Protein AF-A0A6H9L6J5-F1 (afdb_monomer)

Mean predicted aligned error: 16.32 Å

Solvent-accessible surface area (backbone atoms only — not comparable to full-atom values): 42518 Å² total; per-residue (Å²): 101,57,19,39,41,38,34,35,32,70,54,69,65,64,62,58,54,54,62,69,43,33,70,62,68,73,47,69,63,34,71,53,66,67,33,42,73,63,53,18,33,31,38,40,36,35,21,46,49,96,50,43,78,76,45,62,68,58,52,52,49,40,35,77,62,72,46,64,76,39,67,49,99,86,70,47,47,72,28,58,24,64,66,50,51,46,60,50,48,53,52,45,39,72,76,38,50,71,65,38,51,57,52,48,54,51,50,54,49,50,51,54,52,49,52,54,49,50,57,55,49,49,55,51,52,51,51,37,51,51,48,49,52,52,48,29,72,79,40,74,86,58,47,60,42,52,39,65,49,60,67,66,85,50,89,70,76,65,68,88,78,45,52,74,70,52,50,50,52,48,51,54,29,48,51,44,41,49,47,51,52,48,51,43,50,48,58,50,51,53,48,53,56,52,49,52,50,52,51,48,48,42,63,74,67,40,49,84,75,36,66,73,52,46,55,52,34,52,54,48,42,52,53,50,61,54,25,33,30,40,37,29,41,48,58,41,50,68,56,35,50,52,50,44,57,73,55,65,42,63,63,42,53,55,48,23,26,49,41,8,21,30,38,42,21,23,21,43,36,39,26,45,30,10,51,56,27,59,43,77,45,89,85,61,75,66,67,103,52,97,46,90,36,77,42,85,72,46,72,30,68,46,72,42,68,62,47,34,59,52,83,52,41,53,92,78,54,72,80,83,46,38,55,58,42,15,49,52,20,53,58,72,62,21,41,20,34,37,31,27,26,71,58,15,30,48,36,35,42,57,45,78,40,83,89,74,75,41,79,49,75,46,36,32,24,39,48,47,98,87,25,38,32,43,35,32,28,51,66,22,52,76,42,77,40,39,51,79,38,74,59,82,45,54,57,65,76,42,54,80,67,58,79,81,74,80,83,57,57,72,68,53,45,50,48,53,55,49,41,57,57,30,64,77,77,42,60,84,54,39,62,63,54,50,54,50,52,58,73,76,51,66,46,58,41,74,56,83,49,38,35,32,41,74,50,76,40,92,82,67,63,67,76,47,43,33,57,46,49,46,65,62,64,98,85,58,81,51,56,38,48,68,49,89,86,68,30,41,31,37,36,71,44,74,49,63,85,50,21,42,44,58,30,32,35,32,41,27,53,90,84,55,75,47,79,39,63,48,93,68,32,89,45,70,44,77,49,99,89,49,72,29,23,51,48,63,40,87,73,43,71,80,42,64,40,74,70,54,84,69,56,45,63,63,51,76,48,81,49,75,50,78,36,81,74,78,69,45,79,46,52,40,32,43,38,38,43,59,94,54,63,91,44,56,37,35,40,36,40,27,43,53,22,63,53,39,47,70,50,30,46,39,64,55,29,52,23,18,32,40,59,70,54,48,24,62,70,54,31,40,34,29,32,61,70,90,53,54,76,61,48,28,36,59,28,67,63,48,43,46,33,56,67,50,56,49,50,53,56,48,50,77,79,41,58,69,50,76,66,23,81,35,24,31,26,29,15,53,31,48,26,7,34,27,16,51,42,36,24,73,74,38,53,79,55,24,16,26,23,37,23,31,42,27,57,53,40,47,96,46,94,93,32,61,66,53,33,68,76,35,51,58,37,24,52,49,43,52,52,61,62,69,48,78,67,70,42,95,34,39,40,31,39,36,28,24,66,32,26,79,47,36,61,41,45,55,54,48,48,58,42,39,56,77,19,64,34,53,67,47,78,47,76,42,52,18,28,91,41,54,58,46,52,40,51,49,42,61,64,48,47,34,75,77,44,33,49,82,85,60,62,69,77,62,78,77,82,128

Secondary structure (DSSP, 8-state):
--S-EEEE-SSS-HHHHHHHTHHHHT----SSHHHHHHT-EEEE-GGGGGGTT--HHHHHHHHHTT----B-TTS-BSSEEE--HHHHHHHHHHH-HHHHHHHHHHHHHHHHHHHHHHHHHHHHHHHHHHHHHHHHHHSTT--HHHHHHTTSS-S---TTTS-HHHHHHHHHHHHHHHHHHHHHHHHHHHHHHHHHHHHHHHHHTTGGG-HHHHHHHHHHHHHHHT-SEEEE--S-HHHHHHHHHHTT-HHHHHHHHHTT-EEEEETHHHHTTBSEEEEEESS---SSS---EEEEEEE----B-SEEEEEEEGGGS-TT-HHHHHHHHHHTT-SEEEEEPTT-EEEEEEEEETTTTEEEEEEEEE--TT-EEEEE-TT--EEEEETT-B---HHHHHHHHHTTTSSS-HHHHHHHHHHHHHHHH-TTHHHHHHHHHHHHS-SSEEETTEEEEEEE-TTS---EEEEEESSS-TT---BPEEETTTTEEEEEEE--SS-EEEEEEEEE-SS-EEEE--TT---EE--TT--EEEEE-TT----HHHH-S----EEEEEEEEEETTTTEEEEEEEEEEGGGTTS-PPEEEETTHHHHHHHH-HHHHHHHHHHTTSB---EEEEE--SSHHHHTTT-HHHHHIIIIIIHHHHHHHSPPPSSGGGEEEEEETHHHHHHHHHHHH-TTT-SEEEEES-----S-TT-HHHHHH-HHHHHHHHHHHH--PPP-SEEEEEEETTSTHHHHHHHHHHHHHHTT-EEEEEEESS-S-HHHHHHHHHHHHHHHHB-HHHHGGGSS--

Foldseek 3Di:
DQAKEKEFAQDADVLVVCVVCLVVLLQFPFQDPLLRVLSAEEEEQLLVQVCLVVCVVVQVSCVVSPQHFDQDPVGAGPRHYYLCLSVLVVVCCVVPVPLVVLVVVLVVVLVVLVVVLVVVLLVLVLVLVVLVVVLCVVVVPDALLCLLVVCVQVPDDPVVPDDPVRVVSVVSSVVSNVSLVVSLVSLVVSQVVSVVSLVCSCVVVVLVVDPSLVVSLVSSLCSLQSHQEYEYEDHNLVSSQVSCVSSVCLVSNVVSRVSHRYYYYYQSRVQLQAQWRKDWDQDDDSPPDRDTDIDTDYTHSNNDPLEHEDRDAPVVDDLVPLNNLLSVQSNVVRLKYKHHHNFKMWMWDWDQDPVVRDIDIWIFIAGPQPGFIWMAGNRSDTDTHGHGGIDDRNCVVCVVPPLQDGFDDNLVSVLLVVCVVCVVPPNVCNVVSVVVSLVVAAPQHADQQKTKHKDADQPLQFPWKFKAWLFDDVPDTQTFDDRPSNRITMGIDGADAQAKIFIWMWTDRPVDIDTDERPSAPAWAQDPVGITGMDTHPRHDFACLLVDPDFFDKDKDKDWDQFPLVRGIFIKIKIDRPVCQQDQAQEEEEEQQVCLVVRLVVNSSLGSCCRVLQFPRHMYMYGYDPPLVALLLLDPSNLCCVQPVVVVVVVVPHHHDDFQLSYEQEYEASSLSSRVSSCVVPVRNHQEYEHELYVQQEPDPPRPVVCVVRVSSHVVSVVLQPDLAARNHEYEYEYEPSHPSVVVSVVVVVSCVSNVHNYYYYYDNYHRGSSSCSRCVSVRNSVSGGDPVCVVVPPPDD

pLDDT: mean 86.72, std 13.53, range [27.91, 98.75]

Structure (mmCIF, N/CA/C/O backbone):
data_AF-A0A6H9L6J5-F1
#
_entry.id   AF-A0A6H9L6J5-F1
#
loop_
_atom_site.group_PDB
_atom_site.id
_atom_site.type_symbol
_atom_site.label_atom_id
_atom_site.label_alt_id
_atom_site.label_comp_id
_atom_site.label_asym_id
_atom_site.label_entity_id
_atom_site.label_seq_id
_atom_site.pdbx_PDB_ins_code
_atom_site.Cartn_x
_atom_site.Cartn_y
_atom_site.Cartn_z
_atom_site.occupancy
_atom_site.B_iso_or_equiv
_atom_site.auth_seq_id
_atom_site.auth_comp_id
_atom_site.auth_asym_id
_atom_site.auth_atom_id
_atom_site.pdbx_PDB_model_num
ATOM 1 N N . MET A 1 1 ? 29.877 2.639 -20.103 1.00 67.25 1 MET A N 1
ATOM 2 C CA . MET A 1 1 ? 29.500 3.075 -21.468 1.00 67.25 1 MET A CA 1
ATOM 3 C C . MET A 1 1 ? 30.613 3.942 -22.047 1.00 67.25 1 MET A C 1
ATOM 5 O O . MET A 1 1 ? 31.096 4.795 -21.322 1.00 67.25 1 MET A O 1
ATOM 9 N N . SER A 1 2 ? 31.034 3.739 -23.299 1.00 80.94 2 SER A N 1
ATOM 10 C CA . SER A 1 2 ? 32.122 4.532 -23.920 1.00 80.94 2 SER A CA 1
ATOM 11 C C . SER A 1 2 ? 31.639 5.469 -25.034 1.00 80.94 2 SER A C 1
ATOM 13 O O . SER A 1 2 ? 32.347 6.403 -25.407 1.00 80.94 2 SER A O 1
ATOM 15 N N . GLY A 1 3 ? 30.446 5.219 -25.580 1.00 86.31 3 GLY A N 1
ATOM 16 C CA . GLY A 1 3 ? 29.789 6.093 -26.550 1.00 86.31 3 GLY A CA 1
ATOM 17 C C . GLY A 1 3 ? 29.148 7.311 -25.889 1.00 86.31 3 GLY A C 1
ATOM 18 O O . GLY A 1 3 ? 29.034 7.377 -24.665 1.00 86.31 3 GLY A O 1
ATOM 19 N N . LYS A 1 4 ? 28.715 8.273 -26.704 1.00 90.56 4 LYS A N 1
ATOM 20 C CA . LYS A 1 4 ? 28.020 9.494 -26.259 1.00 90.56 4 LYS A CA 1
ATOM 21 C C . LYS A 1 4 ? 26.584 9.507 -26.778 1.00 90.56 4 LYS A C 1
ATOM 23 O O . LYS A 1 4 ? 26.342 9.025 -27.884 1.00 90.56 4 LYS A O 1
ATOM 28 N N . ILE A 1 5 ? 25.647 10.076 -26.019 1.00 94.50 5 ILE A N 1
ATOM 29 C CA . ILE A 1 5 ? 24.248 10.258 -26.454 1.00 94.50 5 ILE A CA 1
ATOM 30 C C . ILE A 1 5 ? 23.952 11.741 -26.603 1.00 94.50 5 ILE A C 1
ATOM 32 O O . ILE A 1 5 ? 24.273 12.531 -25.721 1.00 94.50 5 ILE A O 1
ATOM 36 N N . ILE A 1 6 ? 23.305 12.115 -27.702 1.00 93.94 6 ILE A N 1
ATOM 37 C CA . ILE A 1 6 ? 22.809 13.466 -27.937 1.00 93.94 6 ILE A CA 1
ATOM 38 C C . ILE A 1 6 ? 21.327 13.386 -28.274 1.00 93.94 6 ILE A C 1
ATOM 40 O O . ILE A 1 6 ? 20.954 12.769 -29.269 1.00 93.94 6 ILE A O 1
ATOM 44 N N . CYS A 1 7 ? 20.493 14.033 -27.465 1.00 93.94 7 CYS A N 1
ATOM 45 C CA . CYS A 1 7 ? 19.047 14.072 -27.652 1.00 93.94 7 CYS A CA 1
ATOM 46 C C . CYS A 1 7 ? 18.592 15.455 -28.120 1.00 93.94 7 CYS A C 1
ATOM 48 O O . CYS A 1 7 ? 19.045 16.480 -27.605 1.00 93.94 7 CYS A O 1
ATOM 50 N N . LYS A 1 8 ? 17.652 15.468 -29.063 1.00 89.25 8 LYS A N 1
ATOM 51 C CA . LYS A 1 8 ? 16.942 16.639 -29.585 1.00 89.25 8 LYS A CA 1
ATOM 52 C C . LYS A 1 8 ? 15.430 16.387 -29.495 1.00 89.25 8 LYS A C 1
ATOM 54 O O . LYS A 1 8 ? 14.991 15.258 -29.697 1.00 89.25 8 LYS A O 1
ATOM 59 N N . GLY A 1 9 ? 14.632 17.425 -29.239 1.00 84.94 9 GLY A N 1
ATOM 60 C CA . GLY A 1 9 ? 13.166 17.332 -29.289 1.00 84.94 9 GLY A CA 1
ATOM 61 C C . GLY A 1 9 ? 12.614 17.054 -30.698 1.00 84.94 9 GLY A C 1
ATOM 62 O O . GLY A 1 9 ? 13.325 17.182 -31.698 1.00 84.94 9 GLY A O 1
ATOM 63 N N . SER A 1 10 ? 11.327 16.707 -30.774 1.00 77.31 10 SER A N 1
ATOM 64 C CA . SER A 1 10 ? 10.586 16.415 -32.017 1.00 77.31 10 SER A CA 1
ATOM 65 C C . SER A 1 10 ? 10.484 17.612 -32.978 1.00 77.31 10 SER A C 1
ATOM 67 O O . SER A 1 10 ? 10.258 17.453 -34.175 1.00 77.31 10 SER A O 1
ATOM 69 N N . GLY A 1 11 ? 10.683 18.841 -32.481 1.00 68.00 11 GLY A N 1
ATOM 70 C CA . GLY A 1 11 ? 10.663 20.064 -33.286 1.00 68.00 11 GLY A CA 1
ATOM 71 C C . GLY A 1 11 ? 12.013 20.436 -33.923 1.00 68.00 11 GLY A C 1
ATOM 72 O O . GLY A 1 11 ? 13.086 20.191 -33.375 1.00 68.00 11 GLY A O 1
ATOM 73 N N . GLY A 1 12 ? 11.976 21.118 -35.074 1.00 68.62 12 GLY A N 1
ATOM 74 C CA . GLY A 1 12 ? 13.151 21.748 -35.698 1.00 68.62 12 GLY A CA 1
ATOM 75 C C . GLY A 1 12 ? 13.855 20.911 -36.775 1.00 68.62 12 GLY A C 1
ATOM 76 O O . GLY A 1 12 ? 13.597 19.727 -36.956 1.00 68.62 12 GLY A O 1
ATOM 77 N N . ASN A 1 13 ? 14.776 21.534 -37.512 1.00 79.88 13 ASN A N 1
ATOM 78 C CA . ASN A 1 13 ? 15.370 20.968 -38.729 1.00 79.88 13 ASN A CA 1
ATOM 79 C C . ASN A 1 13 ? 16.499 19.947 -38.420 1.00 79.88 13 ASN A C 1
ATOM 81 O O . ASN A 1 13 ? 17.468 20.276 -37.732 1.00 79.88 13 ASN A O 1
ATOM 85 N N . ASN A 1 14 ? 16.376 18.714 -38.928 1.00 86.31 14 ASN A N 1
ATOM 86 C CA . ASN A 1 14 ? 17.351 17.629 -38.722 1.00 86.31 14 ASN A CA 1
ATOM 87 C C . ASN A 1 14 ? 18.701 17.884 -39.416 1.00 86.31 14 ASN A C 1
ATOM 89 O O . ASN A 1 14 ? 19.746 17.540 -38.867 1.00 86.31 14 ASN A O 1
ATOM 93 N N . ASP A 1 15 ? 18.715 18.581 -40.549 1.00 88.50 15 ASP A N 1
ATOM 94 C CA . ASP A 1 15 ? 19.941 18.980 -41.245 1.00 88.50 15 ASP A CA 1
ATOM 95 C C . ASP A 1 15 ? 20.781 19.925 -40.378 1.00 88.50 15 ASP A C 1
ATOM 97 O O . ASP A 1 15 ? 22.002 19.787 -40.285 1.00 88.50 15 ASP A O 1
ATOM 101 N N . LYS A 1 16 ? 20.132 20.881 -39.692 1.00 84.75 16 LYS A N 1
ATOM 102 C CA . LYS A 1 16 ? 20.813 21.788 -38.750 1.00 84.75 16 LYS A CA 1
ATOM 103 C C . LYS A 1 16 ? 21.427 21.022 -37.580 1.00 84.75 16 LYS A C 1
ATOM 105 O O . LYS A 1 16 ? 22.537 21.352 -37.164 1.00 84.75 16 LYS A O 1
ATOM 110 N N . PHE A 1 17 ? 20.733 20.002 -37.079 1.00 87.31 17 PHE A N 1
ATOM 111 C CA . PHE A 1 17 ? 21.234 19.135 -36.013 1.00 87.31 17 PHE A CA 1
ATOM 112 C C . PHE A 1 17 ? 22.496 18.381 -36.451 1.00 87.31 17 PHE A C 1
ATOM 114 O O . PHE A 1 17 ? 23.523 18.468 -35.777 1.00 87.31 17 PHE A O 1
ATOM 121 N N . ILE A 1 18 ? 22.468 17.749 -37.628 1.00 90.38 18 ILE A N 1
ATOM 122 C CA . ILE A 1 18 ? 23.627 17.050 -38.202 1.00 90.38 18 ILE A CA 1
ATOM 123 C C . ILE A 1 18 ? 24.813 18.009 -38.387 1.00 90.38 18 ILE A C 1
ATOM 125 O O . ILE A 1 18 ? 25.919 17.734 -37.922 1.00 90.38 18 ILE A O 1
ATOM 129 N N . ARG A 1 19 ? 24.596 19.176 -39.009 1.00 88.50 19 ARG A N 1
ATOM 130 C CA . ARG A 1 19 ? 25.668 20.163 -39.237 1.00 88.50 19 ARG A CA 1
ATOM 131 C C . ARG A 1 19 ? 26.281 20.680 -37.941 1.00 88.50 19 ARG A C 1
ATOM 133 O O . ARG A 1 19 ? 27.491 20.902 -37.890 1.00 88.50 19 ARG A O 1
ATOM 140 N N . ARG A 1 20 ? 25.467 20.870 -36.900 1.00 85.56 20 ARG A N 1
ATOM 141 C CA . ARG A 1 20 ? 25.931 21.360 -35.598 1.00 85.56 20 ARG A CA 1
ATOM 142 C C . ARG A 1 20 ? 26.923 20.397 -34.954 1.00 85.56 20 ARG A C 1
ATOM 144 O O . ARG A 1 20 ? 27.953 20.838 -34.455 1.00 85.56 20 ARG A O 1
ATOM 151 N N . PHE A 1 21 ? 26.646 19.098 -35.008 1.00 86.94 21 PHE A N 1
ATOM 152 C CA . PHE A 1 21 ? 27.500 18.077 -34.405 1.00 86.94 21 PHE A CA 1
ATOM 153 C C . PHE A 1 21 ? 28.527 17.484 -35.382 1.00 86.94 21 PHE A C 1
ATOM 155 O O . PHE A 1 21 ? 29.105 16.440 -35.086 1.00 86.94 21 PHE A O 1
ATOM 162 N N . LYS A 1 22 ? 28.829 18.163 -36.505 1.00 87.88 22 LYS A N 1
ATOM 163 C CA . LYS A 1 22 ? 29.752 17.676 -37.550 1.00 87.88 22 LYS A CA 1
ATOM 164 C C . LYS A 1 22 ? 31.088 17.167 -37.011 1.00 87.88 22 LYS A C 1
ATOM 166 O O . LYS A 1 22 ? 31.587 16.155 -37.488 1.00 87.88 22 LYS A O 1
ATOM 171 N N . THR A 1 23 ? 31.672 17.859 -36.030 1.00 84.62 23 THR A N 1
ATOM 172 C CA . THR A 1 23 ? 32.989 17.514 -35.479 1.00 84.62 23 THR A CA 1
ATOM 173 C C . THR A 1 23 ? 32.917 16.212 -34.691 1.00 84.62 23 THR A C 1
ATOM 175 O O . THR A 1 23 ? 33.808 15.380 -34.813 1.00 84.62 23 THR A O 1
ATOM 178 N N . LEU A 1 24 ? 31.832 16.017 -33.936 1.00 85.00 24 LEU A N 1
ATOM 179 C CA . LEU A 1 24 ? 31.596 14.812 -33.147 1.00 85.00 24 LEU A CA 1
ATOM 180 C C . LEU A 1 24 ? 31.186 13.622 -34.025 1.00 85.00 24 LEU A C 1
ATOM 182 O O . LEU A 1 24 ? 31.634 12.512 -33.785 1.00 85.00 24 LEU A O 1
ATOM 186 N N . ILE A 1 25 ? 30.383 13.857 -35.068 1.00 89.19 25 ILE A N 1
ATOM 187 C CA . ILE A 1 25 ? 30.016 12.825 -36.055 1.00 89.19 25 ILE A CA 1
ATOM 188 C C . ILE A 1 25 ? 31.265 12.339 -36.806 1.00 89.19 25 ILE A C 1
ATOM 190 O O . ILE A 1 25 ? 31.404 11.157 -37.107 1.00 89.19 25 ILE A O 1
ATOM 194 N N . ASN A 1 26 ? 32.198 13.252 -37.096 1.00 84.38 26 ASN A N 1
ATOM 195 C CA . ASN A 1 26 ? 33.463 12.924 -37.748 1.00 84.38 26 ASN A CA 1
ATOM 196 C C . ASN A 1 26 ? 34.510 12.305 -36.821 1.00 84.38 26 ASN A C 1
ATOM 198 O O . ASN A 1 26 ? 35.518 11.802 -37.334 1.00 84.38 26 ASN A O 1
ATOM 202 N N . SER A 1 27 ? 34.311 12.365 -35.504 1.00 81.81 27 SER A N 1
ATOM 203 C CA . SER A 1 27 ? 35.176 11.717 -34.527 1.00 81.81 27 SER A CA 1
ATOM 204 C C . SER A 1 27 ? 34.609 10.354 -34.125 1.00 81.81 27 SER A C 1
ATOM 206 O O . SER A 1 27 ? 33.451 10.020 -34.376 1.00 81.81 27 SER A O 1
ATOM 208 N N . SER A 1 28 ? 35.467 9.509 -33.562 1.00 83.50 28 SER A N 1
ATOM 209 C CA . SER A 1 28 ? 35.100 8.146 -33.206 1.00 83.50 28 SER A CA 1
ATOM 210 C C . SER A 1 28 ? 35.873 7.694 -31.982 1.00 83.50 28 SER A C 1
ATOM 212 O O . SER A 1 28 ? 37.100 7.604 -32.028 1.00 83.50 28 SER A O 1
ATOM 214 N N . ASN A 1 29 ? 35.136 7.281 -30.955 1.00 80.62 29 ASN A N 1
ATOM 215 C CA . ASN A 1 29 ? 35.677 6.614 -29.773 1.00 80.62 29 ASN A CA 1
ATOM 216 C C . ASN A 1 29 ? 35.435 5.096 -29.814 1.00 80.62 29 ASN A C 1
ATOM 218 O O . ASN A 1 29 ? 35.626 4.417 -28.809 1.00 80.62 29 ASN A O 1
ATOM 222 N N . HIS A 1 30 ? 35.001 4.562 -30.964 1.00 91.94 30 HIS A N 1
ATOM 223 C CA . HIS A 1 30 ? 34.669 3.149 -31.095 1.00 91.94 30 HIS A CA 1
ATOM 224 C C . HIS A 1 30 ? 35.889 2.255 -30.812 1.00 91.94 30 HIS A C 1
ATOM 226 O O . HIS A 1 30 ? 36.982 2.558 -31.280 1.00 91.94 30 HIS A O 1
ATOM 232 N N . SER A 1 31 ? 35.738 1.150 -30.086 1.00 90.75 31 SER A N 1
ATOM 233 C CA . SER A 1 31 ? 36.834 0.266 -29.664 1.00 90.75 31 SER A CA 1
ATOM 234 C C . SER A 1 31 ? 37.462 -0.502 -30.834 1.00 90.75 31 SER A C 1
ATOM 236 O O . SER A 1 31 ? 38.686 -0.634 -30.896 1.00 90.75 31 SER A O 1
ATOM 238 N N . ASP A 1 32 ? 36.655 -0.916 -31.816 1.00 93.25 32 ASP A N 1
ATOM 239 C CA . ASP A 1 32 ? 37.116 -1.542 -33.066 1.00 93.25 32 ASP A CA 1
ATOM 240 C C . ASP A 1 32 ? 37.724 -0.510 -34.050 1.00 93.25 32 ASP A C 1
ATOM 242 O O . ASP A 1 32 ? 36.992 0.351 -34.557 1.00 93.25 32 ASP A O 1
ATOM 246 N N . PRO A 1 33 ? 39.029 -0.607 -34.393 1.00 92.12 33 PRO A N 1
ATOM 247 C CA . PRO A 1 33 ? 39.690 0.280 -35.355 1.00 92.12 33 PRO A CA 1
ATOM 248 C C . PRO A 1 33 ? 39.051 0.314 -36.751 1.00 92.12 33 PRO A C 1
ATOM 250 O O . PRO A 1 33 ? 39.101 1.353 -37.415 1.00 92.12 33 PRO A O 1
ATOM 253 N N . LYS A 1 34 ? 38.461 -0.795 -37.217 1.00 91.94 34 LYS A N 1
ATOM 254 C CA . LYS A 1 34 ? 37.819 -0.868 -38.538 1.00 91.94 34 LYS A CA 1
ATOM 255 C C . LYS A 1 34 ? 36.561 -0.009 -38.575 1.00 91.94 34 LYS A C 1
ATOM 257 O O . LYS A 1 34 ? 36.384 0.771 -39.512 1.00 91.94 34 LYS A O 1
ATOM 262 N N . VAL A 1 35 ? 35.742 -0.086 -37.525 1.00 91.88 35 VAL A N 1
ATOM 263 C CA . VAL A 1 35 ? 34.546 0.756 -37.377 1.00 91.88 35 VAL A CA 1
ATOM 264 C C . VAL A 1 35 ? 34.950 2.228 -37.289 1.00 91.88 35 VAL A C 1
ATOM 266 O O . VAL A 1 35 ? 34.409 3.037 -38.047 1.00 91.88 35 VAL A O 1
ATOM 269 N N . ARG A 1 36 ? 35.988 2.564 -36.499 1.00 91.19 36 ARG A N 1
ATOM 270 C CA . ARG A 1 36 ? 36.521 3.942 -36.421 1.00 91.19 36 ARG A CA 1
ATOM 271 C C . ARG A 1 36 ? 36.886 4.510 -37.791 1.00 91.19 36 ARG A C 1
ATOM 273 O O . ARG A 1 36 ? 36.561 5.654 -38.095 1.00 91.19 36 ARG A O 1
ATOM 280 N N . LYS A 1 37 ? 37.577 3.715 -38.615 1.00 89.81 37 LYS A N 1
ATOM 281 C CA . LYS A 1 37 ? 38.025 4.132 -39.950 1.00 89.81 37 LYS A CA 1
ATOM 282 C C . LYS A 1 37 ? 36.860 4.288 -40.926 1.00 89.81 37 LYS A C 1
ATOM 284 O O . LYS A 1 37 ? 36.885 5.207 -41.736 1.00 89.81 37 LYS A O 1
ATOM 289 N N . SER A 1 38 ? 35.862 3.405 -40.848 1.00 89.19 38 SER A N 1
ATOM 290 C CA . SER A 1 38 ? 34.693 3.448 -41.735 1.00 89.19 38 SER A CA 1
ATOM 291 C C . SER A 1 38 ? 33.838 4.697 -41.526 1.00 89.19 38 SER A C 1
ATOM 293 O O . SER A 1 38 ? 33.270 5.214 -42.480 1.00 89.19 38 SER A O 1
ATOM 295 N N . LYS A 1 39 ? 33.751 5.185 -40.276 1.00 91.69 39 LYS A N 1
ATOM 296 C CA . LYS A 1 39 ? 32.796 6.223 -39.857 1.00 91.69 39 LYS A CA 1
ATOM 297 C C . LYS A 1 39 ? 31.354 5.921 -40.290 1.00 91.69 39 LYS A C 1
ATOM 299 O O . LYS A 1 39 ? 30.572 6.843 -40.512 1.00 91.69 39 LYS A O 1
ATOM 304 N N . LYS A 1 40 ? 31.010 4.634 -40.397 1.00 95.62 40 LYS A N 1
ATOM 305 C CA . LYS A 1 40 ? 29.698 4.170 -40.841 1.00 95.62 40 LYS A CA 1
ATOM 306 C C . LYS A 1 40 ? 28.585 4.795 -40.002 1.00 95.62 40 LYS A C 1
ATOM 308 O O . LYS A 1 40 ? 28.652 4.781 -38.770 1.00 95.62 40 LYS A O 1
ATOM 313 N N . ILE A 1 41 ? 27.553 5.294 -40.672 1.00 97.56 41 ILE A N 1
ATOM 314 C CA . ILE A 1 41 ? 26.355 5.847 -40.045 1.00 97.56 41 ILE A CA 1
ATOM 315 C C . ILE A 1 41 ? 25.178 4.913 -40.287 1.00 97.56 41 ILE A C 1
ATOM 317 O O . ILE A 1 41 ? 24.919 4.496 -41.416 1.00 97.56 41 ILE A O 1
ATOM 321 N N . LEU A 1 42 ? 24.443 4.635 -39.215 1.00 98.12 42 LEU A N 1
ATOM 322 C CA . LEU A 1 42 ? 23.177 3.923 -39.262 1.00 98.12 42 LEU A CA 1
ATOM 323 C C . LEU A 1 42 ? 22.020 4.883 -39.013 1.00 98.12 42 LEU A C 1
ATOM 325 O O . LEU A 1 42 ? 21.972 5.544 -37.979 1.00 98.12 42 LEU A O 1
ATOM 329 N N . LEU A 1 43 ? 21.068 4.926 -39.936 1.00 98.25 43 LEU A N 1
ATOM 330 C CA . LEU A 1 43 ? 19.809 5.647 -39.792 1.00 98.25 43 LEU A CA 1
ATOM 331 C C . LEU A 1 43 ? 18.709 4.671 -39.362 1.00 98.25 43 LEU A C 1
ATOM 333 O O . LEU A 1 43 ? 18.582 3.582 -39.919 1.00 98.25 43 LEU A O 1
ATOM 337 N N . ILE A 1 44 ? 17.903 5.053 -38.375 1.00 97.94 44 ILE A N 1
ATOM 338 C CA . ILE A 1 44 ? 16.725 4.304 -37.928 1.00 97.94 44 ILE A CA 1
ATOM 339 C C . ILE A 1 44 ? 15.505 5.206 -38.093 1.00 97.94 44 ILE A C 1
ATOM 341 O O . ILE A 1 44 ? 15.202 6.035 -37.237 1.00 97.94 44 ILE A O 1
ATOM 345 N N . THR A 1 45 ? 14.808 5.033 -39.214 1.00 96.31 45 THR A N 1
ATOM 346 C CA . THR A 1 45 ? 13.646 5.839 -39.630 1.00 96.31 45 THR A CA 1
ATOM 347 C C . THR A 1 45 ? 12.364 5.006 -39.712 1.00 96.31 45 THR A C 1
ATOM 349 O O . THR A 1 45 ? 11.394 5.397 -40.353 1.00 96.31 45 THR A O 1
ATOM 352 N N . ALA A 1 46 ? 12.314 3.853 -39.035 1.00 93.69 46 ALA A N 1
ATOM 353 C CA . ALA A 1 46 ? 11.142 2.967 -39.021 1.00 93.69 46 ALA A CA 1
ATOM 354 C C . ALA A 1 46 ? 9.851 3.660 -38.559 1.00 93.69 46 ALA A C 1
ATOM 356 O O . ALA A 1 46 ? 8.746 3.251 -38.922 1.00 93.69 46 ALA A O 1
ATOM 357 N N . ALA A 1 47 ? 10.000 4.731 -37.781 1.00 90.44 47 ALA A N 1
ATOM 358 C CA . ALA A 1 47 ? 8.932 5.616 -37.350 1.00 90.44 47 ALA A CA 1
ATOM 359 C C . ALA A 1 47 ? 8.203 6.308 -38.530 1.00 90.44 47 ALA A C 1
ATOM 361 O O . ALA A 1 47 ? 7.058 6.724 -38.365 1.00 90.44 47 ALA A O 1
ATOM 362 N N . TRP A 1 48 ? 8.821 6.383 -39.718 1.00 94.62 48 TRP A N 1
ATOM 363 C CA . TRP A 1 48 ? 8.249 6.918 -40.968 1.00 94.62 48 TRP A CA 1
ATOM 364 C C . TRP A 1 48 ? 7.464 5.868 -41.769 1.00 94.62 48 TRP A C 1
ATOM 366 O O . TRP A 1 48 ? 6.923 6.163 -42.834 1.00 94.62 48 TRP A O 1
ATOM 376 N N . GLN A 1 49 ? 7.367 4.633 -41.262 1.00 94.38 49 GLN A N 1
ATOM 377 C CA . GLN A 1 49 ? 6.565 3.558 -41.847 1.00 94.38 49 GLN A CA 1
ATOM 378 C C . GLN A 1 49 ? 6.909 3.317 -43.332 1.00 94.38 49 GLN A C 1
ATOM 380 O O . GLN A 1 49 ? 8.039 2.970 -43.664 1.00 94.38 49 GLN A O 1
ATOM 385 N N . LYS A 1 50 ? 5.944 3.485 -44.249 1.00 92.38 50 LYS A N 1
ATOM 386 C CA . LYS A 1 50 ? 6.141 3.281 -45.696 1.00 92.38 50 LYS A CA 1
ATOM 387 C C . LYS A 1 50 ? 7.176 4.242 -46.296 1.00 92.38 50 LYS A C 1
ATOM 389 O O . LYS A 1 50 ? 7.769 3.903 -47.315 1.00 92.38 50 LYS A O 1
ATOM 394 N N . SER A 1 51 ? 7.420 5.370 -45.636 1.00 94.06 51 SER A N 1
ATOM 395 C CA . SER A 1 51 ? 8.409 6.379 -46.009 1.00 94.06 51 SER A CA 1
ATOM 396 C C . SER A 1 51 ? 9.771 6.162 -45.330 1.00 94.06 51 SER A C 1
ATOM 398 O O . SER A 1 51 ? 10.592 7.069 -45.334 1.00 94.06 51 SER A O 1
ATOM 400 N N . GLU A 1 52 ? 10.062 4.972 -44.771 1.00 93.06 52 GLU A N 1
ATOM 401 C CA . GLU A 1 52 ? 11.358 4.639 -44.130 1.00 93.06 52 GLU A CA 1
ATOM 402 C C . GLU A 1 52 ? 12.572 5.021 -45.007 1.00 93.06 52 GLU A C 1
ATOM 404 O O . GLU A 1 52 ? 13.599 5.450 -44.487 1.00 93.06 52 GLU A O 1
ATOM 409 N N . PHE A 1 53 ? 12.440 4.955 -46.335 1.00 93.44 53 PHE A N 1
ATOM 410 C CA . PHE A 1 53 ? 13.511 5.267 -47.288 1.00 93.44 53 PHE A CA 1
ATOM 411 C C . PHE A 1 53 ? 13.557 6.729 -47.774 1.00 93.44 53 PHE A C 1
ATOM 413 O O . PHE A 1 53 ? 14.410 7.064 -48.596 1.00 93.44 53 PHE A O 1
ATOM 420 N N . GLU A 1 54 ? 12.715 7.633 -47.264 1.00 93.44 54 GLU A N 1
ATOM 421 C CA . GLU A 1 54 ? 12.727 9.071 -47.609 1.00 93.44 54 GLU A CA 1
ATOM 422 C C . GLU A 1 54 ? 13.861 9.857 -46.905 1.00 93.44 54 GLU A C 1
ATOM 424 O O . GLU A 1 54 ? 13.747 11.016 -46.514 1.00 93.44 54 GLU A O 1
ATOM 429 N N . GLU A 1 55 ? 15.019 9.221 -46.759 1.00 92.19 55 GLU A N 1
ATOM 430 C CA . GLU A 1 55 ? 16.185 9.695 -46.006 1.00 92.19 55 GLU A CA 1
ATOM 431 C C . GLU A 1 55 ? 17.243 10.405 -46.866 1.00 92.19 55 GLU A C 1
ATOM 433 O O . GLU A 1 55 ? 18.295 10.804 -46.366 1.00 92.19 55 GLU A O 1
ATOM 438 N N . GLY A 1 56 ? 16.993 10.562 -48.172 1.00 92.94 56 GLY A N 1
ATOM 439 C CA . GLY A 1 56 ? 17.966 11.117 -49.121 1.00 92.94 56 GLY A CA 1
ATOM 440 C C . GLY A 1 56 ? 18.471 12.512 -48.738 1.00 92.94 56 GLY A C 1
ATOM 441 O O . GLY A 1 56 ? 19.646 12.825 -48.931 1.00 92.94 56 GLY A O 1
ATOM 442 N N . HIS A 1 57 ? 17.615 13.326 -48.115 1.00 93.00 57 HIS A N 1
ATOM 443 C CA . HIS A 1 57 ? 17.993 14.636 -47.587 1.00 93.00 57 HIS A CA 1
ATOM 444 C C . HIS A 1 57 ? 19.039 14.530 -46.460 1.00 93.00 57 HIS A C 1
ATOM 446 O O . HIS A 1 57 ? 20.030 15.258 -46.482 1.00 93.00 57 HIS A O 1
ATOM 452 N N . LEU A 1 58 ? 18.898 13.563 -45.543 1.00 94.62 58 LEU A N 1
ATOM 453 C CA . LEU A 1 58 ? 19.876 13.314 -44.478 1.00 94.62 58 LEU A CA 1
ATOM 454 C C . LEU A 1 58 ? 21.205 12.823 -45.054 1.00 94.62 58 LEU A C 1
ATOM 456 O O . LEU A 1 58 ? 22.262 13.315 -44.661 1.00 94.62 58 LEU A O 1
ATOM 460 N N . LYS A 1 59 ? 21.163 11.903 -46.030 1.00 95.31 59 LYS A N 1
ATOM 461 C CA . LYS A 1 59 ? 22.370 11.415 -46.720 1.00 95.31 59 LYS A CA 1
ATOM 462 C C . LYS A 1 59 ? 23.127 12.552 -47.388 1.00 95.31 59 LYS A C 1
ATOM 464 O O . LYS A 1 59 ? 24.343 12.640 -47.239 1.00 95.31 59 LYS A O 1
ATOM 469 N N . LYS A 1 60 ? 22.422 13.455 -48.074 1.00 95.44 60 LYS A N 1
ATOM 470 C CA . LYS A 1 60 ? 23.030 14.634 -48.700 1.00 95.44 60 LYS A CA 1
ATOM 471 C C . LYS A 1 60 ? 23.784 15.484 -47.674 1.00 95.44 60 LYS A C 1
ATOM 473 O O . LYS A 1 60 ? 24.945 15.814 -47.888 1.00 95.44 60 LYS A O 1
ATOM 478 N N . VAL A 1 61 ? 23.161 15.782 -46.536 1.00 96.00 61 VAL A N 1
ATOM 479 C CA . VAL A 1 61 ? 23.783 16.599 -45.481 1.00 96.00 61 VAL A CA 1
ATOM 480 C C . VAL A 1 61 ? 24.983 15.890 -44.848 1.00 96.00 61 VAL A C 1
ATOM 482 O O . VAL A 1 61 ? 25.995 16.534 -44.584 1.00 96.00 61 VAL A O 1
ATOM 485 N N . LEU A 1 62 ? 24.900 14.575 -44.634 1.00 96.19 62 LEU A N 1
ATOM 486 C CA . LEU A 1 62 ? 26.006 13.761 -44.121 1.00 96.19 62 LEU A CA 1
ATOM 487 C C . LEU A 1 62 ? 27.211 13.746 -45.078 1.00 96.19 62 LEU A C 1
ATOM 489 O O . LEU A 1 62 ? 28.344 13.931 -44.629 1.00 96.19 62 LEU A O 1
ATOM 493 N N . ASN A 1 63 ? 26.965 13.642 -46.388 1.00 95.31 63 ASN A N 1
ATOM 494 C CA . ASN A 1 63 ? 28.001 13.785 -47.414 1.00 95.31 63 ASN A CA 1
ATOM 495 C C . ASN A 1 63 ? 28.666 15.169 -47.350 1.00 95.31 63 ASN A C 1
ATOM 497 O O . ASN A 1 63 ? 29.892 15.266 -47.322 1.00 95.31 63 ASN A O 1
ATOM 501 N N . GLU A 1 64 ? 27.875 16.241 -47.249 1.00 95.62 64 GLU A N 1
ATOM 502 C CA . GLU A 1 64 ? 28.386 17.617 -47.164 1.00 95.62 64 GLU A CA 1
ATOM 503 C C . GLU A 1 64 ? 29.257 17.879 -45.923 1.00 95.62 64 GLU A C 1
ATOM 505 O O . GLU A 1 64 ? 30.120 18.756 -45.957 1.00 95.62 64 GLU A O 1
ATOM 510 N N . ILE A 1 65 ? 29.059 17.138 -44.825 1.00 93.00 65 ILE A N 1
ATOM 511 C CA . ILE A 1 65 ? 29.892 17.253 -43.617 1.00 93.00 65 ILE A CA 1
ATOM 512 C C . ILE A 1 65 ? 31.062 16.259 -43.579 1.00 93.00 65 ILE A C 1
ATOM 514 O O . ILE A 1 65 ? 31.725 16.155 -42.546 1.00 93.00 65 ILE A O 1
ATOM 518 N N . GLY A 1 66 ? 31.345 15.560 -44.682 1.00 91.31 66 GLY A N 1
ATOM 519 C CA . GLY A 1 66 ? 32.530 14.710 -44.824 1.00 91.31 66 GLY A CA 1
ATOM 520 C C . GLY A 1 66 ? 32.328 13.231 -44.484 1.00 91.31 66 GLY A C 1
ATOM 521 O O . GLY A 1 66 ? 33.314 12.534 -44.249 1.00 91.31 66 GLY A O 1
ATOM 522 N N . ILE A 1 67 ? 31.084 12.740 -44.469 1.00 94.69 67 ILE A N 1
ATOM 523 C CA . ILE A 1 67 ? 30.773 11.308 -44.378 1.00 94.69 67 ILE A CA 1
ATOM 524 C C . ILE A 1 67 ? 30.280 10.843 -45.754 1.00 94.69 67 ILE A C 1
ATOM 526 O O . ILE A 1 67 ? 29.102 11.019 -46.057 1.00 94.69 67 ILE A O 1
ATOM 530 N N . PRO A 1 68 ? 31.155 10.308 -46.624 1.00 92.31 68 PRO A N 1
ATOM 531 C CA . PRO A 1 68 ? 30.776 9.977 -47.992 1.00 92.31 68 PRO A CA 1
ATOM 532 C C . PRO A 1 68 ? 29.888 8.730 -48.050 1.00 92.31 68 PRO A C 1
ATOM 534 O O . PRO A 1 68 ? 30.152 7.736 -47.369 1.00 92.31 68 PRO A O 1
ATOM 537 N N . SER A 1 69 ? 28.871 8.757 -48.906 1.00 93.56 69 SER A N 1
ATOM 538 C CA . SER A 1 69 ? 28.147 7.555 -49.326 1.00 93.56 69 SER A CA 1
ATOM 539 C C . SER A 1 69 ? 29.090 6.592 -50.050 1.00 93.56 69 SER A C 1
ATOM 541 O O . SER A 1 69 ? 29.962 7.017 -50.809 1.00 93.56 69 SER A O 1
ATOM 543 N N . SER A 1 70 ? 28.908 5.291 -49.835 1.00 93.62 70 SER A N 1
ATOM 544 C CA . SER A 1 70 ? 29.675 4.245 -50.521 1.00 93.62 70 SER A CA 1
ATOM 545 C C . SER A 1 70 ? 28.707 3.180 -50.987 1.00 93.62 70 SER A C 1
ATOM 547 O O . SER A 1 70 ? 27.958 2.671 -50.164 1.00 93.62 70 SER A O 1
ATOM 549 N N . PHE A 1 71 ? 28.694 2.853 -52.275 1.00 93.62 71 PHE A N 1
ATOM 550 C CA . PHE A 1 71 ? 27.698 1.953 -52.851 1.00 93.62 71 PHE A CA 1
ATOM 551 C C . PHE A 1 71 ? 28.293 0.574 -53.129 1.00 93.62 71 PHE A C 1
ATOM 553 O O . PHE A 1 71 ? 29.428 0.471 -53.595 1.00 93.62 71 PHE A O 1
ATOM 560 N N . ASP A 1 72 ? 27.531 -0.477 -52.834 1.00 92.88 72 ASP A N 1
ATOM 561 C CA . ASP A 1 72 ? 27.857 -1.832 -53.277 1.00 92.88 72 ASP A CA 1
ATOM 562 C C . ASP A 1 72 ? 27.506 -2.055 -54.761 1.00 92.88 72 ASP A C 1
ATOM 564 O O . ASP A 1 72 ? 26.967 -1.179 -55.441 1.00 92.88 72 ASP A O 1
ATOM 568 N N . GLU A 1 73 ? 27.809 -3.251 -55.268 1.00 91.12 73 GLU A N 1
ATOM 569 C CA . GLU A 1 73 ? 27.530 -3.674 -56.650 1.00 91.12 73 GLU A CA 1
ATOM 570 C C . GLU A 1 73 ? 26.040 -3.625 -57.033 1.00 91.12 73 GLU A C 1
ATOM 572 O O . GLU A 1 73 ? 25.707 -3.555 -58.214 1.00 91.12 73 GLU A O 1
ATOM 577 N N . ASN A 1 74 ? 25.144 -3.612 -56.043 1.00 88.88 74 ASN A N 1
ATOM 578 C CA . ASN A 1 74 ? 23.698 -3.542 -56.232 1.00 88.88 74 ASN A CA 1
ATOM 579 C C . ASN A 1 74 ? 23.158 -2.106 -56.078 1.00 88.88 74 ASN A C 1
ATOM 581 O O . ASN A 1 74 ? 21.945 -1.894 -56.115 1.00 88.88 74 ASN A O 1
ATOM 585 N N . GLY A 1 75 ? 24.040 -1.116 -55.902 1.00 87.62 75 GLY A N 1
ATOM 586 C CA . GLY A 1 75 ? 23.676 0.292 -55.759 1.00 87.62 75 GLY A CA 1
ATOM 587 C C . GLY A 1 75 ? 23.157 0.671 -54.370 1.00 87.62 75 GLY A C 1
ATOM 588 O O . GLY A 1 75 ? 22.555 1.737 -54.222 1.00 87.62 75 GLY A O 1
ATOM 589 N N . TYR A 1 76 ? 23.373 -0.156 -53.341 1.00 89.00 76 TYR A N 1
ATOM 590 C CA . TYR A 1 76 ? 22.986 0.174 -51.970 1.00 89.00 76 TYR A CA 1
ATOM 591 C C . TYR A 1 76 ? 24.114 0.877 -51.226 1.00 89.00 76 TYR A C 1
ATOM 593 O O . TYR A 1 76 ? 25.251 0.416 -51.211 1.00 89.00 76 TYR A O 1
ATOM 601 N N . ASP A 1 77 ? 23.778 1.976 -50.547 1.00 93.69 77 ASP A N 1
ATOM 602 C CA . ASP A 1 77 ? 24.727 2.676 -49.683 1.00 93.69 77 ASP A CA 1
ATOM 603 C C . ASP A 1 77 ? 25.069 1.816 -48.452 1.00 93.69 77 ASP A C 1
ATOM 605 O O . ASP A 1 77 ? 24.213 1.520 -47.608 1.00 93.69 77 ASP A O 1
ATOM 609 N N . VAL A 1 78 ? 26.326 1.393 -48.366 1.00 93.06 78 VAL A N 1
ATOM 610 C CA . VAL A 1 78 ? 26.876 0.571 -47.286 1.00 93.06 78 VAL A CA 1
ATOM 611 C C . VAL A 1 78 ? 27.529 1.397 -46.179 1.00 93.06 78 VAL A C 1
ATOM 613 O O . VAL A 1 78 ? 27.773 0.849 -45.101 1.00 93.06 78 VAL A O 1
ATOM 616 N N . ASN A 1 79 ? 27.782 2.694 -46.407 1.00 95.19 79 ASN A N 1
ATOM 617 C CA . ASN A 1 79 ? 28.396 3.571 -45.407 1.00 95.19 79 ASN A CA 1
ATOM 618 C C . ASN A 1 79 ? 27.371 4.434 -44.660 1.00 95.19 79 ASN A C 1
ATOM 620 O O . ASN A 1 79 ? 27.462 4.560 -43.441 1.00 95.19 79 ASN A O 1
ATOM 624 N N . ILE A 1 80 ? 26.375 4.984 -45.362 1.00 96.69 80 ILE A N 1
ATOM 625 C CA . ILE A 1 80 ? 25.215 5.648 -44.748 1.00 96.69 80 ILE A CA 1
ATOM 626 C C . ILE A 1 80 ? 24.001 4.745 -44.941 1.00 96.69 80 ILE A C 1
ATOM 628 O O . ILE A 1 80 ? 23.234 4.853 -45.903 1.00 96.69 80 ILE A O 1
ATOM 632 N N . GLN A 1 81 ? 23.859 3.801 -44.020 1.00 95.56 81 GLN A N 1
ATOM 633 C CA . GLN A 1 81 ? 22.922 2.697 -44.143 1.00 95.56 81 GLN A CA 1
ATOM 634 C C . GLN A 1 81 ? 21.677 2.937 -43.291 1.00 95.56 81 GLN A C 1
ATOM 636 O O . GLN A 1 81 ? 21.778 3.369 -42.150 1.00 95.56 81 GLN A O 1
ATOM 641 N N . ASN A 1 82 ? 20.499 2.578 -43.795 1.00 96.19 82 ASN A N 1
ATOM 642 C CA . ASN A 1 82 ? 19.303 2.480 -42.963 1.00 96.19 82 ASN A CA 1
ATOM 643 C C . ASN A 1 82 ? 19.209 1.090 -42.324 1.00 96.19 82 ASN A C 1
ATOM 645 O O . ASN A 1 82 ? 19.408 0.075 -43.002 1.00 96.19 82 ASN A O 1
ATOM 649 N N . LEU A 1 83 ? 18.831 1.013 -41.048 1.00 96.94 83 LEU A N 1
ATOM 650 C CA . LEU A 1 83 ? 18.533 -0.256 -40.383 1.00 96.94 83 LEU A CA 1
ATOM 651 C C . LEU A 1 83 ? 17.438 -1.040 -41.128 1.00 96.94 83 LEU A C 1
ATOM 653 O O . LEU A 1 83 ? 17.512 -2.266 -41.209 1.00 96.94 83 LEU A O 1
ATOM 657 N N . SER A 1 84 ? 16.512 -0.324 -41.767 1.00 95.00 84 SER A N 1
ATOM 658 C CA . SER A 1 84 ? 15.427 -0.810 -42.625 1.00 95.00 84 SER A CA 1
ATOM 659 C C . SER A 1 84 ? 14.498 -1.776 -41.893 1.00 95.00 84 SER A C 1
ATOM 661 O O . SER A 1 84 ? 14.038 -2.766 -42.462 1.00 95.00 84 SER A O 1
ATOM 663 N N . ILE A 1 85 ? 14.302 -1.572 -40.590 1.00 96.62 85 ILE A N 1
ATOM 664 C CA . ILE A 1 85 ? 13.636 -2.546 -39.724 1.00 96.62 85 ILE A CA 1
ATOM 665 C C . ILE A 1 85 ? 12.131 -2.621 -39.999 1.00 96.62 85 ILE A C 1
ATOM 667 O O . ILE A 1 85 ? 11.552 -3.703 -39.878 1.00 96.62 85 ILE A O 1
ATOM 671 N N . TYR A 1 86 ? 11.493 -1.530 -40.442 1.00 96.38 86 TYR A N 1
ATOM 672 C CA . TYR A 1 86 ? 10.095 -1.570 -40.874 1.00 96.38 86 TYR A CA 1
ATOM 673 C C . TYR A 1 86 ? 9.948 -2.423 -42.141 1.00 96.38 86 TYR A C 1
ATOM 675 O O . TYR A 1 86 ? 9.112 -3.333 -42.191 1.00 96.38 86 TYR A O 1
ATOM 683 N N . PHE A 1 87 ? 10.810 -2.211 -43.138 1.00 96.25 87 PHE A N 1
ATOM 684 C CA . PHE A 1 87 ? 10.860 -3.047 -44.333 1.00 96.25 87 PHE A CA 1
ATOM 685 C C . PHE A 1 87 ? 11.217 -4.508 -44.018 1.00 96.25 87 PHE A C 1
ATOM 687 O O . PHE A 1 87 ? 10.570 -5.425 -44.529 1.00 96.25 87 PHE A O 1
ATOM 694 N N . MET A 1 88 ? 12.204 -4.759 -43.151 1.00 96.25 88 MET A N 1
ATOM 695 C CA . MET A 1 88 ? 12.617 -6.114 -42.768 1.00 96.25 88 MET A CA 1
ATOM 696 C C . MET A 1 88 ? 11.507 -6.869 -42.040 1.00 96.25 88 MET A C 1
ATOM 698 O O . MET A 1 88 ? 11.305 -8.053 -42.321 1.00 96.25 88 MET A O 1
ATOM 702 N N . PHE A 1 89 ? 10.745 -6.188 -41.183 1.00 97.25 89 PHE A N 1
ATOM 703 C CA . PHE A 1 89 ? 9.547 -6.747 -40.567 1.00 97.25 89 PHE A CA 1
ATOM 704 C C . PHE A 1 89 ? 8.474 -7.087 -41.611 1.00 97.25 89 PHE A C 1
ATOM 706 O O . PHE A 1 89 ? 7.926 -8.184 -41.599 1.00 97.25 89 PHE A O 1
ATOM 713 N N . ASN A 1 90 ? 8.203 -6.196 -42.568 1.00 96.38 90 ASN A N 1
ATOM 714 C CA . ASN A 1 90 ? 7.236 -6.477 -43.634 1.00 96.38 90 ASN A CA 1
ATOM 715 C C . ASN A 1 90 ? 7.687 -7.621 -44.554 1.00 96.38 90 ASN A C 1
ATOM 717 O O . ASN A 1 90 ? 6.861 -8.392 -45.042 1.00 96.38 90 ASN A O 1
ATOM 721 N N . ASN A 1 91 ? 8.993 -7.769 -44.782 1.00 96.69 91 ASN A N 1
ATOM 722 C CA . ASN A 1 91 ? 9.533 -8.923 -45.490 1.00 96.69 91 ASN A CA 1
ATOM 723 C C . ASN A 1 91 ? 9.377 -10.215 -44.673 1.00 96.69 91 ASN A C 1
ATOM 725 O O . ASN A 1 91 ? 9.033 -11.241 -45.250 1.00 96.69 91 ASN A O 1
ATOM 729 N N . PHE A 1 92 ? 9.581 -10.166 -43.350 1.00 97.38 92 PHE A N 1
ATOM 730 C CA . PHE A 1 92 ? 9.283 -11.288 -42.455 1.00 97.38 92 PHE A CA 1
ATOM 731 C C . PHE A 1 92 ? 7.802 -11.674 -42.538 1.00 97.38 92 PHE A C 1
ATOM 733 O O . PHE A 1 92 ? 7.508 -12.826 -42.826 1.00 97.38 92 PHE A O 1
ATOM 740 N N . LYS A 1 93 ? 6.887 -10.701 -42.426 1.00 96.00 93 LYS A N 1
ATOM 741 C CA . LYS A 1 93 ? 5.437 -10.903 -42.585 1.00 96.00 93 LYS A CA 1
ATOM 742 C C . LYS A 1 93 ? 5.087 -11.654 -43.873 1.00 96.00 93 LYS A C 1
ATOM 744 O O . LYS A 1 93 ? 4.278 -12.569 -43.845 1.00 96.00 93 LYS A O 1
ATOM 749 N N . LYS A 1 94 ? 5.698 -11.282 -45.003 1.00 96.94 94 LYS A N 1
ATOM 750 C CA . LYS A 1 94 ? 5.458 -11.948 -46.296 1.00 96.94 94 LYS A CA 1
ATOM 751 C C . LYS A 1 94 ? 6.014 -13.375 -46.353 1.00 96.94 94 LYS A C 1
ATOM 753 O O . LYS A 1 94 ? 5.428 -14.213 -47.024 1.00 96.94 94 LYS A O 1
ATOM 758 N N . LYS A 1 95 ? 7.156 -13.634 -45.708 1.00 97.44 95 LYS A N 1
ATOM 759 C CA . LYS A 1 95 ? 7.830 -14.945 -45.723 1.00 97.44 95 LYS A CA 1
ATOM 760 C C . LYS A 1 95 ? 7.290 -15.922 -44.673 1.00 97.44 95 LYS A C 1
ATOM 762 O O . LYS A 1 95 ? 7.412 -17.125 -44.865 1.00 97.44 95 LYS A O 1
ATOM 767 N N . CYS A 1 96 ? 6.737 -15.417 -43.574 1.00 97.38 96 CYS A N 1
ATOM 768 C CA . CYS A 1 96 ? 6.259 -16.199 -42.436 1.00 97.38 96 CYS A CA 1
ATOM 769 C C . CYS A 1 96 ? 4.858 -15.717 -42.007 1.00 97.38 96 CYS A C 1
ATOM 771 O O . CYS A 1 96 ? 4.728 -15.141 -40.924 1.00 97.38 96 CYS A O 1
ATOM 773 N N . PRO A 1 97 ? 3.821 -15.903 -42.850 1.00 96.62 97 PRO A N 1
ATOM 774 C CA . PRO A 1 97 ? 2.477 -15.391 -42.580 1.00 96.62 97 PRO A CA 1
ATOM 775 C C . PRO A 1 97 ? 1.872 -15.969 -41.294 1.00 96.62 97 PRO A C 1
ATOM 777 O O . PRO A 1 97 ? 1.383 -15.204 -40.479 1.00 96.62 97 PRO A O 1
ATOM 780 N N . GLU A 1 98 ? 2.025 -17.269 -41.035 1.00 95.88 98 GLU A N 1
ATOM 781 C CA . GLU A 1 98 ? 1.468 -17.928 -39.839 1.00 95.88 98 GLU A CA 1
ATOM 782 C C . GLU A 1 98 ? 2.025 -17.348 -38.525 1.00 95.88 98 GLU A C 1
ATOM 784 O O . GLU A 1 98 ? 1.284 -17.032 -37.597 1.00 95.88 98 GLU A O 1
ATOM 789 N N . LEU A 1 99 ? 3.345 -17.131 -38.452 1.00 96.31 99 LEU A N 1
ATOM 790 C CA . LEU A 1 99 ? 3.976 -16.489 -37.290 1.00 96.31 99 LEU A CA 1
ATOM 791 C C . LEU A 1 99 ? 3.569 -15.020 -37.159 1.00 96.31 99 LEU A C 1
ATOM 793 O O . LEU A 1 99 ? 3.483 -14.489 -36.050 1.00 96.31 99 LEU A O 1
ATOM 797 N N . TYR A 1 100 ? 3.350 -14.347 -38.290 1.00 96.44 100 TYR A N 1
ATOM 798 C CA . TYR A 1 100 ? 2.841 -12.987 -38.284 1.00 96.44 100 TYR A CA 1
ATOM 799 C C . TYR A 1 100 ? 1.397 -12.922 -37.782 1.00 96.44 100 TYR A C 1
ATOM 801 O O . TYR A 1 100 ? 1.092 -11.996 -37.036 1.00 96.44 100 TYR A O 1
ATOM 809 N N . ASP A 1 101 ? 0.542 -13.880 -38.133 1.00 96.62 101 ASP A N 1
ATOM 810 C CA . ASP A 1 101 ? -0.848 -13.923 -37.677 1.00 96.62 101 ASP A CA 1
ATOM 811 C C . ASP A 1 101 ? -0.908 -14.083 -36.151 1.00 96.62 101 ASP A C 1
ATOM 813 O O . ASP A 1 101 ? -1.569 -13.287 -35.485 1.00 96.62 101 ASP A O 1
ATOM 817 N N . LEU A 1 102 ? -0.093 -14.980 -35.578 1.00 96.50 102 LEU A N 1
ATOM 818 C CA . LEU A 1 102 ? 0.073 -15.104 -34.120 1.00 96.50 102 LEU A CA 1
ATOM 819 C C . LEU A 1 102 ? 0.590 -13.807 -33.476 1.00 96.50 102 LEU A C 1
ATOM 821 O O . LEU A 1 102 ? 0.109 -13.372 -32.427 1.00 96.50 102 LEU A O 1
ATOM 825 N N . TYR A 1 103 ? 1.577 -13.154 -34.101 1.00 95.69 103 TYR A N 1
ATOM 826 C CA . TYR A 1 103 ? 2.072 -11.862 -33.625 1.00 95.69 103 TYR A CA 1
ATOM 827 C C . TYR A 1 103 ? 0.977 -10.790 -33.678 1.00 95.69 103 TYR A C 1
ATOM 829 O O . TYR A 1 103 ? 0.872 -9.975 -32.761 1.00 95.69 103 TYR A O 1
ATOM 837 N N . HIS A 1 104 ? 0.181 -10.763 -34.746 1.00 94.50 104 HIS A N 1
ATOM 838 C CA . HIS A 1 104 ? -0.878 -9.786 -34.943 1.00 94.50 104 HIS A CA 1
ATOM 839 C C . HIS A 1 104 ? -2.003 -9.977 -33.927 1.00 94.50 104 HIS A C 1
ATOM 841 O O . HIS A 1 104 ? -2.395 -9.000 -33.295 1.00 94.50 104 HIS A O 1
ATOM 847 N N . GLU A 1 105 ? -2.438 -11.214 -33.690 1.00 94.44 105 GLU A N 1
ATOM 848 C CA . GLU A 1 105 ? -3.426 -11.557 -32.663 1.00 94.44 105 GLU A CA 1
ATOM 849 C C . GLU A 1 105 ? -2.967 -11.124 -31.261 1.00 94.44 105 GLU A C 1
ATOM 851 O O . GLU A 1 105 ? -3.726 -10.501 -30.506 1.00 94.44 105 GLU A O 1
ATOM 856 N N . LYS A 1 106 ? -1.691 -11.366 -30.931 1.00 95.06 106 LYS A N 1
ATOM 857 C CA . LYS A 1 106 ? -1.083 -10.854 -29.698 1.00 95.06 106 LYS A CA 1
ATOM 858 C C . LYS A 1 106 ? -1.160 -9.327 -29.627 1.00 95.06 106 LYS A C 1
ATOM 860 O O . LYS A 1 106 ? -1.552 -8.790 -28.595 1.00 95.06 106 LYS A O 1
ATOM 865 N N . GLN A 1 107 ? -0.793 -8.617 -30.698 1.00 93.62 107 GLN A N 1
ATOM 866 C CA . GLN A 1 107 ? -0.834 -7.148 -30.723 1.00 93.62 107 GLN A CA 1
ATOM 867 C C . GLN A 1 107 ? -2.259 -6.604 -30.562 1.00 93.62 107 GLN A C 1
ATOM 869 O O . GLN A 1 107 ? -2.451 -5.673 -29.786 1.00 93.62 107 GLN A O 1
ATOM 874 N N . GLU A 1 108 ? -3.258 -7.204 -31.212 1.00 94.25 108 GLU A N 1
ATOM 875 C CA . GLU A 1 108 ? -4.672 -6.839 -31.034 1.00 94.25 108 GLU A CA 1
ATOM 876 C C . GLU A 1 108 ? -5.127 -7.033 -29.582 1.00 94.25 108 GLU A C 1
ATOM 878 O O . GLU A 1 108 ? -5.856 -6.214 -29.020 1.00 94.25 108 GLU A O 1
ATOM 883 N N . THR A 1 109 ? -4.656 -8.099 -28.937 1.00 93.56 109 THR A N 1
ATOM 884 C CA . THR A 1 109 ? -4.943 -8.358 -27.523 1.00 93.56 109 THR A CA 1
ATOM 885 C C . THR A 1 109 ? -4.270 -7.329 -26.610 1.00 93.56 109 THR A C 1
ATOM 887 O O . THR A 1 109 ? -4.932 -6.782 -25.728 1.00 93.56 109 THR A O 1
ATOM 890 N N . ILE A 1 110 ? -3.002 -6.984 -26.864 1.00 91.69 110 ILE A N 1
ATOM 891 C CA . ILE A 1 110 ? -2.291 -5.912 -26.148 1.00 91.69 110 ILE A CA 1
ATOM 892 C C . ILE A 1 110 ? -3.017 -4.570 -26.312 1.00 91.69 110 ILE A C 1
ATOM 894 O O . ILE A 1 110 ? -3.169 -3.845 -25.331 1.00 91.69 110 ILE A O 1
ATOM 898 N N . ILE A 1 111 ? -3.502 -4.242 -27.515 1.00 89.69 111 ILE A N 1
ATOM 899 C CA . ILE A 1 111 ? -4.274 -3.016 -27.768 1.00 89.69 111 ILE A CA 1
ATOM 900 C C . ILE A 1 111 ? -5.526 -2.987 -26.885 1.00 89.69 111 ILE A C 1
ATOM 902 O O . ILE A 1 111 ? -5.724 -2.017 -26.159 1.00 89.69 111 ILE A O 1
ATOM 906 N N . ARG A 1 112 ? -6.317 -4.069 -26.846 1.00 92.31 112 ARG A N 1
ATOM 907 C CA . ARG A 1 112 ? -7.513 -4.147 -25.984 1.00 92.31 112 ARG A CA 1
ATOM 908 C C . ARG A 1 112 ? -7.188 -4.026 -24.492 1.00 92.31 112 ARG A C 1
ATOM 910 O O . ARG A 1 112 ? -7.918 -3.361 -23.758 1.00 92.31 112 ARG A O 1
ATOM 917 N N . ILE A 1 113 ? -6.094 -4.638 -24.034 1.00 90.06 113 ILE A N 1
ATOM 918 C CA . ILE A 1 113 ? -5.631 -4.520 -22.640 1.00 90.06 113 ILE A CA 1
ATOM 919 C C . ILE A 1 113 ? -5.259 -3.071 -22.326 1.00 90.06 113 ILE A C 1
ATOM 921 O O . ILE A 1 113 ? -5.703 -2.531 -21.310 1.00 90.06 113 ILE A O 1
ATOM 925 N N . LYS A 1 114 ? -4.492 -2.422 -23.209 1.00 89.81 114 LYS A N 1
ATOM 926 C CA . LYS A 1 114 ? -4.129 -1.011 -23.060 1.00 89.81 114 LYS A CA 1
ATOM 927 C C . LYS A 1 114 ? -5.368 -0.119 -23.098 1.00 89.81 114 LYS A C 1
ATOM 929 O O . LYS A 1 114 ? -5.466 0.779 -22.274 1.00 89.81 114 LYS A O 1
ATOM 934 N N . ASP A 1 115 ? -6.360 -0.387 -23.940 1.00 87.81 115 ASP A N 1
ATOM 935 C CA . ASP A 1 115 ? -7.633 0.351 -23.973 1.00 87.81 115 ASP A CA 1
ATOM 936 C C . ASP A 1 115 ? -8.397 0.277 -22.647 1.00 87.81 115 ASP A C 1
ATOM 938 O O . ASP A 1 115 ? -8.858 1.301 -22.124 1.00 87.81 115 ASP A O 1
ATOM 942 N N . PHE A 1 116 ? -8.479 -0.920 -22.065 1.00 87.62 116 PHE A N 1
ATOM 943 C CA . PHE A 1 116 ? -9.108 -1.128 -20.766 1.00 87.62 116 PHE A CA 1
ATOM 944 C C . PHE A 1 116 ? -8.339 -0.415 -19.645 1.00 87.62 116 PHE A C 1
ATOM 946 O O . PHE A 1 116 ? -8.930 0.313 -18.841 1.00 87.62 116 PHE A O 1
ATOM 953 N N . TYR A 1 117 ? -7.010 -0.565 -19.626 1.00 90.25 117 TYR A N 1
ATOM 954 C CA . TYR A 1 117 ? -6.126 0.138 -18.697 1.00 90.25 117 TYR A CA 1
ATOM 955 C C . TYR A 1 117 ? -6.304 1.658 -18.800 1.00 90.25 117 TYR A C 1
ATOM 957 O O . TYR A 1 117 ? -6.537 2.303 -17.780 1.00 90.25 117 TYR A O 1
ATOM 965 N N . ARG A 1 118 ? -6.284 2.228 -20.012 1.00 85.69 118 ARG A N 1
ATOM 966 C CA . ARG A 1 118 ? -6.444 3.672 -20.250 1.00 85.69 118 ARG A CA 1
ATOM 967 C C . ARG A 1 118 ? -7.755 4.197 -19.690 1.00 85.69 118 ARG A C 1
ATOM 969 O O . ARG A 1 118 ? -7.764 5.229 -19.028 1.00 85.69 118 ARG A O 1
ATOM 976 N N . THR A 1 119 ? -8.851 3.475 -19.922 1.00 83.25 119 THR A N 1
ATOM 977 C CA . THR A 1 119 ? -10.182 3.860 -19.430 1.00 83.25 119 THR A CA 1
ATOM 978 C C . THR A 1 119 ? -10.214 3.923 -17.905 1.00 83.25 119 THR A C 1
ATOM 980 O O . THR A 1 119 ? -10.641 4.924 -17.333 1.00 83.25 119 THR A O 1
ATOM 983 N N . LYS A 1 120 ? -9.707 2.883 -17.235 1.00 84.94 120 LYS A N 1
ATOM 984 C CA . LYS A 1 120 ? -9.651 2.838 -15.770 1.00 84.94 120 LYS A CA 1
ATOM 985 C C . LYS A 1 120 ? -8.718 3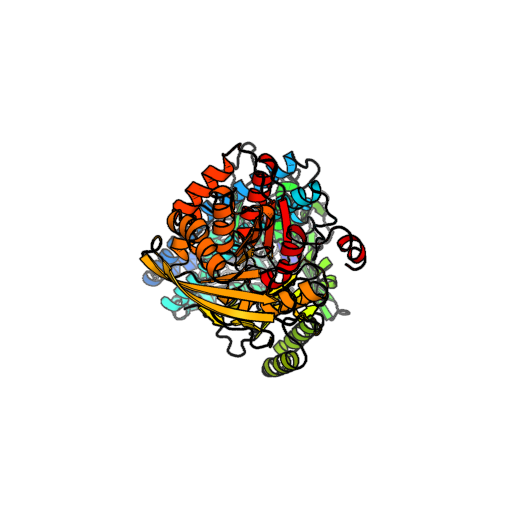.904 -15.198 1.00 84.94 120 LYS A C 1
ATOM 987 O O . LYS A 1 120 ? -9.065 4.571 -14.226 1.00 84.94 120 LYS A O 1
ATOM 992 N N . ASN A 1 121 ? -7.540 4.056 -15.797 1.00 86.12 121 ASN A N 1
ATOM 993 C CA . ASN A 1 121 ? -6.519 4.974 -15.317 1.00 86.12 121 ASN A CA 1
ATOM 994 C C . ASN A 1 121 ? -6.967 6.434 -15.447 1.00 86.12 121 ASN A C 1
ATOM 996 O O . ASN A 1 121 ? -6.740 7.223 -14.538 1.00 86.12 121 ASN A O 1
ATOM 1000 N N . LEU A 1 122 ? -7.678 6.778 -16.527 1.00 83.69 122 LEU A N 1
ATOM 1001 C CA . LEU A 1 122 ? -8.263 8.106 -16.700 1.00 83.69 122 LEU A CA 1
ATOM 1002 C C . LEU A 1 122 ? -9.209 8.465 -15.544 1.00 83.69 122 LEU A C 1
ATOM 1004 O O . LEU A 1 122 ? -9.022 9.508 -14.925 1.00 83.69 122 LEU A O 1
ATOM 1008 N N . GLY A 1 123 ? -10.136 7.573 -15.177 1.00 82.56 123 GLY A N 1
ATOM 1009 C CA . GLY A 1 123 ? -11.046 7.810 -14.047 1.00 82.56 123 GLY A CA 1
ATOM 1010 C C . GLY A 1 123 ? -10.322 7.936 -12.698 1.00 82.56 123 GLY A C 1
ATOM 1011 O O . GLY A 1 123 ? -10.718 8.721 -11.834 1.00 82.56 123 GLY A O 1
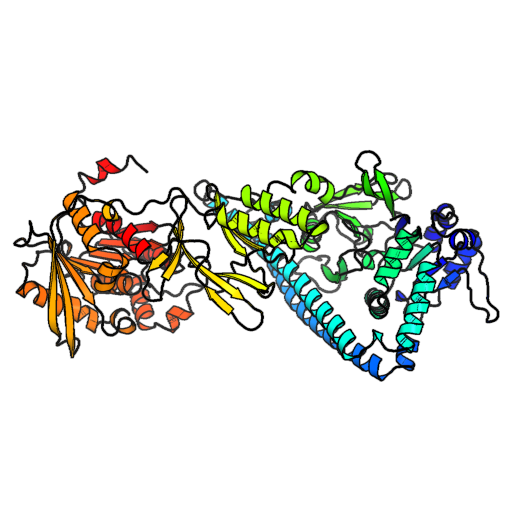ATOM 1012 N N . MET A 1 124 ? -9.214 7.212 -12.512 1.00 86.44 124 MET A N 1
ATOM 1013 C CA . MET A 1 124 ? -8.373 7.362 -11.320 1.00 86.44 124 MET A CA 1
ATOM 1014 C C . MET A 1 124 ? -7.631 8.701 -11.290 1.00 86.44 124 MET A C 1
ATOM 1016 O O . MET A 1 124 ? -7.520 9.301 -10.224 1.00 86.44 124 MET A O 1
ATOM 1020 N N . ILE A 1 125 ? -7.143 9.179 -12.437 1.00 87.94 125 ILE A N 1
ATOM 1021 C CA . ILE A 1 125 ? -6.486 10.487 -12.566 1.00 87.94 125 ILE A CA 1
ATOM 1022 C C . ILE A 1 125 ? -7.495 11.618 -12.322 1.00 87.94 125 ILE A C 1
ATOM 1024 O O . ILE A 1 125 ? -7.168 12.578 -11.627 1.00 87.94 125 ILE A O 1
ATOM 1028 N N . GLU A 1 126 ? -8.722 11.496 -12.832 1.00 86.38 126 GLU A N 1
ATOM 1029 C CA . GLU A 1 126 ? -9.822 12.428 -12.544 1.00 86.38 126 GLU A CA 1
ATOM 1030 C C . GLU A 1 126 ? -10.107 12.485 -11.038 1.00 86.38 126 GLU A C 1
ATOM 1032 O O . GLU A 1 126 ? -10.019 13.555 -10.435 1.00 86.38 126 GLU A O 1
ATOM 1037 N N . THR A 1 127 ? -10.314 11.322 -10.411 1.00 85.12 127 THR A N 1
ATOM 1038 C CA . THR A 1 127 ? -10.537 11.206 -8.959 1.00 85.12 127 THR A CA 1
ATOM 1039 C C . THR A 1 127 ? -9.377 11.808 -8.160 1.00 85.12 127 THR A C 1
ATOM 1041 O O . THR A 1 127 ? -9.587 12.530 -7.187 1.00 85.12 127 THR A O 1
ATOM 1044 N N . TYR A 1 128 ? -8.137 11.539 -8.574 1.00 90.00 128 TYR A N 1
ATOM 1045 C CA . TYR A 1 128 ? -6.936 12.099 -7.960 1.00 90.00 128 TYR A CA 1
ATOM 1046 C C . TYR A 1 128 ? -6.952 13.634 -7.983 1.00 90.00 128 TYR A C 1
ATOM 1048 O O . TYR A 1 128 ? -6.737 14.269 -6.950 1.00 90.00 128 TYR A O 1
ATOM 1056 N N . TRP A 1 129 ? -7.250 14.247 -9.131 1.00 91.56 129 TRP A N 1
ATOM 1057 C CA . TRP A 1 129 ? -7.292 15.705 -9.243 1.00 91.56 129 TRP A CA 1
ATOM 1058 C C . TRP A 1 129 ? -8.469 16.327 -8.490 1.00 91.56 129 TRP A C 1
ATOM 1060 O O . TRP A 1 129 ? -8.320 17.412 -7.928 1.00 91.56 129 TRP A O 1
ATOM 1070 N N . GLU A 1 130 ? -9.617 15.655 -8.420 1.00 90.19 130 GLU A N 1
ATOM 1071 C CA . GLU A 1 130 ? -10.739 16.081 -7.577 1.00 90.19 130 GLU A CA 1
ATOM 1072 C C . GLU A 1 130 ? -10.369 16.072 -6.089 1.00 90.19 130 GLU A C 1
ATOM 1074 O O . GLU A 1 130 ? -10.659 17.038 -5.379 1.00 90.19 130 GLU A O 1
ATOM 1079 N N . GLN A 1 131 ? -9.660 15.038 -5.625 1.00 92.12 131 GLN A N 1
ATOM 1080 C CA . GLN A 1 131 ? -9.146 14.964 -4.255 1.00 92.12 131 GLN A CA 1
ATOM 1081 C C . GLN A 1 131 ? -8.143 16.089 -3.962 1.00 92.12 131 GLN A C 1
ATOM 1083 O O . GLN A 1 131 ? -8.233 16.719 -2.907 1.00 92.12 131 GLN A O 1
ATOM 1088 N N . VAL A 1 132 ? -7.224 16.384 -4.892 1.00 93.56 132 VAL A N 1
ATOM 1089 C CA . VAL A 1 132 ? -6.267 17.500 -4.762 1.00 93.56 132 VAL A CA 1
ATOM 1090 C C . VAL A 1 132 ? -7.003 18.837 -4.655 1.00 93.56 132 VAL A C 1
ATOM 1092 O O . VAL A 1 132 ? -6.753 19.594 -3.715 1.00 93.56 132 VAL A O 1
ATOM 1095 N N . LYS A 1 133 ? -7.966 19.104 -5.550 1.00 92.25 133 LYS A N 1
ATOM 1096 C CA . LYS A 1 133 ? -8.785 20.330 -5.525 1.00 92.25 133 LYS A CA 1
ATOM 1097 C C . LYS A 1 133 ? -9.572 20.463 -4.222 1.00 92.25 133 LYS A C 1
ATOM 1099 O O . LYS A 1 133 ? -9.636 21.551 -3.650 1.00 92.25 133 LYS A O 1
ATOM 1104 N N . LEU A 1 134 ? -10.163 19.370 -3.736 1.00 91.69 134 LEU A N 1
ATOM 1105 C CA . LEU A 1 134 ? -10.895 19.359 -2.472 1.00 91.69 134 LEU A CA 1
ATOM 1106 C C . LEU A 1 134 ? -9.965 19.666 -1.294 1.00 91.69 134 LEU A C 1
ATOM 1108 O O . LEU A 1 134 ? -10.276 20.531 -0.479 1.00 91.69 134 LEU A O 1
ATOM 1112 N N . LEU A 1 135 ? -8.798 19.024 -1.231 1.00 93.75 135 LEU A N 1
ATOM 1113 C CA . LEU A 1 135 ? -7.803 19.278 -0.192 1.00 93.75 135 LEU A CA 1
ATOM 1114 C C . LEU A 1 135 ? -7.355 20.744 -0.212 1.00 93.75 135 LEU A C 1
ATOM 1116 O O . LEU A 1 135 ? -7.368 21.393 0.831 1.00 93.75 135 LEU A O 1
ATOM 1120 N N . GLN A 1 136 ? -7.047 21.300 -1.385 1.00 93.00 136 GLN A N 1
ATOM 1121 C CA . GLN A 1 136 ? -6.660 22.707 -1.544 1.00 93.00 136 GLN A CA 1
ATOM 1122 C C . GLN A 1 136 ? -7.793 23.679 -1.201 1.00 93.00 136 GLN A C 1
ATOM 1124 O O . GLN A 1 136 ? -7.533 24.763 -0.690 1.00 93.00 136 GLN A O 1
ATOM 1129 N N . LYS A 1 137 ? -9.062 23.299 -1.381 1.00 93.00 137 LYS A N 1
ATOM 1130 C CA . LYS A 1 137 ? -10.195 24.100 -0.894 1.00 93.00 137 LYS A CA 1
ATOM 1131 C C . LYS A 1 137 ? -10.189 24.229 0.635 1.00 93.00 137 LYS A C 1
ATOM 1133 O O . LYS A 1 137 ? -10.495 25.301 1.151 1.00 93.00 137 LYS A O 1
ATOM 1138 N N . HIS A 1 138 ? -9.835 23.160 1.351 1.00 92.06 138 HIS A N 1
ATOM 1139 C CA . HIS A 1 138 ? -9.733 23.156 2.817 1.00 92.06 138 HIS A CA 1
ATOM 1140 C C . HIS A 1 138 ? -8.399 23.728 3.330 1.00 92.06 138 HIS A C 1
ATOM 1142 O O . HIS A 1 138 ? -8.368 24.384 4.372 1.00 92.06 138 HIS A O 1
ATOM 1148 N N . TYR A 1 139 ? -7.306 23.547 2.582 1.00 93.81 139 TYR A N 1
ATOM 1149 C CA . TYR A 1 139 ? -5.961 24.030 2.906 1.00 93.81 139 TYR A CA 1
ATOM 1150 C C . TYR A 1 139 ? -5.321 24.768 1.709 1.00 93.81 139 TYR A C 1
ATOM 1152 O O . TYR A 1 139 ? -4.395 24.241 1.088 1.00 93.81 139 TYR A O 1
ATOM 1160 N N . PRO A 1 140 ? -5.730 26.021 1.409 1.00 91.19 140 PRO A N 1
ATOM 1161 C CA . PRO A 1 140 ? -5.355 26.735 0.174 1.00 91.19 140 PRO A CA 1
ATOM 1162 C C . PRO A 1 140 ? -3.866 27.008 -0.027 1.00 91.19 140 PRO A C 1
ATOM 1164 O O . PRO A 1 140 ? -3.440 27.341 -1.127 1.00 91.19 140 PRO A O 1
ATOM 1167 N N . LYS A 1 141 ? -3.069 26.908 1.039 1.00 91.25 141 LYS A N 1
ATOM 1168 C CA . LYS A 1 141 ? -1.620 27.132 0.988 1.00 91.25 141 LYS A CA 1
ATOM 1169 C C . LYS A 1 141 ? -0.826 25.875 0.632 1.00 91.25 141 LYS A C 1
ATOM 1171 O O . LYS A 1 141 ? 0.371 25.999 0.415 1.00 91.25 141 LYS A O 1
ATOM 1176 N N . MET A 1 142 ? -1.453 24.695 0.621 1.00 92.19 142 MET A N 1
ATOM 1177 C CA . MET A 1 142 ? -0.748 23.451 0.322 1.00 92.19 142 MET A CA 1
ATOM 1178 C C . MET A 1 142 ? -0.561 23.251 -1.177 1.00 92.19 142 MET A C 1
ATOM 1180 O O . MET A 1 142 ? -1.523 23.132 -1.936 1.00 92.19 142 MET A O 1
ATOM 1184 N N . THR A 1 143 ? 0.696 23.122 -1.567 1.00 92.94 143 THR A N 1
ATOM 1185 C CA . THR A 1 143 ? 1.099 22.659 -2.896 1.00 92.94 143 THR A CA 1
ATOM 1186 C C . THR A 1 143 ? 0.971 21.140 -3.001 1.00 92.94 143 THR A C 1
ATOM 1188 O O . THR A 1 143 ? 1.085 20.431 -1.996 1.00 92.94 143 THR A O 1
ATOM 1191 N N . LEU A 1 144 ? 0.814 20.599 -4.211 1.00 93.19 144 LEU A N 1
ATOM 1192 C CA . LEU A 1 144 ? 0.826 19.150 -4.421 1.00 93.19 144 LEU A CA 1
ATOM 1193 C C . LEU A 1 144 ? 2.123 18.506 -3.933 1.00 93.19 144 LEU A C 1
ATOM 1195 O O . LEU A 1 144 ? 2.088 17.394 -3.414 1.00 93.19 144 LEU A O 1
ATOM 1199 N N . HIS A 1 145 ? 3.259 19.197 -4.038 1.00 92.12 145 HIS A N 1
ATOM 1200 C CA . HIS A 1 145 ? 4.518 18.683 -3.507 1.00 92.12 145 HIS A CA 1
ATOM 1201 C C . HIS A 1 145 ? 4.431 18.451 -1.993 1.00 92.12 145 HIS A C 1
ATOM 1203 O O . HIS A 1 145 ? 4.814 17.385 -1.510 1.00 92.12 145 HIS A O 1
ATOM 1209 N N . GLU A 1 146 ? 3.884 19.412 -1.248 1.00 91.94 146 GLU A N 1
ATOM 1210 C CA . GLU A 1 146 ? 3.665 19.260 0.190 1.00 91.94 146 GLU A CA 1
ATOM 1211 C C . GLU A 1 146 ? 2.635 18.177 0.484 1.00 91.94 146 GLU A C 1
ATOM 1213 O O . GLU A 1 146 ? 2.848 17.408 1.409 1.00 91.94 146 GLU A O 1
ATOM 1218 N N . ILE A 1 147 ? 1.558 18.068 -0.300 1.00 92.69 147 ILE A N 1
ATOM 1219 C CA . ILE A 1 147 ? 0.543 17.014 -0.143 1.00 92.69 147 ILE A CA 1
ATOM 1220 C C . ILE A 1 147 ? 1.177 15.628 -0.311 1.00 92.69 147 ILE A C 1
ATOM 1222 O O . ILE A 1 147 ? 1.011 14.762 0.547 1.00 92.69 147 ILE A O 1
ATOM 1226 N N . LEU A 1 148 ? 1.948 15.414 -1.381 1.00 87.69 148 LEU A N 1
ATOM 1227 C CA . LEU A 1 148 ? 2.583 14.128 -1.679 1.00 87.69 148 LEU A CA 1
ATOM 1228 C C . LEU A 1 148 ? 3.714 13.772 -0.706 1.00 87.69 148 LEU A C 1
ATOM 1230 O O . LEU A 1 148 ? 4.009 12.594 -0.549 1.00 87.69 148 LEU A O 1
ATOM 1234 N N . ASN A 1 149 ? 4.319 14.756 -0.033 1.00 85.38 149 ASN A N 1
ATOM 1235 C CA . ASN A 1 149 ? 5.389 14.532 0.946 1.00 85.38 149 ASN A CA 1
ATOM 1236 C C . ASN A 1 149 ? 4.944 14.733 2.404 1.00 85.38 149 ASN A C 1
ATOM 1238 O O . ASN A 1 149 ? 5.758 14.570 3.317 1.00 85.38 149 ASN A O 1
ATOM 1242 N N . TYR A 1 150 ? 3.674 15.072 2.654 1.00 84.06 150 TYR A N 1
ATOM 1243 C CA . TYR A 1 150 ? 3.189 15.400 3.993 1.00 84.06 150 TYR A CA 1
ATOM 1244 C C . TYR A 1 150 ? 3.356 14.203 4.925 1.00 84.06 150 TYR A C 1
ATOM 1246 O O . TYR A 1 150 ? 2.668 13.191 4.782 1.00 84.06 150 TYR A O 1
ATOM 1254 N N . LYS A 1 151 ? 4.292 14.337 5.873 1.00 73.06 151 LYS A N 1
ATOM 1255 C CA . LYS A 1 151 ? 4.664 13.305 6.849 1.00 73.06 151 LYS A CA 1
ATOM 1256 C C . LYS A 1 151 ? 4.976 11.936 6.211 1.00 73.06 151 LYS A C 1
ATOM 1258 O O . LYS A 1 151 ? 4.820 10.910 6.863 1.00 73.06 151 LYS A O 1
ATOM 1263 N N . LEU A 1 152 ? 5.439 11.922 4.954 1.00 61.59 152 LEU A N 1
ATOM 1264 C CA . LEU A 1 152 ? 5.775 10.700 4.208 1.00 61.59 152 LEU A CA 1
ATOM 1265 C C . LEU A 1 152 ? 7.007 9.989 4.802 1.00 61.59 152 LEU A C 1
ATOM 1267 O O . LEU A 1 152 ? 7.063 8.765 4.859 1.00 61.59 152 LEU A O 1
ATOM 1271 N N . ASP A 1 153 ? 7.970 10.778 5.286 1.00 47.12 153 ASP A N 1
ATOM 1272 C CA . ASP A 1 153 ? 9.215 10.311 5.913 1.00 47.12 153 ASP A CA 1
ATOM 1273 C C . ASP A 1 153 ? 9.080 10.074 7.431 1.00 47.12 153 ASP A C 1
ATOM 1275 O O . ASP A 1 153 ? 9.984 9.526 8.072 1.00 47.12 153 ASP A O 1
ATOM 1279 N N . GLU A 1 154 ? 7.959 10.486 8.031 1.00 58.09 154 GLU A N 1
ATOM 1280 C CA . GLU A 1 154 ? 7.696 10.274 9.450 1.00 58.09 154 GLU A CA 1
ATOM 1281 C C . GLU A 1 154 ? 7.252 8.824 9.657 1.00 58.09 154 GLU A C 1
ATOM 1283 O O . GLU A 1 154 ? 6.075 8.488 9.554 1.00 58.09 154 GLU A O 1
ATOM 1288 N N . LYS A 1 155 ? 8.221 7.955 9.973 1.00 42.25 155 LYS A N 1
ATOM 1289 C CA . LYS A 1 155 ? 7.984 6.530 10.267 1.00 42.25 155 LYS A CA 1
ATOM 1290 C C . LYS A 1 155 ? 6.941 6.304 11.366 1.00 42.25 155 LYS A C 1
ATOM 1292 O O . LYS A 1 155 ? 6.384 5.218 11.416 1.00 42.25 155 LYS A O 1
ATOM 1297 N N . ILE A 1 156 ? 6.763 7.309 12.234 1.00 44.44 156 ILE A N 1
ATOM 1298 C CA . ILE A 1 156 ? 5.860 7.348 13.381 1.00 44.44 156 ILE A CA 1
ATOM 1299 C C . ILE A 1 156 ? 5.241 8.734 13.485 1.00 44.44 156 ILE A C 1
ATOM 1301 O O . ILE A 1 156 ? 5.915 9.693 13.867 1.00 44.44 156 ILE A O 1
ATOM 1305 N N . ILE A 1 157 ? 3.951 8.840 13.183 1.00 60.19 157 ILE A N 1
ATOM 1306 C CA . ILE A 1 157 ? 3.189 10.055 13.452 1.00 60.19 157 ILE A CA 1
ATOM 1307 C C . ILE A 1 157 ? 2.488 9.849 14.792 1.00 60.19 157 ILE A C 1
ATOM 1309 O O . ILE A 1 157 ? 1.536 9.078 14.898 1.00 60.19 157 ILE A O 1
ATOM 1313 N N . ASP A 1 158 ? 2.952 10.539 15.833 1.00 62.34 158 ASP A N 1
ATOM 1314 C CA . ASP A 1 158 ? 2.291 10.523 17.138 1.00 62.34 158 ASP A CA 1
ATOM 1315 C C . ASP A 1 158 ? 0.945 11.258 17.047 1.00 62.34 158 ASP A C 1
ATOM 1317 O O . ASP A 1 158 ? 0.840 12.462 17.285 1.00 62.34 158 ASP A O 1
ATOM 1321 N N . HIS A 1 159 ? -0.103 10.518 16.683 1.00 67.38 159 HIS A N 1
ATOM 1322 C CA . HIS A 1 159 ? -1.458 11.038 16.510 1.00 67.38 159 HIS A CA 1
ATOM 1323 C C . HIS A 1 159 ? -2.014 11.720 17.769 1.00 67.38 159 HIS A C 1
ATOM 1325 O O . HIS A 1 159 ? -2.932 12.522 17.651 1.00 67.38 159 HIS A O 1
ATOM 1331 N N . LYS A 1 160 ? -1.469 11.436 18.965 1.00 67.25 160 LYS A N 1
ATOM 1332 C CA . LYS A 1 160 ? -1.890 12.082 20.221 1.00 67.25 160 LYS A CA 1
ATOM 1333 C C . LYS A 1 160 ? -1.339 13.501 20.370 1.00 67.25 160 LYS A C 1
ATOM 1335 O O . LYS A 1 160 ? -1.864 14.264 21.174 1.00 67.25 160 LYS A O 1
ATOM 1340 N N . LYS A 1 161 ? -0.287 13.846 19.620 1.00 71.69 161 LYS A N 1
ATOM 1341 C CA . LYS A 1 161 ? 0.300 15.195 19.569 1.00 71.69 161 LYS A CA 1
ATOM 1342 C C . LYS A 1 161 ? -0.256 16.045 18.435 1.00 71.69 161 LYS A C 1
ATOM 1344 O O . LYS A 1 161 ? 0.022 17.238 18.399 1.00 71.69 161 LYS A O 1
ATOM 1349 N N . LEU A 1 162 ? -1.012 15.435 17.525 1.00 79.31 162 LEU A N 1
ATOM 1350 C CA . LEU A 1 162 ? -1.659 16.142 16.436 1.00 79.31 162 LEU A CA 1
ATOM 1351 C C . LEU A 1 162 ? -2.986 16.728 16.901 1.00 79.31 162 LEU A C 1
ATOM 1353 O O . LEU A 1 162 ? -3.811 16.064 17.529 1.00 79.31 162 LEU A O 1
ATOM 1357 N N . THR A 1 163 ? -3.209 17.979 16.538 1.00 86.69 163 THR A N 1
ATOM 1358 C CA . THR A 1 163 ? -4.519 18.614 16.630 1.00 86.69 163 THR A CA 1
ATOM 1359 C C . THR A 1 163 ? -5.521 17.912 15.696 1.00 86.69 163 THR A C 1
ATOM 1361 O O . THR A 1 163 ? -5.117 17.294 14.705 1.00 86.69 163 THR A O 1
ATOM 1364 N N . PRO A 1 164 ? -6.843 18.022 15.938 1.00 82.88 164 PRO A N 1
ATOM 1365 C CA . PRO A 1 164 ? -7.854 17.486 15.020 1.00 82.88 164 PRO A CA 1
ATOM 1366 C C . PRO A 1 164 ? -7.666 17.953 13.569 1.00 82.88 164 PRO A C 1
ATOM 1368 O O . PRO A 1 164 ? -7.811 17.161 12.642 1.00 82.88 164 PRO A O 1
ATOM 1371 N N . GLN A 1 165 ? -7.252 19.210 13.379 1.00 85.44 165 GLN A N 1
ATOM 1372 C CA . GLN A 1 165 ? -6.975 19.780 12.062 1.00 85.44 165 GLN A CA 1
ATOM 1373 C C . GLN A 1 165 ? -5.749 19.138 11.387 1.00 85.44 165 GLN A C 1
ATOM 1375 O O . GLN A 1 165 ? -5.736 18.967 10.172 1.00 85.44 165 GLN A O 1
ATOM 1380 N N . GLU A 1 166 ? -4.719 18.756 12.145 1.00 83.81 166 GLU A N 1
ATOM 1381 C CA . GLU A 1 166 ? -3.559 18.033 11.605 1.00 83.81 166 GLU A CA 1
ATOM 1382 C C . GLU A 1 166 ? -3.877 16.567 11.284 1.00 83.81 166 GLU A C 1
ATOM 1384 O O . GLU A 1 166 ? -3.324 16.021 10.329 1.00 83.81 166 GLU A O 1
ATOM 1389 N N . LEU A 1 167 ? -4.782 15.930 12.037 1.00 79.31 167 LEU A N 1
ATOM 1390 C CA . LEU A 1 167 ? -5.277 14.582 11.732 1.00 79.31 167 LEU A CA 1
ATOM 1391 C C . LEU A 1 167 ? -6.118 14.557 10.453 1.00 79.31 167 LEU A C 1
ATOM 1393 O O . LEU A 1 167 ? -5.919 13.682 9.612 1.00 79.31 167 LEU A O 1
ATOM 1397 N N . GLU A 1 168 ? -7.015 15.528 10.290 1.00 86.69 168 GLU A N 1
ATOM 1398 C CA . GLU A 1 168 ? -7.787 15.730 9.059 1.00 86.69 168 GLU A CA 1
ATOM 1399 C C . GLU A 1 168 ? -6.853 15.949 7.861 1.00 86.69 168 GLU A C 1
ATOM 1401 O O . GLU A 1 168 ? -6.924 15.221 6.867 1.00 86.69 168 GLU A O 1
ATOM 1406 N N . LYS A 1 169 ? -5.900 16.881 7.995 1.00 88.50 169 LYS A 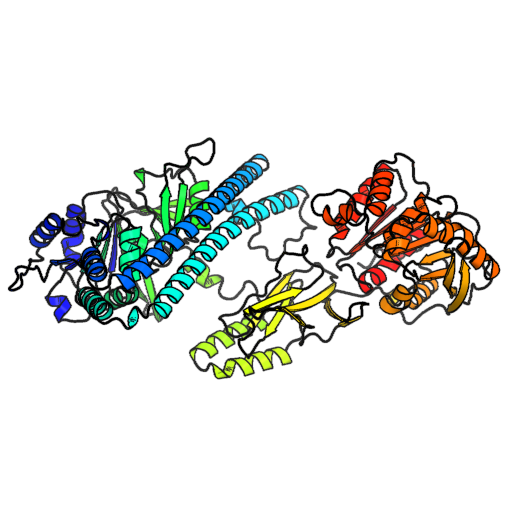N 1
ATOM 1407 C CA . LYS A 1 169 ? -4.882 17.166 6.978 1.00 88.50 169 LYS A CA 1
ATOM 1408 C C . LYS A 1 169 ? -4.093 15.915 6.592 1.00 88.50 169 LYS A C 1
ATOM 1410 O O . LYS A 1 169 ? -3.903 15.651 5.404 1.00 88.50 169 LYS A O 1
ATOM 1415 N N . LEU A 1 170 ? -3.656 15.131 7.579 1.00 85.56 170 LEU A N 1
ATOM 1416 C CA . LEU A 1 170 ? -2.947 13.872 7.358 1.00 85.56 170 LEU A CA 1
ATOM 1417 C C . LEU A 1 170 ? -3.805 12.858 6.600 1.00 85.56 170 LEU A C 1
ATOM 1419 O O . LEU A 1 170 ? -3.310 12.219 5.672 1.00 85.56 170 LEU A O 1
ATOM 1423 N N . PHE A 1 171 ? -5.074 12.711 6.982 1.00 83.06 171 PHE A N 1
ATOM 1424 C CA . PHE A 1 171 ? -6.000 11.812 6.307 1.00 83.06 171 PHE A CA 1
ATOM 1425 C C . PHE A 1 171 ? -6.174 12.207 4.835 1.00 83.06 171 PHE A C 1
ATOM 1427 O O . PHE A 1 171 ? -5.976 11.359 3.966 1.00 83.06 171 PHE A O 1
ATOM 1434 N N . PHE A 1 172 ? -6.444 13.484 4.537 1.00 87.06 172 PHE A N 1
ATOM 1435 C CA . PHE A 1 172 ? -6.592 13.952 3.153 1.00 87.06 172 PHE A CA 1
ATOM 1436 C C . PHE A 1 172 ? -5.318 13.741 2.331 1.00 87.06 172 PHE A C 1
ATOM 1438 O O . PHE A 1 172 ? -5.394 13.211 1.221 1.00 87.06 172 PHE A O 1
ATOM 1445 N N . CYS A 1 173 ? -4.146 14.083 2.880 1.00 85.81 173 CYS A N 1
ATOM 1446 C CA . CYS A 1 173 ? -2.877 13.878 2.178 1.00 85.81 173 CYS A CA 1
ATOM 1447 C C . CYS A 1 173 ? -2.636 12.394 1.868 1.00 85.81 173 CYS A C 1
ATOM 1449 O O . CYS A 1 173 ? -2.278 12.062 0.740 1.00 85.81 173 CYS A O 1
ATOM 1451 N N . ARG A 1 174 ? -2.904 11.489 2.823 1.00 81.31 174 ARG A N 1
ATOM 1452 C CA . ARG A 1 174 ? -2.765 10.038 2.616 1.00 81.31 174 ARG A CA 1
ATOM 1453 C C . ARG A 1 174 ? -3.699 9.501 1.535 1.00 81.31 174 ARG A C 1
ATOM 1455 O O . ARG A 1 174 ? -3.282 8.641 0.770 1.00 81.31 174 ARG A O 1
ATOM 1462 N N . GLN A 1 175 ? -4.930 10.005 1.431 1.00 84.62 175 GLN A N 1
ATOM 1463 C CA . GLN A 1 175 ? -5.837 9.581 0.359 1.00 84.62 175 GLN A CA 1
ATOM 1464 C C . GLN A 1 175 ? -5.296 9.968 -1.025 1.00 84.62 175 GLN A C 1
ATOM 1466 O O . GLN A 1 175 ? -5.237 9.117 -1.909 1.00 84.62 175 GLN A O 1
ATOM 1471 N N . VAL A 1 176 ? -4.811 11.204 -1.194 1.00 85.06 176 VAL A N 1
ATOM 1472 C CA . VAL A 1 176 ? -4.189 11.655 -2.455 1.00 85.06 176 VAL A CA 1
ATOM 1473 C C . VAL A 1 176 ? -2.942 10.821 -2.787 1.00 85.06 176 VAL A C 1
ATOM 1475 O O . VAL A 1 176 ? -2.782 10.365 -3.922 1.00 85.06 176 VAL A O 1
ATOM 1478 N N . GLN A 1 177 ? -2.078 10.581 -1.792 1.00 83.75 177 GLN A N 1
ATOM 1479 C CA . GLN A 1 177 ? -0.876 9.748 -1.926 1.00 83.75 177 GLN A CA 1
ATOM 1480 C C . GLN A 1 177 ? -1.225 8.312 -2.351 1.00 83.75 177 GLN A C 1
ATOM 1482 O O . GLN A 1 177 ? -0.620 7.782 -3.282 1.00 83.75 177 GLN A O 1
ATOM 1487 N N . ASN A 1 178 ? -2.233 7.699 -1.722 1.00 77.25 178 ASN A N 1
ATOM 1488 C CA . ASN A 1 178 ? -2.698 6.352 -2.053 1.00 77.25 178 ASN A CA 1
ATOM 1489 C C . ASN A 1 178 ? -3.252 6.277 -3.479 1.00 77.25 178 ASN A C 1
ATOM 1491 O O . ASN A 1 178 ? -2.926 5.345 -4.212 1.00 77.25 178 ASN A O 1
ATOM 1495 N N . THR A 1 179 ? -4.050 7.260 -3.908 1.00 79.94 179 THR A N 1
ATOM 1496 C CA . THR A 1 179 ? -4.573 7.304 -5.282 1.00 79.94 179 THR A CA 1
ATOM 1497 C C . THR A 1 179 ? -3.437 7.405 -6.305 1.00 79.94 179 THR A C 1
ATOM 1499 O O . THR A 1 179 ? -3.428 6.641 -7.271 1.00 79.94 179 THR A O 1
ATOM 1502 N N . MET A 1 180 ? -2.435 8.264 -6.067 1.00 85.50 180 MET A N 1
ATOM 1503 C CA . MET A 1 180 ? -1.223 8.345 -6.899 1.00 85.50 180 MET A CA 1
ATOM 1504 C C . MET A 1 180 ? -0.476 7.005 -6.947 1.00 85.50 180 MET A C 1
ATOM 1506 O O . MET A 1 180 ? -0.148 6.514 -8.025 1.00 85.50 180 MET A O 1
ATOM 1510 N N . GLN A 1 181 ? -0.240 6.375 -5.794 1.00 80.06 181 GLN A N 1
ATOM 1511 C CA . GLN A 1 181 ? 0.454 5.089 -5.735 1.00 80.06 181 GLN A CA 1
ATOM 1512 C C . GLN A 1 181 ? -0.321 3.988 -6.469 1.00 80.06 181 GLN A C 1
ATOM 1514 O O . GLN A 1 181 ? 0.280 3.143 -7.137 1.00 80.06 181 GLN A O 1
ATOM 1519 N N . ASN A 1 182 ? -1.652 4.011 -6.398 1.00 78.31 182 ASN A N 1
ATOM 1520 C CA . ASN A 1 182 ? -2.497 3.084 -7.137 1.00 78.31 182 ASN A CA 1
ATOM 1521 C C . ASN A 1 182 ? -2.357 3.294 -8.651 1.00 78.31 182 ASN A C 1
ATOM 1523 O O . ASN A 1 182 ? -2.177 2.306 -9.355 1.00 78.31 182 ASN A O 1
ATOM 1527 N N . ILE A 1 183 ? -2.366 4.541 -9.146 1.00 83.94 183 ILE A N 1
ATOM 1528 C CA . ILE A 1 183 ? -2.110 4.864 -10.566 1.00 83.94 183 ILE A CA 1
ATOM 1529 C C . ILE A 1 183 ? -0.783 4.241 -11.020 1.00 83.94 183 ILE A C 1
ATOM 1531 O O . ILE A 1 183 ? -0.762 3.449 -11.958 1.00 83.94 183 ILE A O 1
ATOM 1535 N N . ILE A 1 184 ? 0.308 4.500 -10.290 1.00 81.50 184 ILE A N 1
ATOM 1536 C CA . ILE A 1 184 ? 1.646 3.962 -10.600 1.00 81.50 184 ILE A CA 1
ATOM 1537 C C . ILE A 1 184 ? 1.651 2.426 -10.587 1.00 81.50 184 ILE A C 1
ATOM 1539 O O . ILE A 1 184 ? 2.263 1.778 -11.436 1.00 81.50 184 ILE A O 1
ATOM 1543 N N . THR A 1 185 ? 0.951 1.825 -9.627 1.00 79.44 185 THR A N 1
ATOM 1544 C CA . THR A 1 185 ? 0.840 0.366 -9.515 1.00 79.44 185 THR A CA 1
ATOM 1545 C C . THR A 1 185 ? 0.076 -0.227 -10.701 1.00 79.44 185 THR A C 1
ATOM 1547 O O . THR A 1 185 ? 0.447 -1.291 -11.192 1.00 79.44 185 THR A O 1
ATOM 1550 N N . TYR A 1 186 ? -0.967 0.444 -11.197 1.00 81.00 186 TYR A N 1
ATOM 1551 C CA . TYR A 1 186 ? -1.687 0.013 -12.398 1.00 81.00 186 TYR A CA 1
ATOM 1552 C C . TYR A 1 186 ? -0.866 0.193 -13.674 1.00 81.00 186 TYR A C 1
ATOM 1554 O O . TYR A 1 186 ? -0.906 -0.701 -14.519 1.00 81.00 186 TYR A O 1
ATOM 1562 N N . ASP A 1 187 ? -0.092 1.278 -13.784 1.00 85.12 187 ASP A N 1
ATOM 1563 C CA . ASP A 1 187 ? 0.882 1.467 -14.864 1.00 85.12 187 ASP A CA 1
ATOM 1564 C C . ASP A 1 187 ? 1.835 0.245 -14.915 1.00 85.12 187 ASP A C 1
ATOM 1566 O O . ASP A 1 187 ? 2.037 -0.346 -15.977 1.00 85.12 187 ASP A O 1
ATOM 1570 N N . GLN A 1 188 ? 2.342 -0.216 -13.761 1.00 82.25 188 GLN A N 1
ATOM 1571 C CA . GLN A 1 188 ? 3.220 -1.392 -13.678 1.00 82.25 188 GLN A CA 1
ATOM 1572 C C . GLN A 1 188 ? 2.501 -2.723 -13.950 1.00 82.25 188 GLN A C 1
ATOM 1574 O O . GLN A 1 188 ? 3.042 -3.575 -14.649 1.00 82.25 188 GLN A O 1
ATOM 1579 N N . LYS A 1 189 ? 1.277 -2.919 -13.443 1.00 79.50 189 LYS A N 1
ATOM 1580 C CA . LYS A 1 189 ? 0.493 -4.137 -13.721 1.00 79.50 189 LYS A CA 1
ATOM 1581 C C . LYS A 1 189 ? 0.219 -4.311 -15.214 1.00 79.50 189 LYS A C 1
ATOM 1583 O O . LYS A 1 189 ? 0.287 -5.429 -15.708 1.00 79.50 189 LYS A O 1
ATOM 1588 N N . MET A 1 190 ? -0.078 -3.219 -15.924 1.00 90.56 190 MET A N 1
ATOM 1589 C CA . MET A 1 190 ? -0.275 -3.258 -17.375 1.00 90.56 190 MET A CA 1
ATOM 1590 C C . MET A 1 190 ? 0.994 -3.732 -18.093 1.00 90.56 190 MET A C 1
ATOM 1592 O O . MET A 1 190 ? 0.904 -4.606 -18.949 1.00 90.56 190 MET A O 1
ATOM 1596 N N . VAL A 1 191 ? 2.163 -3.213 -17.704 1.00 86.50 191 VAL A N 1
ATOM 1597 C CA . VAL A 1 191 ? 3.456 -3.649 -18.255 1.00 86.50 191 VAL A CA 1
ATOM 1598 C C . VAL A 1 191 ? 3.687 -5.134 -18.025 1.00 86.50 191 VAL A C 1
ATOM 1600 O O . VAL A 1 191 ? 3.981 -5.832 -18.986 1.00 86.50 191 VAL A O 1
ATOM 1603 N N . ASN A 1 192 ? 3.524 -5.618 -16.790 1.00 82.62 192 ASN A N 1
ATOM 1604 C CA . ASN A 1 192 ? 3.793 -7.019 -16.460 1.00 82.62 192 ASN A CA 1
ATOM 1605 C C . ASN A 1 192 ? 2.958 -7.965 -17.335 1.00 82.62 192 ASN A C 1
ATOM 1607 O O . ASN A 1 192 ? 3.491 -8.907 -17.905 1.00 82.62 192 ASN A O 1
ATOM 1611 N N . VAL A 1 193 ? 1.670 -7.659 -17.524 1.00 82.62 193 VAL A N 1
ATOM 1612 C CA . VAL A 1 193 ? 0.791 -8.455 -18.396 1.00 82.62 193 VAL A CA 1
ATOM 1613 C C . VAL A 1 193 ? 1.262 -8.419 -19.855 1.00 82.62 193 VAL A C 1
ATOM 1615 O O . VAL A 1 193 ? 1.228 -9.437 -20.541 1.00 82.62 193 VAL A O 1
ATOM 1618 N N . VAL A 1 194 ? 1.709 -7.262 -20.356 1.00 86.00 194 VAL A N 1
ATOM 1619 C CA . VAL A 1 194 ? 2.247 -7.144 -21.723 1.00 86.00 194 VAL A CA 1
ATOM 1620 C C . VAL A 1 194 ? 3.549 -7.939 -21.884 1.00 86.00 194 VAL A C 1
ATOM 1622 O O . VAL A 1 194 ? 3.724 -8.601 -22.907 1.00 86.00 194 VAL A O 1
ATOM 1625 N N . GLU A 1 195 ? 4.435 -7.910 -20.887 1.00 86.06 195 GLU A N 1
ATOM 1626 C CA . GLU A 1 195 ? 5.690 -8.672 -20.870 1.00 86.06 195 GLU A CA 1
ATOM 1627 C C . GLU A 1 195 ? 5.424 -10.187 -20.834 1.00 86.06 195 GLU A C 1
ATOM 1629 O O . GLU A 1 195 ? 5.938 -10.911 -21.686 1.00 86.06 195 GLU A O 1
ATOM 1634 N N . GLU A 1 196 ? 4.529 -10.657 -19.959 1.00 85.75 196 GLU A N 1
ATOM 1635 C CA . GLU A 1 196 ? 4.088 -12.060 -19.902 1.00 85.75 196 GLU A CA 1
ATOM 1636 C C . GLU A 1 196 ? 3.508 -12.536 -21.246 1.00 85.75 196 GLU A C 1
ATOM 1638 O O . GLU A 1 196 ? 3.783 -13.649 -21.703 1.00 85.75 196 GLU A O 1
ATOM 1643 N N . MET A 1 197 ? 2.736 -11.688 -21.935 1.00 86.88 197 MET A N 1
ATOM 1644 C CA . MET A 1 197 ? 2.215 -12.000 -23.269 1.00 86.88 197 MET A CA 1
ATOM 1645 C C . MET A 1 197 ? 3.311 -12.091 -24.335 1.00 86.88 197 MET A C 1
ATOM 1647 O O . MET A 1 197 ? 3.233 -12.937 -25.231 1.00 86.88 197 MET A O 1
ATOM 1651 N N . ASP A 1 198 ? 4.315 -11.214 -24.278 1.00 85.69 198 ASP A N 1
ATOM 1652 C CA . ASP A 1 198 ? 5.460 -11.250 -25.187 1.00 85.69 198 ASP A CA 1
ATOM 1653 C C . ASP A 1 198 ? 6.307 -12.519 -24.967 1.00 85.69 198 ASP A C 1
ATOM 1655 O O . ASP A 1 198 ? 6.706 -13.167 -25.945 1.00 85.69 198 ASP A O 1
ATOM 1659 N N . GLU A 1 199 ? 6.514 -12.924 -23.712 1.00 88.31 199 GLU A N 1
ATOM 1660 C CA . GLU A 1 199 ? 7.196 -14.168 -23.332 1.00 88.31 199 GLU A CA 1
ATOM 1661 C C . GLU A 1 199 ? 6.417 -15.412 -23.769 1.00 88.31 199 GLU A C 1
ATOM 1663 O O . GLU A 1 199 ? 6.984 -16.321 -24.393 1.00 88.31 199 GLU A O 1
ATOM 1668 N N . HIS A 1 200 ? 5.106 -15.430 -23.512 1.00 90.12 200 HIS A N 1
ATOM 1669 C CA . HIS A 1 200 ? 4.219 -16.508 -23.930 1.00 90.12 200 HIS A CA 1
ATOM 1670 C C . HIS A 1 200 ? 4.240 -16.681 -25.449 1.00 90.12 200 HIS A C 1
ATOM 1672 O O . HIS A 1 200 ? 4.480 -17.781 -25.943 1.00 90.12 200 HIS A O 1
ATOM 1678 N N . PHE A 1 201 ? 4.066 -15.594 -26.207 1.00 93.31 201 PHE A N 1
ATOM 1679 C CA . PHE A 1 201 ? 4.123 -15.634 -27.667 1.00 93.31 201 PHE A CA 1
ATOM 1680 C C . PHE A 1 201 ? 5.468 -16.148 -28.174 1.00 93.31 201 PHE A C 1
ATOM 1682 O O . PHE A 1 201 ? 5.498 -16.986 -29.074 1.00 93.31 201 PHE A O 1
ATOM 1689 N N . THR A 1 202 ? 6.577 -15.673 -27.605 1.00 90.00 202 THR A N 1
ATOM 1690 C CA . THR A 1 202 ? 7.921 -16.092 -28.024 1.00 90.00 202 THR A CA 1
ATOM 1691 C C . THR A 1 202 ? 8.123 -17.592 -27.813 1.00 90.00 202 THR A C 1
ATOM 1693 O O . THR A 1 202 ? 8.644 -18.268 -28.703 1.00 90.00 202 THR A O 1
ATOM 1696 N N . SER A 1 203 ? 7.668 -18.109 -26.669 1.00 89.44 203 SER A N 1
ATOM 1697 C CA . SER A 1 203 ? 7.787 -19.522 -26.298 1.00 89.44 203 SER A CA 1
ATOM 1698 C C . SER A 1 203 ? 6.852 -20.414 -27.119 1.00 89.44 203 SER A C 1
ATOM 1700 O O . SER A 1 203 ? 7.285 -21.420 -27.674 1.00 89.44 203 SER A O 1
ATOM 1702 N N . TYR A 1 204 ? 5.583 -20.021 -27.255 1.00 93.56 204 TYR A N 1
ATOM 1703 C CA . TYR A 1 204 ? 4.554 -20.786 -27.961 1.00 93.56 204 TYR A CA 1
ATOM 1704 C C . TYR A 1 204 ? 4.802 -20.854 -29.471 1.00 93.56 204 TYR A C 1
ATOM 1706 O O . TYR A 1 204 ? 4.754 -21.927 -30.068 1.00 93.56 204 TYR A O 1
ATOM 1714 N N . SER A 1 205 ? 5.116 -19.716 -30.097 1.00 94.62 205 SER A N 1
ATOM 1715 C CA . SER A 1 205 ? 5.348 -19.643 -31.546 1.00 94.62 205 SER A CA 1
ATOM 1716 C C . SER A 1 205 ? 6.721 -20.166 -31.975 1.00 94.62 205 SER A C 1
ATOM 1718 O O . SER A 1 205 ? 6.985 -20.272 -33.173 1.00 94.62 205 SER A O 1
ATOM 1720 N N . LYS A 1 206 ? 7.620 -20.439 -31.015 1.00 94.50 206 LYS A N 1
ATOM 1721 C CA . LYS A 1 206 ? 9.037 -20.751 -31.257 1.00 94.50 206 LYS A CA 1
ATOM 1722 C C . LYS A 1 206 ? 9.718 -19.730 -32.174 1.00 94.50 206 LYS A C 1
ATOM 1724 O O . LYS A 1 206 ? 10.602 -20.072 -32.959 1.00 94.50 206 LYS A O 1
ATOM 1729 N N . LEU A 1 207 ? 9.328 -18.453 -32.078 1.00 94.94 207 LEU A N 1
ATOM 1730 C CA . LEU A 1 207 ? 9.808 -17.389 -32.967 1.00 94.94 207 LEU A CA 1
ATOM 1731 C C . LEU A 1 207 ? 11.341 -17.356 -33.061 1.00 94.94 207 LEU A C 1
ATOM 1733 O O . LEU A 1 207 ? 11.894 -17.204 -34.150 1.00 94.94 207 LEU A O 1
ATOM 1737 N N . LYS A 1 208 ? 12.029 -17.532 -31.925 1.00 93.44 208 LYS A N 1
ATOM 1738 C CA . LYS A 1 208 ? 13.496 -17.496 -31.843 1.00 93.44 208 LYS A CA 1
ATOM 1739 C C . LYS A 1 208 ? 14.183 -18.673 -32.556 1.00 93.44 208 LYS A C 1
ATOM 1741 O O . LYS A 1 208 ? 15.360 -18.548 -32.883 1.00 93.44 208 LYS A O 1
ATOM 1746 N N . GLU A 1 209 ? 13.480 -19.768 -32.850 1.00 95.44 209 GLU A N 1
ATOM 1747 C CA . GLU A 1 209 ? 13.990 -20.921 -33.616 1.00 95.44 209 GLU A CA 1
ATOM 1748 C C . GLU A 1 209 ? 13.801 -20.751 -35.135 1.00 95.44 209 GLU A C 1
ATOM 1750 O O . GLU A 1 209 ? 14.417 -21.462 -35.929 1.00 95.44 209 GLU A O 1
ATOM 1755 N N . ASN A 1 210 ? 12.967 -19.801 -35.572 1.00 97.00 210 ASN A N 1
ATOM 1756 C CA . ASN A 1 210 ? 12.676 -19.603 -36.987 1.00 97.00 210 ASN A CA 1
ATOM 1757 C C . ASN A 1 210 ? 13.892 -19.033 -37.746 1.00 97.00 210 ASN A C 1
ATOM 1759 O O . ASN A 1 210 ? 14.384 -17.945 -37.440 1.00 97.00 210 ASN A O 1
ATOM 1763 N N . LEU A 1 211 ? 14.331 -19.726 -38.802 1.00 97.25 211 LEU A N 1
ATOM 1764 C CA . LEU A 1 211 ? 15.521 -19.350 -39.581 1.00 97.25 211 LEU A CA 1
ATOM 1765 C C . LEU A 1 211 ? 15.412 -17.962 -40.232 1.00 97.25 211 LEU A C 1
ATOM 1767 O O . LEU A 1 211 ? 16.382 -17.206 -40.238 1.00 97.25 211 LEU A O 1
ATOM 1771 N N . VAL A 1 212 ? 14.230 -17.591 -40.742 1.00 97.19 212 VAL A N 1
ATOM 1772 C CA . VAL A 1 212 ? 14.004 -16.278 -41.374 1.00 97.19 212 VAL A CA 1
ATOM 1773 C C . VAL A 1 212 ? 14.086 -15.159 -40.335 1.00 97.19 212 VAL A C 1
ATOM 1775 O O . VAL A 1 212 ? 14.616 -14.083 -40.622 1.00 97.19 212 VAL A O 1
ATOM 1778 N N . TYR A 1 213 ? 13.571 -15.400 -39.128 1.00 97.56 213 TYR A N 1
ATOM 1779 C CA . TYR A 1 213 ? 13.708 -14.481 -38.004 1.00 97.56 213 TYR A CA 1
ATOM 1780 C C . TYR A 1 213 ? 15.177 -14.326 -37.585 1.00 97.56 213 TYR A C 1
ATOM 1782 O O . TYR A 1 213 ? 15.665 -13.198 -37.511 1.00 97.56 213 TYR A O 1
ATOM 1790 N N . GLN A 1 214 ? 15.897 -15.436 -37.382 1.00 97.56 214 GLN A N 1
ATOM 1791 C CA . GLN A 1 214 ? 17.308 -15.437 -36.979 1.00 97.56 214 GLN A CA 1
ATOM 1792 C C . GLN A 1 214 ? 18.208 -14.717 -37.991 1.00 97.56 214 GLN A C 1
ATOM 1794 O O . GLN A 1 214 ? 19.005 -13.866 -37.598 1.00 97.56 214 GLN A O 1
ATOM 1799 N N . GLU A 1 215 ? 18.049 -14.999 -39.288 1.00 97.69 215 GLU A N 1
ATOM 1800 C CA . GLU A 1 215 ? 18.797 -14.342 -40.370 1.00 97.69 215 GLU A CA 1
ATOM 1801 C C . GLU A 1 215 ? 18.607 -12.817 -40.320 1.00 97.69 215 GLU A C 1
ATOM 1803 O O . GLU A 1 215 ? 19.567 -12.042 -40.358 1.00 97.69 215 GLU A O 1
ATOM 1808 N N . LYS A 1 216 ? 17.352 -12.373 -40.188 1.00 97.56 216 LYS A N 1
ATOM 1809 C CA . LYS A 1 216 ? 17.007 -10.949 -40.128 1.00 97.56 216 LYS A CA 1
ATOM 1810 C C . LYS A 1 216 ? 17.538 -10.285 -38.872 1.00 97.56 216 LYS A C 1
ATOM 1812 O O . LYS A 1 216 ? 18.137 -9.217 -38.976 1.00 97.56 216 LYS A O 1
ATOM 1817 N N . ARG A 1 217 ? 17.331 -10.909 -37.713 1.00 97.44 217 ARG A N 1
ATOM 1818 C CA . ARG A 1 217 ? 17.819 -10.421 -36.423 1.00 97.44 217 ARG A CA 1
ATOM 1819 C C . ARG A 1 217 ? 19.335 -10.255 -36.455 1.00 97.44 217 ARG A C 1
ATOM 1821 O O . ARG A 1 217 ? 19.812 -9.159 -36.190 1.00 97.44 217 ARG A O 1
ATOM 1828 N N . LYS A 1 218 ? 20.070 -11.279 -36.895 1.00 97.81 218 LYS A N 1
ATOM 1829 C CA . LYS A 1 218 ? 21.533 -11.235 -37.015 1.00 97.81 218 LYS A CA 1
ATOM 1830 C C . LYS A 1 218 ? 21.996 -10.089 -37.915 1.00 97.81 218 LYS A C 1
ATOM 1832 O O . LYS A 1 218 ? 22.870 -9.320 -37.531 1.00 97.81 218 LYS A O 1
ATOM 1837 N N . ARG A 1 219 ? 21.363 -9.907 -39.079 1.00 96.88 219 ARG A N 1
ATOM 1838 C CA . ARG A 1 219 ? 21.688 -8.797 -39.991 1.00 96.88 219 ARG A CA 1
ATOM 1839 C C . ARG A 1 219 ? 21.418 -7.424 -39.363 1.00 96.88 219 ARG A C 1
ATOM 1841 O O . ARG A 1 219 ? 22.177 -6.488 -39.600 1.00 96.88 219 ARG A O 1
ATOM 1848 N N . LEU A 1 220 ? 20.343 -7.279 -38.587 1.00 98.25 220 LEU A N 1
ATOM 1849 C CA . LEU A 1 220 ? 20.031 -6.044 -37.856 1.00 98.25 220 LEU A CA 1
ATOM 1850 C C . LEU A 1 220 ? 21.070 -5.770 -36.758 1.00 98.25 220 LEU A C 1
ATOM 1852 O O . LEU A 1 220 ? 21.565 -4.648 -36.661 1.00 98.25 220 LEU A O 1
ATOM 1856 N N . GLU A 1 221 ? 21.448 -6.789 -35.984 1.00 98.06 221 GLU A N 1
ATOM 1857 C CA . GLU A 1 221 ? 22.494 -6.692 -34.959 1.00 98.06 221 GLU A CA 1
ATOM 1858 C C . GLU A 1 221 ? 23.847 -6.311 -35.567 1.00 98.06 221 GLU A C 1
ATOM 1860 O O . GLU A 1 221 ? 24.494 -5.383 -35.092 1.00 98.06 221 GLU A O 1
ATOM 1865 N N . GLU A 1 222 ? 24.254 -6.953 -36.663 1.00 96.75 222 GLU A N 1
ATOM 1866 C CA . GLU A 1 222 ? 25.492 -6.626 -37.376 1.00 96.75 222 GLU A CA 1
ATOM 1867 C C . GLU A 1 222 ? 25.503 -5.169 -37.848 1.00 96.75 222 GLU A C 1
ATOM 1869 O O . GLU A 1 222 ? 26.511 -4.475 -37.713 1.00 96.75 222 GLU A O 1
ATOM 1874 N N . ARG A 1 223 ? 24.376 -4.660 -38.363 1.00 97.00 223 ARG A N 1
ATOM 1875 C CA . ARG A 1 223 ? 24.251 -3.247 -38.751 1.00 97.00 223 ARG A CA 1
ATOM 1876 C C . ARG A 1 223 ? 24.459 -2.315 -37.564 1.00 97.00 223 ARG A C 1
ATOM 1878 O O . ARG A 1 223 ? 25.195 -1.342 -37.703 1.00 97.00 223 ARG A O 1
ATOM 1885 N N . ILE A 1 224 ? 23.859 -2.623 -36.418 1.00 98.12 224 ILE A N 1
ATOM 1886 C CA . ILE A 1 224 ? 23.998 -1.840 -35.184 1.00 98.12 224 ILE A CA 1
ATOM 1887 C C . ILE A 1 224 ? 25.451 -1.868 -34.690 1.00 98.12 224 ILE A C 1
ATOM 1889 O O . ILE A 1 224 ? 26.056 -0.816 -34.504 1.00 98.12 224 ILE A O 1
ATOM 1893 N N . LEU A 1 225 ? 26.041 -3.057 -34.560 1.00 97.25 225 LEU A N 1
ATOM 1894 C CA . LEU A 1 225 ? 27.362 -3.261 -33.955 1.00 97.25 225 LEU A CA 1
ATOM 1895 C C . LEU A 1 225 ? 28.543 -2.822 -34.835 1.00 97.25 225 LEU A C 1
ATOM 1897 O O . LEU A 1 225 ? 29.655 -2.690 -34.328 1.00 97.25 225 LEU A O 1
ATOM 1901 N N . THR A 1 226 ? 28.332 -2.626 -36.141 1.00 96.00 226 THR A N 1
ATOM 1902 C CA . THR A 1 226 ? 29.368 -2.155 -37.085 1.00 96.00 226 THR A CA 1
ATOM 1903 C C . THR A 1 226 ? 29.325 -0.651 -37.338 1.00 96.00 226 THR A C 1
ATOM 1905 O O . THR A 1 226 ? 30.078 -0.150 -38.173 1.00 96.00 226 THR A O 1
ATOM 1908 N N . SER A 1 227 ? 28.435 0.074 -36.665 1.00 96.56 227 SER A N 1
ATOM 1909 C CA . SER A 1 227 ? 28.216 1.495 -36.922 1.00 96.56 227 SER A CA 1
ATOM 1910 C C . SER A 1 227 ? 29.016 2.366 -35.969 1.00 96.56 227 SER A C 1
ATOM 1912 O O . SER A 1 227 ? 29.066 2.117 -34.773 1.00 96.56 227 SER A O 1
ATOM 1914 N N . ASN A 1 228 ? 29.622 3.426 -36.499 1.00 95.25 228 ASN A N 1
ATOM 1915 C CA . ASN A 1 228 ? 30.287 4.437 -35.684 1.00 95.25 228 ASN A CA 1
ATOM 1916 C C . ASN A 1 228 ? 29.272 5.356 -34.994 1.00 95.25 228 ASN A C 1
ATOM 1918 O O . ASN A 1 228 ? 29.478 5.836 -33.879 1.00 95.25 228 ASN A O 1
ATOM 1922 N N . SER A 1 229 ? 28.175 5.654 -35.688 1.00 96.94 229 SER A N 1
ATOM 1923 C CA . SER A 1 229 ? 27.115 6.513 -35.176 1.00 96.94 229 SER A CA 1
ATOM 1924 C C . SER A 1 229 ? 25.747 5.990 -35.582 1.00 96.94 229 SER A C 1
ATOM 1926 O O . SER A 1 229 ? 25.561 5.534 -36.710 1.00 96.94 229 SER A O 1
ATOM 1928 N N . ILE A 1 230 ? 24.791 6.079 -34.664 1.00 98.00 230 ILE A N 1
ATOM 1929 C CA . ILE A 1 230 ? 23.408 5.653 -34.866 1.00 98.00 230 ILE A CA 1
ATOM 1930 C C . ILE A 1 230 ? 22.501 6.866 -34.692 1.00 98.00 230 ILE A C 1
ATOM 1932 O O . ILE A 1 230 ? 22.536 7.532 -33.659 1.00 98.00 230 ILE A O 1
ATOM 1936 N N . PHE A 1 231 ? 21.672 7.134 -35.695 1.00 98.00 231 PHE A N 1
ATOM 1937 C CA . PHE A 1 231 ? 20.609 8.125 -35.634 1.00 98.00 231 PHE A CA 1
ATOM 1938 C C . PHE A 1 231 ? 19.274 7.415 -35.445 1.00 98.00 231 PHE A C 1
ATOM 1940 O O . PHE A 1 231 ? 18.913 6.569 -36.262 1.00 98.00 231 PHE A O 1
ATOM 1947 N N . ILE A 1 232 ? 18.525 7.783 -34.406 1.00 97.31 232 ILE A N 1
ATOM 1948 C CA . ILE A 1 232 ? 17.149 7.316 -34.196 1.00 97.31 232 ILE A CA 1
ATOM 1949 C C . ILE A 1 232 ? 16.221 8.513 -34.341 1.00 97.31 232 ILE A C 1
ATOM 1951 O O . ILE A 1 232 ? 16.286 9.460 -33.554 1.00 97.31 232 ILE A O 1
ATOM 1955 N N . LEU A 1 233 ? 15.415 8.488 -35.399 1.00 94.56 233 LEU A N 1
ATOM 1956 C CA . LEU A 1 233 ? 14.650 9.638 -35.851 1.00 94.56 233 LEU A CA 1
ATOM 1957 C C . LEU A 1 233 ? 13.216 9.595 -35.320 1.00 94.56 233 LEU A C 1
ATOM 1959 O O . LEU A 1 233 ? 12.673 8.533 -35.015 1.00 94.56 233 LEU A O 1
ATOM 1963 N N . ASP A 1 234 ? 12.618 10.780 -35.251 1.00 92.12 234 ASP A N 1
ATOM 1964 C CA . ASP A 1 234 ? 11.263 10.983 -34.756 1.00 92.12 234 ASP A CA 1
ATOM 1965 C C . ASP A 1 234 ? 10.182 10.455 -35.723 1.00 92.12 234 ASP A C 1
ATOM 1967 O O . ASP A 1 234 ? 10.423 10.343 -36.929 1.00 92.12 234 ASP A O 1
ATOM 1971 N N . GLY A 1 235 ? 8.983 10.157 -35.212 1.00 89.62 235 GLY A N 1
ATOM 1972 C CA . GLY A 1 235 ? 7.826 9.690 -35.975 1.00 89.62 235 GLY A CA 1
ATOM 1973 C C . GLY A 1 235 ? 6.867 8.846 -35.127 1.00 89.62 235 GLY A C 1
ATOM 1974 O O . GLY A 1 235 ? 6.603 9.140 -33.964 1.00 89.62 235 GLY A O 1
ATOM 1975 N N . HIS A 1 236 ? 6.324 7.769 -35.702 1.00 90.19 236 HIS A N 1
ATOM 1976 C CA . HIS A 1 236 ? 5.361 6.907 -35.019 1.00 90.19 236 HIS A CA 1
ATOM 1977 C C . HIS A 1 236 ? 6.018 6.010 -33.951 1.00 90.19 236 HIS A C 1
ATOM 1979 O O . HIS A 1 236 ? 6.490 4.905 -34.243 1.00 90.19 236 HIS A O 1
ATOM 1985 N N . ILE A 1 237 ? 5.973 6.450 -32.691 1.00 90.44 237 ILE A N 1
ATOM 1986 C CA . ILE A 1 237 ? 6.664 5.808 -31.563 1.00 90.44 237 ILE A CA 1
ATOM 1987 C C . ILE A 1 237 ? 6.307 4.326 -31.361 1.00 90.44 237 ILE A C 1
ATOM 1989 O O . ILE A 1 237 ? 7.197 3.498 -31.165 1.00 90.44 237 ILE A O 1
ATOM 1993 N N . SER A 1 238 ? 5.027 3.950 -31.479 1.00 89.00 238 SER A N 1
ATOM 1994 C CA . SER A 1 238 ? 4.622 2.547 -31.309 1.00 89.00 238 SER A CA 1
ATOM 1995 C C . SER A 1 238 ? 5.151 1.638 -32.416 1.00 89.00 238 SER A C 1
ATOM 1997 O O . SER A 1 238 ? 5.554 0.514 -32.135 1.00 89.00 238 SER A O 1
ATOM 1999 N N . VAL A 1 239 ? 5.207 2.114 -33.667 1.00 92.19 239 VAL A N 1
ATOM 2000 C CA . VAL A 1 239 ? 5.788 1.350 -34.776 1.00 92.19 239 VAL A CA 1
ATOM 2001 C C . VAL A 1 239 ? 7.270 1.160 -34.524 1.00 92.19 239 VAL A C 1
ATOM 2003 O O . VAL A 1 239 ? 7.742 0.031 -34.587 1.00 92.19 239 VAL A O 1
ATOM 2006 N N . LEU A 1 240 ? 7.992 2.232 -34.196 1.00 93.94 240 LEU A N 1
ATOM 2007 C CA . LEU A 1 240 ? 9.415 2.152 -33.894 1.00 93.94 240 LEU A CA 1
ATOM 2008 C C . LEU A 1 240 ? 9.681 1.125 -32.783 1.00 93.94 240 LEU A C 1
ATOM 2010 O O . LEU A 1 240 ? 10.414 0.160 -33.003 1.00 93.94 240 LEU A O 1
ATOM 2014 N N . MET A 1 241 ? 9.017 1.271 -31.635 1.00 94.12 241 MET A N 1
ATOM 2015 C CA . MET A 1 241 ? 9.237 0.399 -30.484 1.00 94.12 241 MET A CA 1
ATOM 2016 C C . MET A 1 241 ? 8.850 -1.056 -30.765 1.00 94.12 241 MET A C 1
ATOM 2018 O O . MET A 1 241 ? 9.631 -1.966 -30.492 1.00 94.12 241 MET A O 1
ATOM 2022 N N . ASN A 1 242 ? 7.689 -1.296 -31.380 1.00 93.19 242 ASN A N 1
ATOM 2023 C CA . ASN A 1 242 ? 7.220 -2.651 -31.674 1.00 93.19 242 ASN A CA 1
ATOM 2024 C C . ASN A 1 242 ? 8.151 -3.388 -32.641 1.00 93.19 242 ASN A C 1
ATOM 2026 O O . ASN A 1 242 ? 8.317 -4.601 -32.521 1.00 93.19 242 ASN A O 1
ATOM 2030 N N . ARG A 1 243 ? 8.763 -2.686 -33.604 1.00 95.12 243 ARG A N 1
ATOM 2031 C CA . ARG A 1 243 ? 9.706 -3.297 -34.555 1.00 95.12 243 ARG A CA 1
ATOM 2032 C C . ARG A 1 243 ? 11.034 -3.626 -33.881 1.00 95.12 243 ARG A C 1
ATOM 2034 O O . ARG A 1 243 ? 11.557 -4.713 -34.108 1.00 95.12 243 ARG A O 1
ATOM 2041 N N . LEU A 1 244 ? 11.543 -2.735 -33.030 1.00 96.50 244 LEU A N 1
ATOM 2042 C CA . LEU A 1 244 ? 12.788 -2.966 -32.294 1.00 96.50 244 LEU A CA 1
ATOM 2043 C C . LEU A 1 244 ? 12.642 -4.091 -31.254 1.00 96.50 244 LEU A C 1
ATOM 2045 O O . LEU A 1 244 ? 13.530 -4.938 -31.160 1.00 96.50 244 LEU A O 1
ATOM 2049 N N . ARG A 1 245 ? 11.515 -4.139 -30.525 1.00 94.00 245 ARG A N 1
ATOM 2050 C CA . ARG A 1 245 ? 11.185 -5.230 -29.590 1.00 94.00 245 ARG A CA 1
ATOM 2051 C C . ARG A 1 245 ? 10.973 -6.558 -30.306 1.00 94.00 245 ARG A C 1
ATOM 2053 O O . ARG A 1 245 ? 11.481 -7.570 -29.844 1.00 94.00 245 ARG A O 1
ATOM 2060 N N . PHE A 1 246 ? 10.278 -6.558 -31.449 1.00 95.69 246 PHE A N 1
ATOM 2061 C CA . PHE A 1 246 ? 10.025 -7.790 -32.201 1.00 95.69 246 PHE A CA 1
ATOM 2062 C C . PHE A 1 246 ? 11.315 -8.530 -32.555 1.00 95.69 246 PHE A C 1
ATOM 2064 O O . PHE A 1 246 ? 11.322 -9.747 -32.475 1.00 95.69 246 PHE A O 1
ATOM 2071 N N . PHE A 1 247 ? 12.383 -7.811 -32.921 1.00 96.88 247 PHE A N 1
ATOM 2072 C CA . PHE A 1 247 ? 13.688 -8.400 -33.242 1.00 96.88 247 PHE A CA 1
ATOM 2073 C C . PHE A 1 247 ? 14.656 -8.484 -32.050 1.00 96.88 247 PHE A C 1
ATOM 2075 O O . PHE A 1 247 ? 15.805 -8.876 -32.241 1.00 96.88 247 PHE A O 1
ATOM 2082 N N . ASP A 1 248 ? 14.217 -8.143 -30.835 1.00 94.69 248 ASP A N 1
ATOM 2083 C CA . ASP A 1 248 ? 15.009 -8.260 -29.603 1.00 94.69 248 ASP A CA 1
ATOM 2084 C C . ASP A 1 248 ? 16.385 -7.562 -29.706 1.00 94.69 248 ASP A C 1
ATOM 2086 O O . ASP A 1 248 ? 17.441 -8.177 -29.538 1.00 94.69 248 ASP A O 1
ATOM 2090 N N . LEU A 1 249 ? 16.368 -6.277 -30.100 1.00 97.19 249 LEU A N 1
ATOM 2091 C CA . LEU A 1 249 ? 17.572 -5.498 -30.450 1.00 97.19 249 LEU A CA 1
ATOM 2092 C C . LEU A 1 249 ? 18.119 -4.619 -29.320 1.00 97.19 249 LEU A C 1
ATOM 2094 O O . LEU A 1 249 ? 19.116 -3.923 -29.517 1.00 97.19 249 LEU A O 1
ATOM 2098 N N . ARG A 1 250 ? 17.485 -4.621 -28.143 1.00 95.38 250 ARG A N 1
ATOM 2099 C CA . ARG A 1 250 ? 17.890 -3.776 -27.010 1.00 95.38 250 ARG A CA 1
ATOM 2100 C C . ARG A 1 250 ? 19.360 -3.987 -26.646 1.00 95.38 250 ARG A C 1
ATOM 2102 O O . ARG A 1 250 ? 20.110 -3.018 -26.535 1.00 95.38 250 ARG A O 1
ATOM 2109 N N . ASP A 1 251 ? 19.773 -5.240 -26.501 1.00 95.75 251 ASP A N 1
ATOM 2110 C CA . ASP A 1 251 ? 21.130 -5.572 -26.069 1.00 95.75 251 ASP A CA 1
ATOM 2111 C C . ASP A 1 251 ? 22.175 -5.205 -27.125 1.00 95.75 251 ASP A C 1
ATOM 2113 O O . ASP A 1 251 ? 23.271 -4.775 -26.776 1.00 95.75 251 ASP A O 1
ATOM 2117 N N . ALA A 1 252 ? 21.817 -5.244 -28.413 1.00 97.56 252 ALA A N 1
ATOM 2118 C CA . ALA A 1 252 ? 22.684 -4.756 -29.482 1.00 97.56 252 ALA A CA 1
ATOM 2119 C C . ALA A 1 252 ? 22.932 -3.242 -29.377 1.00 97.56 252 ALA A C 1
ATOM 2121 O O . ALA A 1 252 ? 24.057 -2.796 -29.604 1.00 97.56 252 ALA A O 1
ATOM 2122 N N . PHE A 1 253 ? 21.927 -2.443 -28.993 1.00 97.38 253 PHE A N 1
ATOM 2123 C CA . PHE A 1 253 ? 22.132 -1.013 -28.735 1.00 97.38 253 PHE A CA 1
ATOM 2124 C C . PHE A 1 253 ? 23.019 -0.773 -27.516 1.00 97.38 253 PHE A C 1
ATOM 2126 O O . PHE A 1 253 ? 23.935 0.042 -27.595 1.00 97.38 253 PHE A O 1
ATOM 2133 N N . VAL A 1 254 ? 22.775 -1.485 -26.410 1.00 94.88 254 VAL A N 1
ATOM 2134 C CA . VAL A 1 254 ? 23.604 -1.390 -25.196 1.00 94.88 254 VAL A CA 1
ATOM 2135 C C . VAL A 1 254 ? 25.057 -1.746 -25.514 1.00 94.88 254 VAL A C 1
ATOM 2137 O O . VAL A 1 254 ? 25.977 -1.028 -25.123 1.00 94.88 254 VAL A O 1
ATOM 2140 N N . GLU A 1 255 ? 25.270 -2.815 -26.274 1.00 95.38 255 GLU A N 1
ATOM 2141 C CA . GLU A 1 255 ? 26.599 -3.260 -26.675 1.00 95.38 255 GLU A CA 1
ATOM 2142 C C . GLU A 1 255 ? 27.276 -2.273 -27.636 1.00 95.38 255 GLU A C 1
ATOM 2144 O O . GLU A 1 255 ? 28.434 -1.917 -27.423 1.00 95.38 255 GLU A O 1
ATOM 2149 N N . ALA A 1 256 ? 26.571 -1.752 -28.647 1.00 95.88 256 ALA A N 1
ATOM 2150 C CA . ALA A 1 256 ? 27.114 -0.721 -29.538 1.00 95.88 256 ALA A CA 1
ATOM 2151 C C . ALA A 1 256 ? 27.589 0.511 -28.750 1.00 95.88 256 ALA A C 1
ATOM 2153 O O . ALA A 1 256 ? 28.667 1.057 -29.003 1.00 95.88 256 ALA A O 1
ATOM 2154 N N . LEU A 1 257 ? 26.809 0.915 -27.752 1.00 93.00 257 LEU A N 1
ATOM 2155 C CA . LEU A 1 257 ? 27.100 2.037 -26.872 1.00 93.00 257 LEU A CA 1
ATOM 2156 C C . LEU A 1 257 ? 28.309 1.775 -25.960 1.00 93.00 257 LEU A C 1
ATOM 2158 O O . LEU A 1 257 ? 29.154 2.652 -25.754 1.00 93.00 257 LEU A O 1
ATOM 2162 N N . ASN A 1 258 ? 28.445 0.548 -25.454 1.00 91.19 258 ASN A N 1
ATOM 2163 C CA . ASN A 1 258 ? 29.627 0.103 -24.716 1.00 91.19 258 ASN A CA 1
ATOM 2164 C C . ASN A 1 258 ? 30.876 0.055 -25.599 1.00 91.19 258 ASN A C 1
ATOM 2166 O O . ASN A 1 258 ? 31.953 0.420 -25.137 1.00 91.19 258 ASN A O 1
ATOM 2170 N N . ARG A 1 259 ? 30.731 -0.295 -26.881 1.00 93.69 259 ARG A N 1
ATOM 2171 C CA . ARG A 1 259 ? 31.822 -0.272 -27.864 1.00 93.69 259 ARG A CA 1
ATOM 2172 C C . ARG A 1 259 ? 32.236 1.125 -28.304 1.00 93.69 259 ARG A C 1
ATOM 2174 O O . ARG A 1 259 ? 33.214 1.225 -29.026 1.00 93.69 259 ARG A O 1
ATOM 2181 N N . GLY A 1 260 ? 31.555 2.193 -27.887 1.00 91.00 260 GLY A N 1
ATOM 2182 C CA . GLY A 1 260 ? 31.929 3.565 -28.251 1.00 91.00 260 GLY A CA 1
ATOM 2183 C C . GLY A 1 260 ? 31.139 4.171 -29.412 1.00 91.00 260 GLY A C 1
ATOM 2184 O O . GLY A 1 260 ? 31.551 5.202 -29.939 1.00 91.00 260 GLY A O 1
ATOM 2185 N N . THR A 1 261 ? 30.024 3.556 -29.815 1.00 95.12 261 THR A N 1
ATOM 2186 C CA . THR A 1 261 ? 29.108 4.108 -30.829 1.00 95.12 261 THR A CA 1
ATOM 2187 C C . THR A 1 261 ? 28.385 5.339 -30.288 1.00 95.12 261 THR A C 1
ATOM 2189 O O . THR A 1 261 ? 27.826 5.294 -29.192 1.00 95.12 261 THR A O 1
ATOM 2192 N N . ASN A 1 262 ? 28.345 6.426 -31.062 1.00 94.81 262 ASN A N 1
ATOM 2193 C CA . ASN A 1 262 ? 27.617 7.643 -30.687 1.00 94.81 262 ASN A CA 1
ATOM 2194 C C . ASN A 1 262 ? 26.148 7.579 -31.128 1.00 94.81 262 ASN A C 1
ATOM 2196 O O . ASN A 1 262 ? 25.851 7.170 -32.250 1.00 94.81 262 ASN A O 1
ATOM 2200 N N . PHE A 1 263 ? 25.229 8.003 -30.264 1.00 96.88 263 PHE A N 1
ATOM 2201 C CA . PHE A 1 263 ? 23.788 7.971 -30.509 1.00 96.88 263 PHE A CA 1
ATOM 2202 C C . PHE A 1 263 ? 23.243 9.389 -30.671 1.00 96.88 263 PHE A C 1
ATOM 2204 O O . PHE A 1 263 ? 23.440 10.245 -29.812 1.00 96.88 263 PHE A O 1
ATOM 2211 N N . TYR A 1 264 ? 22.523 9.618 -31.764 1.00 96.44 264 TYR A N 1
ATOM 2212 C CA . TYR A 1 264 ? 21.889 10.885 -32.111 1.00 96.44 264 TYR A CA 1
ATOM 2213 C C . TYR A 1 264 ? 20.378 10.673 -32.184 1.00 96.44 264 TYR A C 1
ATOM 2215 O O . TYR A 1 264 ? 19.864 10.056 -33.116 1.00 96.44 264 TYR A O 1
ATOM 2223 N N . LEU A 1 265 ? 19.665 11.149 -31.173 1.00 95.88 265 LEU A N 1
ATOM 2224 C CA . LEU A 1 265 ? 18.264 10.821 -30.934 1.00 95.88 265 LEU A CA 1
ATOM 2225 C C . LEU A 1 265 ? 17.383 12.043 -31.167 1.00 95.88 265 LEU A C 1
ATOM 2227 O O . LEU A 1 265 ? 17.706 13.139 -30.705 1.00 95.88 265 LEU A O 1
ATOM 2231 N N . VAL A 1 266 ? 16.263 11.854 -31.861 1.00 93.19 266 VAL A N 1
ATOM 2232 C CA . VAL A 1 266 ? 15.303 12.923 -32.153 1.00 93.19 266 VAL A CA 1
ATOM 2233 C C . VAL A 1 266 ? 13.904 12.492 -31.721 1.00 93.19 266 VAL A C 1
ATOM 2235 O O . VAL A 1 266 ? 13.433 11.441 -32.152 1.00 93.19 266 VAL A O 1
ATOM 2238 N N . GLY A 1 267 ? 13.249 13.308 -30.892 1.00 90.69 267 GLY A N 1
ATOM 2239 C CA . GLY A 1 267 ? 11.857 13.119 -30.471 1.00 90.69 267 GLY A CA 1
ATOM 2240 C C . GLY A 1 267 ? 11.599 11.739 -29.870 1.00 90.69 267 GLY A C 1
ATOM 2241 O O . GLY A 1 267 ? 12.311 11.314 -28.957 1.00 90.69 267 GLY A O 1
ATOM 2242 N N . SER A 1 268 ? 10.663 10.996 -30.463 1.00 90.06 268 SER A N 1
ATOM 2243 C CA . SER A 1 268 ? 10.342 9.613 -30.085 1.00 90.06 268 SER A CA 1
ATOM 2244 C C . SER A 1 268 ? 11.548 8.668 -30.078 1.00 90.06 268 SER A C 1
ATOM 2246 O O . SER A 1 268 ? 11.572 7.721 -29.295 1.00 90.06 268 SER A O 1
ATOM 2248 N N . GLY A 1 269 ? 12.587 8.934 -30.878 1.00 93.00 269 GLY A N 1
ATOM 2249 C CA . GLY A 1 269 ? 13.843 8.185 -30.836 1.00 93.00 269 GLY A CA 1
ATOM 2250 C C . GLY A 1 269 ? 14.600 8.327 -29.511 1.00 93.00 269 GLY A C 1
ATOM 2251 O O . GLY A 1 269 ? 15.288 7.397 -29.096 1.00 93.00 269 GLY A O 1
ATOM 2252 N N . ALA A 1 270 ? 14.459 9.467 -28.829 1.00 93.44 270 ALA A N 1
ATOM 2253 C CA . ALA A 1 270 ? 14.989 9.682 -27.485 1.00 93.44 270 ALA A CA 1
ATOM 2254 C C . ALA A 1 270 ? 14.074 9.059 -26.420 1.00 93.44 270 ALA A C 1
ATOM 2256 O O . ALA A 1 270 ? 14.557 8.389 -25.508 1.00 93.44 270 ALA A O 1
ATOM 2257 N N . GLU A 1 271 ? 12.757 9.215 -26.576 1.00 92.69 271 GLU A N 1
ATOM 2258 C CA . GLU A 1 271 ? 11.750 8.694 -25.641 1.00 92.69 271 GLU A CA 1
ATOM 2259 C C . GLU A 1 271 ? 11.813 7.169 -25.488 1.00 92.69 271 GLU A C 1
ATOM 2261 O O . GLU A 1 271 ? 11.742 6.663 -24.369 1.00 92.69 271 GLU A O 1
ATOM 2266 N N . ILE A 1 272 ? 12.010 6.419 -26.582 1.00 94.25 272 ILE A N 1
ATOM 2267 C CA . ILE A 1 272 ? 12.114 4.951 -26.514 1.00 94.25 272 ILE A CA 1
ATOM 2268 C C . ILE A 1 272 ? 13.351 4.464 -25.751 1.00 94.25 272 ILE A C 1
ATOM 2270 O O . ILE A 1 272 ? 13.403 3.294 -25.381 1.00 94.25 272 ILE A O 1
ATOM 2274 N N . LEU A 1 273 ? 14.359 5.316 -25.531 1.00 94.75 273 LEU A N 1
ATOM 2275 C CA . LEU A 1 273 ? 15.558 4.951 -24.775 1.00 94.75 273 LEU A CA 1
ATOM 2276 C C . LEU A 1 273 ? 15.461 5.297 -23.285 1.00 94.75 273 LEU A C 1
ATOM 2278 O O . LEU A 1 273 ? 16.291 4.803 -22.518 1.00 94.75 273 LEU A O 1
ATOM 2282 N N . CYS A 1 274 ? 14.463 6.081 -22.869 1.00 92.94 274 CYS A N 1
ATOM 2283 C CA . CYS A 1 274 ? 14.133 6.298 -21.460 1.00 92.94 274 CYS A CA 1
ATOM 2284 C C . CYS A 1 274 ? 13.533 5.034 -20.817 1.00 92.94 274 CYS A C 1
ATOM 2286 O O . CYS A 1 274 ? 13.191 4.063 -21.496 1.00 92.94 274 CYS A O 1
ATOM 2288 N N . ASP A 1 275 ? 13.392 5.041 -19.489 1.00 89.88 275 ASP A N 1
ATOM 2289 C CA . ASP A 1 275 ? 12.723 3.957 -18.754 1.00 89.88 275 ASP A CA 1
ATOM 2290 C C . ASP A 1 275 ? 11.225 3.887 -19.090 1.00 89.88 275 ASP A C 1
ATOM 2292 O O . ASP A 1 275 ? 10.659 2.800 -19.212 1.00 89.88 275 ASP A O 1
ATOM 2296 N N . LYS A 1 276 ? 10.573 5.044 -19.253 1.00 91.44 276 LYS A N 1
ATOM 2297 C CA . LYS A 1 276 ? 9.131 5.159 -19.488 1.00 91.44 276 LYS A CA 1
ATOM 2298 C C . LYS A 1 276 ? 8.867 5.904 -20.796 1.00 91.44 276 LYS A C 1
ATOM 2300 O O . LYS A 1 276 ? 9.457 6.950 -21.058 1.00 91.44 276 LYS A O 1
ATOM 2305 N N . MET A 1 277 ? 7.948 5.372 -21.594 1.00 91.69 277 MET A N 1
ATOM 2306 C CA . MET A 1 277 ? 7.408 6.020 -22.784 1.00 91.69 277 MET A CA 1
ATOM 2307 C C . MET A 1 277 ? 6.100 6.710 -22.410 1.00 91.69 277 MET A C 1
ATOM 2309 O O . MET A 1 277 ? 5.175 6.076 -21.891 1.00 91.69 277 MET A O 1
ATOM 2313 N N . ILE A 1 278 ? 6.030 8.010 -22.672 1.00 90.75 278 ILE A N 1
ATOM 2314 C CA . ILE A 1 278 ? 4.910 8.863 -22.284 1.00 90.75 278 ILE A CA 1
ATOM 2315 C C . ILE A 1 278 ? 4.313 9.450 -23.557 1.00 90.75 278 ILE A C 1
ATOM 2317 O O . ILE A 1 278 ? 5.035 9.999 -24.381 1.00 90.75 278 ILE A O 1
ATOM 2321 N N . LEU A 1 279 ? 2.996 9.356 -23.709 1.00 86.69 279 LEU A N 1
ATOM 2322 C CA . LEU A 1 279 ? 2.270 10.020 -24.782 1.00 86.69 279 LEU A CA 1
ATOM 2323 C C . LEU A 1 279 ? 1.638 11.305 -24.273 1.00 86.69 279 LEU A C 1
ATOM 2325 O O . LEU A 1 279 ? 1.161 11.378 -23.144 1.00 86.69 279 LEU A O 1
ATOM 2329 N N . PHE A 1 280 ? 1.594 12.304 -25.142 1.00 82.44 280 PHE A N 1
ATOM 2330 C CA . PHE A 1 280 ? 0.830 13.519 -24.919 1.00 82.44 280 PHE A CA 1
ATOM 2331 C C . PHE A 1 280 ? -0.467 13.450 -25.723 1.00 82.44 280 PHE A C 1
ATOM 2333 O O . PHE A 1 280 ? -0.420 13.276 -26.942 1.00 82.44 280 PHE A O 1
ATOM 2340 N N . ASN A 1 281 ? -1.612 13.589 -25.054 1.00 70.06 281 ASN A N 1
ATOM 2341 C CA . ASN A 1 281 ? -2.924 13.565 -25.691 1.00 70.06 281 ASN A CA 1
ATOM 2342 C C . ASN A 1 281 ? -3.637 14.910 -25.489 1.00 70.06 281 ASN A C 1
ATOM 2344 O O . ASN A 1 281 ? -3.963 15.280 -24.364 1.00 70.06 281 ASN A O 1
ATOM 2348 N N . SER A 1 282 ? -3.883 15.634 -26.582 1.00 57.03 282 SER A N 1
ATOM 2349 C CA . SER A 1 282 ? -4.584 16.925 -26.578 1.00 57.03 282 SER A CA 1
ATOM 2350 C C . SER A 1 282 ? -6.110 16.804 -26.628 1.00 57.03 282 SER A C 1
ATOM 2352 O O . SER A 1 282 ? -6.802 17.793 -26.393 1.00 57.03 282 SER A O 1
ATOM 2354 N N . ASP A 1 283 ? -6.646 15.620 -26.945 1.00 45.06 283 ASP A N 1
ATOM 2355 C CA . ASP A 1 283 ? -8.039 15.480 -27.392 1.00 45.06 283 ASP A CA 1
ATOM 2356 C C . ASP A 1 283 ? -9.019 15.103 -26.267 1.00 45.06 283 ASP A C 1
ATOM 2358 O O . ASP A 1 283 ? -10.234 15.220 -26.440 1.00 45.06 283 ASP A O 1
ATOM 2362 N N . LYS A 1 284 ? -8.530 14.689 -25.089 1.00 49.62 284 LYS A N 1
ATOM 2363 C CA . LYS A 1 284 ? -9.370 14.379 -23.917 1.00 49.62 284 LYS A CA 1
ATOM 2364 C C . LYS A 1 284 ? -9.243 15.461 -22.845 1.00 49.62 284 LYS A C 1
ATOM 2366 O O . LYS A 1 284 ? -8.211 15.588 -22.197 1.00 49.62 284 LYS A O 1
ATOM 2371 N N . LYS A 1 285 ? -10.323 16.222 -22.648 1.00 49.19 285 LYS A N 1
ATOM 2372 C CA . LYS A 1 285 ? -10.438 17.261 -21.614 1.00 49.19 285 LYS A CA 1
ATOM 2373 C C . LYS A 1 285 ? -10.715 16.619 -20.248 1.00 49.19 285 LYS A C 1
ATOM 2375 O O . LYS A 1 285 ? -11.791 16.059 -20.063 1.00 49.19 285 LYS A O 1
ATOM 2380 N N . LEU A 1 286 ? -9.785 16.728 -19.297 1.00 48.62 286 LEU A N 1
ATOM 2381 C CA . LEU A 1 286 ? -10.040 16.424 -17.883 1.00 48.62 286 LEU A CA 1
ATOM 2382 C C . LEU A 1 286 ? -10.645 17.650 -17.178 1.00 48.62 286 LEU A C 1
ATOM 2384 O O . LEU A 1 286 ? -9.919 18.518 -16.697 1.00 48.62 286 LEU A O 1
ATOM 2388 N N . GLY A 1 287 ? -11.976 17.705 -17.093 1.00 48.28 287 GLY A N 1
ATOM 2389 C CA . GLY A 1 287 ? -12.707 18.750 -16.363 1.00 48.28 287 GLY A CA 1
ATOM 2390 C C . GLY A 1 287 ? -12.508 20.182 -16.892 1.00 48.28 287 GLY A C 1
ATOM 2391 O O . GLY A 1 287 ? -11.753 20.427 -17.832 1.00 48.28 287 GLY A O 1
ATOM 2392 N N . ASP A 1 288 ? -13.227 21.142 -16.298 1.00 41.22 288 ASP A N 1
ATOM 2393 C CA . ASP A 1 288 ? -13.209 22.565 -16.681 1.00 41.22 288 ASP A CA 1
ATOM 2394 C C . ASP A 1 288 ? -11.884 23.242 -16.297 1.00 41.22 288 ASP A C 1
ATOM 2396 O O . ASP A 1 288 ? -11.748 23.886 -15.259 1.00 41.22 288 ASP A O 1
ATOM 2400 N N . ASN A 1 289 ? -10.863 22.981 -17.105 1.00 44.59 289 ASN A N 1
ATOM 2401 C CA . ASN A 1 289 ? -9.802 23.879 -17.553 1.00 44.59 289 ASN A CA 1
ATOM 2402 C C . ASN A 1 289 ? -8.901 23.036 -18.460 1.00 44.59 289 ASN A C 1
ATOM 2404 O O . ASN A 1 289 ? -8.539 21.918 -18.097 1.00 44.59 289 ASN A O 1
ATOM 2408 N N . GLN A 1 290 ? -8.581 23.548 -19.652 1.00 51.44 290 GLN A N 1
ATOM 2409 C CA . GLN A 1 290 ? -7.685 22.900 -20.616 1.00 51.44 290 GLN A CA 1
ATOM 2410 C C . GLN A 1 290 ? -6.419 22.415 -19.897 1.00 51.44 290 GLN A C 1
ATOM 2412 O O . GLN A 1 290 ? -5.582 23.224 -19.513 1.00 51.44 290 GLN A O 1
ATOM 2417 N N . THR A 1 291 ? -6.307 21.110 -19.654 1.00 55.44 291 THR A N 1
ATOM 2418 C CA . THR A 1 291 ? -5.161 20.532 -18.957 1.00 55.44 291 THR A CA 1
ATOM 2419 C C . THR A 1 291 ? -4.532 19.481 -19.847 1.00 55.44 291 THR A C 1
ATOM 2421 O O . THR A 1 291 ? -5.157 18.513 -20.273 1.00 55.44 291 THR A O 1
ATOM 2424 N N . GLU A 1 292 ? -3.278 19.744 -20.173 1.00 67.62 292 GLU A N 1
ATOM 2425 C CA . GLU A 1 292 ? -2.340 18.855 -20.838 1.00 67.62 292 GLU A CA 1
ATOM 2426 C C . GLU A 1 292 ? -2.365 17.459 -20.201 1.00 67.62 292 GLU A C 1
ATOM 2428 O O . GLU A 1 292 ? -2.080 17.303 -19.011 1.00 67.62 292 GLU A O 1
ATOM 2433 N N . HIS A 1 293 ? -2.711 16.431 -20.985 1.00 74.44 293 HIS A N 1
ATOM 2434 C CA . HIS A 1 293 ? -2.794 15.060 -20.491 1.00 74.44 293 HIS A CA 1
ATOM 2435 C C . HIS A 1 293 ? -1.609 14.223 -20.969 1.00 74.44 293 HIS A C 1
ATOM 2437 O O . HIS A 1 293 ? -1.412 14.011 -22.169 1.00 74.44 293 HIS A O 1
ATOM 2443 N N . PHE A 1 294 ? -0.848 13.706 -20.005 1.00 86.00 294 PHE A N 1
ATOM 2444 C CA . PHE A 1 294 ? 0.256 12.787 -20.246 1.00 86.00 294 PHE A CA 1
ATOM 2445 C C . PHE A 1 294 ? -0.123 11.374 -19.812 1.00 86.00 294 PHE A C 1
ATOM 2447 O O . PHE A 1 294 ? -0.495 11.115 -18.663 1.00 86.00 294 PHE A O 1
ATOM 2454 N N . GLU A 1 295 ? 0.011 10.446 -20.745 1.00 87.19 295 GLU A N 1
ATOM 2455 C CA . GLU A 1 295 ? -0.390 9.060 -20.595 1.00 87.19 295 GLU A CA 1
ATOM 2456 C C . GLU A 1 295 ? 0.848 8.162 -20.575 1.00 87.19 295 GLU A C 1
ATOM 2458 O O . GLU A 1 295 ? 1.700 8.243 -21.460 1.00 87.19 295 GLU A O 1
ATOM 2463 N N . PHE A 1 296 ? 0.949 7.276 -19.583 1.00 91.38 296 PHE A N 1
ATOM 2464 C CA . PHE A 1 296 ? 1.944 6.211 -19.634 1.00 91.38 296 PHE A CA 1
ATOM 2465 C C . PHE A 1 296 ? 1.561 5.191 -20.709 1.00 91.38 296 PHE A C 1
ATOM 2467 O O . PHE A 1 296 ? 0.492 4.581 -20.622 1.00 91.38 296 PHE A O 1
ATOM 2474 N N . TYR A 1 297 ? 2.446 4.995 -21.688 1.00 90.19 297 TYR A N 1
ATOM 2475 C CA . TYR A 1 297 ? 2.208 4.108 -22.823 1.00 90.19 297 TYR A CA 1
ATOM 2476 C C . TYR A 1 297 ? 2.834 2.723 -22.651 1.00 90.19 297 TYR A C 1
ATOM 2478 O O . TYR A 1 297 ? 2.177 1.711 -22.915 1.00 90.19 297 TYR A O 1
ATOM 2486 N N . ASP A 1 298 ? 4.114 2.671 -22.276 1.00 90.94 298 ASP A N 1
ATOM 2487 C CA . ASP A 1 298 ? 4.886 1.438 -22.076 1.00 90.94 298 ASP A CA 1
ATOM 2488 C C . ASP A 1 298 ? 6.261 1.755 -21.454 1.00 90.94 298 ASP A C 1
ATOM 2490 O O . ASP A 1 298 ? 6.651 2.918 -21.341 1.00 90.94 298 ASP A O 1
ATOM 2494 N N . ASN A 1 299 ? 7.035 0.734 -21.093 1.00 91.56 299 ASN A N 1
ATOM 2495 C CA . ASN A 1 299 ? 8.452 0.896 -20.777 1.00 91.56 299 ASN A CA 1
ATOM 2496 C C . ASN A 1 299 ? 9.288 1.111 -22.052 1.00 91.56 299 ASN A C 1
ATOM 2498 O O . ASN A 1 299 ? 9.079 0.455 -23.070 1.00 91.56 299 ASN A O 1
ATOM 2502 N N . GLY A 1 300 ? 10.283 1.991 -22.006 1.00 91.69 300 GLY A N 1
ATOM 2503 C CA . GLY A 1 300 ? 11.286 2.074 -23.069 1.00 91.69 300 GLY A CA 1
ATOM 2504 C C . GLY A 1 300 ? 12.380 1.013 -22.898 1.00 91.69 300 GLY A C 1
ATOM 2505 O O . GLY A 1 300 ? 12.228 0.031 -22.173 1.00 91.69 300 GLY A O 1
ATOM 2506 N N . PHE A 1 301 ? 13.515 1.196 -23.566 1.00 93.38 301 PHE A N 1
ATOM 2507 C CA . PHE A 1 301 ? 14.691 0.337 -23.409 1.00 93.38 301 PHE A CA 1
ATOM 2508 C C . PHE A 1 301 ? 15.471 0.592 -22.112 1.00 93.38 301 PHE A C 1
ATOM 2510 O O . PHE A 1 301 ? 16.304 -0.245 -21.745 1.00 93.38 301 PHE A O 1
ATOM 2517 N N . GLY A 1 302 ? 15.227 1.708 -21.415 1.00 89.94 302 GLY A N 1
ATOM 2518 C CA . GLY A 1 302 ? 15.902 2.030 -20.152 1.00 89.94 302 GLY A CA 1
ATOM 2519 C C . GLY A 1 302 ? 17.426 2.119 -20.283 1.00 89.94 302 GLY A C 1
ATOM 2520 O O . GLY A 1 302 ? 18.171 1.659 -19.411 1.00 89.94 302 GLY A O 1
ATOM 2521 N N . ILE A 1 303 ? 17.901 2.635 -21.422 1.00 91.69 303 ILE A N 1
ATOM 2522 C CA . ILE A 1 303 ? 19.323 2.929 -21.660 1.00 91.69 303 ILE A CA 1
ATOM 2523 C C . ILE A 1 303 ? 19.673 4.260 -20.991 1.00 91.69 303 ILE A C 1
ATOM 2525 O O . ILE A 1 303 ? 20.686 4.357 -20.300 1.00 91.69 303 ILE A O 1
ATOM 2529 N N . ILE A 1 304 ? 18.806 5.262 -21.151 1.00 90.12 304 ILE A N 1
ATOM 2530 C CA . ILE A 1 304 ? 18.877 6.540 -20.447 1.00 90.12 304 ILE A CA 1
ATOM 2531 C C . ILE A 1 304 ? 18.184 6.351 -19.101 1.00 90.12 304 ILE A C 1
ATOM 2533 O O . ILE A 1 304 ? 16.957 6.294 -19.020 1.00 90.12 304 ILE A O 1
ATOM 2537 N N . LYS A 1 305 ? 18.992 6.228 -18.049 1.00 77.56 305 LYS A N 1
ATOM 2538 C CA . LYS A 1 305 ? 18.522 6.036 -16.674 1.00 77.56 305 LYS A CA 1
ATOM 2539 C C . LYS A 1 305 ? 18.518 7.377 -15.944 1.00 77.56 305 LYS A C 1
ATOM 2541 O O . LYS A 1 305 ? 19.311 8.253 -16.254 1.00 77.56 305 LYS A O 1
ATOM 2546 N N . ASN A 1 306 ? 17.643 7.535 -14.954 1.00 79.88 306 ASN A N 1
ATOM 2547 C CA . ASN A 1 306 ? 17.529 8.713 -14.070 1.00 79.88 306 ASN A CA 1
ATOM 2548 C C . ASN A 1 306 ? 16.987 10.015 -14.692 1.00 79.88 306 ASN A C 1
ATOM 2550 O O . ASN A 1 306 ? 16.400 10.804 -13.945 1.00 79.88 306 ASN A O 1
ATOM 2554 N N . ILE A 1 307 ? 17.118 10.222 -16.006 1.00 88.38 307 ILE A N 1
ATOM 2555 C CA . ILE A 1 307 ? 16.454 11.310 -16.735 1.00 88.38 307 ILE A CA 1
ATOM 2556 C C . ILE A 1 307 ? 15.274 10.776 -17.545 1.00 88.38 307 ILE A C 1
ATOM 2558 O O . ILE A 1 307 ? 15.417 9.846 -18.337 1.00 88.38 307 ILE A O 1
ATOM 2562 N N . GLN A 1 308 ? 14.122 11.427 -17.391 1.00 92.81 308 GLN A N 1
ATOM 2563 C CA . GLN A 1 308 ? 12.977 11.249 -18.276 1.00 92.81 308 GLN A CA 1
ATOM 2564 C C . GLN A 1 308 ? 12.923 12.393 -19.288 1.00 92.81 308 GLN A C 1
ATOM 2566 O O . GLN A 1 308 ? 12.788 13.556 -18.913 1.00 92.81 308 GLN A O 1
ATOM 2571 N N . ILE A 1 309 ? 13.007 12.064 -20.575 1.00 92.31 309 ILE A N 1
ATOM 2572 C CA . ILE A 1 309 ? 12.786 13.029 -21.656 1.00 92.31 309 ILE A CA 1
ATOM 2573 C C . ILE A 1 309 ? 11.285 13.070 -21.939 1.00 92.31 309 ILE A C 1
ATOM 2575 O O . ILE A 1 309 ? 10.640 12.024 -22.051 1.00 92.31 309 ILE A O 1
ATOM 2579 N N . MET A 1 310 ? 10.727 14.275 -22.007 1.00 90.69 310 MET A N 1
ATOM 2580 C CA . MET A 1 310 ? 9.297 14.489 -22.215 1.00 90.69 310 MET A CA 1
ATOM 2581 C C . MET A 1 310 ? 8.964 14.637 -23.712 1.00 90.69 310 MET A C 1
ATOM 2583 O O . MET A 1 310 ? 9.765 15.208 -24.452 1.00 90.69 310 MET A O 1
ATOM 2587 N N . PRO A 1 311 ? 7.781 14.177 -24.167 1.00 85.12 311 PRO A N 1
ATOM 2588 C CA . PRO A 1 311 ? 7.456 14.024 -25.594 1.00 85.12 311 PRO A CA 1
ATOM 2589 C C . PRO A 1 311 ? 7.180 15.331 -26.354 1.00 85.12 311 PRO A C 1
ATOM 2591 O O . PRO A 1 311 ? 6.936 15.326 -27.560 1.00 85.12 311 PRO A O 1
ATOM 2594 N N . LYS A 1 312 ? 7.153 16.472 -25.660 1.00 80.69 312 LYS A N 1
ATOM 2595 C CA . LYS A 1 312 ? 6.803 17.777 -26.233 1.00 80.69 312 LYS A CA 1
ATOM 2596 C C . LYS A 1 312 ? 7.947 18.769 -26.119 1.00 80.69 312 LYS A C 1
ATOM 2598 O O . LYS A 1 312 ? 8.848 18.608 -25.301 1.00 80.69 312 LYS A O 1
ATOM 2603 N N . ASN A 1 313 ? 7.913 19.801 -26.960 1.00 75.25 313 ASN A N 1
ATOM 2604 C CA . ASN A 1 313 ? 8.838 20.921 -26.827 1.00 75.25 313 ASN A CA 1
ATOM 2605 C C . ASN A 1 313 ? 8.379 21.857 -25.704 1.00 75.25 313 ASN A C 1
ATOM 2607 O O . ASN A 1 313 ? 7.198 21.896 -25.362 1.00 75.25 313 ASN A O 1
ATOM 2611 N N . ILE A 1 314 ? 9.305 22.675 -25.202 1.00 78.69 314 ILE A N 1
ATOM 2612 C CA . ILE A 1 314 ? 9.013 23.680 -24.166 1.00 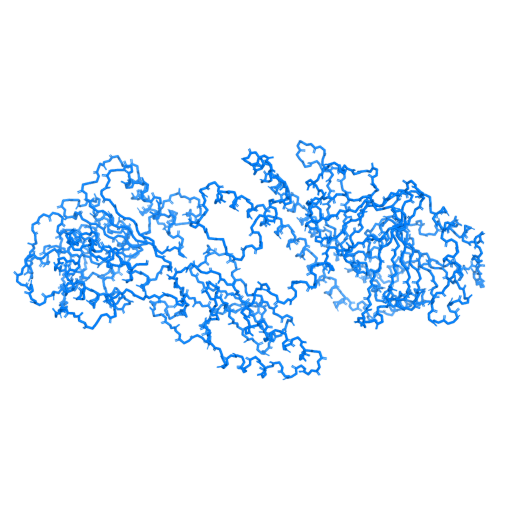78.69 314 ILE A CA 1
ATOM 2613 C C . ILE A 1 314 ? 7.886 24.649 -24.584 1.00 78.69 314 ILE A C 1
ATOM 2615 O O . ILE A 1 314 ? 7.116 25.094 -23.744 1.00 78.69 314 ILE A O 1
ATOM 2619 N N . ASP A 1 315 ? 7.755 24.962 -25.874 1.00 74.94 315 ASP A N 1
ATOM 2620 C CA . ASP A 1 315 ? 6.748 25.917 -26.366 1.00 74.94 315 ASP A CA 1
ATOM 2621 C C . ASP A 1 315 ? 5.295 25.410 -26.256 1.00 74.94 315 ASP A C 1
ATOM 2623 O O . ASP A 1 315 ? 4.363 26.184 -26.453 1.00 74.94 315 ASP A O 1
ATOM 2627 N N . GLU A 1 316 ? 5.096 24.111 -26.020 1.00 75.31 316 GLU A N 1
ATOM 2628 C CA . GLU A 1 316 ? 3.788 23.443 -26.086 1.00 75.31 316 GLU A CA 1
ATOM 2629 C C . GLU A 1 316 ? 3.222 23.087 -24.704 1.00 75.31 316 GLU A C 1
ATOM 2631 O O . GLU A 1 316 ? 2.175 22.449 -24.651 1.00 75.31 316 GLU A O 1
ATOM 2636 N N . ILE A 1 317 ? 3.921 23.457 -23.623 1.00 78.69 317 ILE A N 1
ATOM 2637 C CA . ILE A 1 317 ? 3.611 23.062 -22.243 1.00 78.69 317 ILE A CA 1
ATOM 2638 C C . ILE A 1 317 ? 3.530 24.283 -21.326 1.00 78.69 317 ILE A C 1
ATOM 2640 O O . ILE A 1 317 ? 4.415 25.144 -21.338 1.00 78.69 317 ILE A O 1
ATOM 2644 N N . ASP A 1 318 ? 2.503 24.339 -20.483 1.00 81.81 318 ASP A N 1
ATOM 2645 C CA . ASP A 1 318 ? 2.357 25.360 -19.450 1.00 81.81 318 ASP A CA 1
ATOM 2646 C C . ASP A 1 318 ? 3.251 25.075 -18.230 1.00 81.81 318 ASP A C 1
ATOM 2648 O O . ASP A 1 318 ? 2.851 24.474 -17.231 1.00 81.81 318 ASP A O 1
ATOM 2652 N N . PHE A 1 319 ? 4.480 25.589 -18.278 1.00 83.62 319 PHE A N 1
ATOM 2653 C CA . PHE A 1 319 ? 5.427 25.510 -17.159 1.00 83.62 319 PHE A CA 1
ATOM 2654 C C . PHE A 1 319 ? 5.047 26.364 -15.943 1.00 83.62 319 PHE A C 1
ATOM 2656 O O . PHE A 1 319 ? 5.713 26.266 -14.910 1.00 83.62 319 PHE A O 1
ATOM 2663 N N . SER A 1 320 ? 4.007 27.203 -16.026 1.00 83.38 320 SER A N 1
ATOM 2664 C CA . SER A 1 320 ? 3.486 27.896 -14.843 1.00 83.38 320 SER A CA 1
ATOM 2665 C C . SER A 1 320 ? 2.667 26.958 -13.948 1.00 83.38 320 SER A C 1
ATOM 2667 O O . SER A 1 320 ? 2.559 27.189 -12.739 1.00 83.38 320 SER A O 1
ATOM 2669 N N . ASN A 1 321 ? 2.167 25.846 -14.500 1.00 87.31 321 ASN A N 1
ATOM 2670 C CA . ASN A 1 321 ? 1.412 24.842 -13.766 1.00 87.31 321 ASN A CA 1
ATOM 2671 C C . ASN A 1 321 ? 2.330 23.900 -12.963 1.00 87.31 321 ASN A C 1
ATOM 2673 O O . ASN A 1 321 ? 2.579 22.746 -13.319 1.00 87.31 321 ASN A O 1
ATOM 2677 N N . LYS A 1 322 ? 2.816 24.395 -11.820 1.00 88.81 322 LYS A N 1
ATOM 2678 C CA . LYS A 1 322 ? 3.682 23.643 -10.894 1.00 88.81 322 LYS A CA 1
ATOM 2679 C C . LYS A 1 322 ? 3.067 22.316 -10.427 1.00 88.81 322 LYS A C 1
ATOM 2681 O O . LYS A 1 322 ? 3.787 21.342 -10.198 1.00 88.81 322 LYS A O 1
ATOM 2686 N N . GLU A 1 323 ? 1.747 22.266 -10.285 1.00 89.69 323 GLU A N 1
ATOM 2687 C CA . GLU A 1 323 ? 1.013 21.081 -9.834 1.00 89.69 323 GLU A CA 1
ATOM 2688 C C . GLU A 1 323 ? 1.070 19.974 -10.893 1.00 89.69 323 GLU A C 1
ATOM 2690 O O . GLU A 1 323 ? 1.379 18.827 -10.569 1.00 89.69 323 GLU A O 1
ATOM 2695 N N . LEU A 1 324 ? 0.863 20.318 -12.169 1.00 87.62 324 LEU A N 1
ATOM 2696 C CA . LEU A 1 324 ? 1.028 19.388 -13.287 1.00 87.62 324 LEU A CA 1
ATOM 2697 C C . LEU A 1 324 ? 2.452 18.823 -13.321 1.00 87.62 324 LEU A C 1
ATOM 2699 O O . LEU A 1 324 ? 2.628 17.607 -13.332 1.00 87.62 324 LEU A O 1
ATOM 2703 N N . LEU A 1 325 ? 3.471 19.682 -13.256 1.00 89.06 325 LEU A N 1
ATOM 2704 C CA . LEU A 1 325 ? 4.873 19.249 -13.261 1.00 89.06 325 LEU A CA 1
ATOM 2705 C C . LEU A 1 325 ? 5.196 18.335 -12.070 1.00 89.06 325 LEU A C 1
ATOM 2707 O O . LEU A 1 325 ? 5.844 17.298 -12.226 1.00 89.06 325 LEU A O 1
ATOM 2711 N N . THR A 1 326 ? 4.673 18.662 -10.887 1.00 90.75 326 THR A N 1
ATOM 2712 C CA . THR A 1 326 ? 4.798 17.817 -9.692 1.00 90.75 326 THR A CA 1
ATOM 2713 C C . THR A 1 326 ? 4.138 16.452 -9.910 1.00 90.75 326 THR A C 1
ATOM 2715 O O . THR A 1 326 ? 4.741 15.424 -9.596 1.00 90.75 326 THR A O 1
ATOM 2718 N N . HIS A 1 327 ? 2.925 16.409 -10.472 1.00 91.19 327 HIS A N 1
ATOM 2719 C CA . HIS A 1 327 ? 2.229 15.163 -10.796 1.00 91.19 327 HIS A CA 1
ATOM 2720 C C . HIS A 1 327 ? 3.048 14.294 -11.758 1.00 91.19 327 HIS A C 1
ATOM 2722 O O . HIS A 1 327 ? 3.277 13.123 -11.461 1.00 91.19 327 HIS A O 1
ATOM 2728 N N . LEU A 1 328 ? 3.535 14.864 -12.866 1.00 89.31 328 LEU A N 1
ATOM 2729 C CA . LEU A 1 328 ? 4.310 14.140 -13.879 1.00 89.31 328 LEU A CA 1
ATOM 2730 C C . LEU A 1 328 ? 5.581 13.529 -13.284 1.00 89.31 328 LEU A C 1
ATOM 2732 O O . LEU A 1 328 ? 5.837 12.335 -13.460 1.00 89.31 328 LEU A O 1
ATOM 2736 N N . ALA A 1 329 ? 6.335 14.324 -12.519 1.00 88.69 329 ALA A N 1
ATOM 2737 C CA . ALA A 1 329 ? 7.586 13.874 -11.924 1.00 88.69 329 ALA A CA 1
ATOM 2738 C C . ALA A 1 329 ? 7.389 12.751 -10.891 1.00 88.69 329 ALA A C 1
ATOM 2740 O O . ALA A 1 329 ? 8.201 11.824 -10.799 1.00 88.69 329 ALA A O 1
ATOM 2741 N N . ASN A 1 330 ? 6.305 12.816 -10.111 1.00 88.62 330 ASN A N 1
ATOM 2742 C CA . ASN A 1 330 ? 5.995 11.798 -9.109 1.00 88.62 330 ASN A CA 1
ATOM 2743 C C . ASN A 1 330 ? 5.403 10.530 -9.734 1.00 88.62 330 ASN A C 1
ATOM 2745 O O . ASN A 1 330 ? 5.862 9.439 -9.396 1.00 88.62 330 ASN A O 1
ATOM 2749 N N . ARG A 1 331 ? 4.461 10.657 -10.678 1.00 88.12 331 ARG A N 1
ATOM 2750 C CA . ARG A 1 331 ? 3.808 9.520 -11.339 1.00 88.12 331 ARG A CA 1
ATOM 2751 C C . ARG A 1 331 ? 4.794 8.674 -12.133 1.00 88.12 331 ARG A C 1
ATOM 2753 O O . ARG A 1 331 ? 4.898 7.473 -11.915 1.00 88.12 331 ARG A O 1
ATOM 2760 N N . PHE A 1 332 ? 5.562 9.285 -13.032 1.00 86.94 332 PHE A N 1
ATOM 2761 C CA . PHE A 1 332 ? 6.499 8.528 -13.869 1.00 86.94 332 PHE A CA 1
ATOM 2762 C C . PHE A 1 332 ? 7.798 8.185 -13.140 1.00 86.94 332 PHE A C 1
ATOM 2764 O O . PHE A 1 332 ? 8.723 7.634 -13.735 1.00 86.94 332 PHE A O 1
ATOM 2771 N N . ASN A 1 333 ? 7.866 8.494 -11.838 1.00 71.50 333 ASN A N 1
ATOM 2772 C CA . ASN A 1 333 ? 9.023 8.292 -10.975 1.00 71.50 333 ASN A CA 1
ATOM 2773 C C . ASN A 1 333 ? 10.328 8.821 -11.594 1.00 71.50 333 ASN A C 1
ATOM 2775 O O . ASN A 1 333 ? 11.426 8.329 -11.308 1.00 71.50 333 ASN A O 1
ATOM 2779 N N . SER A 1 334 ? 10.204 9.836 -12.448 1.00 64.44 334 SER A N 1
ATOM 2780 C CA . SER A 1 334 ? 11.330 10.522 -13.045 1.00 64.44 334 SER A CA 1
ATOM 2781 C C . SER A 1 334 ? 11.965 11.345 -11.940 1.00 64.44 334 SER A C 1
ATOM 2783 O O . SER A 1 334 ? 11.353 12.258 -11.385 1.00 64.44 334 SER A O 1
ATOM 2785 N N . HIS A 1 335 ? 13.183 10.982 -11.573 1.00 70.00 335 HIS A N 1
ATOM 2786 C CA . HIS A 1 335 ? 13.926 11.709 -10.550 1.00 70.00 335 HIS A CA 1
ATOM 2787 C C . HIS A 1 335 ? 14.233 13.122 -11.039 1.00 70.00 335 HIS A C 1
ATOM 2789 O O . HIS A 1 335 ? 14.187 14.068 -10.251 1.00 70.00 335 HIS A O 1
ATOM 2795 N N . THR A 1 336 ? 14.439 13.234 -12.349 1.00 87.00 336 THR A N 1
ATOM 2796 C CA . THR A 1 336 ? 14.598 14.475 -13.083 1.00 87.00 336 THR A CA 1
ATOM 2797 C C . THR A 1 336 ? 13.922 14.315 -14.443 1.00 87.00 336 THR A C 1
ATOM 2799 O O . THR A 1 336 ? 14.167 13.332 -15.145 1.00 87.00 336 THR A O 1
ATOM 2802 N N . SER A 1 337 ? 13.050 15.254 -14.798 1.00 91.25 337 SER A N 1
ATOM 2803 C CA . SER A 1 337 ? 12.404 15.317 -16.109 1.00 91.25 337 SER A CA 1
ATOM 2804 C C . SER A 1 337 ? 12.949 16.487 -16.915 1.00 91.25 337 SER A C 1
ATOM 2806 O O . SER A 1 337 ? 13.242 17.544 -16.354 1.00 91.25 337 SER A O 1
ATOM 2808 N N . VAL A 1 338 ? 13.087 16.296 -18.227 1.00 91.81 338 VAL A N 1
ATOM 2809 C CA . VAL A 1 338 ? 13.696 17.269 -19.137 1.00 91.81 338 VAL A CA 1
ATOM 2810 C C . VAL A 1 338 ? 12.793 17.508 -20.342 1.00 91.81 338 VAL A C 1
ATOM 2812 O O . VAL A 1 338 ? 12.441 16.577 -21.070 1.00 91.81 338 VAL A O 1
ATOM 2815 N N . PHE A 1 339 ? 12.479 18.778 -20.583 1.00 89.69 339 PHE A N 1
ATOM 2816 C CA . PHE A 1 339 ? 11.892 19.256 -21.830 1.00 89.69 339 PHE A CA 1
ATOM 2817 C C . PHE A 1 339 ? 12.962 19.927 -22.692 1.00 89.69 339 PHE A C 1
ATOM 2819 O O . PHE A 1 339 ? 13.761 20.743 -22.219 1.00 89.69 339 PHE A O 1
ATOM 2826 N N . LEU A 1 340 ? 12.958 19.586 -23.979 1.00 86.38 340 LEU A N 1
ATOM 2827 C CA . LEU A 1 340 ? 13.901 20.100 -24.968 1.00 86.38 340 LEU A CA 1
ATOM 2828 C C . LEU A 1 340 ? 13.253 21.273 -25.727 1.00 86.38 340 LEU A C 1
ATOM 2830 O O . LEU A 1 340 ? 12.092 21.206 -26.129 1.00 86.38 340 LEU A O 1
ATOM 2834 N N . ASN A 1 341 ? 13.991 22.364 -25.932 1.00 79.62 341 ASN A N 1
ATOM 2835 C CA . ASN A 1 341 ? 13.592 23.450 -26.831 1.00 79.62 341 ASN A CA 1
ATOM 2836 C C . ASN A 1 341 ? 14.081 23.112 -28.251 1.00 79.62 341 ASN A C 1
ATOM 2838 O O . ASN A 1 341 ? 15.036 22.358 -28.422 1.00 79.62 341 ASN A O 1
ATOM 2842 N N . LYS A 1 342 ? 13.506 23.733 -29.286 1.00 74.62 342 LYS A N 1
ATOM 2843 C CA . LYS A 1 342 ? 13.895 23.573 -30.701 1.00 74.62 342 LYS A CA 1
ATOM 2844 C C . LYS A 1 342 ? 15.386 23.850 -30.979 1.00 74.62 342 LYS A C 1
ATOM 2846 O O . LYS A 1 342 ? 15.884 23.433 -32.025 1.00 74.62 342 LYS A O 1
ATOM 2851 N N . GLY A 1 343 ? 16.086 24.553 -30.081 1.00 75.06 343 GLY A N 1
ATOM 2852 C CA . GLY A 1 343 ? 17.518 24.874 -30.168 1.00 75.06 343 GLY A CA 1
ATOM 2853 C C . GLY A 1 343 ? 18.414 24.260 -29.082 1.00 75.06 343 GLY A C 1
ATOM 2854 O O . GLY A 1 343 ? 19.632 24.443 -29.151 1.00 75.06 343 GLY A O 1
ATOM 2855 N N . SER A 1 344 ? 17.856 23.533 -28.108 1.00 82.56 344 SER A N 1
ATOM 2856 C CA . SER A 1 344 ? 18.621 22.896 -27.028 1.00 82.56 344 SER A CA 1
ATOM 2857 C C . SER A 1 344 ? 18.713 21.381 -27.191 1.00 82.56 344 SER A C 1
ATOM 2859 O O . SER A 1 344 ? 17.871 20.730 -27.811 1.00 82.56 344 SER A O 1
ATOM 2861 N N . TYR A 1 345 ? 19.790 20.826 -26.649 1.00 88.12 345 TYR A N 1
ATOM 2862 C CA . TYR A 1 345 ? 20.174 19.430 -26.768 1.00 88.12 345 TYR A CA 1
ATOM 2863 C C . TYR A 1 345 ? 20.618 18.922 -25.405 1.00 88.12 345 TYR A C 1
ATOM 2865 O O . TYR A 1 345 ? 21.313 19.627 -24.672 1.00 88.12 345 TYR A O 1
ATOM 2873 N N . LEU A 1 346 ? 20.257 17.682 -25.097 1.00 91.69 346 LEU A N 1
ATOM 2874 C CA . LEU A 1 346 ? 20.764 16.981 -23.925 1.00 91.69 346 LEU A CA 1
ATOM 2875 C C . LEU A 1 346 ? 21.910 16.071 -24.355 1.00 91.69 346 LEU A C 1
ATOM 2877 O O . LEU A 1 346 ? 21.717 15.176 -25.179 1.00 91.69 346 LEU A O 1
ATOM 2881 N N . PHE A 1 347 ? 23.095 16.318 -23.817 1.00 88.94 347 PHE A N 1
ATOM 2882 C CA . PHE A 1 347 ? 24.302 15.552 -24.088 1.00 88.94 347 PHE A CA 1
ATOM 2883 C C . PHE A 1 347 ? 24.643 14.662 -22.898 1.00 88.94 347 PHE A C 1
ATOM 2885 O O . PHE A 1 347 ? 24.579 15.112 -21.759 1.00 88.94 347 PHE A O 1
ATOM 2892 N N . MET A 1 348 ? 24.999 13.407 -23.162 1.00 90.31 348 MET A N 1
ATOM 2893 C CA . MET A 1 348 ? 25.341 12.430 -22.134 1.00 90.31 348 MET A CA 1
ATOM 2894 C C . MET A 1 348 ? 26.671 11.766 -22.450 1.00 90.31 348 MET A C 1
ATOM 2896 O O . MET A 1 348 ? 26.869 11.250 -23.558 1.00 90.31 348 MET A O 1
ATOM 2900 N N . GLU A 1 349 ? 27.555 11.728 -21.460 1.00 81.75 349 GLU A N 1
ATOM 2901 C CA . GLU A 1 349 ? 28.815 10.999 -21.537 1.00 81.75 349 GLU A CA 1
ATOM 2902 C C . GLU A 1 349 ? 29.172 10.365 -20.196 1.00 81.75 349 GLU A C 1
ATOM 2904 O O . GLU A 1 349 ? 28.796 10.856 -19.138 1.00 81.75 349 GLU A O 1
ATOM 2909 N N . ASN A 1 350 ? 29.881 9.242 -20.246 1.00 75.00 350 ASN A N 1
ATOM 2910 C CA . ASN A 1 350 ? 30.338 8.540 -19.056 1.00 75.00 350 ASN A CA 1
ATOM 2911 C C . ASN A 1 350 ? 31.725 9.062 -18.671 1.00 75.00 350 ASN A C 1
ATOM 2913 O O . ASN A 1 350 ? 32.625 9.061 -19.516 1.00 75.00 350 ASN A O 1
ATOM 2917 N N . GLN A 1 351 ? 31.909 9.454 -17.415 1.00 65.25 351 GLN A N 1
ATOM 2918 C CA . GLN A 1 351 ? 33.207 9.824 -16.864 1.00 65.25 351 GLN A CA 1
ATOM 2919 C C . GLN A 1 351 ? 33.666 8.745 -15.875 1.00 65.25 351 GLN A C 1
ATOM 2921 O O . GLN A 1 351 ? 32.871 8.192 -15.114 1.00 65.25 351 GLN A O 1
ATOM 2926 N N . ILE A 1 352 ? 34.954 8.403 -15.930 1.00 60.41 352 ILE A N 1
ATOM 2927 C CA . ILE A 1 352 ? 35.586 7.523 -14.947 1.00 60.41 352 ILE A CA 1
ATOM 2928 C C . ILE A 1 352 ? 36.071 8.418 -13.811 1.00 60.41 352 ILE A C 1
ATOM 2930 O O . ILE A 1 352 ? 36.888 9.309 -14.044 1.00 60.41 352 ILE A O 1
ATOM 2934 N N . ASP A 1 353 ? 35.549 8.191 -12.611 1.00 53.06 353 ASP A N 1
ATOM 2935 C CA . ASP A 1 353 ? 36.105 8.751 -11.386 1.00 53.06 353 ASP A CA 1
ATOM 2936 C C . ASP A 1 353 ? 37.179 7.781 -10.872 1.00 53.06 353 ASP A C 1
ATOM 2938 O O . ASP A 1 353 ? 36.874 6.692 -10.371 1.00 53.06 353 ASP A O 1
ATOM 2942 N N . GLU A 1 354 ? 38.445 8.154 -11.077 1.00 46.94 354 GLU A N 1
ATOM 2943 C CA . GLU A 1 354 ? 39.609 7.350 -10.696 1.00 46.94 354 GLU A CA 1
ATOM 2944 C C . GLU A 1 354 ? 39.788 7.254 -9.169 1.00 46.94 354 GLU A C 1
ATOM 2946 O O . GLU A 1 354 ? 40.336 6.260 -8.693 1.00 46.94 354 GLU A O 1
ATOM 2951 N N . GLU A 1 355 ? 39.280 8.219 -8.390 1.00 45.97 355 GLU A N 1
ATOM 2952 C CA . GLU A 1 355 ? 39.381 8.223 -6.922 1.00 45.97 355 GLU A CA 1
ATOM 2953 C C . GLU A 1 355 ? 38.291 7.357 -6.273 1.00 45.97 355 GLU A C 1
ATOM 2955 O O . GLU A 1 355 ? 38.557 6.625 -5.316 1.00 45.97 355 GLU A O 1
ATOM 2960 N N . ALA A 1 356 ? 37.069 7.385 -6.816 1.00 46.25 356 ALA A N 1
ATOM 2961 C CA . ALA A 1 356 ? 35.942 6.594 -6.313 1.00 46.25 356 ALA A CA 1
ATOM 2962 C C . ALA A 1 356 ? 35.839 5.182 -6.928 1.00 46.25 356 ALA A C 1
ATOM 2964 O O . ALA A 1 356 ? 34.972 4.398 -6.526 1.00 46.25 356 ALA A O 1
ATOM 2965 N N . ASN A 1 357 ? 36.689 4.856 -7.913 1.00 50.06 357 ASN A N 1
ATOM 2966 C CA . ASN A 1 357 ? 36.612 3.645 -8.742 1.00 50.06 357 ASN A CA 1
ATOM 2967 C C . ASN A 1 357 ? 35.182 3.398 -9.267 1.00 50.06 357 ASN A C 1
ATOM 2969 O O . ASN A 1 357 ? 34.648 2.284 -9.210 1.00 50.06 357 ASN A O 1
ATOM 2973 N N . SER A 1 358 ? 34.529 4.475 -9.715 1.00 53.94 358 SER A N 1
ATOM 2974 C CA . SER A 1 358 ? 33.126 4.471 -10.127 1.00 53.94 358 SER A CA 1
ATOM 2975 C C . SER A 1 358 ? 32.949 5.114 -11.504 1.00 53.94 358 SER A C 1
ATOM 2977 O O . SER A 1 358 ? 33.764 5.921 -11.948 1.00 53.94 358 SER A O 1
ATOM 2979 N N . GLN A 1 359 ? 31.912 4.690 -12.226 1.00 61.41 359 GLN A N 1
ATOM 2980 C CA . GLN A 1 359 ? 31.525 5.280 -13.508 1.00 61.41 359 GLN A CA 1
ATOM 2981 C C . GLN A 1 359 ? 30.239 6.073 -13.302 1.00 61.41 359 GLN A C 1
ATOM 2983 O O . GLN A 1 359 ? 29.226 5.485 -12.911 1.00 61.41 359 GLN A O 1
ATOM 2988 N N . GLU A 1 360 ? 30.281 7.372 -13.586 1.00 70.19 360 GLU A N 1
ATOM 2989 C CA . GLU A 1 360 ? 29.131 8.269 -13.483 1.00 70.19 360 GLU A CA 1
ATOM 2990 C C . GLU A 1 360 ? 28.798 8.862 -14.856 1.00 70.19 360 GLU A C 1
ATOM 2992 O O . GLU A 1 360 ? 29.680 9.192 -15.655 1.00 70.19 360 GLU A O 1
ATOM 2997 N N . VAL A 1 361 ? 27.502 8.962 -15.157 1.00 77.94 361 VAL A N 1
ATOM 2998 C CA . VAL A 1 361 ? 27.023 9.543 -16.414 1.00 77.94 361 VAL A CA 1
ATOM 2999 C C . VAL A 1 361 ? 26.739 11.015 -16.179 1.00 77.94 361 VAL A C 1
ATOM 3001 O O . VAL A 1 361 ? 25.858 11.351 -15.395 1.00 77.94 361 VAL A O 1
ATOM 3004 N N . LYS A 1 362 ? 27.438 11.881 -16.910 1.00 78.69 362 LYS A N 1
ATOM 3005 C CA . LYS A 1 362 ? 27.179 13.317 -16.927 1.00 78.69 362 LYS A CA 1
ATOM 3006 C C . LYS A 1 362 ? 26.068 13.658 -17.896 1.00 78.69 362 LYS A C 1
ATOM 3008 O O . LYS A 1 362 ? 26.016 13.117 -19.002 1.00 78.69 362 LYS A O 1
ATOM 3013 N N . TYR A 1 363 ? 25.232 14.611 -17.507 1.00 86.44 363 TYR A N 1
ATOM 3014 C CA . TYR A 1 363 ? 24.140 15.138 -18.318 1.00 86.44 363 TYR A CA 1
ATOM 3015 C C . TYR A 1 363 ? 24.374 16.629 -18.529 1.00 86.44 363 TYR A C 1
ATOM 3017 O O . TYR A 1 363 ? 24.374 17.389 -17.573 1.00 86.44 363 TYR A O 1
ATOM 3025 N N . ILE A 1 364 ? 24.588 17.068 -19.765 1.00 81.12 364 ILE A N 1
ATOM 3026 C CA . ILE A 1 364 ? 25.020 18.436 -20.066 1.00 81.12 364 ILE A CA 1
ATOM 3027 C C . ILE A 1 364 ? 24.026 19.085 -21.024 1.00 81.12 364 ILE A C 1
ATOM 3029 O O . ILE A 1 364 ? 23.651 18.506 -22.049 1.00 81.12 364 ILE A O 1
ATOM 3033 N N . SER A 1 365 ? 23.617 20.310 -20.709 1.00 83.81 365 SER A N 1
ATOM 3034 C CA . SER A 1 365 ? 22.830 21.144 -21.616 1.00 83.81 365 SER A CA 1
ATOM 3035 C C . SER A 1 365 ? 23.725 21.714 -22.714 1.00 83.81 365 SER A C 1
ATOM 3037 O O . SER A 1 365 ? 24.757 22.325 -22.443 1.00 83.81 365 SER A O 1
ATOM 3039 N N . ILE A 1 366 ? 23.350 21.539 -23.981 1.00 79.25 366 ILE A N 1
ATOM 3040 C CA . ILE A 1 366 ? 24.072 22.104 -25.128 1.00 79.25 366 ILE A CA 1
ATOM 3041 C C . ILE A 1 366 ? 23.091 22.890 -26.002 1.00 79.25 366 ILE A C 1
ATOM 3043 O O . ILE A 1 366 ? 21.986 22.434 -26.263 1.00 79.25 366 ILE A O 1
ATOM 3047 N N . GLY A 1 367 ? 23.488 24.054 -26.517 1.00 77.31 367 GLY A N 1
ATOM 3048 C CA . GLY A 1 367 ? 22.611 24.906 -27.327 1.00 77.31 367 GLY A CA 1
ATOM 3049 C C . GLY A 1 367 ? 23.289 26.197 -27.790 1.00 77.31 367 GLY A C 1
ATOM 3050 O O . GLY A 1 367 ? 24.515 26.333 -27.730 1.00 77.31 367 GLY A O 1
ATOM 3051 N N . GLY A 1 368 ? 22.528 27.125 -28.362 1.00 67.94 368 GLY A N 1
ATOM 3052 C CA . GLY A 1 368 ? 22.956 28.512 -28.528 1.00 67.94 368 GLY A CA 1
ATOM 3053 C C . GLY A 1 368 ? 22.914 29.283 -27.204 1.00 67.94 368 GLY A C 1
ATOM 3054 O O . GLY A 1 368 ? 22.341 28.832 -26.217 1.00 67.94 368 GLY A O 1
ATOM 3055 N N . SER A 1 369 ? 23.477 30.494 -27.182 1.00 64.12 369 SER A N 1
ATOM 3056 C CA . SER A 1 369 ? 23.536 31.338 -25.972 1.00 64.12 369 SER A CA 1
ATOM 3057 C C . SER A 1 369 ? 22.167 31.751 -25.411 1.00 64.12 369 SER A C 1
ATOM 3059 O O . SER A 1 369 ? 22.084 32.187 -24.266 1.00 64.12 369 SER A O 1
ATOM 3061 N N . LYS A 1 370 ? 21.097 31.617 -26.205 1.00 69.44 370 LYS A N 1
ATOM 3062 C CA . LYS A 1 370 ? 19.704 31.874 -25.803 1.00 69.44 370 LYS A CA 1
ATOM 3063 C C . LYS A 1 370 ? 18.903 30.593 -25.531 1.00 69.44 370 LYS A C 1
ATOM 3065 O O . LYS A 1 370 ? 17.762 30.688 -25.087 1.00 69.44 370 LYS A O 1
ATOM 3070 N N . ASP A 1 371 ? 19.480 29.425 -25.806 1.00 76.88 371 ASP A N 1
ATOM 3071 C CA . ASP A 1 371 ? 18.817 28.133 -25.656 1.00 76.88 371 ASP A CA 1
ATOM 3072 C C . ASP A 1 371 ? 19.063 27.557 -24.258 1.00 76.88 371 ASP A C 1
ATOM 3074 O O . ASP A 1 371 ? 20.122 27.748 -23.655 1.00 76.88 371 ASP A O 1
ATOM 3078 N N . TYR A 1 372 ? 18.067 26.839 -23.748 1.00 82.25 372 TYR A N 1
ATOM 3079 C CA . TYR A 1 372 ? 18.105 26.209 -22.435 1.00 82.25 372 TYR A CA 1
ATOM 3080 C C . TYR A 1 372 ? 17.285 24.921 -22.433 1.00 82.25 372 TYR A C 1
ATOM 3082 O O . TYR A 1 372 ? 16.403 24.716 -23.277 1.00 82.25 372 TYR A O 1
ATOM 3090 N N . LEU A 1 373 ? 17.593 24.056 -21.475 1.00 86.75 373 LEU A N 1
ATOM 3091 C CA . LEU A 1 373 ? 16.766 22.920 -21.097 1.00 86.75 373 LEU A CA 1
ATOM 3092 C C . LEU A 1 373 ? 15.866 23.334 -19.939 1.00 86.75 373 LEU A C 1
ATOM 3094 O O . LEU A 1 373 ? 16.309 24.056 -19.046 1.00 86.75 373 LEU A O 1
ATOM 3098 N N . GLN A 1 374 ? 14.610 22.895 -19.962 1.00 90.75 374 GLN A N 1
ATOM 3099 C CA . GLN A 1 374 ? 13.751 22.990 -18.787 1.00 90.75 374 GLN A CA 1
ATOM 3100 C C . GLN A 1 374 ? 13.822 21.676 -18.041 1.00 90.75 374 GLN A C 1
ATOM 3102 O O . GLN A 1 374 ? 13.459 20.626 -18.574 1.00 90.75 374 GLN A O 1
ATOM 3107 N N . VAL A 1 375 ? 14.322 21.764 -16.819 1.00 89.88 375 VAL A N 1
ATOM 3108 C CA . VAL A 1 375 ? 14.526 20.633 -15.933 1.00 89.88 375 VAL A CA 1
ATOM 3109 C C . VAL A 1 375 ? 13.614 20.817 -14.739 1.00 89.88 375 VAL A C 1
ATOM 3111 O O . VAL A 1 375 ? 13.562 21.899 -14.165 1.00 89.88 375 VAL A O 1
ATOM 3114 N N . PHE A 1 376 ? 12.877 19.777 -14.370 1.00 89.50 376 PHE A N 1
ATOM 3115 C CA . PHE A 1 376 ? 12.066 19.812 -13.162 1.00 89.50 376 PHE A CA 1
ATOM 3116 C C . PHE A 1 376 ? 12.155 18.504 -12.392 1.00 89.50 376 PHE A C 1
ATOM 3118 O O . PHE A 1 376 ? 12.435 17.432 -12.943 1.00 89.50 376 PHE A O 1
ATOM 3125 N N . SER A 1 377 ? 11.939 18.620 -11.086 1.00 85.81 377 SER A N 1
ATOM 3126 C CA . SER A 1 377 ? 12.038 17.517 -10.139 1.00 85.81 377 SER A CA 1
ATOM 3127 C C . SER A 1 377 ? 10.670 17.187 -9.528 1.00 85.81 377 SER A C 1
ATOM 3129 O O . SER A 1 377 ? 9.635 17.724 -9.928 1.00 85.81 377 SER A O 1
ATOM 3131 N N . LYS A 1 378 ? 10.641 16.284 -8.543 1.00 87.25 378 LYS A N 1
ATOM 3132 C CA . LYS A 1 378 ? 9.417 15.861 -7.837 1.00 87.25 378 LYS A CA 1
ATOM 3133 C C . LYS A 1 378 ? 8.726 16.968 -7.030 1.00 87.25 378 LYS A C 1
ATOM 3135 O O . LYS A 1 378 ? 7.662 16.726 -6.463 1.00 87.25 378 LYS A O 1
ATOM 3140 N N . ASP A 1 379 ? 9.318 18.149 -6.939 1.00 86.50 379 ASP A N 1
ATOM 3141 C CA . ASP A 1 379 ? 8.716 19.354 -6.363 1.00 86.50 379 ASP A CA 1
ATOM 3142 C C . ASP A 1 379 ? 8.060 20.280 -7.391 1.00 86.50 379 ASP A C 1
ATOM 3144 O O . ASP A 1 379 ? 7.513 21.320 -7.014 1.00 86.50 379 ASP A O 1
ATOM 3148 N N . GLY A 1 380 ? 8.118 19.916 -8.676 1.00 86.56 380 GLY A N 1
ATOM 3149 C CA . GLY A 1 380 ? 7.617 20.727 -9.781 1.00 86.56 380 GLY A CA 1
ATOM 3150 C C . GLY A 1 380 ? 8.376 22.040 -9.962 1.00 86.56 380 GLY A C 1
ATOM 3151 O O . GLY A 1 380 ? 7.929 22.887 -10.732 1.00 86.56 380 GLY A O 1
ATOM 3152 N N . VAL A 1 381 ? 9.492 22.248 -9.250 1.00 86.69 381 VAL A N 1
ATOM 3153 C CA . VAL A 1 381 ? 10.338 23.423 -9.446 1.00 86.69 381 VAL A CA 1
ATOM 3154 C C . VAL A 1 381 ? 11.052 23.267 -10.772 1.00 86.69 381 VAL A C 1
ATOM 3156 O O . VAL A 1 381 ? 11.641 22.231 -11.070 1.00 86.69 381 VAL A O 1
ATOM 3159 N N . VAL A 1 382 ? 10.959 24.325 -11.562 1.00 88.81 382 VAL A N 1
ATOM 3160 C CA . VAL A 1 382 ? 11.539 24.415 -12.887 1.00 88.81 382 VAL A CA 1
ATOM 3161 C C . VAL A 1 382 ? 12.854 25.166 -12.803 1.00 88.81 382 VAL A C 1
ATOM 3163 O O . VAL A 1 382 ? 12.905 26.307 -12.344 1.00 88.81 382 VAL A O 1
ATOM 3166 N N . GLU A 1 383 ? 13.892 24.554 -13.345 1.00 89.06 383 GLU A N 1
ATOM 3167 C CA . GLU A 1 383 ? 15.187 25.162 -13.571 1.00 89.06 383 GLU A CA 1
ATOM 3168 C C . GLU A 1 383 ? 15.451 25.293 -15.073 1.00 89.06 383 GLU A C 1
ATOM 3170 O O . GLU A 1 383 ? 15.161 24.395 -15.870 1.00 89.06 383 GLU A O 1
ATOM 3175 N N . LYS A 1 384 ? 16.012 26.439 -15.467 1.00 88.88 384 LYS A N 1
ATOM 3176 C CA . LYS A 1 384 ? 16.499 26.662 -16.828 1.00 88.88 384 LYS A CA 1
ATOM 3177 C C . LYS A 1 384 ? 17.994 26.401 -16.858 1.00 88.88 384 LYS A C 1
ATOM 3179 O O . LYS A 1 384 ? 18.762 27.269 -16.456 1.00 88.88 384 LYS A O 1
ATOM 3184 N N . VAL A 1 385 ? 18.378 25.250 -17.392 1.00 82.81 385 VAL A N 1
ATOM 3185 C CA . VAL A 1 385 ? 19.780 24.841 -17.494 1.00 82.81 385 VAL A CA 1
ATOM 3186 C C . VAL A 1 385 ? 20.342 25.321 -18.827 1.00 82.81 385 VAL A C 1
ATOM 3188 O O . VAL A 1 385 ? 19.924 24.877 -19.908 1.00 82.81 385 VAL A O 1
ATOM 3191 N N . LYS A 1 386 ? 21.256 26.285 -18.763 1.00 80.25 386 LYS A N 1
ATOM 3192 C CA . LYS A 1 386 ? 21.859 26.943 -19.926 1.00 80.25 386 LYS A CA 1
ATOM 3193 C C . LYS A 1 386 ? 22.929 26.065 -20.558 1.00 80.25 386 LYS A C 1
ATOM 3195 O O . LYS A 1 386 ? 23.430 25.114 -19.973 1.00 80.25 386 LYS A O 1
ATOM 3200 N N . THR A 1 387 ? 23.303 26.418 -21.781 1.00 75.19 387 THR A N 1
ATOM 3201 C CA . THR A 1 387 ? 24.384 25.743 -22.503 1.00 75.19 387 THR A CA 1
ATOM 3202 C C . THR A 1 387 ? 25.675 25.688 -21.674 1.00 75.19 387 THR A C 1
ATOM 3204 O O . THR A 1 387 ? 26.179 26.727 -21.259 1.00 75.19 387 THR A O 1
ATOM 3207 N N . GLY A 1 388 ? 26.237 24.489 -21.516 1.00 67.12 388 GLY A N 1
ATOM 3208 C CA . GLY A 1 388 ? 27.468 24.210 -20.776 1.00 67.12 388 GLY A CA 1
ATOM 3209 C C . GLY A 1 388 ? 27.253 23.796 -19.319 1.00 67.12 388 GLY A C 1
ATOM 3210 O O . GLY A 1 388 ? 28.196 23.311 -18.704 1.00 67.12 388 GLY A O 1
ATOM 3211 N N . GLU A 1 389 ? 26.043 23.954 -18.779 1.00 75.38 389 GLU A N 1
ATOM 3212 C CA . GLU A 1 389 ? 25.716 23.555 -17.408 1.00 75.38 389 GLU A CA 1
ATOM 3213 C C . GLU A 1 389 ? 25.364 22.058 -17.326 1.00 75.38 389 GLU A C 1
ATOM 3215 O O . GLU A 1 389 ? 24.785 21.474 -18.253 1.00 75.38 389 GLU A O 1
ATOM 3220 N N . GLU A 1 390 ? 25.738 21.445 -16.202 1.00 75.44 390 GLU A N 1
ATOM 3221 C CA . GLU A 1 390 ? 25.475 20.043 -15.875 1.00 75.44 390 GLU A CA 1
ATOM 3222 C C . GLU A 1 390 ? 24.131 19.895 -15.144 1.00 75.44 390 GLU A C 1
ATOM 3224 O O . GLU A 1 390 ? 23.734 20.751 -14.356 1.00 75.44 390 GLU A O 1
ATOM 3229 N N . ILE A 1 391 ? 23.420 18.803 -15.418 1.00 81.50 391 ILE A N 1
ATOM 3230 C CA . ILE A 1 391 ? 22.150 18.437 -14.794 1.00 81.50 391 ILE A CA 1
ATOM 3231 C C . ILE A 1 391 ? 22.426 17.316 -13.799 1.00 81.50 391 ILE A C 1
ATOM 3233 O O . ILE A 1 391 ? 22.868 16.239 -14.193 1.00 81.50 391 ILE A O 1
ATOM 3237 N N . PHE A 1 392 ? 22.082 17.538 -12.532 1.00 77.19 392 PHE A N 1
ATOM 3238 C CA . PHE A 1 392 ? 22.260 16.553 -11.466 1.00 77.19 392 PHE A CA 1
ATOM 3239 C C . PHE A 1 392 ? 20.946 15.814 -11.167 1.00 77.19 392 PHE A C 1
ATOM 3241 O O . PHE A 1 392 ? 19.991 16.425 -10.672 1.00 77.19 392 PHE A O 1
ATOM 3248 N N . PRO A 1 393 ? 20.844 14.497 -11.432 1.00 71.25 393 PRO A N 1
ATOM 3249 C CA . PRO A 1 393 ? 19.650 13.738 -11.096 1.00 71.25 393 PRO A CA 1
ATOM 3250 C C . PRO A 1 393 ? 19.416 13.640 -9.583 1.00 71.25 393 PRO A C 1
ATOM 3252 O O . PRO A 1 393 ? 20.300 13.262 -8.813 1.00 71.25 393 PRO A O 1
ATOM 3255 N N . SER A 1 394 ? 18.178 13.867 -9.130 1.00 61.78 394 SER A N 1
ATOM 3256 C CA . SER A 1 394 ? 17.849 13.903 -7.688 1.00 61.78 394 SER A CA 1
ATOM 3257 C C . SER A 1 394 ? 18.124 12.591 -6.919 1.00 61.78 394 SER A C 1
ATOM 3259 O O . SER A 1 394 ? 18.217 12.582 -5.688 1.00 61.78 394 SER A O 1
ATOM 3261 N N . ARG A 1 395 ? 18.279 11.463 -7.627 1.00 52.28 395 ARG A N 1
ATOM 3262 C CA . ARG A 1 395 ? 18.567 10.132 -7.063 1.00 52.28 395 ARG A CA 1
ATOM 3263 C C . ARG A 1 395 ? 20.024 9.967 -6.617 1.00 52.28 395 ARG A C 1
ATOM 3265 O O . ARG A 1 395 ? 20.246 9.232 -5.660 1.00 52.28 395 ARG A O 1
ATOM 3272 N N . GLU A 1 396 ? 20.985 10.639 -7.253 1.00 47.47 396 GLU A N 1
ATOM 3273 C CA . GLU A 1 396 ? 22.411 10.602 -6.871 1.00 47.47 396 GLU A CA 1
ATOM 3274 C C . GLU A 1 396 ? 22.661 11.394 -5.584 1.00 47.47 396 GLU A C 1
ATOM 3276 O O . GLU A 1 396 ? 23.283 10.872 -4.660 1.00 47.47 396 GLU A O 1
ATOM 3281 N N . HIS A 1 397 ? 22.000 12.545 -5.425 1.00 41.31 397 HIS A N 1
ATOM 3282 C CA . HIS A 1 397 ? 22.001 13.310 -4.172 1.00 41.31 397 HIS A CA 1
ATOM 3283 C C . HIS A 1 397 ? 21.450 12.519 -2.961 1.00 41.31 397 HIS A C 1
ATOM 3285 O O . HIS A 1 397 ? 21.942 12.669 -1.845 1.00 41.31 397 HIS A O 1
ATOM 3291 N N . LYS A 1 398 ? 20.441 11.649 -3.152 1.00 41.06 398 LYS A N 1
ATOM 3292 C CA . LYS A 1 398 ? 19.821 10.852 -2.065 1.00 41.06 398 LYS A CA 1
ATOM 3293 C C . LYS A 1 398 ? 20.415 9.448 -1.879 1.00 41.06 398 LYS A C 1
ATOM 3295 O O . LYS A 1 398 ? 20.293 8.891 -0.785 1.00 41.06 398 LYS A O 1
ATOM 3300 N N . ARG A 1 399 ? 21.035 8.849 -2.907 1.00 36.75 399 ARG A N 1
ATOM 3301 C CA . ARG A 1 399 ? 21.615 7.487 -2.849 1.00 36.75 399 ARG A CA 1
ATOM 3302 C C . ARG A 1 399 ? 22.741 7.370 -1.829 1.00 36.75 399 ARG A C 1
ATOM 3304 O O . ARG A 1 399 ? 22.861 6.318 -1.210 1.00 36.75 399 ARG A O 1
ATOM 3311 N N . PHE A 1 400 ? 23.503 8.439 -1.621 1.00 32.81 400 PHE A N 1
ATOM 3312 C CA . PHE A 1 400 ? 24.574 8.463 -0.627 1.00 32.81 400 PHE A CA 1
ATOM 3313 C C . PHE A 1 400 ? 24.041 8.485 0.821 1.00 32.81 400 PHE A C 1
ATOM 3315 O O . PHE A 1 400 ? 24.673 7.932 1.713 1.00 32.81 400 PHE A O 1
ATOM 3322 N N . GLN A 1 401 ? 22.844 9.041 1.061 1.00 34.66 401 GLN A N 1
ATOM 3323 C CA . GLN A 1 401 ? 22.270 9.176 2.411 1.00 34.66 401 GLN A CA 1
ATOM 3324 C C . GLN A 1 401 ? 21.282 8.059 2.803 1.00 34.66 401 GLN A C 1
ATOM 3326 O O . GLN A 1 401 ? 21.239 7.651 3.958 1.00 34.66 401 GLN A O 1
ATOM 3331 N N . ASN A 1 402 ? 20.487 7.519 1.871 1.00 39.09 402 ASN A N 1
ATOM 3332 C CA . ASN A 1 402 ? 19.364 6.630 2.223 1.00 39.09 402 ASN A CA 1
ATOM 3333 C C . ASN A 1 402 ? 19.675 5.125 2.218 1.00 39.09 402 ASN A C 1
ATOM 3335 O O . ASN A 1 402 ? 18.844 4.338 2.674 1.00 39.09 402 ASN A O 1
ATOM 3339 N N . LEU A 1 403 ? 20.841 4.697 1.726 1.00 34.38 403 LEU A N 1
ATOM 3340 C CA . LEU A 1 403 ? 21.156 3.270 1.560 1.00 34.38 403 LEU A CA 1
ATOM 3341 C C . LEU A 1 403 ? 21.403 2.522 2.890 1.00 34.38 403 LEU A C 1
ATOM 3343 O O . LEU A 1 403 ? 21.568 1.303 2.880 1.00 34.38 403 LEU A O 1
ATOM 3347 N N . ILE A 1 404 ? 21.452 3.224 4.029 1.00 37.41 404 ILE A N 1
ATOM 3348 C CA . ILE A 1 404 ? 21.867 2.649 5.319 1.00 37.41 404 ILE A CA 1
ATOM 3349 C C . ILE A 1 404 ? 20.807 2.756 6.440 1.00 37.41 404 ILE A C 1
ATOM 3351 O O . ILE A 1 404 ? 20.894 1.967 7.378 1.00 37.41 404 ILE A O 1
ATOM 3355 N N . GLU A 1 405 ? 19.781 3.621 6.367 1.00 40.50 405 GLU A N 1
ATOM 3356 C CA . GLU A 1 405 ? 19.105 4.072 7.610 1.00 40.50 405 GLU A CA 1
ATOM 3357 C C . GLU A 1 405 ? 17.574 3.880 7.754 1.00 40.50 405 GLU A C 1
ATOM 3359 O O . GLU A 1 405 ? 17.047 4.104 8.851 1.00 40.50 405 GLU A O 1
ATOM 3364 N N . ARG A 1 406 ? 16.794 3.501 6.723 1.00 46.19 406 ARG A N 1
ATOM 3365 C CA . ARG A 1 406 ? 15.346 3.823 6.772 1.00 46.19 406 ARG A CA 1
ATOM 3366 C C . ARG A 1 406 ? 14.304 2.778 7.216 1.00 46.19 406 ARG A C 1
ATOM 3368 O O . ARG A 1 406 ? 13.392 3.238 7.880 1.00 46.19 406 ARG A O 1
ATOM 3375 N N . HIS A 1 407 ? 14.350 1.455 7.041 1.00 44.12 407 HIS A N 1
ATOM 3376 C CA . HIS A 1 407 ? 13.146 0.650 7.422 1.00 44.12 407 HIS A CA 1
ATOM 3377 C C . HIS A 1 407 ? 13.377 -0.776 7.932 1.00 44.12 407 HIS A C 1
ATOM 3379 O O . HIS A 1 407 ? 12.487 -1.616 7.855 1.00 44.12 407 HIS A O 1
ATOM 3385 N N . THR A 1 408 ? 14.539 -1.061 8.501 1.00 51.75 408 THR A N 1
ATOM 3386 C CA . THR A 1 408 ? 14.848 -2.394 9.028 1.00 51.75 408 THR A CA 1
ATOM 3387 C C . THR A 1 408 ? 15.438 -2.269 10.418 1.00 51.75 408 THR A C 1
ATOM 3389 O O . THR A 1 408 ? 16.185 -1.321 10.672 1.00 51.75 408 THR A O 1
ATOM 3392 N N . SER A 1 409 ? 15.115 -3.221 11.300 1.00 64.94 409 SER A N 1
ATOM 3393 C CA . SER A 1 409 ? 15.829 -3.383 12.569 1.00 64.94 409 SER A CA 1
ATOM 3394 C C . SER A 1 409 ? 17.338 -3.386 12.294 1.00 64.94 409 SER A C 1
ATOM 3396 O O . SER A 1 409 ? 17.751 -3.817 11.211 1.00 64.94 409 SER A O 1
ATOM 3398 N N . LYS A 1 410 ? 18.179 -2.884 13.204 1.00 74.81 410 LYS A N 1
ATOM 3399 C CA . LYS A 1 410 ? 19.639 -2.837 12.972 1.00 74.81 410 LYS A CA 1
ATOM 3400 C C . LYS A 1 410 ? 20.169 -4.215 12.574 1.00 74.81 410 LYS A C 1
ATOM 3402 O O . LYS A 1 410 ? 20.900 -4.332 11.593 1.00 74.81 410 LYS A O 1
ATOM 3407 N N . ASN A 1 411 ? 19.679 -5.246 13.254 1.00 80.25 411 ASN A N 1
ATOM 3408 C CA . ASN A 1 411 ? 20.048 -6.633 13.003 1.00 80.25 411 ASN A CA 1
ATOM 3409 C C . ASN A 1 411 ? 19.577 -7.101 11.611 1.00 80.25 411 ASN A C 1
ATOM 3411 O O . ASN A 1 411 ? 20.342 -7.734 10.887 1.00 80.25 411 ASN A O 1
ATOM 3415 N N . LEU A 1 412 ? 18.351 -6.759 11.186 1.00 83.19 412 LEU A N 1
ATOM 3416 C CA . LEU A 1 412 ? 17.869 -7.092 9.839 1.00 83.19 412 LEU A CA 1
ATOM 3417 C C . LEU A 1 412 ? 18.645 -6.315 8.768 1.00 83.19 412 LEU A C 1
ATOM 3419 O O . LEU A 1 412 ? 18.997 -6.878 7.741 1.00 83.19 412 LEU A O 1
ATOM 3423 N N . ALA A 1 413 ? 18.973 -5.044 9.004 1.00 79.56 413 ALA A N 1
ATOM 3424 C CA . ALA A 1 413 ? 19.780 -4.246 8.084 1.00 79.56 413 ALA A CA 1
ATOM 3425 C C . ALA A 1 413 ? 21.167 -4.872 7.868 1.00 79.56 413 ALA A C 1
ATOM 3427 O O . ALA A 1 413 ? 21.665 -4.926 6.742 1.00 79.56 413 ALA A O 1
ATOM 3428 N N . GLU A 1 414 ? 21.793 -5.349 8.944 1.00 83.44 414 GLU A N 1
ATOM 3429 C CA . GLU A 1 414 ? 23.067 -6.064 8.896 1.00 83.44 414 GLU A CA 1
ATOM 3430 C C . GLU A 1 414 ? 22.948 -7.400 8.160 1.00 83.44 414 GLU A C 1
ATOM 3432 O O . GLU A 1 414 ? 23.786 -7.678 7.297 1.00 83.44 414 GLU A O 1
ATOM 3437 N N . LEU A 1 415 ? 21.880 -8.170 8.408 1.00 87.00 415 LEU A N 1
ATOM 3438 C CA . LEU A 1 415 ? 21.579 -9.379 7.640 1.00 87.00 415 LEU A CA 1
ATOM 3439 C C . LEU A 1 415 ? 21.462 -9.060 6.148 1.00 87.00 415 LEU A C 1
ATOM 3441 O O . LEU A 1 415 ? 22.167 -9.666 5.346 1.00 87.00 415 LEU A O 1
ATOM 3445 N N . LEU A 1 416 ? 20.632 -8.088 5.761 1.00 83.31 416 LEU A N 1
ATOM 3446 C CA . LEU A 1 416 ? 20.420 -7.739 4.354 1.00 83.31 416 LEU A CA 1
ATOM 3447 C C . LEU A 1 416 ? 21.719 -7.255 3.689 1.00 83.31 416 LEU A C 1
ATOM 3449 O O . LEU A 1 416 ? 22.023 -7.660 2.568 1.00 83.31 416 LEU A O 1
ATOM 3453 N N . LYS A 1 417 ? 22.551 -6.464 4.385 1.00 80.94 417 LYS A N 1
ATOM 3454 C CA . LYS A 1 417 ? 23.891 -6.072 3.899 1.00 80.94 417 LYS A CA 1
ATOM 3455 C C . LYS A 1 417 ? 24.810 -7.280 3.709 1.00 80.94 417 LYS A C 1
ATOM 3457 O O . LYS A 1 417 ? 25.558 -7.333 2.730 1.00 80.94 417 LYS A O 1
ATOM 3462 N N . ARG A 1 418 ? 24.782 -8.242 4.634 1.00 81.94 418 ARG A N 1
ATOM 3463 C CA . ARG A 1 418 ? 25.580 -9.473 4.556 1.00 81.94 418 ARG A CA 1
ATOM 3464 C C . ARG A 1 418 ? 25.112 -10.363 3.406 1.00 81.94 418 ARG A C 1
ATOM 3466 O O . ARG A 1 418 ? 25.944 -10.792 2.612 1.00 81.94 418 ARG A O 1
ATOM 3473 N N . VAL A 1 419 ? 23.804 -10.572 3.273 1.00 79.50 419 VAL A N 1
ATOM 3474 C CA . VAL A 1 419 ? 23.177 -11.328 2.179 1.00 79.50 419 VAL A CA 1
ATOM 3475 C C . VAL A 1 419 ? 23.489 -10.682 0.831 1.00 79.50 419 VAL A C 1
ATOM 3477 O O . VAL A 1 419 ? 23.906 -11.380 -0.087 1.00 79.50 419 VAL A O 1
ATOM 3480 N N . PHE A 1 420 ? 23.424 -9.351 0.724 1.00 75.44 420 PHE A N 1
ATOM 3481 C CA . PHE A 1 420 ? 23.826 -8.632 -0.486 1.00 75.44 420 PHE A CA 1
ATOM 3482 C C . PHE A 1 420 ? 25.271 -8.938 -0.899 1.00 75.44 420 PHE A C 1
ATOM 3484 O O . PHE A 1 420 ? 25.533 -9.223 -2.066 1.00 75.44 420 PHE A O 1
ATOM 3491 N N . ARG A 1 421 ? 26.220 -8.917 0.049 1.00 75.62 421 ARG A N 1
ATOM 3492 C CA . ARG A 1 421 ? 27.624 -9.265 -0.234 1.00 75.62 421 ARG A CA 1
ATOM 3493 C C . ARG A 1 421 ? 27.766 -10.729 -0.656 1.00 75.62 421 ARG A C 1
ATOM 3495 O O . ARG A 1 421 ? 28.451 -11.007 -1.635 1.00 75.62 421 ARG A O 1
ATOM 3502 N N . LEU A 1 422 ? 27.101 -11.646 0.049 1.00 75.44 422 LEU A N 1
ATOM 3503 C CA . LEU A 1 422 ? 27.154 -13.083 -0.236 1.00 75.44 422 LEU A CA 1
ATOM 3504 C C . LEU A 1 422 ? 26.529 -13.436 -1.590 1.00 75.44 422 LEU A C 1
ATOM 3506 O O . LEU A 1 422 ? 27.102 -14.247 -2.309 1.00 75.44 422 LEU A O 1
ATOM 3510 N N . SER A 1 423 ? 25.440 -12.776 -1.992 1.00 71.50 423 SER A N 1
ATOM 3511 C CA . SER A 1 423 ? 24.777 -13.002 -3.288 1.00 71.50 423 SER A CA 1
ATOM 3512 C C . SER A 1 423 ? 25.692 -12.774 -4.498 1.00 71.50 423 SER A C 1
ATOM 3514 O O . SER A 1 423 ? 25.496 -13.387 -5.542 1.00 71.50 423 SER A O 1
ATOM 3516 N N . LYS A 1 424 ? 26.727 -11.934 -4.352 1.00 69.50 424 LYS A N 1
ATOM 3517 C CA . LYS A 1 424 ? 27.689 -11.611 -5.416 1.00 69.50 424 LYS A CA 1
ATOM 3518 C C . LYS A 1 424 ? 28.908 -12.531 -5.465 1.00 69.50 424 LYS A C 1
ATOM 3520 O O . LYS A 1 424 ? 29.618 -12.517 -6.463 1.00 69.50 424 LYS A O 1
ATOM 3525 N N . ILE A 1 425 ? 29.195 -13.252 -4.380 1.00 71.56 425 ILE A N 1
ATOM 3526 C CA . ILE A 1 425 ? 30.482 -13.941 -4.188 1.00 71.56 425 ILE A CA 1
ATOM 3527 C C . ILE A 1 425 ? 30.278 -15.432 -3.900 1.00 71.56 425 ILE A C 1
ATOM 3529 O O . ILE A 1 425 ? 30.975 -16.262 -4.472 1.00 71.56 425 ILE A O 1
ATOM 3533 N N . HIS A 1 426 ? 29.336 -15.783 -3.019 1.00 68.00 426 HIS A N 1
ATOM 3534 C CA . HIS A 1 426 ? 29.116 -17.156 -2.561 1.00 68.00 426 HIS A CA 1
ATOM 3535 C C . HIS A 1 426 ? 27.632 -17.407 -2.204 1.00 68.00 426 HIS A C 1
ATOM 3537 O O . HIS A 1 426 ? 27.272 -17.414 -1.022 1.00 68.00 426 HIS A O 1
ATOM 3543 N N . PRO A 1 427 ? 26.751 -17.638 -3.199 1.00 66.25 427 PRO A N 1
ATOM 3544 C CA . PRO A 1 427 ? 25.302 -17.745 -2.985 1.00 66.25 427 PRO A CA 1
ATOM 3545 C C . PRO A 1 427 ? 24.869 -18.824 -1.977 1.00 66.25 427 PRO A C 1
ATOM 3547 O O . PRO A 1 427 ? 23.926 -18.606 -1.223 1.00 66.25 427 PRO A O 1
ATOM 3550 N N . SER A 1 428 ? 25.595 -19.945 -1.870 1.00 72.94 428 SER A N 1
ATOM 3551 C CA . SER A 1 428 ? 25.289 -21.006 -0.892 1.00 72.94 428 SER A CA 1
ATOM 3552 C C . SER A 1 428 ? 25.532 -20.619 0.577 1.00 72.94 428 SER A C 1
ATOM 3554 O O . SER A 1 428 ? 25.148 -21.356 1.477 1.00 72.94 428 SER A O 1
ATOM 3556 N N . GLY A 1 429 ? 26.151 -19.463 0.851 1.00 82.12 429 GLY A N 1
ATOM 3557 C CA . GLY A 1 429 ? 26.334 -18.949 2.212 1.00 82.12 429 GLY A CA 1
ATOM 3558 C C . GLY A 1 429 ? 25.124 -18.191 2.771 1.00 82.12 429 GLY A C 1
ATOM 3559 O O . GLY A 1 429 ? 25.147 -17.815 3.944 1.00 82.12 429 GLY A O 1
ATOM 3560 N N . ILE A 1 430 ? 24.098 -17.929 1.949 1.00 84.00 430 ILE A N 1
ATOM 3561 C CA . ILE A 1 430 ? 22.917 -17.142 2.338 1.00 84.00 430 ILE A CA 1
ATOM 3562 C C . ILE A 1 430 ? 22.079 -17.892 3.374 1.00 84.00 430 ILE A C 1
ATOM 3564 O O . ILE A 1 430 ? 21.779 -17.316 4.414 1.00 84.00 430 ILE A O 1
ATOM 3568 N N . GLU A 1 431 ? 21.772 -19.168 3.130 1.00 89.31 431 GLU A N 1
ATOM 3569 C CA . GLU A 1 431 ? 20.945 -19.996 4.021 1.00 89.31 431 GLU A CA 1
ATOM 3570 C C . GLU A 1 431 ? 21.513 -20.013 5.444 1.00 89.31 431 GLU A C 1
ATOM 3572 O O . GLU A 1 431 ? 20.865 -19.548 6.377 1.00 89.31 431 GLU A O 1
ATOM 3577 N N . LYS A 1 432 ? 22.796 -20.362 5.590 1.00 90.44 432 LYS A N 1
ATOM 3578 C CA . LYS A 1 432 ? 23.493 -20.357 6.885 1.00 90.44 432 LYS A CA 1
ATOM 3579 C C . LYS A 1 432 ? 23.509 -18.982 7.566 1.00 90.44 432 LYS A C 1
ATOM 3581 O O . LYS A 1 432 ? 23.467 -18.889 8.791 1.00 90.44 432 LYS A O 1
ATOM 3586 N N . ALA A 1 433 ? 23.608 -17.894 6.797 1.00 90.50 433 ALA A N 1
ATOM 3587 C CA . ALA A 1 433 ? 23.568 -16.545 7.361 1.00 90.50 433 ALA A CA 1
ATOM 3588 C C . ALA A 1 433 ? 22.177 -16.200 7.918 1.00 90.50 433 ALA A C 1
ATOM 3590 O O . ALA A 1 433 ? 22.093 -15.539 8.954 1.00 90.50 433 ALA A O 1
ATOM 3591 N N . VAL A 1 434 ? 21.110 -16.653 7.254 1.00 91.62 434 VAL A N 1
ATOM 3592 C CA . VAL A 1 434 ? 19.728 -16.460 7.709 1.00 91.62 434 VAL A CA 1
ATOM 3593 C C . VAL A 1 434 ? 19.396 -17.380 8.886 1.00 91.62 434 VAL A C 1
ATOM 3595 O O . VAL A 1 434 ? 18.799 -16.916 9.852 1.00 91.62 434 VAL A O 1
ATOM 3598 N N . GLU A 1 435 ? 19.835 -18.640 8.871 1.00 93.00 435 GLU A N 1
ATOM 3599 C CA . GLU A 1 435 ? 19.667 -19.572 9.997 1.00 93.00 435 GLU A CA 1
ATOM 3600 C C . GLU A 1 435 ? 20.302 -19.031 11.281 1.00 93.00 435 GLU A C 1
ATOM 3602 O O . GLU A 1 435 ? 19.646 -18.977 12.322 1.00 93.00 435 GLU A O 1
ATOM 3607 N N . ASN A 1 436 ? 21.546 -18.546 11.201 1.00 93.00 436 ASN A N 1
ATOM 3608 C CA . ASN A 1 436 ? 22.206 -17.909 12.341 1.00 93.00 436 ASN A CA 1
ATOM 3609 C C . ASN A 1 436 ? 21.413 -16.696 12.840 1.00 93.00 436 ASN A C 1
ATOM 3611 O O . ASN A 1 436 ? 21.215 -16.542 14.040 1.00 93.00 436 ASN A O 1
ATOM 3615 N N . PHE A 1 437 ? 20.908 -15.863 11.926 1.00 94.69 437 PHE A N 1
ATOM 3616 C CA . PHE A 1 437 ? 20.085 -14.714 12.292 1.00 94.69 437 PHE A CA 1
ATOM 3617 C C . PHE A 1 437 ? 18.799 -15.124 13.017 1.00 94.69 437 PHE A C 1
ATOM 3619 O O . PHE A 1 437 ? 18.421 -14.468 13.988 1.00 94.69 437 PHE A O 1
ATOM 3626 N N . ILE A 1 438 ? 18.144 -16.205 12.583 1.00 94.19 438 ILE A N 1
ATOM 3627 C CA . ILE A 1 438 ? 16.942 -16.727 13.242 1.00 94.19 438 ILE A CA 1
ATOM 3628 C C . ILE A 1 438 ? 17.266 -17.194 14.669 1.00 94.19 438 ILE A C 1
ATOM 3630 O O . ILE A 1 438 ? 16.511 -16.899 15.588 1.00 94.19 438 ILE A O 1
ATOM 3634 N N . VAL A 1 439 ? 18.399 -17.873 14.873 1.00 93.31 439 VAL A N 1
ATOM 3635 C CA . VAL A 1 439 ? 18.828 -18.362 16.198 1.00 93.31 439 VAL A CA 1
ATOM 3636 C C . VAL A 1 439 ? 19.245 -17.220 17.133 1.00 93.31 439 VAL A C 1
ATOM 3638 O O . VAL A 1 439 ? 18.982 -17.271 18.333 1.00 93.31 439 VAL A O 1
ATOM 3641 N N . GLU A 1 440 ? 19.887 -16.181 16.601 1.00 92.94 440 GLU A N 1
ATOM 3642 C CA . GLU A 1 440 ? 20.419 -15.052 17.375 1.00 92.94 440 GLU A CA 1
ATOM 3643 C C . GLU A 1 440 ? 19.349 -14.021 17.784 1.00 92.94 440 GLU A C 1
ATOM 3645 O O . GLU A 1 440 ? 19.632 -13.127 18.584 1.00 92.94 440 GLU A O 1
ATOM 3650 N N . ASN A 1 441 ? 18.126 -14.111 17.249 1.00 92.12 441 ASN A N 1
ATOM 3651 C CA . ASN A 1 441 ? 17.079 -13.109 17.453 1.00 92.12 441 ASN A CA 1
ATOM 3652 C C . ASN A 1 441 ? 15.768 -13.718 17.967 1.00 92.12 441 ASN A C 1
ATOM 3654 O O . ASN A 1 441 ? 15.456 -14.883 17.757 1.00 92.12 441 ASN A O 1
ATOM 3658 N N . SER A 1 442 ? 14.959 -12.894 18.637 1.00 90.44 442 SER A N 1
ATOM 3659 C CA . SER A 1 442 ? 13.589 -13.250 19.023 1.00 90.44 442 SER A CA 1
ATOM 3660 C C . SER A 1 442 ? 12.587 -12.588 18.088 1.00 90.44 442 SER A C 1
ATOM 3662 O O . SER A 1 442 ? 12.697 -11.387 17.824 1.00 90.44 442 SER A O 1
ATOM 3664 N N . PHE A 1 443 ? 11.590 -13.351 17.639 1.00 92.50 443 PHE A N 1
ATOM 3665 C CA . PHE A 1 443 ? 10.597 -12.880 16.679 1.00 92.50 443 PHE A CA 1
ATOM 3666 C C . PHE A 1 443 ? 9.212 -12.656 17.307 1.00 92.50 443 PHE A C 1
ATOM 3668 O O . PHE A 1 443 ? 8.844 -13.345 18.263 1.00 92.50 443 PHE A O 1
ATOM 3675 N N . PRO A 1 444 ? 8.434 -11.695 16.772 1.00 92.88 444 PRO A N 1
ATOM 3676 C CA . PRO A 1 444 ? 8.847 -10.725 15.751 1.00 92.88 444 PRO A CA 1
ATOM 3677 C C . PRO A 1 444 ? 9.900 -9.744 16.299 1.00 92.88 444 PRO A C 1
ATOM 3679 O O . PRO A 1 444 ? 10.020 -9.555 17.511 1.00 92.88 444 PRO A O 1
ATOM 3682 N N . LEU A 1 445 ? 10.697 -9.141 15.412 1.00 90.69 445 LEU A N 1
ATOM 3683 C CA . LEU A 1 445 ? 11.802 -8.261 15.805 1.00 90.69 445 LEU A CA 1
ATOM 3684 C C . LEU A 1 445 ? 11.230 -6.956 16.358 1.00 90.69 445 LEU A C 1
ATOM 3686 O O . LEU A 1 445 ? 10.525 -6.246 15.643 1.00 90.69 445 LEU A O 1
ATOM 3690 N N . ARG A 1 446 ? 11.533 -6.624 17.613 1.00 87.19 446 ARG A N 1
ATOM 3691 C CA . ARG A 1 446 ? 10.957 -5.462 18.307 1.00 87.19 446 ARG A CA 1
ATOM 3692 C C . ARG A 1 446 ? 12.023 -4.412 18.576 1.00 87.19 446 ARG A C 1
ATOM 3694 O O . ARG A 1 446 ? 12.918 -4.631 19.386 1.00 87.19 446 ARG A O 1
ATOM 3701 N N . GLU A 1 447 ? 11.888 -3.249 17.946 1.00 78.44 447 GLU A N 1
ATOM 3702 C CA . GLU A 1 447 ? 12.740 -2.086 18.190 1.00 78.44 447 GLU A CA 1
ATOM 3703 C C . GLU A 1 447 ? 11.882 -0.853 18.487 1.00 78.44 447 GLU A C 1
ATOM 3705 O O . GLU A 1 447 ? 11.247 -0.274 17.603 1.00 78.44 447 GLU A O 1
ATOM 3710 N N . LYS A 1 448 ? 11.888 -0.412 19.751 1.00 79.00 448 LYS A N 1
ATOM 3711 C CA . LYS A 1 448 ? 11.032 0.682 20.240 1.00 79.00 448 LYS A CA 1
ATOM 3712 C C . LYS A 1 448 ? 9.546 0.383 19.968 1.00 79.00 448 LYS A C 1
ATOM 3714 O O . LYS A 1 448 ? 8.989 -0.501 20.609 1.00 79.00 448 LYS A O 1
ATOM 3719 N N . LEU A 1 449 ? 8.926 1.121 19.045 1.00 76.75 449 LEU A N 1
ATOM 3720 C CA . LEU A 1 449 ? 7.521 0.993 18.643 1.00 76.75 449 LEU A CA 1
ATOM 3721 C C . LEU A 1 449 ? 7.345 0.257 17.309 1.00 76.75 449 LEU A C 1
ATOM 3723 O O . LEU A 1 449 ? 6.224 -0.050 16.920 1.00 76.75 449 LEU A O 1
ATOM 3727 N N . VAL A 1 450 ? 8.437 -0.048 16.605 1.00 81.56 450 VAL A N 1
ATOM 3728 C CA . VAL A 1 450 ? 8.381 -0.785 15.343 1.00 81.56 450 VAL A CA 1
ATOM 3729 C C . VAL A 1 450 ? 8.583 -2.263 15.630 1.00 81.56 450 VAL A C 1
ATOM 3731 O O . VAL A 1 450 ? 9.563 -2.670 16.255 1.00 81.56 450 VAL A O 1
ATOM 3734 N N . THR A 1 451 ? 7.654 -3.070 15.136 1.00 86.81 451 THR A N 1
ATOM 3735 C CA . THR A 1 451 ? 7.759 -4.521 15.124 1.00 86.81 451 THR A CA 1
ATOM 3736 C C . THR A 1 451 ? 7.885 -5.003 13.688 1.00 86.81 451 THR A C 1
ATOM 3738 O O . THR A 1 451 ? 7.033 -4.712 12.857 1.00 86.81 451 THR A O 1
ATOM 3741 N N . THR A 1 452 ? 8.955 -5.729 13.381 1.00 88.88 452 THR A N 1
ATOM 3742 C CA . THR A 1 452 ? 9.163 -6.330 12.061 1.00 88.88 452 THR A CA 1
ATOM 3743 C C . THR A 1 452 ? 8.835 -7.811 12.116 1.00 88.88 452 THR A C 1
ATOM 3745 O O . THR A 1 452 ? 9.526 -8.584 12.785 1.00 88.88 452 THR A O 1
ATOM 3748 N N . PHE A 1 453 ? 7.778 -8.199 11.409 1.00 92.25 453 PHE A N 1
ATOM 3749 C CA . PHE A 1 453 ? 7.461 -9.598 11.150 1.00 92.25 453 PHE A CA 1
ATOM 3750 C C . PHE A 1 453 ? 8.419 -10.137 10.091 1.00 92.25 453 PHE A C 1
ATOM 3752 O O . PHE A 1 453 ? 8.837 -9.398 9.197 1.00 92.25 453 PHE A O 1
ATOM 3759 N N . PHE A 1 454 ? 8.794 -11.405 10.205 1.00 94.00 454 PHE A N 1
ATOM 3760 C CA . PHE A 1 454 ? 9.825 -12.015 9.375 1.00 94.00 454 PHE A CA 1
ATOM 3761 C C . PHE A 1 454 ? 9.423 -13.437 8.999 1.00 94.00 454 PHE A C 1
ATOM 3763 O O . PHE A 1 454 ? 8.900 -14.174 9.831 1.00 94.00 454 PHE A O 1
ATOM 3770 N N . TYR A 1 455 ? 9.687 -13.811 7.754 1.00 95.06 455 TYR A N 1
ATOM 3771 C CA . TYR A 1 455 ? 9.529 -15.172 7.269 1.00 95.06 455 TYR A CA 1
ATOM 3772 C C . TYR A 1 455 ? 10.658 -15.511 6.294 1.00 95.06 455 TYR A C 1
ATOM 3774 O O . TYR A 1 455 ? 11.065 -14.662 5.500 1.00 95.06 455 TYR A O 1
ATOM 3782 N N . TYR A 1 456 ? 11.168 -16.739 6.346 1.00 95.25 456 TYR A N 1
ATOM 3783 C CA . TYR A 1 456 ? 12.200 -17.210 5.430 1.00 95.25 456 TYR A CA 1
ATOM 3784 C C . TYR A 1 456 ? 11.760 -18.500 4.737 1.00 95.25 456 TYR A C 1
ATOM 3786 O O . TYR A 1 456 ? 11.445 -19.485 5.403 1.00 95.25 456 TYR A O 1
ATOM 3794 N N . ASP A 1 457 ? 11.765 -18.483 3.403 1.00 91.69 457 ASP A N 1
ATOM 3795 C CA . ASP A 1 457 ? 11.554 -19.657 2.557 1.00 91.69 457 ASP A CA 1
ATOM 3796 C C . ASP A 1 457 ? 12.854 -20.032 1.821 1.00 91.69 457 ASP A C 1
ATOM 3798 O O . ASP A 1 457 ? 13.158 -19.440 0.782 1.00 91.69 457 ASP A O 1
ATOM 3802 N N . PRO A 1 458 ? 13.616 -21.031 2.301 1.00 84.44 458 PRO A N 1
ATOM 3803 C CA . PRO A 1 458 ? 14.814 -21.496 1.604 1.00 84.44 458 PRO A CA 1
ATOM 3804 C C . PRO A 1 458 ? 14.490 -22.232 0.292 1.00 84.44 458 PRO A C 1
ATOM 3806 O O . PRO A 1 458 ? 15.375 -22.420 -0.538 1.00 84.44 458 PRO A O 1
ATOM 3809 N N . THR A 1 459 ? 13.238 -22.660 0.080 1.00 82.75 459 THR A N 1
ATOM 3810 C CA . THR A 1 459 ? 12.848 -23.457 -1.095 1.00 82.75 459 THR A CA 1
ATOM 3811 C C . THR A 1 459 ? 12.529 -22.612 -2.327 1.00 82.75 459 THR A C 1
ATOM 3813 O O . THR A 1 459 ? 12.509 -23.151 -3.434 1.00 82.75 459 THR A O 1
ATOM 3816 N N . GLY A 1 460 ? 12.274 -21.310 -2.143 1.00 78.00 460 GLY A N 1
ATOM 3817 C CA . GLY A 1 460 ? 11.900 -20.374 -3.206 1.00 78.00 460 GLY A CA 1
ATOM 3818 C C . GLY A 1 460 ? 10.534 -20.654 -3.844 1.00 78.00 460 GLY A C 1
ATOM 3819 O O . GLY A 1 460 ? 10.304 -20.236 -4.975 1.00 78.00 460 GLY A O 1
ATOM 3820 N N . LYS A 1 461 ? 9.653 -21.394 -3.160 1.00 80.12 461 LYS A N 1
ATOM 3821 C CA . LYS A 1 461 ? 8.321 -21.785 -3.656 1.00 80.12 461 LYS A CA 1
ATOM 3822 C C . LYS A 1 461 ? 7.216 -20.823 -3.231 1.00 80.12 461 LYS A C 1
ATOM 3824 O O . LYS A 1 461 ? 6.145 -20.847 -3.827 1.00 80.12 461 LYS A O 1
ATOM 3829 N N . VAL A 1 462 ? 7.439 -20.043 -2.178 1.00 80.44 462 VAL A N 1
ATOM 3830 C CA . VAL A 1 462 ? 6.485 -19.045 -1.693 1.00 80.44 462 VAL A CA 1
ATOM 3831 C C . VAL A 1 462 ? 6.607 -17.790 -2.555 1.00 80.44 462 VAL A C 1
ATOM 3833 O O . VAL A 1 462 ? 7.669 -17.170 -2.603 1.00 80.44 462 VAL A O 1
ATOM 3836 N N . GLU A 1 463 ? 5.522 -17.407 -3.225 1.00 76.62 463 GLU A N 1
ATOM 3837 C CA . GLU A 1 463 ? 5.482 -16.213 -4.079 1.00 76.62 463 GLU A CA 1
ATOM 3838 C C . GLU A 1 463 ? 5.262 -14.949 -3.248 1.00 76.62 463 GLU A C 1
ATOM 3840 O O . GLU A 1 463 ? 5.883 -13.911 -3.482 1.00 76.62 463 GLU A O 1
ATOM 3845 N N . SER A 1 464 ? 4.382 -15.033 -2.250 1.00 76.88 464 SER A N 1
ATOM 3846 C CA . SER A 1 464 ? 4.080 -13.913 -1.366 1.00 76.88 464 SER A CA 1
ATOM 3847 C C . SER A 1 464 ? 3.665 -14.370 0.029 1.00 76.88 464 SER A C 1
ATOM 3849 O O . SER A 1 464 ? 3.217 -15.496 0.253 1.00 76.88 464 SER A O 1
ATOM 3851 N N . VAL A 1 465 ? 3.876 -13.480 0.997 1.00 80.94 465 VAL A N 1
ATOM 3852 C CA . VAL A 1 465 ? 3.619 -13.722 2.417 1.00 80.94 465 VAL A CA 1
ATOM 3853 C C . VAL A 1 465 ? 2.767 -12.584 2.955 1.00 80.94 465 VAL A C 1
ATOM 3855 O O . VAL A 1 465 ? 3.063 -11.416 2.700 1.00 80.94 465 VAL A O 1
ATOM 3858 N N . TYR A 1 466 ? 1.734 -12.919 3.722 1.00 85.06 466 TYR A N 1
ATOM 3859 C CA . TYR A 1 466 ? 0.769 -11.971 4.269 1.00 85.06 466 TYR A CA 1
ATOM 3860 C C . TYR A 1 466 ? 0.662 -12.108 5.789 1.00 85.06 466 TYR A C 1
ATOM 3862 O O . TYR A 1 466 ? 0.780 -13.205 6.344 1.00 85.06 466 TYR A O 1
ATOM 3870 N N . LEU A 1 467 ? 0.411 -10.988 6.470 1.00 88.25 467 LEU A N 1
ATOM 3871 C CA . LEU A 1 467 ? 0.091 -10.966 7.895 1.00 88.25 467 LEU A CA 1
ATOM 3872 C C . LEU A 1 467 ? -1.427 -11.030 8.106 1.00 88.25 467 LEU A C 1
ATOM 3874 O O . LEU A 1 467 ? -2.127 -10.023 7.970 1.00 88.25 467 LEU A O 1
ATOM 3878 N N . GLU A 1 468 ? -1.917 -12.194 8.524 1.00 88.00 468 GLU A N 1
ATOM 3879 C CA . GLU A 1 468 ? -3.318 -12.399 8.891 1.00 88.00 468 GLU A CA 1
ATOM 3880 C C . GLU A 1 468 ? -3.541 -11.996 10.346 1.00 88.00 468 GLU A C 1
ATOM 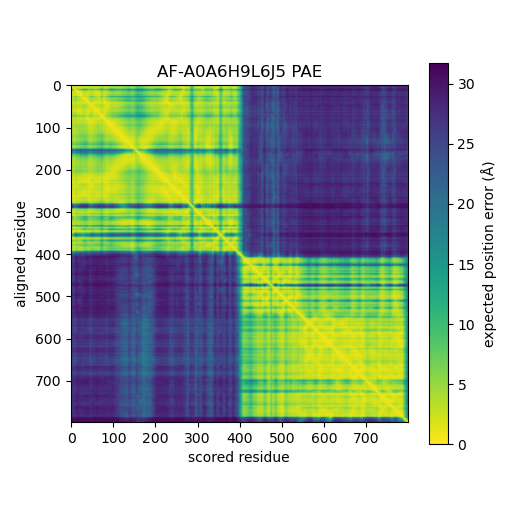3882 O O . GLU A 1 468 ? -3.055 -12.647 11.274 1.00 88.00 468 GLU A O 1
ATOM 3887 N N . SER A 1 469 ? -4.268 -10.905 10.579 1.00 87.75 469 SER A N 1
ATOM 3888 C CA . SER A 1 469 ? -4.510 -10.392 11.929 1.00 87.75 469 SER A CA 1
ATOM 3889 C C . SER A 1 469 ? -5.801 -9.577 12.007 1.00 87.75 469 SER A C 1
ATOM 3891 O O . SER A 1 469 ? -6.542 -9.465 11.035 1.00 87.75 469 SER A O 1
ATOM 3893 N N . ALA A 1 470 ? -6.097 -9.010 13.180 1.00 78.19 470 ALA A N 1
ATOM 3894 C CA . ALA A 1 470 ? -7.223 -8.088 13.317 1.00 78.19 470 ALA A CA 1
ATOM 3895 C C . ALA A 1 470 ? -6.993 -6.755 12.567 1.00 78.19 470 ALA A C 1
ATOM 3897 O O . ALA A 1 470 ? -7.959 -6.085 12.213 1.00 78.19 470 ALA A O 1
ATOM 3898 N N . LEU A 1 471 ? -5.735 -6.385 12.296 1.00 76.38 471 LEU A N 1
ATOM 3899 C CA . LEU A 1 471 ? -5.387 -5.129 11.635 1.00 76.38 471 LEU A CA 1
ATOM 3900 C C . LEU A 1 471 ? -5.780 -5.131 10.155 1.00 76.38 471 LEU A C 1
ATOM 3902 O O . LEU A 1 471 ? -5.277 -5.941 9.378 1.00 76.38 471 LEU A O 1
ATOM 3906 N N . GLY A 1 472 ? -6.596 -4.148 9.772 1.00 54.06 472 GLY A N 1
ATOM 3907 C CA . GLY A 1 472 ? -7.086 -3.968 8.406 1.00 54.06 472 GLY A CA 1
ATOM 3908 C C . GLY A 1 472 ? -8.523 -4.462 8.234 1.00 54.06 472 GLY A C 1
ATOM 3909 O O . GLY A 1 472 ? -8.992 -5.366 8.926 1.00 54.06 472 GLY A O 1
ATOM 3910 N N . PHE A 1 473 ? -9.269 -3.829 7.328 1.00 40.19 473 PHE A N 1
ATOM 3911 C CA . PHE A 1 473 ? -10.559 -4.364 6.899 1.00 40.19 473 PHE A CA 1
ATOM 3912 C C . PHE A 1 473 ? -10.280 -5.600 6.036 1.00 40.19 473 PHE A C 1
ATOM 3914 O O . PHE A 1 473 ? -9.320 -5.587 5.269 1.00 40.19 473 PHE A O 1
ATOM 3921 N N . ARG A 1 474 ? -11.081 -6.670 6.170 1.00 40.47 474 ARG A N 1
ATOM 3922 C CA . ARG A 1 474 ? -10.949 -7.896 5.357 1.00 40.47 474 ARG A CA 1
ATOM 3923 C C . ARG A 1 474 ? -10.773 -7.513 3.879 1.00 40.47 474 ARG A C 1
ATOM 3925 O O . ARG A 1 474 ? -11.754 -7.111 3.256 1.00 40.47 474 ARG A O 1
ATOM 3932 N N . GLY A 1 475 ? -9.549 -7.611 3.355 1.00 43.16 475 GLY A N 1
ATOM 3933 C CA . GLY A 1 475 ? -9.221 -7.255 1.970 1.00 43.16 475 GLY A CA 1
ATOM 3934 C C . GLY A 1 475 ? -8.009 -6.338 1.748 1.00 43.16 475 GLY A C 1
ATOM 3935 O O . GLY A 1 475 ? -7.589 -6.235 0.600 1.00 43.16 475 GLY A O 1
ATOM 3936 N N . ASP A 1 476 ? -7.418 -5.721 2.780 1.00 44.12 476 ASP A N 1
ATOM 3937 C CA . ASP A 1 476 ? -6.173 -4.947 2.618 1.00 44.12 476 ASP A CA 1
ATOM 3938 C C . ASP A 1 476 ? -4.941 -5.789 2.989 1.00 44.12 476 ASP A C 1
ATOM 3940 O O . ASP A 1 476 ? -4.721 -6.160 4.141 1.00 44.12 476 ASP A O 1
ATOM 3944 N N . ASN A 1 477 ? -4.147 -6.119 1.970 1.00 54.34 477 ASN A N 1
ATOM 3945 C CA . ASN A 1 477 ? -3.027 -7.047 2.055 1.00 54.34 477 ASN A CA 1
ATOM 3946 C C . ASN A 1 477 ? -1.859 -6.477 2.890 1.00 54.34 477 ASN A C 1
ATOM 3948 O O . ASN A 1 477 ? -1.066 -5.677 2.389 1.00 54.34 477 ASN A O 1
ATOM 3952 N N . ASN A 1 478 ? -1.688 -6.948 4.131 1.00 71.69 478 ASN A N 1
ATOM 3953 C CA . ASN A 1 478 ? -0.455 -6.774 4.912 1.00 71.69 478 ASN A CA 1
ATOM 3954 C C . ASN A 1 478 ? 0.674 -7.652 4.323 1.00 71.69 478 ASN A C 1
ATOM 3956 O O . ASN A 1 478 ? 1.090 -8.638 4.936 1.00 71.69 478 ASN A O 1
ATOM 3960 N N . VAL A 1 479 ? 1.107 -7.349 3.094 1.00 75.19 479 VAL A N 1
ATOM 3961 C CA . VAL A 1 479 ? 2.114 -8.127 2.351 1.00 75.19 479 VAL A CA 1
ATOM 3962 C C . VAL A 1 479 ? 3.506 -7.850 2.896 1.00 75.19 479 VAL A C 1
ATOM 3964 O O . VAL A 1 479 ? 3.893 -6.700 3.104 1.00 75.19 479 VAL A O 1
ATOM 3967 N N . PHE A 1 480 ? 4.294 -8.903 3.057 1.00 80.62 480 PHE A N 1
ATOM 3968 C CA . PHE A 1 480 ? 5.703 -8.792 3.382 1.00 80.62 480 PHE A CA 1
ATOM 3969 C C . PHE A 1 480 ? 6.501 -8.359 2.149 1.00 80.62 480 PHE A C 1
ATOM 3971 O O . PHE A 1 480 ? 6.274 -8.818 1.032 1.00 80.62 480 PHE A O 1
ATOM 3978 N N . PHE A 1 481 ? 7.504 -7.514 2.362 1.00 71.19 481 PHE A N 1
ATOM 3979 C CA . PHE A 1 481 ? 8.512 -7.210 1.358 1.00 71.19 481 PHE A CA 1
ATOM 3980 C C . PHE A 1 481 ? 9.412 -8.425 1.145 1.00 71.19 481 PHE A C 1
ATOM 3982 O O . PHE A 1 481 ? 9.918 -8.984 2.116 1.00 71.19 481 PHE A O 1
ATOM 3989 N N . GLN A 1 482 ? 9.666 -8.791 -0.110 1.00 71.50 482 GLN A N 1
ATOM 3990 C CA . GLN A 1 482 ? 10.651 -9.812 -0.461 1.00 71.50 482 GLN A CA 1
ATOM 3991 C C . GLN A 1 482 ? 11.997 -9.160 -0.795 1.00 71.50 482 GLN A C 1
ATOM 3993 O O . GLN A 1 482 ? 12.073 -8.226 -1.598 1.00 71.50 482 GLN A O 1
ATOM 3998 N N . TYR A 1 483 ? 13.085 -9.654 -0.205 1.00 74.69 483 TYR A N 1
ATOM 3999 C CA . TYR A 1 483 ? 14.424 -9.148 -0.496 1.00 74.69 483 TYR A CA 1
ATOM 4000 C C . TYR A 1 483 ? 15.083 -9.919 -1.645 1.00 74.69 483 TYR A C 1
ATOM 4002 O O . TYR A 1 483 ? 15.524 -11.050 -1.454 1.00 74.69 483 TYR A O 1
ATOM 4010 N N . GLN A 1 484 ? 15.191 -9.294 -2.823 1.00 67.44 484 GLN A N 1
ATOM 4011 C CA . GLN A 1 484 ? 16.006 -9.760 -3.964 1.00 67.44 484 GLN A CA 1
ATOM 4012 C C . GLN A 1 484 ? 15.811 -11.246 -4.346 1.00 67.44 484 GLN A C 1
ATOM 4014 O O . GLN A 1 484 ? 16.771 -11.906 -4.733 1.00 67.44 484 GLN A O 1
ATOM 4019 N N . ASN A 1 485 ? 14.598 -11.792 -4.200 1.00 66.62 485 ASN A N 1
ATOM 4020 C CA . ASN A 1 485 ? 14.283 -13.213 -4.427 1.00 66.62 485 ASN A CA 1
ATOM 4021 C C . ASN A 1 485 ? 15.148 -14.199 -3.613 1.00 66.62 485 ASN A C 1
ATOM 4023 O O . ASN A 1 485 ? 15.314 -15.352 -3.990 1.00 66.62 485 ASN A O 1
ATOM 4027 N N . THR A 1 486 ? 15.690 -13.764 -2.473 1.00 74.06 486 THR A N 1
ATOM 4028 C CA . THR A 1 486 ? 16.533 -14.595 -1.591 1.00 74.06 486 THR A CA 1
ATOM 4029 C C . THR A 1 486 ? 15.729 -15.527 -0.680 1.00 74.06 486 THR A C 1
ATOM 4031 O O . THR A 1 486 ? 16.315 -16.202 0.160 1.00 74.06 486 THR A O 1
ATOM 4034 N N . GLY A 1 487 ? 14.395 -15.523 -0.791 1.00 80.25 487 GLY A N 1
ATOM 4035 C CA . GLY A 1 487 ? 13.488 -16.217 0.129 1.00 80.25 487 GLY A CA 1
ATOM 4036 C C . GLY A 1 487 ? 13.225 -15.470 1.442 1.00 80.25 487 GLY A C 1
ATOM 4037 O O . GLY A 1 487 ? 12.428 -15.926 2.254 1.00 80.25 487 GLY A O 1
ATOM 4038 N N . ILE A 1 488 ? 13.871 -14.320 1.671 1.00 85.75 488 ILE A N 1
ATOM 4039 C CA . ILE A 1 488 ? 13.663 -13.490 2.864 1.00 85.75 488 ILE A CA 1
ATOM 4040 C C . ILE A 1 488 ? 12.463 -12.564 2.656 1.00 85.75 488 ILE A C 1
ATOM 4042 O O . ILE A 1 488 ? 12.482 -11.708 1.765 1.00 85.75 488 ILE A O 1
ATOM 4046 N N . PHE A 1 489 ? 11.474 -12.686 3.536 1.00 84.25 489 PHE A N 1
ATOM 4047 C CA . PHE A 1 489 ? 10.287 -11.846 3.601 1.00 84.25 489 PHE A CA 1
ATOM 4048 C C . PHE A 1 489 ? 10.245 -11.088 4.929 1.00 84.25 489 PHE A C 1
ATOM 4050 O O . PHE A 1 489 ? 10.488 -11.661 5.993 1.00 84.25 489 PHE A O 1
ATOM 4057 N N . TYR A 1 490 ? 9.904 -9.801 4.903 1.00 85.88 490 TYR A N 1
ATOM 4058 C CA . TYR A 1 490 ? 9.754 -9.014 6.128 1.00 85.88 490 TYR A CA 1
ATOM 4059 C C . TYR A 1 490 ? 8.681 -7.929 6.013 1.00 85.88 490 TYR A C 1
ATOM 4061 O O . TYR A 1 490 ? 8.484 -7.340 4.955 1.00 85.88 490 TYR A O 1
ATOM 4069 N N . PHE A 1 491 ? 8.005 -7.629 7.118 1.00 84.50 491 PHE A N 1
ATOM 4070 C CA . PHE A 1 491 ? 6.961 -6.607 7.186 1.00 84.50 491 PHE A CA 1
ATOM 4071 C C . PHE A 1 491 ? 7.126 -5.757 8.455 1.00 84.50 491 PHE A C 1
ATOM 4073 O O . PHE A 1 491 ? 6.785 -6.215 9.548 1.00 84.50 491 PHE A O 1
ATOM 4080 N N . PRO A 1 492 ? 7.697 -4.543 8.358 1.00 81.25 492 PRO A N 1
ATOM 4081 C CA . PRO A 1 492 ? 7.785 -3.620 9.478 1.00 81.25 492 PRO A CA 1
ATOM 4082 C C . PRO A 1 492 ? 6.439 -2.926 9.694 1.00 81.25 492 PRO A C 1
ATOM 4084 O O . PRO A 1 492 ? 5.902 -2.293 8.787 1.00 81.25 492 PRO A O 1
ATOM 4087 N N . LEU A 1 493 ? 5.928 -3.000 10.917 1.00 79.25 493 LEU A N 1
ATOM 4088 C CA . LEU A 1 493 ? 4.699 -2.345 11.329 1.00 79.25 493 LEU A CA 1
ATOM 4089 C C . LEU A 1 493 ? 4.909 -1.611 12.652 1.00 79.25 493 LEU A C 1
ATOM 4091 O O . LEU A 1 493 ? 5.544 -2.113 13.578 1.00 79.25 493 LEU A O 1
ATOM 4095 N N . GLU A 1 494 ? 4.369 -0.406 12.740 1.00 82.06 494 GLU A N 1
ATOM 4096 C CA . GLU A 1 494 ? 4.464 0.409 13.938 1.00 82.06 494 GLU A CA 1
ATOM 4097 C C . GLU A 1 494 ? 3.248 0.215 14.852 1.00 82.06 494 GLU A C 1
ATOM 4099 O O . GLU A 1 494 ? 2.104 0.184 14.397 1.00 82.06 494 GLU A O 1
ATOM 4104 N N . PHE A 1 495 ? 3.499 0.114 16.154 1.00 82.31 495 PHE A N 1
ATOM 4105 C CA . PHE A 1 495 ? 2.490 -0.073 17.183 1.00 82.31 495 PHE A CA 1
ATOM 4106 C C . PHE A 1 495 ? 2.550 1.046 18.217 1.00 82.31 495 PHE A C 1
ATOM 4108 O O . PHE A 1 495 ? 3.616 1.514 18.607 1.00 82.31 495 PHE A O 1
ATOM 4115 N N . GLN A 1 496 ? 1.385 1.436 18.730 1.00 84.00 496 GLN A N 1
ATOM 4116 C CA . GLN A 1 496 ? 1.314 2.322 19.889 1.00 84.00 496 GLN A CA 1
ATOM 4117 C C . GLN A 1 496 ? 1.912 1.631 21.133 1.00 84.00 496 GLN A C 1
ATOM 4119 O O . GLN A 1 496 ? 1.880 0.402 21.213 1.00 84.00 496 GLN A O 1
ATOM 4124 N N . PRO A 1 497 ? 2.393 2.385 22.137 1.00 86.06 497 PRO A N 1
ATOM 4125 C CA . PRO A 1 497 ? 2.759 1.831 23.441 1.00 86.06 497 PRO A CA 1
ATOM 4126 C C . PRO A 1 497 ? 1.672 0.907 24.013 1.00 86.06 497 PRO A C 1
ATOM 4128 O O . PRO A 1 497 ? 0.474 1.150 23.814 1.00 86.06 497 PRO A O 1
ATOM 4131 N N . ASN A 1 498 ? 2.087 -0.129 24.739 1.00 89.19 498 ASN A N 1
ATOM 4132 C CA . ASN A 1 498 ? 1.218 -1.126 25.367 1.00 89.19 498 ASN A CA 1
ATOM 4133 C C . ASN A 1 498 ? 0.239 -1.797 24.376 1.00 89.19 498 ASN A C 1
ATOM 4135 O O . ASN A 1 498 ? -0.963 -1.875 24.639 1.00 89.19 498 ASN A O 1
ATOM 4139 N N . SER A 1 499 ? 0.741 -2.241 23.217 1.00 92.62 499 SER A N 1
ATOM 4140 C CA . SER A 1 499 ? -0.053 -2.938 22.194 1.00 92.62 499 SER A CA 1
ATOM 4141 C C . SER A 1 499 ? 0.161 -4.447 22.211 1.00 92.62 499 SER A C 1
ATOM 4143 O O . SER A 1 499 ? 1.266 -4.935 22.460 1.00 92.62 499 SER A O 1
ATOM 4145 N N . ARG A 1 500 ? -0.894 -5.180 21.853 1.00 93.31 500 ARG A N 1
ATOM 4146 C CA . ARG A 1 500 ? -0.886 -6.630 21.654 1.00 93.31 500 ARG A CA 1
ATOM 4147 C C . ARG A 1 500 ? -1.647 -7.001 20.383 1.00 93.31 500 ARG A C 1
ATOM 4149 O O . ARG A 1 500 ? -2.726 -6.481 20.134 1.00 93.31 500 ARG A O 1
ATOM 4156 N N . LEU A 1 501 ? -1.102 -7.919 19.593 1.00 93.69 501 LEU A N 1
ATOM 4157 C CA . LEU A 1 501 ? -1.721 -8.416 18.368 1.00 93.69 501 LEU A CA 1
ATOM 4158 C C . LEU A 1 501 ? -1.643 -9.939 18.309 1.00 93.69 501 LEU A C 1
ATOM 4160 O O . LEU A 1 501 ? -0.565 -10.513 18.431 1.00 93.69 501 LEU A O 1
ATOM 4164 N N . GLU A 1 502 ? -2.776 -10.583 18.055 1.00 93.94 502 GLU A N 1
ATOM 4165 C CA . GLU A 1 502 ? -2.820 -11.984 17.639 1.00 93.94 502 GLU A CA 1
ATOM 4166 C C . GLU A 1 502 ? -2.802 -12.078 16.112 1.00 93.94 502 GLU A C 1
ATOM 4168 O O . GLU A 1 502 ? -3.599 -11.412 15.443 1.00 93.94 502 GLU A O 1
ATOM 4173 N N . TYR A 1 503 ? -1.919 -12.911 15.564 1.00 93.19 503 TYR A N 1
ATOM 4174 C CA . TYR A 1 503 ? -1.710 -13.037 14.125 1.00 93.19 503 TYR A CA 1
ATOM 4175 C C . TYR A 1 503 ? -1.372 -14.468 13.688 1.00 93.19 503 TYR A C 1
ATOM 4177 O O . TYR A 1 503 ? -1.063 -15.347 14.498 1.00 93.19 503 TYR A O 1
ATOM 4185 N N . LYS A 1 504 ? -1.435 -14.677 12.376 1.00 93.50 504 LYS A N 1
ATOM 4186 C CA . LYS A 1 504 ? -0.882 -15.811 11.639 1.00 93.50 504 LYS A CA 1
ATOM 4187 C C . LYS A 1 504 ? -0.125 -15.295 10.415 1.00 93.50 504 LYS A C 1
ATOM 4189 O O . LYS A 1 504 ? -0.286 -14.141 10.018 1.00 93.50 504 LYS A O 1
ATOM 4194 N N . ILE A 1 505 ? 0.688 -16.157 9.822 1.00 93.25 505 ILE A N 1
ATOM 4195 C CA . ILE A 1 505 ? 1.343 -15.902 8.540 1.00 93.25 505 ILE A CA 1
ATOM 4196 C C . ILE A 1 505 ? 0.588 -16.696 7.475 1.00 93.25 505 ILE A C 1
ATOM 4198 O O . ILE A 1 505 ? 0.442 -17.909 7.614 1.00 93.25 505 ILE A O 1
ATOM 4202 N N . ALA A 1 506 ? 0.100 -16.034 6.430 1.00 90.25 506 ALA A N 1
ATOM 4203 C CA . ALA A 1 506 ? -0.456 -16.706 5.260 1.00 90.25 506 ALA A CA 1
ATOM 4204 C C . ALA A 1 506 ? 0.594 -16.751 4.147 1.00 90.25 506 ALA A C 1
ATOM 4206 O O . ALA A 1 506 ? 1.160 -15.726 3.769 1.00 90.25 506 ALA A O 1
ATOM 4207 N N . LEU A 1 507 ? 0.870 -17.958 3.660 1.00 90.06 507 LEU A N 1
ATOM 4208 C CA . LEU A 1 507 ? 1.809 -18.228 2.577 1.00 90.06 507 LEU A CA 1
ATOM 4209 C C . LEU A 1 507 ? 1.025 -18.485 1.297 1.00 90.06 507 LEU A C 1
ATOM 4211 O O . LEU A 1 507 ? 0.138 -19.343 1.296 1.00 90.06 507 LEU A O 1
ATOM 4215 N N . ASP A 1 508 ? 1.368 -17.772 0.233 1.00 82.25 508 ASP A N 1
ATOM 4216 C CA . ASP A 1 508 ? 0.783 -17.943 -1.092 1.00 82.25 508 ASP A CA 1
ATOM 4217 C C . ASP A 1 508 ? 1.799 -18.570 -2.047 1.00 82.25 508 ASP A C 1
ATOM 4219 O O . ASP A 1 508 ? 2.946 -18.125 -2.152 1.00 82.25 508 ASP A O 1
ATOM 4223 N N . PHE A 1 509 ? 1.361 -19.630 -2.718 1.00 81.31 509 PHE A N 1
ATOM 4224 C CA . PHE A 1 509 ? 2.151 -20.430 -3.653 1.00 81.31 509 PHE A CA 1
ATOM 4225 C C . PHE A 1 509 ? 1.684 -20.243 -5.109 1.00 81.31 509 PHE A C 1
ATOM 4227 O O . PHE A 1 509 ? 1.992 -21.077 -5.959 1.00 81.31 509 PHE A O 1
ATOM 4234 N N . GLY A 1 510 ? 0.850 -19.233 -5.388 1.00 64.75 510 GLY A N 1
ATOM 4235 C CA . GLY A 1 510 ? 0.287 -18.938 -6.713 1.00 64.75 510 GLY A CA 1
ATOM 4236 C C . GLY A 1 510 ? -0.903 -19.827 -7.105 1.00 64.75 510 GLY A C 1
ATOM 4237 O O . GLY A 1 510 ? -1.756 -19.431 -7.898 1.00 64.75 510 GLY A O 1
ATOM 4238 N N . ASN A 1 511 ? -1.020 -21.021 -6.512 1.00 73.12 511 ASN A N 1
ATOM 4239 C CA . ASN A 1 511 ? -2.126 -21.966 -6.718 1.00 73.12 511 ASN A CA 1
ATOM 4240 C C . ASN A 1 511 ? -3.034 -22.147 -5.486 1.00 73.12 511 ASN A C 1
ATOM 4242 O O . ASN A 1 511 ? -3.954 -22.970 -5.510 1.00 73.12 511 ASN A O 1
ATOM 4246 N N . GLY A 1 512 ? -2.775 -21.408 -4.408 1.00 69.19 512 GLY A N 1
ATOM 4247 C CA . GLY A 1 512 ? -3.510 -21.508 -3.155 1.00 69.19 512 GLY A CA 1
ATOM 4248 C C . GLY A 1 512 ? -2.745 -20.914 -1.976 1.00 69.19 512 GLY A C 1
ATOM 4249 O O . GLY A 1 512 ? -1.528 -20.734 -2.022 1.00 69.19 512 GLY A O 1
ATOM 4250 N N . GLN A 1 513 ? -3.481 -20.645 -0.896 1.00 81.19 513 GLN A N 1
ATOM 4251 C CA . GLN A 1 513 ? -2.950 -20.036 0.321 1.00 81.19 513 GLN A CA 1
ATOM 4252 C C . GLN A 1 513 ? -3.028 -20.989 1.513 1.00 81.19 513 GLN A C 1
ATOM 4254 O O . GLN A 1 513 ? -3.973 -21.771 1.653 1.00 81.19 513 GLN A O 1
ATOM 4259 N N . ARG A 1 514 ? -2.037 -20.902 2.403 1.00 90.38 514 ARG A N 1
ATOM 4260 C CA . ARG A 1 514 ? -1.989 -21.658 3.657 1.00 90.38 514 ARG A CA 1
ATOM 4261 C C . ARG A 1 514 ? -1.635 -20.751 4.827 1.00 90.38 514 ARG A C 1
ATOM 4263 O O . ARG A 1 514 ? -0.573 -20.140 4.839 1.00 90.38 514 ARG A O 1
ATOM 4270 N N . GLU A 1 515 ? -2.477 -20.753 5.856 1.00 92.12 515 GLU A N 1
ATOM 4271 C CA . GLU A 1 515 ? -2.174 -20.109 7.135 1.00 92.12 515 GLU A CA 1
ATOM 4272 C C . GLU A 1 515 ? -1.296 -21.002 8.022 1.00 92.12 515 GLU A C 1
ATOM 4274 O O . GLU A 1 515 ? -1.580 -22.189 8.222 1.00 92.12 515 GLU A O 1
ATOM 4279 N N . ILE A 1 516 ? -0.269 -20.409 8.621 1.00 94.81 516 ILE A N 1
ATOM 4280 C CA . ILE A 1 516 ? 0.596 -21.020 9.627 1.00 94.81 516 ILE A CA 1
ATOM 4281 C C . ILE A 1 516 ? 0.745 -20.095 10.841 1.00 94.81 516 ILE A C 1
ATOM 4283 O O . ILE A 1 516 ? 0.519 -18.885 10.767 1.00 94.81 516 ILE A O 1
ATOM 4287 N N . LEU A 1 517 ? 1.130 -20.669 11.980 1.00 96.75 517 LEU A N 1
ATOM 4288 C CA . LEU A 1 517 ? 1.685 -19.877 13.078 1.00 96.75 517 LEU A CA 1
ATOM 4289 C C . LEU A 1 517 ? 3.055 -19.343 12.659 1.00 96.75 517 LEU A C 1
ATOM 4291 O O . LEU A 1 517 ? 3.730 -19.963 11.838 1.00 96.75 517 LEU A O 1
ATOM 4295 N N . ASP A 1 518 ? 3.467 -18.222 13.241 1.00 96.19 518 ASP A N 1
ATOM 4296 C CA . ASP A 1 518 ? 4.838 -17.745 13.095 1.00 96.19 518 ASP A CA 1
ATOM 4297 C C . ASP A 1 518 ? 5.798 -18.798 13.676 1.00 96.19 518 ASP A C 1
ATOM 4299 O O . ASP A 1 518 ? 5.758 -19.042 14.888 1.00 96.19 518 ASP A O 1
ATOM 4303 N N . PRO A 1 519 ? 6.631 -19.444 12.839 1.00 95.44 519 PRO A N 1
ATOM 4304 C CA . PRO A 1 519 ? 7.487 -20.542 13.275 1.00 95.44 519 PRO A CA 1
ATOM 4305 C C . PRO A 1 519 ? 8.591 -20.084 14.236 1.00 95.44 519 PRO A C 1
ATOM 4307 O O . PRO A 1 519 ? 9.202 -20.919 14.900 1.00 95.44 519 PRO A O 1
ATOM 4310 N N . TYR A 1 520 ? 8.845 -18.776 14.318 1.00 95.12 520 TYR A N 1
ATOM 4311 C CA . TYR A 1 520 ? 9.926 -18.192 15.105 1.00 95.12 520 TYR A CA 1
ATOM 4312 C C . TYR A 1 520 ? 9.427 -17.489 16.376 1.00 95.12 520 TYR A C 1
ATOM 4314 O O . TYR A 1 520 ? 10.237 -17.019 17.179 1.00 95.12 520 TYR A O 1
ATOM 4322 N N . ASN A 1 521 ? 8.108 -17.410 16.583 1.00 95.69 521 ASN A N 1
ATOM 4323 C CA . ASN A 1 521 ? 7.510 -16.790 17.762 1.00 95.69 521 ASN A CA 1
ATOM 4324 C C . ASN A 1 521 ? 6.901 -17.853 18.698 1.00 95.69 521 ASN A C 1
ATOM 4326 O O . ASN A 1 521 ? 5.860 -18.430 18.374 1.00 95.69 521 ASN A O 1
ATOM 4330 N N . PRO A 1 522 ? 7.478 -18.079 19.894 1.00 93.38 522 PRO A N 1
ATOM 4331 C CA . PRO A 1 522 ? 6.971 -19.078 20.834 1.00 93.38 522 PRO A CA 1
ATOM 4332 C C . PRO A 1 522 ? 5.693 -18.636 21.567 1.00 93.38 522 PRO A C 1
ATOM 4334 O O . PRO A 1 522 ? 5.059 -19.449 22.239 1.00 93.38 522 PRO A O 1
ATOM 4337 N N . ASN A 1 523 ? 5.312 -17.357 21.491 1.00 93.81 523 ASN A N 1
ATOM 4338 C CA . ASN A 1 523 ? 4.171 -16.831 22.232 1.00 93.81 523 ASN A CA 1
ATOM 4339 C C . ASN A 1 523 ? 2.869 -17.105 21.483 1.00 93.81 523 ASN A C 1
ATOM 4341 O O . ASN A 1 523 ? 2.663 -16.606 20.374 1.00 93.81 523 ASN A O 1
ATOM 4345 N N . LEU A 1 524 ? 1.964 -17.841 22.127 1.00 93.19 524 LEU A N 1
ATOM 4346 C CA . LEU A 1 524 ? 0.679 -18.234 21.559 1.00 93.19 524 LEU A CA 1
ATOM 4347 C C . LEU A 1 524 ? -0.486 -17.777 22.438 1.00 93.19 524 LEU A C 1
ATOM 4349 O O . LEU A 1 524 ? -0.394 -17.755 23.666 1.00 93.19 524 LEU A O 1
ATOM 4353 N N . ALA A 1 525 ? -1.607 -17.457 21.800 1.00 90.50 525 ALA A N 1
ATOM 4354 C CA . ALA A 1 525 ? -2.893 -17.258 22.451 1.00 90.50 525 ALA A CA 1
ATOM 4355 C C . ALA A 1 525 ? -3.858 -18.352 22.010 1.00 90.50 525 ALA A C 1
ATOM 4357 O O . ALA A 1 525 ? -4.028 -18.593 20.814 1.00 90.50 525 ALA A O 1
ATOM 4358 N N . ASN A 1 526 ? -4.498 -18.998 22.980 1.00 85.69 526 ASN A N 1
ATOM 4359 C CA . ASN A 1 526 ? -5.530 -19.988 22.713 1.00 85.69 526 ASN A CA 1
ATOM 4360 C C . ASN A 1 526 ? -6.871 -19.294 22.472 1.00 85.69 526 ASN A C 1
ATOM 4362 O O . ASN A 1 526 ? -7.295 -18.453 23.263 1.00 85.69 526 ASN A O 1
ATOM 4366 N N . ALA A 1 527 ? -7.559 -19.701 21.411 1.00 80.81 527 ALA A N 1
ATOM 4367 C CA . ALA A 1 527 ? -8.901 -19.246 21.086 1.00 80.81 527 ALA A CA 1
ATOM 4368 C C . ALA A 1 527 ? -9.769 -20.435 20.633 1.00 80.81 527 ALA A C 1
ATOM 4370 O O . ALA A 1 527 ? -9.231 -21.481 20.255 1.00 80.81 527 ALA A O 1
ATOM 4371 N N . PRO A 1 528 ? -11.109 -20.290 20.614 1.00 75.94 528 PRO A N 1
ATOM 4372 C CA . PRO A 1 528 ? -12.015 -21.331 20.121 1.00 75.94 528 PRO A CA 1
ATOM 4373 C C . PRO A 1 528 ? -11.699 -21.840 18.703 1.00 75.94 528 PRO A C 1
ATOM 4375 O O . PRO A 1 528 ? -11.981 -22.991 18.391 1.00 75.94 528 PRO A O 1
ATOM 4378 N N . PHE A 1 529 ? -11.080 -21.007 17.858 1.00 78.69 529 PHE A N 1
ATOM 4379 C CA . PHE A 1 529 ? -10.745 -21.318 16.460 1.00 78.69 529 PHE A CA 1
ATOM 4380 C C . PHE A 1 529 ? -9.281 -21.746 16.258 1.00 78.69 529 PHE A C 1
ATOM 4382 O O . PHE A 1 529 ? -8.731 -21.611 15.165 1.00 78.69 529 PHE A O 1
ATOM 4389 N N . GLY A 1 530 ? -8.648 -22.247 17.319 1.00 85.31 530 GLY A N 1
ATOM 4390 C CA . GLY A 1 530 ? -7.243 -22.637 17.327 1.00 85.31 530 GLY A CA 1
ATOM 4391 C C . GLY A 1 530 ? -6.309 -21.514 17.789 1.00 85.31 530 GLY A C 1
ATOM 4392 O O . GLY A 1 530 ? -6.743 -20.377 17.999 1.00 85.31 530 GLY A O 1
ATOM 4393 N N . PRO A 1 531 ? -5.025 -21.840 18.002 1.00 91.38 531 PRO A N 1
ATOM 4394 C CA . PRO A 1 531 ? -4.051 -20.884 18.498 1.00 91.38 531 PRO A CA 1
ATOM 4395 C C . PRO A 1 531 ? -3.678 -19.839 17.441 1.00 91.38 531 PRO A C 1
ATOM 4397 O O . PRO A 1 531 ? -3.784 -20.072 16.232 1.00 91.38 531 PRO A O 1
ATOM 4400 N N . LYS A 1 532 ? -3.188 -18.695 17.916 1.00 94.06 532 LYS A N 1
ATOM 4401 C CA . LYS A 1 532 ? -2.560 -17.641 17.109 1.00 94.06 532 LYS A CA 1
ATOM 4402 C C . LYS A 1 532 ? -1.235 -17.222 17.733 1.00 94.06 532 LYS A C 1
ATOM 4404 O O . LYS A 1 532 ? -1.103 -17.268 18.956 1.00 94.06 532 LYS A O 1
ATOM 4409 N N . SER A 1 533 ? -0.287 -16.786 16.909 1.00 96.06 533 SER A N 1
ATOM 4410 C CA . SER A 1 533 ? 0.955 -16.170 17.382 1.00 96.06 533 SER A CA 1
ATOM 4411 C C . SER A 1 533 ? 0.656 -14.804 17.989 1.00 96.06 533 SER A C 1
ATOM 4413 O O . SER A 1 533 ? -0.262 -14.110 17.551 1.00 96.06 533 SER A O 1
ATOM 4415 N N . VAL A 1 534 ? 1.409 -14.418 19.018 1.00 95.31 534 VAL A N 1
ATOM 4416 C CA . VAL A 1 534 ? 1.169 -13.183 19.772 1.00 95.31 534 VAL A CA 1
ATOM 4417 C C . VAL A 1 534 ? 2.361 -12.259 19.654 1.00 95.31 534 VAL A C 1
ATOM 4419 O O . VAL A 1 534 ? 3.478 -12.596 20.039 1.00 95.31 534 VAL A O 1
ATOM 4422 N N . MET A 1 535 ? 2.104 -11.055 19.170 1.00 93.88 535 MET A N 1
ATOM 4423 C CA . MET A 1 535 ? 3.034 -9.943 19.219 1.00 93.88 535 MET A CA 1
ATOM 4424 C C . MET A 1 535 ? 2.630 -9.017 20.362 1.00 93.88 535 MET A C 1
ATOM 4426 O O . MET A 1 535 ? 1.454 -8.680 20.508 1.00 93.88 535 MET A O 1
ATOM 4430 N N . THR A 1 536 ? 3.603 -8.588 21.160 1.00 93.62 536 THR A N 1
ATOM 4431 C CA . THR A 1 536 ? 3.427 -7.504 22.128 1.00 93.62 536 THR A CA 1
ATOM 4432 C C . THR A 1 536 ? 4.536 -6.479 21.965 1.00 93.62 536 THR A C 1
ATOM 4434 O O . THR A 1 536 ? 5.692 -6.845 21.716 1.00 93.62 536 THR A O 1
ATOM 4437 N N . THR A 1 537 ? 4.223 -5.203 22.180 1.00 89.75 537 THR A N 1
ATOM 4438 C CA . THR A 1 537 ? 5.269 -4.193 22.370 1.00 89.75 537 THR A CA 1
ATOM 4439 C C . THR A 1 537 ? 6.069 -4.497 23.639 1.00 89.75 537 THR A C 1
ATOM 4441 O O . THR A 1 537 ? 5.622 -5.246 24.513 1.00 89.75 537 THR A O 1
ATOM 4444 N N . LEU A 1 538 ? 7.291 -3.964 23.738 1.00 86.94 538 LEU A N 1
ATOM 4445 C CA . LEU A 1 538 ? 8.193 -4.252 24.865 1.00 86.94 538 LEU A CA 1
ATOM 4446 C C . LEU A 1 538 ? 7.648 -3.761 26.214 1.00 86.94 538 LEU A C 1
ATOM 4448 O O . LEU A 1 538 ? 7.992 -4.302 27.259 1.00 86.94 538 LEU A O 1
ATOM 4452 N N . ASP A 1 539 ? 6.803 -2.738 26.183 1.00 87.81 539 ASP A N 1
ATOM 4453 C CA . ASP A 1 539 ? 6.169 -2.115 27.340 1.00 87.81 539 ASP A CA 1
ATOM 4454 C C . ASP A 1 539 ? 4.795 -2.714 27.685 1.00 87.81 539 ASP A C 1
ATOM 4456 O O . ASP A 1 539 ? 4.188 -2.303 28.676 1.00 87.81 539 ASP A O 1
ATOM 4460 N N . TYR A 1 540 ? 4.299 -3.678 26.900 1.00 90.00 540 TYR A N 1
ATOM 4461 C CA . TYR A 1 540 ? 3.018 -4.320 27.170 1.00 90.00 540 TYR A CA 1
ATOM 4462 C C . TYR A 1 540 ? 3.042 -5.075 28.499 1.00 90.00 540 TYR A C 1
ATOM 4464 O O . TYR A 1 540 ? 3.931 -5.891 28.759 1.00 90.00 540 TYR A O 1
ATOM 4472 N N . LYS A 1 541 ? 2.012 -4.848 29.319 1.00 86.25 541 LYS A N 1
ATOM 4473 C CA . LYS A 1 541 ? 1.790 -5.589 30.563 1.00 86.25 541 LYS A CA 1
ATOM 4474 C C . LYS A 1 541 ? 0.340 -6.068 30.633 1.00 86.25 541 LYS A C 1
ATOM 4476 O O . LYS A 1 541 ? -0.568 -5.255 30.449 1.00 86.25 541 LYS A O 1
ATOM 4481 N N . PRO A 1 542 ? 0.094 -7.359 30.923 1.00 83.88 542 PRO A N 1
ATOM 4482 C CA . PRO A 1 542 ? -1.255 -7.824 31.213 1.00 83.88 542 PRO A CA 1
ATOM 4483 C C . PRO A 1 542 ? -1.793 -7.131 32.471 1.00 83.88 542 PRO A C 1
ATOM 4485 O O . PRO A 1 542 ? -1.033 -6.601 33.286 1.00 83.88 542 PRO A O 1
ATOM 4488 N N . THR A 1 543 ? -3.114 -7.143 32.649 1.00 84.38 543 THR A N 1
ATOM 4489 C CA . THR A 1 543 ? -3.727 -6.549 33.844 1.00 84.38 543 THR A CA 1
ATOM 4490 C C . THR A 1 543 ? -3.168 -7.168 35.128 1.00 84.38 543 THR A C 1
ATOM 4492 O O . THR A 1 543 ? -3.054 -8.392 35.228 1.00 84.38 543 THR A O 1
ATOM 4495 N N . ILE A 1 544 ? -2.855 -6.339 36.133 1.00 85.69 544 ILE A N 1
ATOM 4496 C CA . ILE A 1 544 ? -2.274 -6.801 37.407 1.00 85.69 544 ILE A CA 1
ATOM 4497 C C . ILE A 1 544 ? -3.147 -7.867 38.087 1.00 85.69 544 ILE A C 1
ATOM 4499 O O . ILE A 1 544 ? -2.631 -8.818 38.664 1.00 85.69 544 ILE A O 1
ATOM 4503 N N . PHE A 1 545 ? -4.469 -7.782 37.919 1.00 88.75 545 PHE A N 1
ATOM 4504 C CA . PHE A 1 545 ? -5.426 -8.744 38.474 1.00 88.75 545 PHE A CA 1
ATOM 4505 C C . PHE A 1 545 ? -5.343 -10.138 37.833 1.00 88.75 545 PHE A C 1
ATOM 4507 O O . PHE A 1 545 ? -5.780 -11.112 38.428 1.00 88.75 545 PHE A O 1
ATOM 4514 N N . SER A 1 546 ? -4.773 -10.261 36.630 1.00 84.94 546 SER A N 1
ATOM 4515 C CA . SER A 1 546 ? -4.567 -11.566 35.985 1.00 84.94 546 SER A CA 1
ATOM 4516 C C . SER A 1 546 ? -3.297 -12.270 36.477 1.00 84.94 546 SER A C 1
ATOM 4518 O O . SER A 1 546 ? -3.209 -13.502 36.449 1.00 84.94 546 SER A O 1
ATOM 4520 N N . ILE A 1 547 ? -2.320 -11.502 36.968 1.00 84.06 547 ILE A N 1
ATOM 4521 C CA . ILE A 1 547 ? -1.011 -12.007 37.397 1.00 84.06 547 ILE A CA 1
ATOM 4522 C C . ILE A 1 547 ? -0.834 -12.035 38.918 1.00 84.06 547 ILE A C 1
ATOM 4524 O O . ILE A 1 547 ? 0.031 -12.771 39.373 1.00 84.06 547 ILE A O 1
ATOM 4528 N N . SER A 1 548 ? -1.672 -11.335 39.691 1.00 86.06 548 SER A N 1
ATOM 4529 C CA . SER A 1 548 ? -1.621 -11.327 41.161 1.00 86.06 548 SER A CA 1
ATOM 4530 C C . SER A 1 548 ? -1.621 -12.739 41.754 1.00 86.06 548 SER A C 1
ATOM 4532 O O . SER A 1 548 ? -2.356 -13.619 41.292 1.00 86.06 548 SER A O 1
ATOM 4534 N N . GLU A 1 549 ? -0.794 -12.945 42.776 1.00 87.94 549 GLU A N 1
ATOM 4535 C CA . GLU A 1 549 ? -0.777 -14.173 43.578 1.00 87.94 549 GLU A CA 1
ATOM 4536 C C . GLU A 1 549 ? -1.780 -14.094 44.734 1.00 87.94 549 GLU A C 1
ATOM 4538 O O . GLU A 1 549 ? -2.422 -15.092 45.062 1.00 87.94 549 GLU A O 1
ATOM 4543 N N . GLU A 1 550 ? -1.980 -12.895 45.294 1.00 90.12 550 GLU A N 1
ATOM 4544 C CA . GLU A 1 550 ? -2.962 -12.656 46.347 1.00 90.12 550 GLU A CA 1
ATOM 4545 C C . GLU A 1 550 ? -4.383 -12.585 45.766 1.00 90.12 550 GLU A C 1
ATOM 4547 O O . GLU A 1 550 ? -4.641 -11.936 44.736 1.00 90.12 550 GLU A O 1
ATOM 4552 N N . ARG A 1 551 ? -5.302 -13.316 46.409 1.00 90.88 551 ARG A N 1
ATOM 4553 C CA . ARG A 1 551 ? -6.663 -13.545 45.920 1.00 90.88 551 ARG A CA 1
ATOM 4554 C C . ARG A 1 551 ? -7.610 -13.976 47.041 1.00 90.88 551 ARG A C 1
ATOM 4556 O O . ARG A 1 551 ? -7.203 -14.678 47.962 1.00 90.88 551 ARG A O 1
ATOM 4563 N N . THR A 1 552 ? -8.877 -13.586 46.931 1.00 92.69 552 THR A N 1
ATOM 4564 C CA . THR A 1 552 ? -9.955 -14.078 47.800 1.00 92.69 552 THR A CA 1
ATOM 4565 C C . THR A 1 552 ? -10.271 -15.532 47.451 1.00 92.69 552 THR A C 1
ATOM 4567 O O . THR A 1 552 ? -10.297 -15.893 46.277 1.00 92.69 552 THR A O 1
ATOM 4570 N N . GLU A 1 553 ? -10.528 -16.379 48.451 1.00 96.31 553 GLU A N 1
ATOM 4571 C CA . GLU A 1 553 ? -11.008 -17.741 48.196 1.00 96.31 553 GLU A CA 1
ATOM 4572 C C . GLU A 1 553 ? -12.412 -17.719 47.576 1.00 96.31 553 GLU A C 1
ATOM 4574 O O . GLU A 1 553 ? -13.323 -17.050 48.072 1.00 96.31 553 GLU A O 1
ATOM 4579 N N . SER A 1 554 ? -12.611 -18.497 46.516 1.00 97.06 554 SER A N 1
ATOM 4580 C CA . SER A 1 554 ? -13.891 -18.617 45.822 1.00 97.06 554 SER A CA 1
ATOM 4581 C C . SER A 1 554 ? -14.142 -20.037 45.333 1.00 97.06 554 SER A C 1
ATOM 4583 O O . SER A 1 554 ? -13.230 -20.862 45.248 1.00 97.06 554 SER A O 1
ATOM 4585 N N . TYR A 1 555 ? -15.397 -20.320 44.995 1.00 97.62 555 TYR A N 1
ATOM 4586 C CA . TYR A 1 555 ? -15.799 -21.570 44.365 1.00 97.62 555 TYR A CA 1
ATOM 4587 C C . TYR A 1 555 ? -16.850 -21.315 43.274 1.00 97.62 555 TYR A C 1
ATOM 4589 O O . TYR A 1 555 ? -17.512 -20.272 43.258 1.00 97.62 555 TYR A O 1
ATOM 4597 N N . ILE A 1 556 ? -16.989 -22.272 42.349 1.00 98.25 556 ILE A N 1
ATOM 4598 C CA . ILE A 1 556 ? -17.977 -22.242 41.265 1.00 98.25 556 ILE A CA 1
ATOM 4599 C C . ILE A 1 556 ? -18.849 -23.496 41.349 1.00 98.25 556 ILE A C 1
ATOM 4601 O O . ILE A 1 556 ? -18.338 -24.613 41.304 1.00 98.25 556 ILE A O 1
ATOM 4605 N N . GLU A 1 557 ? -20.161 -23.305 41.437 1.00 97.81 557 GLU A N 1
ATOM 4606 C CA . GLU A 1 557 ? -21.162 -24.378 41.439 1.00 97.81 557 GLU A CA 1
ATOM 4607 C C . GLU A 1 557 ? -21.882 -24.434 40.089 1.00 97.81 557 GLU A C 1
ATOM 4609 O O . GLU A 1 557 ? -22.178 -23.391 39.508 1.00 97.81 557 GLU A O 1
ATOM 4614 N N . ARG A 1 558 ? -22.179 -25.638 39.587 1.00 97.94 558 ARG A N 1
ATOM 4615 C CA . ARG A 1 558 ? -22.915 -25.858 38.331 1.00 97.94 558 ARG A CA 1
ATOM 4616 C C . ARG A 1 558 ? -24.359 -26.247 38.630 1.00 97.94 558 ARG A C 1
ATOM 4618 O O . ARG A 1 558 ? -24.598 -27.115 39.463 1.00 97.94 558 ARG A O 1
ATOM 4625 N N . PHE A 1 559 ? -25.286 -25.661 37.882 1.00 97.38 559 PHE A N 1
ATOM 4626 C CA . PHE A 1 559 ? -26.718 -25.916 37.977 1.00 97.38 559 PHE A CA 1
ATOM 4627 C C . PHE A 1 559 ? -27.304 -26.206 36.599 1.00 97.38 559 PHE A C 1
ATOM 4629 O O . PHE A 1 559 ? -26.855 -25.662 35.586 1.00 97.38 559 PHE A O 1
ATOM 4636 N N . GLU A 1 560 ? -28.334 -27.043 36.581 1.00 96.00 560 GLU A N 1
ATOM 4637 C CA . GLU A 1 560 ? -29.134 -27.344 35.400 1.00 96.00 560 GLU A CA 1
ATOM 4638 C C . GLU A 1 560 ? -30.614 -27.300 35.765 1.00 96.00 560 GLU A C 1
ATOM 4640 O O . GLU A 1 560 ? -31.003 -27.781 36.829 1.00 96.00 560 GLU A O 1
ATOM 4645 N N . PHE A 1 561 ? -31.436 -26.754 34.874 1.00 95.31 561 PHE A N 1
ATOM 4646 C CA . PHE A 1 561 ? -32.885 -26.712 35.049 1.00 95.31 561 PHE A CA 1
ATOM 4647 C C . PHE A 1 561 ? -33.610 -26.721 33.701 1.00 95.31 561 PHE A C 1
ATOM 4649 O O . PHE A 1 561 ? -33.040 -26.356 32.671 1.00 95.31 561 PHE A O 1
ATOM 4656 N N . ASP A 1 562 ? -34.872 -27.144 33.703 1.00 96.56 562 ASP A N 1
ATOM 4657 C CA . ASP A 1 562 ? -35.720 -27.136 32.510 1.00 96.56 562 ASP A CA 1
ATOM 4658 C C . ASP A 1 562 ? -36.394 -25.763 32.352 1.00 96.56 562 ASP A C 1
ATOM 4660 O O . ASP A 1 562 ? -37.199 -25.348 33.191 1.00 96.56 562 ASP A O 1
ATOM 4664 N N . SER A 1 563 ? -36.064 -25.045 31.275 1.00 96.88 563 SER A N 1
ATOM 4665 C CA . SER A 1 563 ? -36.622 -23.719 30.989 1.00 96.88 563 SER A CA 1
ATOM 4666 C C . SER A 1 563 ? -37.968 -23.838 30.279 1.00 96.88 563 SER A C 1
ATOM 4668 O O . SER A 1 563 ? -38.079 -24.489 29.236 1.00 96.88 563 SER A O 1
ATOM 4670 N N . LYS A 1 564 ? -39.002 -23.159 30.792 1.00 96.88 564 LYS A N 1
ATOM 4671 C CA . LYS A 1 564 ? -40.324 -23.146 30.141 1.00 96.88 564 LYS A CA 1
ATOM 4672 C C . LYS A 1 564 ? -40.337 -22.182 28.957 1.00 96.88 564 LYS A C 1
ATOM 4674 O O . LYS A 1 564 ? -41.001 -22.460 27.960 1.00 96.88 564 LYS A O 1
ATOM 4679 N N . ILE A 1 565 ? -39.600 -21.073 29.053 1.00 96.88 565 ILE A N 1
ATOM 4680 C CA . ILE A 1 565 ? -39.456 -20.087 27.974 1.00 96.88 565 ILE A CA 1
ATOM 4681 C C . ILE A 1 565 ? -38.650 -20.667 26.808 1.00 96.88 565 ILE A C 1
ATOM 4683 O O . ILE A 1 565 ? -39.109 -20.605 25.668 1.00 96.88 565 ILE A O 1
ATOM 4687 N N . MET A 1 566 ? -37.485 -21.259 27.084 1.00 96.31 566 MET A N 1
ATOM 4688 C CA . MET A 1 566 ? -36.601 -21.793 26.042 1.00 96.31 566 MET A CA 1
ATOM 4689 C C . MET A 1 566 ? -37.003 -23.199 25.571 1.00 96.31 566 MET A C 1
ATOM 4691 O O . MET A 1 566 ? -36.626 -23.597 24.472 1.00 96.31 566 MET A O 1
ATOM 4695 N N . LYS A 1 567 ? -37.838 -23.908 26.349 1.00 96.38 567 LYS A N 1
ATOM 4696 C CA . LYS A 1 567 ? -38.375 -25.254 26.056 1.00 96.38 567 LYS A CA 1
ATOM 4697 C C . LYS A 1 567 ? -37.302 -26.335 25.926 1.00 96.38 567 LYS A C 1
ATOM 4699 O O . LYS A 1 567 ? -37.468 -27.308 25.192 1.00 96.38 567 LYS A O 1
ATOM 4704 N N . ASP A 1 568 ? -36.211 -26.162 26.650 1.00 95.88 568 ASP A N 1
ATOM 4705 C CA . ASP A 1 568 ? -35.073 -27.064 26.695 1.00 95.88 568 ASP A CA 1
ATOM 4706 C C . ASP A 1 568 ? -34.384 -26.980 28.067 1.00 95.88 568 ASP A C 1
ATOM 4708 O O . ASP A 1 568 ? -34.722 -26.154 28.924 1.00 95.88 568 ASP A O 1
ATOM 4712 N N . LYS A 1 569 ? -33.426 -27.881 28.293 1.00 96.38 569 LYS A N 1
ATOM 4713 C CA . LYS A 1 569 ? -32.613 -27.886 29.507 1.00 96.38 569 LYS A CA 1
ATOM 4714 C C . LYS A 1 569 ? -31.505 -26.843 29.392 1.00 96.38 569 LYS A C 1
ATOM 4716 O O . LYS A 1 569 ? -30.750 -26.831 28.419 1.00 96.38 569 LYS A O 1
ATOM 4721 N N . ARG A 1 570 ? -31.385 -25.992 30.409 1.00 96.06 570 ARG A N 1
ATOM 4722 C CA . ARG A 1 570 ? -30.411 -24.901 30.485 1.00 96.06 570 ARG A CA 1
ATOM 4723 C C . ARG A 1 570 ? -29.428 -25.132 31.620 1.00 96.06 570 ARG A C 1
ATOM 4725 O O . ARG A 1 570 ? -29.782 -25.657 32.670 1.00 96.06 570 ARG A O 1
ATOM 4732 N N . GLU A 1 571 ? -28.189 -24.716 31.389 1.00 95.94 571 GLU A N 1
ATOM 4733 C CA . GLU A 1 571 ? -27.075 -24.852 32.325 1.00 95.94 571 GLU A CA 1
ATOM 4734 C C . GLU A 1 571 ? -26.490 -23.472 32.643 1.00 95.94 571 GLU A C 1
ATOM 4736 O O . GLU A 1 571 ? -26.297 -22.637 31.751 1.00 95.94 571 GLU A O 1
ATOM 4741 N N . PHE A 1 572 ? -26.160 -23.247 33.912 1.00 97.81 572 PHE A N 1
ATOM 4742 C CA . PHE A 1 572 ? -25.410 -22.075 34.350 1.00 97.81 572 PHE A CA 1
ATOM 4743 C C . PHE A 1 572 ? -24.492 -22.411 35.528 1.00 97.81 572 PHE A C 1
ATOM 4745 O O . PHE A 1 572 ? -24.628 -23.447 36.178 1.00 97.81 572 PHE A O 1
ATOM 4752 N N . GLN A 1 573 ? -23.525 -21.537 35.784 1.00 98.50 573 GLN A N 1
ATOM 4753 C CA . GLN A 1 573 ? -22.600 -21.652 36.909 1.00 98.50 573 GLN A CA 1
ATOM 4754 C C . GLN A 1 573 ? -22.683 -20.422 37.811 1.00 98.50 573 GLN A C 1
ATOM 4756 O O . GLN A 1 573 ? -22.818 -19.306 37.311 1.00 98.50 573 GLN A O 1
ATOM 4761 N N . ILE A 1 574 ? -22.571 -20.614 39.127 1.00 98.50 574 ILE A N 1
ATOM 4762 C CA . ILE A 1 574 ? -22.530 -19.532 40.116 1.00 98.50 574 ILE A CA 1
ATOM 4763 C C . ILE A 1 574 ? -21.141 -19.466 40.746 1.00 98.50 574 ILE A C 1
ATOM 4765 O O . ILE A 1 574 ? -20.731 -20.389 41.444 1.00 98.50 574 ILE A O 1
ATOM 4769 N N . TYR A 1 575 ? -20.450 -18.346 40.553 1.00 98.50 575 TYR A N 1
ATOM 4770 C CA . TYR A 1 575 ? -19.253 -17.965 41.299 1.00 98.50 575 TYR A CA 1
ATOM 4771 C C . TYR A 1 575 ? -19.621 -17.277 42.608 1.00 98.50 575 TYR A C 1
ATOM 4773 O O . TYR A 1 575 ? -20.368 -16.291 42.604 1.00 98.50 575 TYR A O 1
ATOM 4781 N N . THR A 1 576 ? -19.045 -17.762 43.709 1.00 98.12 576 THR A N 1
ATOM 4782 C CA . THR A 1 576 ? -19.241 -17.196 45.046 1.00 98.12 576 THR A CA 1
ATOM 4783 C C . THR A 1 576 ? -17.892 -16.974 45.744 1.00 98.12 576 THR A C 1
ATOM 4785 O O . THR A 1 576 ? -17.138 -17.935 45.914 1.00 98.12 576 THR A O 1
ATOM 4788 N N . PRO A 1 577 ? -17.576 -15.740 46.186 1.00 97.44 577 PRO A N 1
ATOM 4789 C CA . PRO A 1 577 ? -16.460 -15.502 47.095 1.00 97.44 577 PRO A CA 1
ATOM 4790 C C . PRO A 1 577 ? -16.830 -16.023 48.492 1.00 97.44 577 PRO A C 1
ATOM 4792 O O . PRO A 1 577 ? -17.853 -15.633 49.059 1.00 97.44 577 PRO A O 1
ATOM 4795 N N . LYS A 1 578 ? -16.006 -16.920 49.040 1.00 96.00 578 LYS A N 1
ATOM 4796 C CA . LYS A 1 578 ? -16.322 -17.757 50.210 1.00 96.00 578 LYS A CA 1
ATOM 4797 C C . LYS A 1 578 ? -16.653 -16.949 51.466 1.00 96.00 578 LYS A C 1
ATOM 4799 O O . LYS A 1 578 ? -17.588 -17.283 52.183 1.00 96.00 578 LYS A O 1
ATOM 4804 N N . GLU A 1 579 ? -15.940 -15.847 51.693 1.00 95.12 579 GLU A N 1
ATOM 4805 C CA . GLU A 1 579 ? -16.172 -14.945 52.834 1.00 95.12 579 GLU A CA 1
ATOM 4806 C C . GLU A 1 579 ? -17.578 -14.318 52.842 1.00 95.12 579 GLU A C 1
ATOM 4808 O O . GLU A 1 579 ? -18.092 -13.982 53.904 1.00 95.12 579 GLU A O 1
ATOM 4813 N N . PHE A 1 580 ? -18.221 -14.197 51.676 1.00 94.81 580 PHE A N 1
ATOM 4814 C CA . PHE A 1 580 ? -19.492 -13.486 51.495 1.00 94.81 580 PHE A CA 1
ATOM 4815 C C . PHE A 1 580 ? -20.632 -14.412 51.042 1.00 94.81 580 PHE A C 1
ATOM 4817 O O . PHE A 1 580 ? -21.639 -13.965 50.488 1.00 94.81 580 PHE A O 1
ATOM 4824 N N . GLU A 1 581 ? -20.489 -15.721 51.253 1.00 93.62 581 GLU A N 1
ATOM 4825 C CA . GLU A 1 581 ? -21.413 -16.746 50.758 1.00 93.62 581 GLU A CA 1
ATOM 4826 C C . GLU A 1 581 ? -22.881 -16.482 51.134 1.00 93.62 581 GLU A C 1
ATOM 4828 O O . GLU A 1 581 ? -23.775 -16.594 50.291 1.00 93.62 581 GLU A O 1
ATOM 4833 N N . ASN A 1 582 ? -23.117 -16.050 52.375 1.00 93.25 582 ASN A N 1
ATOM 4834 C CA . ASN A 1 582 ? -24.451 -15.845 52.943 1.00 93.25 582 ASN A CA 1
ATOM 4835 C C . ASN A 1 582 ? -25.041 -14.443 52.699 1.00 93.25 582 ASN A C 1
ATOM 4837 O O . ASN A 1 582 ? -26.148 -14.148 53.179 1.00 93.25 582 ASN A O 1
ATOM 4841 N N . GLU A 1 583 ? -24.324 -13.579 51.974 1.00 95.25 583 GLU A N 1
ATOM 4842 C CA . GLU A 1 583 ? -24.721 -12.198 51.705 1.00 95.25 583 GLU A CA 1
ATOM 4843 C C . GLU A 1 583 ? -25.542 -12.051 50.414 1.00 95.25 583 GLU A C 1
ATOM 4845 O O . GLU A 1 583 ? -25.444 -12.837 49.462 1.00 95.25 583 GLU A O 1
ATOM 4850 N N . ALA A 1 584 ? -26.367 -11.003 50.378 1.00 96.56 584 ALA A N 1
ATOM 4851 C CA . ALA A 1 584 ? -27.098 -10.580 49.188 1.00 96.56 584 ALA A CA 1
ATOM 4852 C C . ALA A 1 584 ? -26.183 -9.715 48.302 1.00 96.56 584 ALA A C 1
ATOM 4854 O O . ALA A 1 584 ? -26.243 -8.486 48.320 1.00 96.56 584 ALA A O 1
ATOM 4855 N N . LEU A 1 585 ? -25.283 -10.377 47.574 1.00 97.81 585 LEU A N 1
ATOM 4856 C CA . LEU A 1 585 ? -24.300 -9.725 46.711 1.00 97.81 585 LEU A CA 1
ATOM 4857 C C . LEU A 1 585 ? -24.919 -9.239 45.391 1.00 97.81 585 LEU A C 1
ATOM 4859 O O . LEU A 1 585 ? -25.840 -9.883 44.886 1.00 97.81 585 LEU A O 1
ATOM 4863 N N . PRO A 1 586 ? -24.375 -8.168 44.779 1.00 98.06 586 PRO A N 1
ATOM 4864 C CA . PRO A 1 586 ? -24.677 -7.806 43.399 1.00 98.06 586 PRO A CA 1
ATOM 4865 C C . PRO A 1 586 ? -24.512 -8.997 42.451 1.00 98.06 586 PRO A C 1
ATOM 4867 O O . PRO A 1 586 ? -23.521 -9.726 42.532 1.00 98.06 586 PRO A O 1
ATOM 4870 N N . ILE A 1 587 ? -25.468 -9.166 41.541 1.00 98.50 587 ILE A N 1
ATOM 4871 C CA . ILE A 1 587 ? -25.500 -10.240 40.551 1.00 98.50 587 ILE A CA 1
ATOM 4872 C C . ILE A 1 587 ? -24.918 -9.735 39.232 1.00 98.50 587 ILE A C 1
ATOM 4874 O O . ILE A 1 587 ? -25.345 -8.707 38.701 1.00 98.50 587 ILE A O 1
ATOM 4878 N N . VAL A 1 588 ? -23.964 -10.482 38.678 1.00 98.75 588 VAL A N 1
ATOM 4879 C CA . VAL A 1 588 ? -23.350 -10.180 37.380 1.00 98.75 588 VAL A CA 1
ATOM 4880 C C . VAL A 1 588 ? -23.524 -11.367 36.446 1.00 98.75 588 VAL A C 1
ATOM 4882 O O . VAL A 1 588 ? -22.906 -12.408 36.648 1.00 98.75 588 VAL A O 1
ATOM 4885 N N . VAL A 1 589 ? -24.369 -11.214 35.430 1.00 98.75 589 VAL A N 1
ATOM 4886 C CA . VAL A 1 589 ? -24.635 -12.245 34.423 1.00 98.75 589 VAL A CA 1
ATOM 4887 C C . VAL A 1 589 ? -23.626 -12.109 33.292 1.00 98.75 589 VAL A C 1
ATOM 4889 O O . VAL A 1 589 ? -23.644 -11.127 32.557 1.00 98.75 589 VAL A O 1
ATOM 4892 N N . PHE A 1 590 ? -22.751 -13.098 33.148 1.00 98.62 590 PHE A N 1
ATOM 4893 C CA . PHE A 1 590 ? -21.768 -13.196 32.078 1.00 98.62 590 PHE A CA 1
ATOM 4894 C C . PHE A 1 590 ? -22.306 -14.093 30.956 1.00 98.62 590 PHE A C 1
ATOM 4896 O O . PHE A 1 590 ? -22.523 -15.300 31.133 1.00 98.62 590 PHE A O 1
ATOM 4903 N N . HIS A 1 591 ? -22.516 -13.492 29.791 1.00 98.12 591 HIS A N 1
ATOM 4904 C CA . HIS A 1 591 ? -22.808 -14.171 28.532 1.00 98.12 591 HIS A CA 1
ATOM 4905 C C . HIS A 1 591 ? -21.520 -14.769 27.958 1.00 98.12 591 HIS A C 1
ATOM 4907 O O . HIS A 1 591 ? -20.466 -14.152 28.065 1.00 98.12 591 HIS A O 1
ATOM 4913 N N . ASP A 1 592 ? -21.586 -15.974 27.384 1.00 96.38 592 ASP A N 1
ATOM 4914 C CA . ASP A 1 592 ? -20.409 -16.812 27.087 1.00 96.38 592 ASP A CA 1
ATOM 4915 C C . ASP A 1 592 ? -19.529 -17.075 28.329 1.00 96.38 592 ASP A C 1
ATOM 4917 O O . ASP A 1 592 ? -18.300 -17.121 28.263 1.00 96.38 592 ASP A O 1
ATOM 4921 N N . GLY A 1 593 ? -20.149 -17.240 29.502 1.00 96.06 593 GLY A N 1
ATOM 4922 C CA . GLY A 1 593 ? -19.436 -17.277 30.780 1.00 96.06 593 GLY A CA 1
ATOM 4923 C C . GLY A 1 593 ? -18.394 -18.400 30.888 1.00 96.06 593 GLY A C 1
ATOM 4924 O O . GLY A 1 593 ? -17.347 -18.217 31.503 1.00 96.06 593 GLY A O 1
ATOM 4925 N N . TYR A 1 594 ? -18.627 -19.529 30.219 1.00 95.25 594 TYR A N 1
ATOM 4926 C CA . TYR A 1 594 ? -17.695 -20.663 30.175 1.00 95.25 594 TYR A CA 1
ATOM 4927 C C . TYR A 1 594 ? -16.420 -20.313 29.403 1.00 95.25 594 TYR A C 1
ATOM 4929 O O . TYR A 1 594 ? -15.320 -20.689 29.812 1.00 95.25 594 TYR A O 1
ATOM 4937 N N . ASP A 1 595 ? -16.553 -19.553 28.316 1.00 94.44 595 ASP A N 1
ATOM 4938 C CA . ASP A 1 595 ? -15.412 -19.098 27.531 1.00 94.44 595 ASP A CA 1
ATOM 4939 C C . ASP A 1 595 ? -14.637 -18.005 28.273 1.00 94.44 595 ASP A C 1
ATOM 4941 O O . ASP A 1 595 ? -13.408 -18.026 28.267 1.00 94.44 595 ASP A O 1
ATOM 4945 N N . TYR A 1 596 ? -15.317 -17.120 29.010 1.00 95.56 596 TYR A N 1
ATOM 4946 C CA . TYR A 1 596 ? -14.644 -16.184 29.916 1.00 95.56 596 TYR A CA 1
ATOM 4947 C C . TYR A 1 596 ? -13.811 -16.901 30.988 1.00 95.56 596 TYR A C 1
ATOM 4949 O O . TYR A 1 596 ? -12.668 -16.517 31.253 1.00 95.56 596 TYR A O 1
ATOM 4957 N N . LEU A 1 597 ? -14.350 -17.956 31.606 1.00 95.12 597 LEU A N 1
ATOM 4958 C CA . LEU A 1 597 ? -13.598 -18.756 32.573 1.00 95.12 597 LEU A CA 1
ATOM 4959 C C . LEU A 1 597 ? -12.381 -19.420 31.916 1.00 95.12 597 LEU A C 1
ATOM 4961 O O . LEU A 1 597 ? -11.283 -19.370 32.469 1.00 95.12 597 LEU A O 1
ATOM 4965 N N . ARG A 1 598 ? -12.557 -19.985 30.716 1.00 92.81 598 ARG A N 1
ATOM 4966 C CA . ARG A 1 598 ? -11.526 -20.766 30.024 1.00 92.81 598 ARG A CA 1
ATOM 4967 C C . ARG A 1 598 ? -10.426 -19.923 29.375 1.00 92.81 598 ARG A C 1
ATOM 4969 O O . ARG A 1 598 ? -9.259 -20.292 29.460 1.00 92.81 598 ARG A O 1
ATOM 4976 N N . PHE A 1 599 ? -10.780 -18.835 28.695 1.00 92.06 599 PHE A N 1
ATOM 4977 C CA . PHE A 1 599 ? -9.868 -18.076 27.828 1.00 92.06 599 PHE A CA 1
ATOM 4978 C C . PHE A 1 599 ? -9.461 -16.712 28.397 1.00 92.06 599 PHE A C 1
ATOM 4980 O O . PHE A 1 599 ? -8.468 -16.141 27.946 1.00 92.06 599 PHE A O 1
ATOM 4987 N N . SER A 1 600 ? -10.182 -16.195 29.398 1.00 91.06 600 SER A N 1
ATOM 4988 C CA . SER A 1 600 ? -9.876 -14.905 30.037 1.00 91.06 600 SER A CA 1
ATOM 4989 C C . SER A 1 600 ? -9.369 -15.031 31.474 1.00 91.06 600 SER A C 1
ATOM 4991 O O . SER A 1 600 ? -9.034 -14.015 32.077 1.00 91.06 600 SER A O 1
ATOM 4993 N N . ASN A 1 601 ? -9.300 -16.247 32.031 1.00 89.62 601 ASN A N 1
ATOM 4994 C CA . ASN A 1 601 ? -8.943 -16.490 33.433 1.00 89.62 601 ASN A CA 1
ATOM 4995 C C . ASN A 1 601 ? -9.809 -15.663 34.409 1.00 89.62 601 ASN A C 1
ATOM 4997 O O . ASN A 1 601 ? -9.321 -15.096 35.391 1.00 89.62 601 ASN A O 1
ATOM 5001 N N . LEU A 1 602 ? -11.104 -15.539 34.090 1.00 95.56 602 LEU A N 1
ATOM 5002 C CA . LEU A 1 602 ? -11.987 -14.568 34.731 1.00 95.56 602 LEU A CA 1
ATOM 5003 C C . LEU A 1 602 ? -12.133 -14.800 36.241 1.00 95.56 602 LEU A C 1
ATOM 5005 O O . LEU A 1 602 ? -12.135 -13.825 36.984 1.00 95.56 602 LEU A O 1
ATOM 5009 N N . GLN A 1 603 ? -12.195 -16.053 36.708 1.00 96.19 603 GLN A N 1
ATOM 5010 C CA . GLN A 1 603 ? -12.285 -16.353 38.145 1.00 96.19 603 GLN A CA 1
ATOM 5011 C C . GLN A 1 603 ? -11.135 -15.700 38.922 1.00 96.19 603 GLN A C 1
ATOM 5013 O O . GLN A 1 603 ? -11.380 -14.965 39.874 1.00 96.19 603 GLN A O 1
ATOM 5018 N N . LYS A 1 604 ? -9.893 -15.880 38.452 1.00 95.19 604 LYS A N 1
ATOM 5019 C CA . LYS A 1 604 ? -8.710 -15.286 39.083 1.00 95.19 604 LYS A CA 1
ATOM 5020 C C . LYS A 1 604 ? -8.789 -13.759 39.100 1.00 95.19 604 LYS A C 1
ATOM 5022 O O . LYS A 1 604 ? -8.484 -13.143 40.116 1.00 95.19 604 LYS A O 1
ATOM 5027 N N . ILE A 1 605 ? -9.228 -13.153 37.995 1.00 95.88 605 ILE A N 1
ATOM 5028 C CA . ILE A 1 605 ? -9.405 -11.698 37.910 1.00 95.88 605 ILE A CA 1
ATOM 5029 C C . ILE A 1 605 ? -10.411 -11.220 38.963 1.00 95.88 605 ILE A C 1
ATOM 5031 O O . ILE A 1 605 ? -10.125 -10.256 39.671 1.00 95.88 605 ILE A O 1
ATOM 5035 N N . LEU A 1 606 ? -11.561 -11.890 39.095 1.00 97.38 606 LEU A N 1
ATOM 5036 C CA . LEU A 1 606 ? -12.573 -11.544 40.096 1.00 97.38 606 LEU A CA 1
ATOM 5037 C C . LEU A 1 606 ? -12.027 -11.688 41.521 1.00 97.38 606 LEU A C 1
ATOM 5039 O O . LEU A 1 606 ? -12.144 -10.745 42.303 1.00 97.38 606 LEU A O 1
ATOM 5043 N N . ASP A 1 607 ? -11.366 -12.807 41.828 1.00 96.81 607 ASP A N 1
ATOM 5044 C CA . ASP A 1 607 ? -10.791 -13.062 43.152 1.00 96.81 607 ASP A CA 1
ATOM 5045 C C . ASP A 1 607 ? -9.781 -11.982 43.554 1.00 96.81 607 ASP A C 1
ATOM 5047 O O . ASP A 1 607 ? -9.832 -11.459 44.668 1.00 96.81 607 ASP A O 1
ATOM 5051 N N . SER A 1 608 ? -8.877 -11.610 42.643 1.00 95.56 608 SER A N 1
ATOM 5052 C CA . SER A 1 608 ? -7.880 -10.571 42.899 1.00 95.56 608 SER A CA 1
ATOM 5053 C C . SER A 1 608 ? -8.504 -9.177 42.980 1.00 95.56 608 SER A C 1
ATOM 5055 O O . SER A 1 608 ? -8.081 -8.362 43.795 1.00 95.56 608 SER A O 1
ATOM 5057 N N . MET A 1 609 ? -9.535 -8.873 42.187 1.00 95.12 609 MET A N 1
ATOM 5058 C CA . MET A 1 609 ? -10.234 -7.586 42.278 1.00 95.12 609 MET A CA 1
ATOM 5059 C C . MET A 1 609 ? -10.988 -7.409 43.603 1.00 95.12 609 MET A C 1
ATOM 5061 O O . MET A 1 609 ? -11.028 -6.292 44.132 1.00 95.12 609 MET A O 1
ATOM 5065 N N . ILE A 1 610 ? -11.586 -8.483 44.127 1.00 95.44 610 ILE A N 1
ATOM 5066 C CA . ILE A 1 610 ? -12.290 -8.488 45.417 1.00 95.44 610 ILE A CA 1
ATOM 5067 C C . ILE A 1 610 ? -11.283 -8.369 46.564 1.00 95.44 610 ILE A C 1
ATOM 5069 O O . ILE A 1 610 ? -11.454 -7.507 47.428 1.00 95.44 610 ILE A O 1
ATOM 5073 N N . TYR A 1 611 ? -10.199 -9.147 46.519 1.00 94.50 611 TYR A N 1
ATOM 5074 C CA . TYR A 1 611 ? -9.114 -9.097 47.499 1.00 94.50 611 TYR A CA 1
ATOM 5075 C C . TYR A 1 611 ? -8.518 -7.687 47.634 1.00 94.50 611 TYR A C 1
ATOM 5077 O O . TYR A 1 611 ? -8.457 -7.114 48.723 1.00 94.50 611 TYR A O 1
ATOM 5085 N N . GLU A 1 612 ? -8.194 -7.066 46.497 1.00 91.69 612 GLU A N 1
ATOM 5086 C CA . GLU A 1 612 ? -7.665 -5.699 46.407 1.00 91.69 612 GLU A CA 1
ATOM 5087 C C . GLU A 1 612 ? -8.695 -4.614 46.770 1.00 91.69 612 GLU A C 1
ATOM 5089 O O . GLU A 1 612 ? -8.381 -3.417 46.788 1.00 91.69 612 GLU A O 1
ATOM 5094 N N . LYS A 1 613 ? -9.951 -5.000 47.039 1.00 92.75 613 LYS A N 1
ATOM 5095 C CA . LYS A 1 613 ? -11.086 -4.098 47.293 1.00 92.75 613 LYS A CA 1
ATOM 5096 C C . LYS A 1 613 ? -11.281 -3.086 46.156 1.00 92.75 613 LYS A C 1
ATOM 5098 O O . LYS A 1 613 ? -11.708 -1.950 46.393 1.00 92.75 613 LYS A O 1
ATOM 5103 N N . ALA A 1 614 ? -10.948 -3.486 44.925 1.00 92.75 614 ALA A N 1
ATOM 5104 C CA . ALA A 1 614 ? -11.128 -2.677 43.723 1.00 92.75 614 ALA A CA 1
ATOM 5105 C C . ALA A 1 614 ? -12.614 -2.566 43.349 1.00 92.75 614 ALA A C 1
ATOM 5107 O O . ALA A 1 614 ? -13.053 -1.519 42.871 1.00 92.75 614 ALA A O 1
ATOM 5108 N N . ILE A 1 615 ? -13.385 -3.619 43.631 1.00 95.38 615 ILE A N 1
ATOM 5109 C CA . ILE A 1 615 ? -14.849 -3.669 43.549 1.00 95.38 615 ILE A CA 1
ATOM 5110 C C . ILE A 1 615 ? -15.432 -4.190 44.865 1.00 95.38 615 ILE A C 1
ATOM 5112 O O . ILE A 1 615 ? -14.732 -4.849 45.636 1.00 95.38 615 ILE A O 1
ATOM 5116 N N . LYS A 1 616 ? -16.716 -3.909 45.129 1.00 94.69 616 LYS A N 1
ATOM 5117 C CA . LYS A 1 616 ? -17.466 -4.674 46.142 1.00 94.69 616 LYS A CA 1
ATOM 5118 C C . LYS A 1 616 ? -17.537 -6.158 45.731 1.00 94.69 616 LYS A C 1
ATOM 5120 O O . LYS A 1 616 ? -17.544 -6.422 44.527 1.00 94.69 616 LYS A O 1
ATOM 5125 N N . PRO A 1 617 ? -17.604 -7.108 46.682 1.00 97.06 617 PRO A N 1
ATOM 5126 C CA . PRO A 1 617 ? -17.841 -8.513 46.361 1.00 97.06 617 PRO A CA 1
ATOM 5127 C C . PRO A 1 617 ? -19.090 -8.666 45.490 1.00 97.06 617 PRO A C 1
ATOM 5129 O O . PRO A 1 617 ? -20.086 -7.973 45.705 1.00 97.06 617 PRO A O 1
ATOM 5132 N N . ILE A 1 618 ? -19.023 -9.548 44.495 1.00 97.94 618 ILE A N 1
ATOM 5133 C CA . ILE A 1 618 ? -20.118 -9.832 43.561 1.00 97.94 618 ILE A CA 1
ATOM 5134 C C . ILE A 1 618 ? -20.375 -11.336 43.489 1.00 97.94 618 ILE A C 1
ATOM 5136 O O . ILE A 1 618 ? -19.506 -12.139 43.828 1.00 97.94 618 ILE A O 1
ATOM 5140 N N . ARG A 1 619 ? -21.547 -11.712 42.978 1.00 98.25 619 ARG A N 1
ATOM 5141 C CA . ARG A 1 619 ? -21.885 -13.085 42.602 1.00 98.25 619 ARG A CA 1
ATOM 5142 C C . ARG A 1 619 ? -21.970 -13.181 41.079 1.00 98.25 619 ARG A C 1
ATOM 5144 O O . ARG A 1 619 ? -22.787 -12.507 40.450 1.00 98.25 619 ARG A O 1
ATOM 5151 N N . GLY A 1 620 ? -21.083 -13.978 40.490 1.00 98.44 620 GLY A N 1
ATOM 5152 C CA . GLY A 1 620 ? -20.984 -14.144 39.040 1.00 98.44 620 GLY A CA 1
ATOM 5153 C C . GLY A 1 620 ? -21.878 -15.279 38.560 1.00 98.44 620 GLY A C 1
ATOM 5154 O O . GLY A 1 620 ? -21.820 -16.369 39.117 1.00 98.44 620 GLY A O 1
ATOM 5155 N N . ILE A 1 621 ? -22.690 -15.037 37.537 1.00 98.62 621 ILE A N 1
ATOM 5156 C CA . ILE A 1 621 ? -23.567 -16.029 36.911 1.00 98.62 621 ILE A CA 1
ATOM 5157 C C . ILE A 1 621 ? -23.066 -16.267 35.492 1.00 98.62 621 ILE A C 1
ATOM 5159 O O . ILE A 1 621 ? -23.201 -15.403 34.629 1.00 98.62 621 ILE A O 1
ATOM 5163 N N . PHE A 1 622 ? -22.477 -17.427 35.237 1.00 98.50 622 PHE A N 1
ATOM 5164 C CA . PHE A 1 622 ? -21.910 -17.771 33.938 1.00 98.50 622 PHE A CA 1
ATOM 5165 C C . PHE A 1 622 ? -22.912 -18.582 33.128 1.00 98.50 622 PHE A C 1
ATOM 5167 O O . PHE A 1 622 ? -23.224 -19.726 33.460 1.00 98.50 622 PHE A O 1
ATOM 5174 N N . THR A 1 623 ? -23.415 -17.980 32.055 1.00 97.19 623 THR A N 1
ATOM 5175 C CA . THR A 1 623 ? -24.393 -18.611 31.162 1.00 97.19 623 THR A CA 1
ATOM 5176 C C . THR A 1 623 ? -23.710 -19.207 29.936 1.00 97.19 623 THR A C 1
ATOM 5178 O O . THR A 1 623 ? -22.679 -18.703 29.478 1.00 97.19 623 THR A O 1
ATOM 5181 N N . LYS A 1 624 ? -24.295 -20.276 29.388 1.00 92.69 624 LYS A N 1
ATOM 5182 C CA . LYS A 1 624 ? -23.853 -20.914 28.146 1.00 92.69 624 LYS A CA 1
ATOM 5183 C C . LYS A 1 624 ? -25.023 -20.974 27.156 1.00 92.69 624 LYS A C 1
ATOM 5185 O O . LYS A 1 624 ? -26.023 -21.621 27.466 1.00 92.69 624 LYS A O 1
ATOM 5190 N N . PRO A 1 625 ? -24.943 -20.303 25.996 1.00 93.06 625 PRO A N 1
ATOM 5191 C CA . PRO A 1 625 ? -25.995 -20.389 24.990 1.00 93.06 625 PRO A CA 1
ATOM 5192 C C . PRO A 1 625 ? -25.956 -21.746 24.270 1.00 93.06 625 PRO A C 1
ATOM 5194 O O . PRO A 1 625 ? -24.879 -22.322 24.097 1.00 93.06 625 PRO A O 1
ATOM 5197 N N . ILE A 1 626 ? -27.116 -22.236 23.823 1.00 94.88 626 ILE A N 1
ATOM 5198 C CA . ILE A 1 626 ? -27.204 -23.436 22.968 1.00 94.88 626 ILE A CA 1
ATOM 5199 C C . ILE A 1 626 ? -27.062 -23.009 21.507 1.00 94.88 626 ILE A C 1
ATOM 5201 O O . ILE A 1 626 ? -26.178 -23.488 20.799 1.00 94.88 626 ILE A O 1
ATOM 5205 N N . ASP A 1 627 ? -27.871 -22.036 21.082 1.00 94.25 627 ASP A N 1
ATOM 5206 C CA . ASP A 1 627 ? -27.748 -21.388 19.777 1.00 94.25 627 ASP A CA 1
ATOM 5207 C C . ASP A 1 627 ? -27.320 -19.930 19.947 1.00 94.25 627 ASP A C 1
ATOM 5209 O O . ASP A 1 627 ? -28.116 -18.992 19.863 1.00 94.25 627 ASP A O 1
ATOM 5213 N N . ARG A 1 628 ? -26.017 -19.731 20.174 1.00 94.00 628 ARG A N 1
ATOM 5214 C CA . ARG A 1 628 ? -25.424 -18.405 20.398 1.00 94.00 628 ARG A CA 1
ATOM 5215 C C . ARG A 1 628 ? -25.812 -17.385 19.328 1.00 94.00 628 ARG A C 1
ATOM 5217 O O . ARG A 1 628 ? -26.015 -16.213 19.642 1.00 94.00 628 ARG A O 1
ATOM 5224 N N . ARG A 1 629 ? -25.888 -17.801 18.057 1.00 91.62 629 ARG A N 1
ATOM 5225 C CA . ARG A 1 629 ? -26.114 -16.880 16.935 1.00 91.62 629 ARG A CA 1
ATOM 5226 C C . ARG A 1 629 ? -27.525 -16.306 16.965 1.00 91.62 629 ARG A C 1
ATOM 5228 O O . ARG A 1 629 ? -27.678 -15.126 16.665 1.00 91.62 629 ARG A O 1
ATOM 5235 N N . ASN A 1 630 ? -28.524 -17.112 17.320 1.00 93.25 630 ASN A N 1
ATOM 5236 C CA . ASN A 1 630 ? -29.915 -16.666 17.394 1.00 93.25 630 ASN A CA 1
ATOM 5237 C C . ASN A 1 630 ? -30.287 -16.108 18.771 1.00 93.25 630 ASN A C 1
ATOM 5239 O O . ASN A 1 630 ? -30.964 -15.083 18.837 1.00 93.25 630 ASN A O 1
ATOM 5243 N N . GLU A 1 631 ? -29.821 -16.727 19.857 1.00 96.75 631 GLU A N 1
ATOM 5244 C CA . GLU A 1 631 ? -30.127 -16.308 21.230 1.00 96.75 631 GLU A CA 1
ATOM 5245 C C . GLU A 1 631 ? -29.579 -14.905 21.528 1.00 96.75 631 GLU A C 1
ATOM 5247 O O . GLU A 1 631 ? -30.276 -14.081 22.118 1.00 96.75 631 GLU A O 1
ATOM 5252 N N . TYR A 1 632 ? -28.368 -14.577 21.060 1.00 97.25 632 TYR A N 1
ATOM 5253 C CA . TYR A 1 632 ? -27.750 -13.274 21.348 1.00 97.25 632 TYR A CA 1
ATOM 5254 C C . TYR A 1 632 ? -28.088 -12.186 20.321 1.00 97.25 632 TYR A C 1
ATOM 5256 O O . TYR A 1 632 ? -27.742 -11.020 20.512 1.00 97.25 632 TYR A O 1
ATOM 5264 N N . ALA A 1 633 ? -28.799 -12.521 19.242 1.00 94.56 633 ALA A N 1
ATOM 5265 C CA . ALA A 1 633 ? -29.195 -11.577 18.197 1.00 94.56 633 ALA A CA 1
ATOM 5266 C C . ALA A 1 633 ? -30.436 -10.747 18.588 1.00 94.56 633 ALA A C 1
ATOM 5268 O O . ALA A 1 633 ? -31.407 -10.687 17.829 1.00 94.56 633 ALA A O 1
ATOM 5269 N N . ALA A 1 634 ? -30.394 -10.115 19.770 1.00 94.94 634 ALA A N 1
ATOM 5270 C CA . ALA A 1 634 ? -31.503 -9.365 20.372 1.00 94.94 634 ALA A CA 1
ATOM 5271 C C . ALA A 1 634 ? -32.806 -10.193 20.436 1.00 94.94 634 ALA A C 1
ATOM 5273 O O . ALA A 1 634 ? -33.867 -9.751 19.991 1.00 94.94 634 ALA A O 1
ATOM 5274 N N . SER A 1 635 ? -32.705 -11.436 20.924 1.00 96.94 635 SER A N 1
ATOM 5275 C CA . SER A 1 635 ? -33.837 -12.363 21.024 1.00 96.94 635 SER A CA 1
ATOM 5276 C C . SER A 1 635 ? -34.746 -12.014 22.211 1.00 96.94 635 SER A C 1
ATOM 5278 O O . SER A 1 635 ? -34.270 -12.033 23.350 1.00 96.94 635 SER A O 1
ATOM 5280 N N . PRO A 1 636 ? -36.051 -11.758 21.989 1.00 97.06 636 PRO A N 1
ATOM 5281 C CA . PRO A 1 636 ? -37.001 -11.520 23.075 1.00 97.06 636 PRO A CA 1
ATOM 5282 C C . PRO A 1 636 ? -37.140 -12.715 24.026 1.00 97.06 636 PRO A C 1
ATOM 5284 O O . PRO A 1 636 ? -37.161 -12.520 25.237 1.00 97.06 636 PRO A O 1
ATOM 5287 N N . ASP A 1 637 ? -37.178 -13.943 23.497 1.00 97.25 637 ASP A N 1
ATOM 5288 C CA . ASP A 1 637 ? -37.348 -15.153 24.314 1.00 97.25 637 ASP A CA 1
ATOM 5289 C C . ASP A 1 637 ? -36.146 -15.363 25.237 1.00 97.25 637 ASP A C 1
ATOM 5291 O O . ASP A 1 637 ? -36.311 -15.573 26.436 1.00 97.25 637 ASP A O 1
ATOM 5295 N N . TYR A 1 638 ? -34.928 -15.198 24.709 1.00 97.81 638 TYR A N 1
ATOM 5296 C CA . TYR A 1 638 ? -33.718 -15.294 25.525 1.00 97.81 638 TYR A CA 1
ATOM 5297 C C . TYR A 1 638 ? -33.658 -14.179 26.576 1.00 97.81 638 TYR A C 1
ATOM 5299 O O . TYR A 1 638 ? -33.300 -14.425 27.726 1.00 97.81 638 TYR A O 1
ATOM 5307 N N . ALA A 1 639 ? -34.053 -12.954 26.215 1.00 97.94 639 ALA A N 1
ATOM 5308 C CA . ALA A 1 639 ? -34.079 -11.849 27.164 1.00 97.94 639 ALA A CA 1
ATOM 5309 C C . ALA A 1 639 ? -35.075 -12.090 28.310 1.00 97.94 639 ALA A C 1
ATOM 5311 O O . ALA A 1 639 ? -34.756 -11.840 29.474 1.00 97.94 639 ALA A O 1
ATOM 5312 N N . LYS A 1 640 ? -36.249 -12.641 27.988 1.00 98.06 640 LYS A N 1
ATOM 5313 C CA . LYS A 1 640 ? -37.263 -13.031 28.966 1.00 98.06 640 LYS A CA 1
ATOM 5314 C C . LYS A 1 640 ? -36.773 -14.163 29.867 1.00 98.06 640 LYS A C 1
ATOM 5316 O O . LYS A 1 640 ? -36.895 -14.064 31.082 1.00 98.06 640 LYS A O 1
ATOM 5321 N N . PHE A 1 641 ? -36.156 -15.191 29.283 1.00 98.19 641 PHE A N 1
ATOM 5322 C CA . PHE A 1 641 ? -35.533 -16.296 30.012 1.00 98.19 641 PHE A CA 1
ATOM 5323 C C . PHE A 1 641 ? -34.517 -15.799 31.045 1.00 98.19 641 PHE A C 1
ATOM 5325 O O .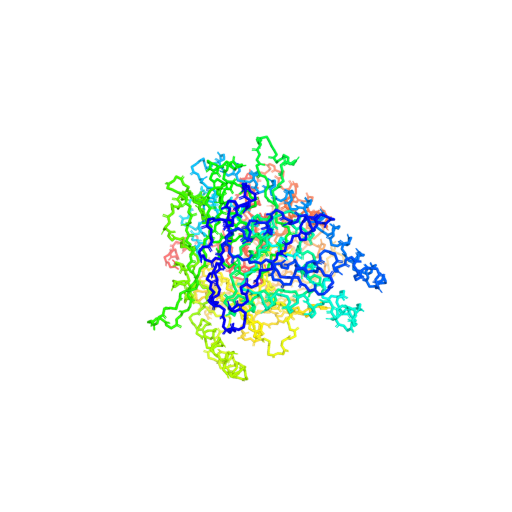 PHE A 1 641 ? -34.605 -16.155 32.218 1.00 98.19 641 PHE A O 1
ATOM 5332 N N . ILE A 1 642 ? -33.587 -14.933 30.632 1.00 98.25 642 ILE A N 1
ATOM 5333 C CA . ILE A 1 642 ? -32.566 -14.392 31.534 1.00 98.25 642 ILE A CA 1
ATOM 5334 C C . ILE A 1 642 ? -33.181 -13.513 32.627 1.00 98.25 642 ILE A C 1
ATOM 5336 O O . ILE A 1 642 ? -32.718 -13.569 33.759 1.00 98.25 642 ILE A O 1
ATOM 5340 N N . SER A 1 643 ? -34.195 -12.705 32.309 1.00 97.62 643 SER A N 1
ATOM 5341 C CA . SER A 1 643 ? -34.743 -11.706 33.242 1.00 97.62 643 SER A CA 1
ATOM 5342 C C . SER A 1 643 ? -35.745 -12.275 34.246 1.00 97.62 643 SER A C 1
ATOM 5344 O O . SER A 1 643 ? -35.856 -11.746 35.349 1.00 97.62 643 SER A O 1
ATOM 5346 N N . GLU A 1 644 ? -36.492 -13.312 33.861 1.00 96.12 644 GLU A N 1
ATOM 5347 C CA . GLU A 1 644 ? -37.568 -13.896 34.668 1.00 96.12 644 GLU A CA 1
ATOM 5348 C C . GLU A 1 644 ? -37.127 -15.243 35.254 1.00 96.12 644 GLU A C 1
ATOM 5350 O O . GLU A 1 644 ? -36.913 -15.350 36.459 1.00 96.12 644 GLU A O 1
ATOM 5355 N N . GLU A 1 645 ? -36.917 -16.253 34.405 1.00 97.44 645 GLU A N 1
ATOM 5356 C CA . GLU A 1 645 ? -36.650 -17.624 34.857 1.00 97.44 645 GLU A CA 1
ATOM 5357 C C . GLU A 1 645 ? -35.276 -17.781 35.509 1.00 97.44 645 GLU A C 1
ATOM 5359 O O . GLU A 1 645 ? -35.176 -18.362 36.587 1.00 97.44 645 GLU A O 1
ATOM 5364 N N . LEU A 1 646 ? -34.209 -17.259 34.893 1.00 97.94 646 LEU A N 1
ATOM 5365 C CA . LEU A 1 646 ? -32.861 -17.438 35.433 1.00 97.94 646 LEU A CA 1
ATOM 5366 C C . LEU A 1 646 ? -32.676 -16.695 36.765 1.00 97.94 646 LEU A C 1
ATOM 5368 O O . LEU A 1 646 ? -32.071 -17.244 37.683 1.00 97.94 646 LEU A O 1
ATOM 5372 N N . ILE A 1 647 ? -33.193 -15.466 36.896 1.00 97.06 647 ILE A N 1
ATOM 5373 C CA . ILE A 1 647 ? -33.115 -14.711 38.160 1.00 97.06 647 ILE A CA 1
ATOM 5374 C C . ILE A 1 647 ? -33.896 -15.418 39.271 1.00 97.06 647 ILE A C 1
ATOM 5376 O O . ILE A 1 647 ? -33.389 -15.520 40.391 1.00 97.06 647 ILE A O 1
ATOM 5380 N N . GLU A 1 648 ? -35.090 -15.938 38.970 1.00 96.75 648 GLU A N 1
ATOM 5381 C CA . GLU A 1 648 ? -35.870 -16.734 39.922 1.00 96.75 648 GLU A CA 1
ATOM 5382 C C . GLU A 1 648 ? -35.110 -17.999 40.345 1.00 96.75 648 GLU A C 1
ATOM 5384 O O . GLU A 1 648 ? -35.018 -18.289 41.539 1.00 96.75 648 GLU A O 1
ATOM 5389 N N . GLU A 1 649 ? -34.506 -18.712 39.391 1.00 97.62 649 GLU A N 1
ATOM 5390 C CA . GLU A 1 649 ? -33.739 -19.928 39.665 1.00 97.62 649 GLU A CA 1
ATOM 5391 C C . GLU A 1 649 ? -32.530 -19.648 40.567 1.00 97.62 649 GLU A C 1
ATOM 5393 O O . GLU A 1 649 ? -32.308 -20.352 41.550 1.00 97.62 649 GLU A O 1
ATOM 5398 N N . ILE A 1 650 ? -31.791 -18.561 40.320 1.00 96.75 650 ILE A N 1
ATOM 5399 C CA . ILE A 1 650 ? -30.691 -18.130 41.199 1.00 96.75 650 ILE A CA 1
ATOM 5400 C C . ILE A 1 650 ? -31.200 -17.878 42.626 1.00 96.75 650 ILE A C 1
ATOM 5402 O O . ILE A 1 650 ? -30.530 -18.252 43.594 1.00 96.75 650 ILE A O 1
ATOM 5406 N N . GLY A 1 651 ? -32.387 -17.280 42.764 1.00 96.50 651 GLY A N 1
ATOM 5407 C CA . GLY A 1 651 ? -33.012 -16.972 44.051 1.00 96.50 651 GLY A CA 1
ATOM 5408 C C . GLY A 1 651 ? -33.344 -18.195 44.910 1.00 96.50 651 GLY A C 1
ATOM 5409 O O . GLY A 1 651 ? -33.418 -18.071 46.132 1.00 96.50 651 GLY A O 1
ATOM 5410 N N . LYS A 1 652 ? -33.475 -19.384 44.305 1.00 96.56 652 LYS A N 1
ATOM 5411 C CA . LYS A 1 652 ? -33.664 -20.652 45.034 1.00 96.56 652 LYS A CA 1
ATOM 5412 C C . LYS A 1 652 ? -32.393 -21.118 45.742 1.00 96.56 652 LYS A C 1
ATOM 5414 O O . LYS A 1 652 ? -32.475 -21.851 46.724 1.00 96.56 652 LYS A O 1
ATOM 5419 N N . HIS A 1 653 ? -31.228 -20.689 45.258 1.00 95.06 653 HIS A N 1
ATOM 5420 C CA . HIS A 1 653 ? -29.929 -21.148 45.748 1.00 95.06 653 HIS A CA 1
ATOM 5421 C C . HIS A 1 653 ? -29.167 -20.081 46.531 1.00 95.06 653 HIS A C 1
ATOM 5423 O O . HIS A 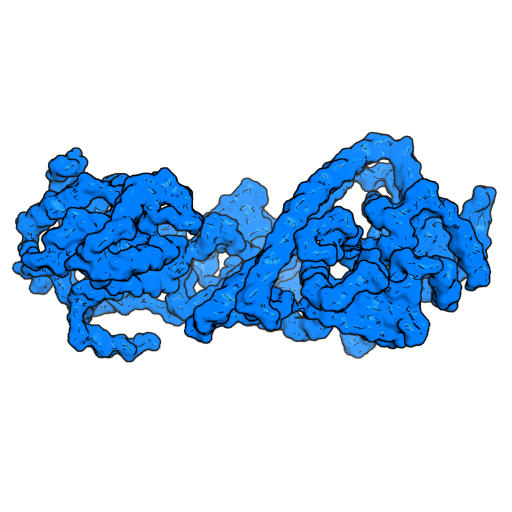1 653 ? -28.393 -20.415 47.427 1.00 95.06 653 HIS A O 1
ATOM 5429 N N . LYS A 1 654 ? -29.342 -18.796 46.199 1.00 95.81 654 LYS A N 1
ATOM 5430 C CA . LYS A 1 654 ? -28.573 -17.690 46.783 1.00 95.81 654 LYS A CA 1
ATOM 5431 C C . LYS A 1 654 ? -29.473 -16.476 47.032 1.00 95.81 654 LYS A C 1
ATOM 5433 O O . LYS A 1 654 ? -30.391 -16.199 46.267 1.00 95.81 654 LYS A O 1
ATOM 5438 N N . LYS A 1 655 ? -29.179 -15.695 48.080 1.00 96.12 655 LYS A N 1
ATOM 5439 C CA . LYS A 1 655 ? -29.931 -14.462 48.387 1.00 96.12 655 LYS A CA 1
ATOM 5440 C C . LYS A 1 655 ? -29.765 -13.427 47.273 1.00 96.12 655 LYS A C 1
ATOM 5442 O O . LYS A 1 655 ? -28.633 -13.071 46.935 1.00 96.12 655 LYS A O 1
ATOM 5447 N N . LEU A 1 656 ? -30.884 -12.919 46.758 1.00 97.06 656 LEU A N 1
ATOM 5448 C CA . LEU A 1 656 ? -30.907 -11.860 45.750 1.00 97.06 656 LEU A CA 1
ATOM 5449 C C . LEU A 1 656 ? -30.800 -10.470 46.403 1.00 97.06 656 LEU A C 1
ATOM 5451 O O . LEU A 1 656 ? -31.433 -10.236 47.438 1.00 97.06 656 LEU A O 1
ATOM 5455 N N . PRO A 1 657 ? -30.022 -9.540 45.824 1.00 96.81 657 PRO A N 1
ATOM 5456 C CA . PRO A 1 657 ? -29.982 -8.153 46.270 1.00 96.81 657 PRO A CA 1
ATOM 5457 C C . PRO A 1 657 ? -31.257 -7.407 45.849 1.00 96.81 657 PRO A C 1
ATOM 5459 O O . PRO A 1 657 ? -31.915 -7.767 44.873 1.00 96.81 657 PRO A O 1
ATOM 5462 N N . SER A 1 658 ? -31.593 -6.333 46.562 1.00 94.75 658 SER A N 1
ATOM 5463 C CA . SER A 1 658 ? -32.628 -5.386 46.139 1.00 94.75 658 SER A CA 1
ATOM 5464 C C . SER A 1 658 ? -32.053 -4.326 45.191 1.00 94.75 658 SER A C 1
ATOM 5466 O O . SER A 1 658 ? -30.858 -4.041 45.227 1.00 94.75 658 SER A O 1
ATOM 5468 N N . GLY A 1 659 ? -32.911 -3.727 44.359 1.00 95.81 659 GLY A N 1
ATOM 5469 C CA . GLY A 1 659 ? -32.543 -2.615 43.475 1.00 95.81 659 GLY A CA 1
ATOM 5470 C C . GLY A 1 659 ? -31.850 -3.044 42.175 1.00 95.81 659 GLY A C 1
ATOM 5471 O O . GLY A 1 659 ? -30.949 -3.885 42.161 1.00 95.81 659 GLY A O 1
ATOM 5472 N N . LYS A 1 660 ? -32.268 -2.444 41.053 1.00 95.75 660 LYS A N 1
ATOM 5473 C CA . LYS A 1 660 ? -31.743 -2.745 39.708 1.00 95.75 660 LYS A CA 1
ATOM 5474 C C . LYS A 1 660 ? -30.244 -2.460 39.577 1.00 95.75 660 LYS A C 1
ATOM 5476 O O . LYS A 1 660 ? -29.546 -3.108 38.804 1.00 95.75 660 LYS A O 1
ATOM 5481 N N . GLU A 1 661 ? -29.721 -1.514 40.350 1.00 95.69 661 GLU A N 1
ATOM 5482 C CA . GLU A 1 661 ? -28.315 -1.113 40.368 1.00 95.69 661 GLU A CA 1
ATOM 5483 C C . GLU A 1 661 ? -27.373 -2.219 40.868 1.00 95.69 661 GLU A C 1
ATOM 5485 O O . GLU A 1 661 ? -26.159 -2.130 40.670 1.00 95.69 661 GLU A O 1
ATOM 5490 N N . ASN A 1 662 ? -27.915 -3.273 41.486 1.00 97.31 662 ASN A N 1
ATOM 5491 C CA . ASN A 1 662 ? -27.168 -4.453 41.908 1.00 97.31 662 ASN A CA 1
ATOM 5492 C C . ASN A 1 662 ? -27.206 -5.599 40.887 1.00 97.31 662 ASN A C 1
ATOM 5494 O O . ASN A 1 662 ? -26.613 -6.641 41.150 1.00 97.31 662 ASN A O 1
ATOM 5498 N N . PHE A 1 663 ? -27.832 -5.409 39.724 1.00 98.38 663 PHE A N 1
ATOM 5499 C CA . PHE A 1 663 ? -27.845 -6.376 38.629 1.00 98.38 663 PHE A CA 1
ATOM 5500 C C . PHE A 1 663 ? -27.109 -5.809 37.413 1.00 98.38 663 PHE A C 1
ATOM 5502 O O . PHE A 1 663 ? -27.344 -4.673 36.986 1.00 98.38 663 PHE A O 1
ATOM 5509 N N . CYS A 1 664 ? -26.193 -6.602 36.860 1.00 98.50 664 CYS A N 1
ATOM 5510 C CA . CYS A 1 664 ? -25.383 -6.233 35.704 1.00 98.50 664 CYS A CA 1
ATOM 5511 C C . CYS A 1 664 ? -25.334 -7.368 34.679 1.00 98.50 664 CYS A C 1
ATOM 5513 O O . CYS A 1 664 ? -25.130 -8.522 35.051 1.00 98.50 664 CYS A O 1
ATOM 5515 N N . THR A 1 665 ? -25.470 -7.040 33.395 1.00 98.44 665 THR A N 1
ATOM 5516 C CA . THR A 1 665 ? -25.244 -7.975 32.278 1.00 98.44 665 THR A CA 1
ATOM 5517 C C . THR A 1 665 ? -23.917 -7.676 31.594 1.00 98.44 665 THR A C 1
ATOM 5519 O O . THR A 1 665 ? -23.631 -6.514 31.291 1.00 98.44 665 THR A O 1
ATOM 5522 N N . VAL A 1 666 ? -23.119 -8.703 31.321 1.00 98.62 666 VAL A N 1
ATOM 5523 C CA . VAL A 1 666 ? -21.775 -8.587 30.751 1.00 98.62 666 VAL A CA 1
ATOM 5524 C C . VAL A 1 66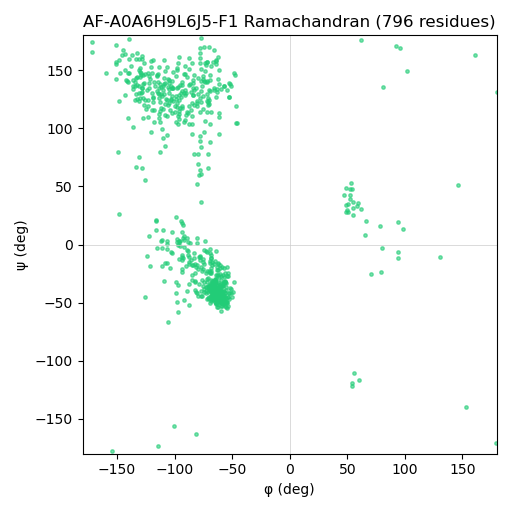6 ? -21.620 -9.539 29.577 1.00 98.62 666 VAL A C 1
ATOM 5526 O O . VAL A 1 666 ? -21.968 -10.714 29.681 1.00 98.62 666 VAL A O 1
ATOM 5529 N N . GLY A 1 667 ? -21.021 -9.081 28.481 1.00 98.00 667 GLY A N 1
ATOM 5530 C CA . GLY A 1 667 ? -20.637 -9.990 27.408 1.00 98.00 667 GLY A CA 1
ATOM 5531 C C . GLY A 1 667 ? -19.787 -9.360 26.316 1.00 98.00 667 GLY A C 1
ATOM 5532 O O . GLY A 1 667 ? -19.716 -8.135 26.184 1.00 98.00 667 GLY A O 1
ATOM 5533 N N . ALA A 1 668 ? -19.180 -10.228 25.506 1.00 97.00 668 ALA A N 1
ATOM 5534 C CA . ALA A 1 668 ? -18.328 -9.860 24.386 1.00 97.00 668 ALA A CA 1
ATOM 5535 C C . ALA A 1 668 ? -19.014 -10.085 23.032 1.00 97.00 668 ALA A C 1
ATOM 5537 O O . ALA A 1 668 ? -19.716 -11.080 22.836 1.00 97.00 668 ALA A O 1
ATOM 5538 N N . SER A 1 669 ? -18.788 -9.200 22.058 1.00 96.12 669 SER A N 1
ATOM 5539 C CA . SER A 1 669 ? -19.320 -9.345 20.697 1.00 96.12 669 SER A CA 1
ATOM 5540 C C . SER A 1 669 ? -20.858 -9.384 20.687 1.00 96.12 669 SER A C 1
ATOM 5542 O O . SER A 1 669 ? -21.511 -8.422 21.102 1.00 96.12 669 SER A O 1
ATOM 5544 N N . PHE A 1 670 ? -21.462 -10.499 20.269 1.00 96.88 670 PHE A N 1
ATOM 5545 C CA . PHE A 1 670 ? -22.901 -10.761 20.401 1.00 96.88 670 PHE A CA 1
ATOM 5546 C C . PHE A 1 670 ? -23.361 -10.747 21.870 1.00 96.88 670 PHE A C 1
ATOM 5548 O O . PHE A 1 670 ? -24.446 -10.256 22.164 1.00 96.88 670 PHE A O 1
ATOM 5555 N N . GLY A 1 671 ? -22.513 -11.191 22.803 1.00 97.56 671 GLY A N 1
ATOM 5556 C CA . GLY A 1 671 ? -22.739 -11.077 24.245 1.00 97.56 671 GLY A CA 1
ATOM 5557 C C . GLY A 1 671 ? -22.886 -9.621 24.709 1.00 97.56 671 GLY A C 1
ATOM 5558 O O . GLY A 1 671 ? -23.708 -9.312 25.570 1.00 97.56 671 GLY A O 1
ATOM 5559 N N . GLY A 1 672 ? -22.135 -8.698 24.099 1.00 97.75 672 GLY A N 1
ATOM 5560 C CA . GLY A 1 672 ? -22.257 -7.265 24.374 1.00 97.75 672 GLY A CA 1
ATOM 5561 C C . GLY A 1 672 ? -23.564 -6.683 23.831 1.00 97.75 672 GLY A C 1
ATOM 5562 O O . GLY A 1 672 ? -24.199 -5.860 24.484 1.00 97.75 672 GLY A O 1
ATOM 5563 N N . LEU A 1 673 ? -24.016 -7.162 22.668 1.00 98.12 673 LEU A N 1
ATOM 5564 C CA . LEU A 1 673 ? -25.314 -6.784 22.108 1.00 98.12 673 LEU A CA 1
ATOM 5565 C C . LEU A 1 673 ? -26.478 -7.236 23.001 1.00 98.12 673 LEU A C 1
ATOM 5567 O O . LEU A 1 673 ? -27.348 -6.423 23.310 1.00 98.12 673 LEU A O 1
ATOM 5571 N N . ILE A 1 674 ? -26.504 -8.510 23.411 1.00 98.19 674 ILE A N 1
ATOM 5572 C CA . ILE A 1 674 ? -27.592 -9.029 24.252 1.00 98.19 674 ILE A CA 1
ATOM 5573 C C . ILE A 1 674 ? -27.590 -8.386 25.644 1.00 98.19 674 ILE A C 1
ATOM 5575 O O . ILE A 1 674 ? -28.663 -8.132 26.181 1.00 98.19 674 ILE A O 1
ATOM 5579 N N . SER A 1 675 ? -26.418 -8.020 26.177 1.00 98.44 675 SER A N 1
ATOM 5580 C CA . SER A 1 675 ? -26.304 -7.246 27.423 1.00 98.44 675 SER A CA 1
ATOM 5581 C C . SER A 1 675 ? -27.012 -5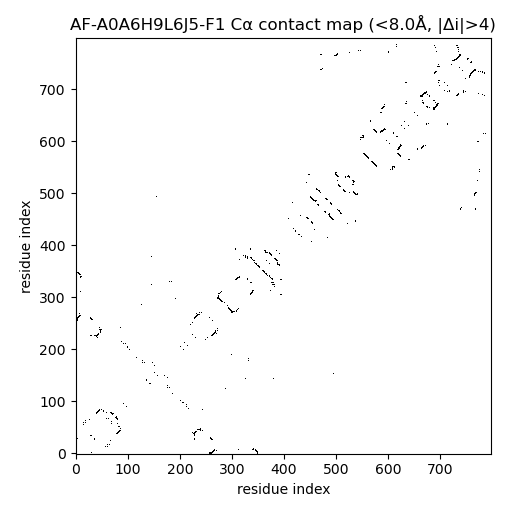.892 27.314 1.00 98.44 675 SER A C 1
ATOM 5583 O O . SER A 1 675 ? -27.828 -5.534 28.162 1.00 98.44 675 SER A O 1
ATOM 5585 N N . LEU A 1 676 ? -26.757 -5.147 26.231 1.00 97.88 676 LEU A N 1
ATOM 5586 C CA . LEU A 1 676 ? -27.440 -3.874 25.990 1.00 97.88 676 LEU A CA 1
ATOM 5587 C C . LEU A 1 676 ? -28.952 -4.072 25.793 1.00 97.88 676 LEU A C 1
ATOM 5589 O O . LEU A 1 676 ? -29.748 -3.295 26.317 1.00 97.88 676 LEU A O 1
ATOM 5593 N N . TYR A 1 677 ? -29.347 -5.121 25.067 1.00 98.00 677 TYR A N 1
ATOM 5594 C CA . TYR A 1 677 ? -30.751 -5.454 24.817 1.00 98.00 677 TYR A CA 1
ATOM 5595 C C . TYR A 1 677 ? -31.520 -5.799 26.100 1.00 98.00 677 TYR A C 1
ATOM 5597 O O . TYR A 1 677 ? -32.642 -5.327 26.282 1.00 98.00 677 TYR A O 1
ATOM 5605 N N . LEU A 1 678 ? -30.917 -6.588 26.995 1.00 98.19 678 LEU A N 1
ATOM 5606 C CA . LEU A 1 678 ? -31.474 -6.942 28.303 1.00 98.19 678 LEU A CA 1
ATOM 5607 C C . LEU A 1 678 ? -31.693 -5.706 29.171 1.00 98.19 678 LEU A C 1
ATOM 5609 O O . LEU A 1 678 ? -32.773 -5.537 29.730 1.00 98.19 678 LEU A O 1
ATOM 5613 N N . MET A 1 679 ? -30.699 -4.818 29.236 1.00 96.69 679 MET A N 1
ATOM 5614 C CA . MET A 1 679 ? -30.809 -3.568 29.985 1.00 96.69 679 MET A CA 1
ATOM 5615 C C . MET A 1 679 ? -31.923 -2.664 29.436 1.00 96.69 679 MET A C 1
ATOM 5617 O O . MET A 1 679 ? -32.731 -2.164 30.215 1.00 96.69 679 MET A O 1
ATOM 5621 N N . ASP A 1 680 ? -32.008 -2.481 28.114 1.00 95.88 680 ASP A N 1
ATOM 5622 C CA . ASP A 1 680 ? -33.017 -1.603 27.495 1.00 95.88 680 ASP A CA 1
ATOM 5623 C C . ASP A 1 680 ? -34.437 -2.190 27.577 1.00 95.88 680 ASP A C 1
ATOM 5625 O O . ASP A 1 680 ? -35.398 -1.453 27.793 1.00 95.88 680 ASP A O 1
ATOM 5629 N N . SER A 1 681 ? -34.576 -3.517 27.459 1.00 95.69 681 SER A N 1
ATOM 5630 C CA . SER A 1 681 ? -35.880 -4.203 27.465 1.00 95.69 681 SER A CA 1
ATOM 5631 C C . SER A 1 681 ? -36.400 -4.497 28.876 1.00 95.69 681 SER A C 1
ATOM 5633 O O . SER A 1 681 ? -37.611 -4.488 29.100 1.00 95.69 681 SER A O 1
ATOM 5635 N N . TYR A 1 682 ? -35.500 -4.721 29.839 1.00 96.81 682 TYR A N 1
ATOM 5636 C CA . TYR A 1 682 ? -35.815 -5.025 31.239 1.00 96.81 682 TYR A CA 1
ATOM 5637 C C . TYR A 1 682 ? -35.110 -4.057 32.214 1.00 96.81 682 TYR A C 1
ATOM 5639 O O . TYR A 1 682 ? -34.451 -4.497 33.162 1.00 96.81 682 TYR A O 1
ATOM 5647 N N . PRO A 1 683 ? -35.293 -2.726 32.076 1.00 94.06 683 PRO A N 1
ATOM 5648 C CA . PRO A 1 683 ? -34.560 -1.722 32.857 1.00 94.06 683 PRO A CA 1
ATOM 5649 C C . PRO A 1 683 ? -34.935 -1.702 34.346 1.00 94.06 683 PRO A C 1
ATOM 5651 O O . PRO A 1 683 ? -34.267 -1.052 35.145 1.00 94.06 683 PRO A O 1
ATOM 5654 N N . LYS A 1 684 ? -36.018 -2.390 34.738 1.00 94.81 684 LYS A N 1
ATOM 5655 C CA . LYS A 1 684 ? -36.401 -2.602 36.145 1.00 94.81 684 LYS A CA 1
ATOM 5656 C C . LYS A 1 684 ? -35.631 -3.748 36.807 1.00 94.81 684 LYS A C 1
ATOM 5658 O O . LYS A 1 684 ? -35.597 -3.800 38.031 1.00 94.81 684 LYS A O 1
ATOM 5663 N N . VAL A 1 685 ? -35.048 -4.644 36.010 1.00 96.38 685 VAL A N 1
ATOM 5664 C CA . VAL A 1 685 ? -34.215 -5.758 36.477 1.00 96.38 685 VAL A CA 1
ATOM 5665 C C . VAL A 1 685 ? -32.753 -5.348 36.383 1.00 96.38 685 VAL A C 1
ATOM 5667 O O . VAL A 1 685 ? -32.074 -5.288 37.400 1.00 96.38 685 VAL A O 1
ATOM 5670 N N . PHE A 1 686 ? -32.283 -4.986 35.187 1.00 97.56 686 PHE A N 1
ATOM 5671 C CA . PHE A 1 686 ? -30.876 -4.683 34.936 1.00 97.56 686 PHE A CA 1
ATOM 5672 C C . PHE A 1 686 ? -30.612 -3.177 34.942 1.00 97.56 686 PHE A C 1
ATOM 5674 O O . PHE A 1 686 ? -30.922 -2.458 33.991 1.00 97.56 686 PHE A O 1
ATOM 5681 N N . GLY A 1 687 ? -29.995 -2.699 36.021 1.00 97.25 687 GLY A N 1
ATOM 5682 C CA . GLY A 1 687 ? -29.552 -1.312 36.149 1.00 97.25 687 GLY A CA 1
ATOM 5683 C C . GLY A 1 687 ? -28.195 -1.042 35.507 1.00 97.25 687 GLY A C 1
ATOM 5684 O O . GLY A 1 687 ? -27.828 0.122 35.372 1.00 97.25 687 GLY A O 1
ATOM 5685 N N . ASN A 1 688 ? -27.447 -2.079 35.109 1.00 98.00 688 ASN A N 1
ATOM 5686 C CA . ASN A 1 688 ? -26.120 -1.925 34.517 1.00 98.00 688 ASN A CA 1
ATOM 5687 C C . ASN A 1 688 ? -25.873 -2.889 33.345 1.00 98.00 688 ASN A C 1
ATOM 5689 O O . ASN A 1 688 ? -26.312 -4.039 33.379 1.00 98.00 688 ASN A O 1
ATOM 5693 N N . ALA A 1 689 ? -25.091 -2.453 32.356 1.00 98.44 689 ALA A N 1
ATOM 5694 C CA . ALA A 1 689 ? -24.570 -3.310 31.291 1.00 98.44 689 ALA A CA 1
ATOM 5695 C C . ALA A 1 689 ? -23.087 -3.022 31.012 1.00 98.44 689 ALA A C 1
ATOM 5697 O O . ALA A 1 689 ? -22.701 -1.864 30.863 1.00 98.44 689 ALA A O 1
ATOM 5698 N N . LEU A 1 690 ? -22.262 -4.064 30.890 1.00 98.62 690 LEU A N 1
ATOM 5699 C CA . LEU A 1 690 ? -20.877 -3.990 30.415 1.00 98.62 690 LEU A CA 1
ATOM 5700 C C . LEU A 1 690 ? -20.768 -4.705 29.064 1.00 98.62 690 LEU A C 1
ATOM 5702 O O . LEU A 1 690 ? -20.770 -5.932 28.991 1.00 98.62 690 LEU A O 1
ATOM 5706 N N . CYS A 1 691 ? -20.654 -3.938 27.985 1.00 98.56 691 CYS A N 1
ATOM 5707 C CA . CYS A 1 691 ? -20.584 -4.476 26.631 1.00 98.56 691 CYS A CA 1
ATOM 5708 C C . CYS A 1 691 ? -19.139 -4.400 26.128 1.00 98.56 691 CYS A C 1
ATOM 5710 O O . CYS A 1 691 ? -18.582 -3.312 25.967 1.00 98.56 691 CYS A O 1
ATOM 5712 N N . GLN A 1 692 ? -18.521 -5.551 25.872 1.00 98.19 692 GLN A N 1
ATOM 5713 C CA . GLN A 1 692 ? -17.181 -5.626 25.296 1.00 98.19 692 GLN A CA 1
ATOM 5714 C C . GLN A 1 692 ? -17.286 -5.871 23.789 1.00 98.19 692 GLN A C 1
ATOM 5716 O O . GLN A 1 692 ? -17.896 -6.842 23.351 1.00 98.19 692 GLN A O 1
ATOM 5721 N N . SER A 1 693 ? -16.724 -4.973 22.986 1.00 97.19 693 SER A N 1
ATOM 5722 C CA . SER A 1 693 ? -16.678 -5.053 21.525 1.00 97.19 693 SER A CA 1
ATOM 5723 C C . SER A 1 693 ? -18.051 -5.375 20.919 1.00 97.19 693 SER A C 1
ATOM 5725 O O . SER A 1 693 ? -18.194 -6.313 20.135 1.00 97.19 693 SER A O 1
ATOM 5727 N N . GLY A 1 694 ? -19.092 -4.653 21.349 1.00 97.19 694 GLY A N 1
ATOM 5728 C CA . GLY A 1 694 ? -20.487 -4.978 21.046 1.00 97.19 694 GLY A CA 1
ATOM 5729 C C . GLY A 1 694 ? -20.772 -4.992 19.544 1.00 97.19 694 GLY A C 1
ATOM 5730 O O . GLY A 1 694 ? -20.390 -4.073 18.820 1.00 97.19 694 GLY A O 1
ATOM 5731 N N . SER A 1 695 ? -21.466 -6.027 19.063 1.00 96.12 695 SER A N 1
ATOM 5732 C CA . SER A 1 695 ? -21.874 -6.164 17.653 1.00 96.12 695 SER A CA 1
ATOM 5733 C C . SER A 1 695 ? -23.100 -5.304 17.319 1.00 96.12 695 SER A C 1
ATOM 5735 O O . SER A 1 695 ? -24.155 -5.806 16.931 1.00 96.12 695 SER A O 1
ATOM 5737 N N . PHE A 1 696 ? -22.972 -3.988 17.497 1.00 95.69 696 PHE A N 1
ATOM 5738 C CA . PHE A 1 696 ? -24.031 -3.004 17.260 1.00 95.69 696 PHE A CA 1
ATOM 5739 C C . PHE A 1 696 ? -24.190 -2.707 15.765 1.00 95.69 696 PHE A C 1
ATOM 5741 O O . PHE A 1 696 ? -23.914 -1.600 15.311 1.00 95.69 696 PHE A O 1
ATOM 5748 N N . PHE A 1 697 ? -24.580 -3.716 14.980 1.00 91.75 697 PHE A N 1
ATOM 5749 C CA . PHE A 1 697 ? -24.698 -3.612 13.525 1.00 91.75 697 PHE A CA 1
ATOM 5750 C C . PHE A 1 697 ? -25.731 -2.552 13.121 1.00 91.75 697 PHE A C 1
ATOM 5752 O O . PHE A 1 697 ? -26.929 -2.823 13.045 1.00 91.75 697 PHE A O 1
ATOM 5759 N N . MET A 1 698 ? -25.236 -1.345 12.863 1.00 86.00 698 MET A N 1
ATOM 5760 C CA . MET A 1 698 ? -25.982 -0.187 12.385 1.00 86.00 698 MET A CA 1
ATOM 5761 C C . MET A 1 698 ? -25.613 0.115 10.932 1.00 86.00 698 MET A C 1
ATOM 5763 O O . MET A 1 698 ? -24.563 -0.303 10.439 1.00 86.00 698 MET A O 1
ATOM 5767 N N . LYS A 1 699 ? -26.495 0.831 10.231 1.00 81.38 699 LYS A N 1
ATOM 5768 C CA . LYS A 1 699 ? -26.313 1.152 8.813 1.00 81.38 699 LYS A CA 1
ATOM 5769 C C . LYS A 1 699 ? -25.301 2.289 8.634 1.00 81.38 699 LYS A C 1
ATOM 5771 O O . LYS A 1 699 ? -25.680 3.450 8.519 1.00 81.38 699 LYS A O 1
ATOM 5776 N N . LEU A 1 700 ? -24.023 1.926 8.621 1.00 77.94 700 LEU A N 1
ATOM 5777 C CA . LEU A 1 700 ? -22.882 2.792 8.326 1.00 77.94 700 LEU A CA 1
ATOM 5778 C C . LEU A 1 700 ? -22.113 2.249 7.121 1.00 77.94 700 LEU A C 1
ATOM 5780 O O . LEU A 1 700 ? -22.105 1.038 6.883 1.00 77.94 700 LEU A O 1
ATOM 5784 N N . HIS A 1 701 ? -21.444 3.141 6.385 1.00 71.88 701 HIS A N 1
ATOM 5785 C CA . HIS A 1 701 ? -20.592 2.753 5.261 1.00 71.88 701 HIS A CA 1
ATOM 5786 C C . HIS A 1 701 ? -19.580 1.679 5.693 1.00 71.88 701 HIS A C 1
ATOM 5788 O O . HIS A 1 701 ? -18.876 1.843 6.686 1.00 71.88 701 HIS A O 1
ATOM 5794 N N . GLY A 1 702 ? -19.543 0.564 4.956 1.00 70.38 702 GLY A N 1
ATOM 5795 C CA . GLY A 1 702 ? -18.690 -0.593 5.257 1.00 70.38 702 GLY A CA 1
ATOM 5796 C C . GLY A 1 702 ? -19.354 -1.701 6.088 1.00 70.38 702 GLY A C 1
ATOM 5797 O O . GLY A 1 702 ? -18.777 -2.775 6.220 1.00 70.38 702 GLY A O 1
ATOM 5798 N N . PHE A 1 703 ? -20.577 -1.514 6.601 1.00 80.81 703 PHE A N 1
ATOM 5799 C CA . PHE A 1 703 ? -21.278 -2.519 7.425 1.00 80.81 703 PHE A CA 1
ATOM 5800 C C . PHE A 1 703 ? -22.577 -3.060 6.796 1.00 80.81 703 PHE A C 1
ATOM 5802 O O . PHE A 1 703 ? -23.343 -3.775 7.453 1.00 80.81 703 PHE A O 1
ATOM 5809 N N . ASP A 1 704 ? -22.818 -2.791 5.508 1.00 81.19 704 ASP A N 1
ATOM 5810 C CA . ASP A 1 704 ? -24.026 -3.219 4.779 1.00 81.19 704 ASP A CA 1
ATOM 5811 C C . ASP A 1 704 ? -24.227 -4.743 4.790 1.00 81.19 704 ASP A C 1
ATOM 5813 O O . ASP A 1 704 ? -25.351 -5.235 4.931 1.00 81.19 704 ASP A O 1
ATOM 5817 N N . TYR A 1 705 ? -23.128 -5.504 4.732 1.00 83.44 705 TYR A N 1
ATOM 5818 C CA . TYR A 1 705 ? -23.162 -6.961 4.854 1.00 83.44 705 TYR A CA 1
ATOM 5819 C C . TYR A 1 705 ? -23.825 -7.398 6.168 1.00 83.44 705 TYR A C 1
ATOM 5821 O O . TYR A 1 705 ? -24.766 -8.194 6.155 1.00 83.44 705 TYR A O 1
ATOM 5829 N N . TYR A 1 706 ? -23.381 -6.854 7.305 1.00 82.38 706 TYR A N 1
ATOM 5830 C CA . TYR A 1 706 ? -23.875 -7.259 8.621 1.00 82.38 706 TYR A CA 1
ATOM 5831 C C . TYR A 1 706 ? -25.333 -6.864 8.837 1.00 82.38 706 TYR A C 1
ATOM 5833 O O . TYR A 1 706 ? -26.115 -7.661 9.352 1.00 82.38 706 TYR A O 1
ATOM 5841 N N . THR A 1 707 ? -25.724 -5.667 8.399 1.00 81.19 707 THR A N 1
ATOM 5842 C CA . THR A 1 707 ? -27.117 -5.214 8.529 1.00 81.19 707 THR A CA 1
ATOM 5843 C C . THR A 1 707 ? -28.090 -6.054 7.697 1.00 81.19 707 THR A C 1
ATOM 5845 O O . THR A 1 707 ? -29.224 -6.266 8.131 1.00 81.19 707 THR A O 1
ATOM 5848 N N . SER A 1 708 ? -27.635 -6.592 6.559 1.00 82.94 708 SER A N 1
ATOM 5849 C CA . SER A 1 708 ? -28.416 -7.491 5.697 1.00 82.94 708 SER A CA 1
ATOM 5850 C C . SER A 1 708 ? -28.499 -8.919 6.250 1.00 82.94 708 SER A C 1
ATOM 5852 O O . SER A 1 708 ? -29.558 -9.538 6.206 1.00 82.94 708 SER A O 1
ATOM 5854 N N . HIS A 1 709 ? -27.403 -9.440 6.813 1.00 86.75 709 HIS A N 1
ATOM 5855 C CA . HIS A 1 709 ? -27.334 -10.819 7.320 1.00 86.75 709 HIS A CA 1
ATOM 5856 C C . HIS A 1 709 ? -27.879 -10.980 8.747 1.00 86.75 709 HIS A C 1
ATOM 5858 O O . HIS A 1 709 ? -28.191 -12.096 9.161 1.00 86.75 709 HIS A O 1
ATOM 5864 N N . PHE A 1 710 ? -28.016 -9.886 9.503 1.00 88.38 710 PHE A N 1
ATOM 5865 C CA . PHE A 1 710 ? -28.530 -9.891 10.875 1.00 88.38 710 PHE A CA 1
ATOM 5866 C C . PHE A 1 710 ? -29.674 -8.878 11.068 1.00 88.38 710 PHE A C 1
ATOM 5868 O O . PHE A 1 710 ? -29.549 -7.917 11.836 1.00 88.38 710 PHE A O 1
ATOM 5875 N N . PRO A 1 711 ? -30.834 -9.089 10.417 1.00 88.69 711 PRO A N 1
ATOM 5876 C CA . PRO A 1 711 ? -31.927 -8.118 10.410 1.00 88.69 711 PRO A CA 1
ATOM 5877 C C . PRO A 1 711 ? -32.548 -7.878 11.795 1.00 88.69 711 PRO A C 1
ATOM 5879 O O . PRO A 1 711 ? -32.985 -6.763 12.072 1.00 88.69 711 PRO A O 1
ATOM 5882 N N . LYS A 1 712 ? -32.561 -8.880 12.691 1.00 91.50 712 LYS A N 1
ATOM 5883 C CA . LYS A 1 712 ? -33.054 -8.722 14.077 1.00 91.50 712 LYS A CA 1
ATOM 5884 C C . LYS A 1 712 ? -32.185 -7.752 14.884 1.00 91.50 712 LYS A C 1
ATOM 5886 O O . LYS A 1 712 ? -32.716 -6.835 15.507 1.00 91.50 712 LYS A O 1
ATOM 5891 N N . ILE A 1 713 ? -30.861 -7.910 14.786 1.00 93.56 713 ILE A N 1
ATOM 5892 C CA . ILE A 1 713 ? -29.875 -7.016 15.410 1.00 93.56 713 ILE A CA 1
ATOM 5893 C C . ILE A 1 713 ? -30.069 -5.599 14.879 1.00 93.56 713 ILE A C 1
ATOM 5895 O O . ILE A 1 713 ? -30.280 -4.671 15.654 1.00 93.56 713 ILE A O 1
ATOM 5899 N N . ASN A 1 714 ? -30.083 -5.450 13.554 1.00 91.44 714 ASN A N 1
ATOM 5900 C CA . ASN A 1 714 ? -30.260 -4.160 12.897 1.00 91.44 714 ASN A CA 1
ATOM 5901 C C . ASN A 1 714 ? -31.590 -3.489 13.297 1.00 91.44 714 ASN A C 1
ATOM 5903 O O . ASN A 1 714 ? -31.629 -2.290 13.558 1.00 91.44 714 ASN A O 1
ATOM 5907 N N . LYS A 1 715 ? -32.690 -4.249 13.402 1.00 93.06 715 LYS A N 1
ATOM 5908 C CA . LYS A 1 715 ? -33.992 -3.730 13.852 1.00 93.06 715 LYS A CA 1
ATOM 5909 C C . LYS A 1 715 ? -33.918 -3.173 15.274 1.00 93.06 715 LYS A C 1
ATOM 5911 O O . LYS A 1 715 ? -34.375 -2.052 15.495 1.00 93.06 715 LYS A O 1
ATOM 5916 N N . PHE A 1 716 ? -33.343 -3.926 16.214 1.00 95.62 716 PHE A N 1
ATOM 5917 C CA . PHE A 1 716 ? -33.163 -3.457 17.588 1.00 95.62 716 PHE A CA 1
ATOM 5918 C C . PHE A 1 716 ? -32.251 -2.230 17.642 1.00 95.62 716 PHE A C 1
ATOM 5920 O O . PHE A 1 716 ? -32.673 -1.199 18.156 1.00 95.62 716 PHE A O 1
ATOM 5927 N N . VAL A 1 717 ? -31.050 -2.304 17.061 1.00 95.06 717 VAL A N 1
ATOM 5928 C CA . VAL A 1 717 ? -30.071 -1.209 17.097 1.00 95.06 717 VAL A CA 1
ATOM 5929 C C . VAL A 1 717 ? -30.667 0.063 16.491 1.00 95.06 717 VAL A C 1
ATOM 5931 O O . VAL A 1 717 ? -30.598 1.117 17.111 1.00 95.06 717 VAL A O 1
ATOM 5934 N N . ASN A 1 718 ? -31.358 -0.019 15.350 1.00 92.69 718 ASN A N 1
ATOM 5935 C CA . ASN A 1 718 ? -32.033 1.144 14.765 1.00 92.69 718 ASN A CA 1
ATOM 5936 C C . ASN A 1 718 ? -33.140 1.713 15.662 1.00 92.69 718 ASN A C 1
ATOM 5938 O O . ASN A 1 718 ? -33.318 2.929 15.713 1.00 92.69 718 ASN A O 1
ATOM 5942 N N . SER A 1 719 ? -33.899 0.856 16.349 1.00 93.81 719 SER A N 1
ATOM 5943 C CA . SER A 1 719 ? -34.910 1.297 17.316 1.00 93.81 719 SER A CA 1
ATOM 5944 C C . SER A 1 719 ? -34.260 1.994 18.513 1.00 93.81 719 SER A C 1
ATOM 5946 O O . SER A 1 719 ? -34.693 3.074 18.911 1.00 93.81 719 SER A O 1
ATOM 5948 N N . PHE A 1 720 ? -33.183 1.413 19.042 1.00 94.25 720 PHE A N 1
ATOM 5949 C CA . PHE A 1 720 ? -32.415 1.945 20.162 1.00 94.25 720 PHE A CA 1
ATOM 5950 C C . PHE A 1 720 ? -31.793 3.310 19.833 1.00 94.25 720 PHE A C 1
ATOM 5952 O O . PHE A 1 720 ? -31.883 4.233 20.639 1.00 94.25 720 PHE A O 1
ATOM 5959 N N . VAL A 1 721 ? -31.229 3.454 18.628 1.00 92.19 721 VAL A N 1
ATOM 5960 C CA . VAL A 1 721 ? -30.630 4.694 18.104 1.00 92.19 721 VAL A CA 1
ATOM 5961 C C . VAL A 1 721 ? -31.664 5.809 17.944 1.00 92.19 721 VAL A C 1
ATOM 5963 O O . VAL A 1 721 ? -31.381 6.965 18.242 1.00 92.19 721 VAL A O 1
ATOM 5966 N N . LYS A 1 722 ? -32.870 5.483 17.463 1.00 91.50 722 LYS A N 1
ATOM 5967 C CA . LYS A 1 722 ? -33.938 6.470 17.219 1.00 91.50 722 LYS A CA 1
ATOM 5968 C C . LYS A 1 722 ? -34.709 6.860 18.480 1.00 91.50 722 LYS A C 1
ATOM 5970 O O . LYS A 1 722 ? -35.417 7.869 18.470 1.00 91.50 722 LYS A O 1
ATOM 5975 N N . SER A 1 723 ? -34.619 6.055 19.535 1.00 89.94 723 SER A N 1
ATOM 5976 C CA . SER A 1 723 ? -35.318 6.303 20.791 1.00 89.94 723 SER A CA 1
ATOM 5977 C C . SER A 1 723 ? -34.830 7.595 21.447 1.00 89.94 723 SER A C 1
ATOM 5979 O O . SER A 1 723 ? -33.633 7.831 21.578 1.00 89.94 723 SER A O 1
ATOM 5981 N N . LYS A 1 724 ? -35.775 8.421 21.904 1.00 86.38 724 LYS A N 1
ATOM 5982 C CA . LYS A 1 724 ? -35.502 9.629 22.704 1.00 86.38 724 LYS A CA 1
ATOM 5983 C C . LYS A 1 724 ? -35.680 9.390 24.205 1.00 86.38 724 LYS A C 1
ATOM 5985 O O . LYS A 1 724 ? -35.556 10.319 24.998 1.00 86.38 724 LYS A O 1
ATOM 5990 N N . THR A 1 725 ? -36.007 8.162 24.602 1.00 85.81 725 THR A N 1
ATOM 5991 C CA . THR A 1 725 ? -36.252 7.818 26.002 1.00 85.81 725 THR A CA 1
ATOM 5992 C C . THR A 1 725 ? -34.939 7.847 26.774 1.00 85.81 725 THR A C 1
ATOM 5994 O O . THR A 1 725 ? -33.984 7.158 26.392 1.00 85.81 725 THR A O 1
ATOM 5997 N N . LYS A 1 726 ? -34.914 8.622 27.868 1.00 87.25 726 LYS A N 1
ATOM 5998 C CA . LYS A 1 726 ? -33.783 8.679 28.799 1.00 87.25 726 LYS A CA 1
ATOM 5999 C C . LYS A 1 726 ? -33.477 7.281 29.339 1.00 87.25 726 LYS A C 1
ATOM 6001 O O . LYS A 1 726 ? -34.392 6.557 29.728 1.00 87.25 726 LYS A O 1
ATOM 6006 N N . ILE A 1 727 ? -32.196 6.932 29.389 1.00 88.12 727 ILE A N 1
ATOM 6007 C CA . ILE A 1 727 ? -31.721 5.684 29.990 1.00 88.12 727 ILE A CA 1
ATOM 6008 C C . ILE A 1 727 ? -31.352 5.965 31.451 1.00 88.12 727 ILE A C 1
ATOM 6010 O O . ILE A 1 727 ? -30.462 6.763 31.727 1.00 88.12 727 ILE A O 1
ATOM 6014 N N . ASP A 1 728 ? -32.050 5.323 32.388 1.00 88.00 728 ASP A N 1
ATOM 6015 C CA . ASP A 1 728 ? -31.805 5.436 33.839 1.00 88.00 728 ASP A CA 1
ATOM 6016 C C . ASP A 1 728 ? -30.885 4.313 34.370 1.00 88.00 728 ASP A C 1
ATOM 6018 O O . ASP A 1 728 ? -30.891 3.964 35.547 1.00 88.00 728 ASP A O 1
ATOM 6022 N N . SER A 1 729 ? -30.128 3.687 33.476 1.00 92.44 729 SER A N 1
ATOM 6023 C CA . SER A 1 729 ? -29.209 2.582 33.752 1.00 92.44 729 SER A CA 1
ATOM 6024 C C . SER A 1 729 ? -27.794 2.981 33.343 1.00 92.44 729 SER A C 1
ATOM 6026 O O . SER A 1 729 ? -27.610 3.870 32.509 1.00 92.44 729 SER A O 1
ATOM 6028 N N . LYS A 1 730 ? -26.788 2.319 33.915 1.00 95.88 730 LYS A N 1
ATOM 6029 C CA . LYS A 1 730 ? -25.383 2.581 33.611 1.00 95.88 730 LYS A CA 1
ATOM 6030 C C . LYS A 1 730 ? -24.858 1.653 32.523 1.00 95.88 730 LYS A C 1
ATOM 6032 O O . LYS A 1 730 ? -25.011 0.437 32.618 1.00 95.88 730 LYS A O 1
ATOM 6037 N N . VAL A 1 731 ? -24.172 2.199 31.522 1.00 98.12 731 VAL A N 1
ATOM 6038 C CA . VAL A 1 731 ? -23.568 1.406 30.440 1.00 98.12 731 VAL A CA 1
ATOM 6039 C C . VAL A 1 731 ? -22.059 1.596 30.417 1.00 98.12 731 VAL A C 1
ATOM 6041 O O . VAL A 1 731 ? -21.551 2.708 30.338 1.00 98.12 731 VAL A O 1
ATOM 6044 N N . VAL A 1 732 ? -21.304 0.507 30.445 1.00 98.44 732 VAL A N 1
ATOM 6045 C CA . VAL A 1 732 ? -19.862 0.545 30.221 1.00 98.44 732 VAL A CA 1
ATOM 6046 C C . VAL A 1 732 ? -19.547 -0.186 28.927 1.00 98.44 732 VAL A C 1
ATOM 6048 O O . VAL A 1 732 ? -19.946 -1.328 28.730 1.00 98.44 732 VAL A O 1
ATOM 6051 N N . LEU A 1 733 ? -18.838 0.485 28.032 1.00 98.50 733 LEU A N 1
ATOM 6052 C CA . LEU A 1 733 ? -18.388 -0.038 26.754 1.00 98.50 733 LEU A CA 1
ATOM 6053 C C . LEU A 1 733 ? -16.866 -0.219 26.799 1.00 98.50 733 LEU A C 1
ATOM 6055 O O . LEU A 1 733 ? -16.140 0.655 27.276 1.00 98.50 733 LEU A O 1
ATOM 6059 N N . THR A 1 734 ? -16.369 -1.341 26.287 1.00 97.94 734 THR A N 1
ATOM 6060 C CA . THR A 1 734 ? -14.930 -1.540 26.039 1.00 97.94 734 THR A CA 1
ATOM 6061 C C . THR A 1 734 ? -14.733 -2.047 24.617 1.00 97.94 734 THR A C 1
ATOM 6063 O O . THR A 1 734 ? -15.587 -2.791 24.151 1.00 97.94 734 THR A O 1
ATOM 6066 N N . CYS A 1 735 ? -13.675 -1.661 23.903 1.00 96.88 735 CYS A N 1
ATOM 6067 C CA . CYS A 1 735 ? -13.427 -2.168 22.547 1.00 96.88 735 CYS A CA 1
ATOM 6068 C C . CYS A 1 735 ? -11.935 -2.198 22.199 1.00 96.88 735 CYS A C 1
ATOM 6070 O O . CYS A 1 735 ? -11.193 -1.269 22.530 1.00 96.88 735 CYS A O 1
ATOM 6072 N N . GLY A 1 736 ? -11.509 -3.236 21.475 1.00 93.88 736 GLY A N 1
ATOM 6073 C CA . GLY A 1 736 ? -10.180 -3.275 20.879 1.00 93.88 736 GLY A CA 1
ATOM 6074 C C . GLY A 1 736 ? -10.070 -2.254 19.747 1.00 93.88 736 GLY A C 1
ATOM 6075 O O . GLY A 1 736 ? -11.015 -2.049 18.987 1.00 93.88 736 GLY A O 1
ATOM 6076 N N . ARG A 1 737 ? -8.920 -1.591 19.618 1.00 91.44 737 ARG A N 1
ATOM 6077 C CA . ARG A 1 737 ? -8.659 -0.623 18.536 1.00 91.44 737 ARG A CA 1
ATOM 6078 C C . ARG A 1 737 ? -8.291 -1.275 17.216 1.00 91.44 737 ARG A C 1
ATOM 6080 O O . ARG A 1 737 ? -8.395 -0.626 16.180 1.00 91.44 737 ARG A O 1
ATOM 6087 N N . PHE A 1 738 ? -7.828 -2.520 17.255 1.00 89.75 738 PHE A N 1
ATOM 6088 C CA . PHE A 1 738 ? -7.405 -3.249 16.065 1.00 89.75 738 PHE A CA 1
ATOM 6089 C C . PHE A 1 738 ? -8.555 -4.009 15.412 1.00 89.75 738 PHE A C 1
ATOM 6091 O O . PHE A 1 738 ? -8.304 -4.759 14.494 1.00 89.75 738 PHE A O 1
ATOM 6098 N N . GLU A 1 739 ? -9.799 -3.865 15.865 1.00 88.94 739 GLU A N 1
ATOM 6099 C CA . GLU A 1 739 ? -10.959 -4.539 15.275 1.00 88.94 739 GLU A CA 1
ATOM 6100 C C . GLU A 1 739 ? -11.926 -3.550 14.616 1.00 88.94 739 GLU A C 1
ATOM 6102 O O . GLU A 1 739 ? -12.052 -2.399 15.028 1.00 88.94 739 GLU A O 1
ATOM 6107 N N . SER A 1 740 ? -12.675 -4.012 13.613 1.00 85.81 740 SER A N 1
ATOM 6108 C CA . SER A 1 740 ? -13.632 -3.167 12.885 1.00 85.81 740 SER A CA 1
ATOM 6109 C C . SER A 1 740 ? -14.838 -2.733 13.726 1.00 85.81 740 SER A C 1
ATOM 6111 O O . SER A 1 740 ? -15.427 -1.690 13.452 1.00 85.81 740 SER A O 1
ATOM 6113 N N . LEU A 1 741 ? -15.210 -3.465 14.782 1.00 90.94 741 LEU A N 1
ATOM 6114 C CA . LEU A 1 741 ? -16.356 -3.081 15.616 1.00 90.94 741 LEU A CA 1
ATOM 6115 C C . LEU A 1 741 ? -16.103 -1.805 16.432 1.00 90.94 741 LEU A C 1
ATOM 6117 O O . LEU A 1 741 ? -17.065 -1.232 16.946 1.00 90.94 741 LEU A O 1
ATOM 6121 N N . VAL A 1 742 ? -14.856 -1.318 16.510 1.00 92.31 742 VAL A N 1
ATOM 6122 C CA . VAL A 1 742 ? -14.523 -0.050 17.177 1.00 92.31 742 VAL A CA 1
ATOM 6123 C C . VAL A 1 742 ? -15.324 1.120 16.609 1.00 92.31 742 VAL A C 1
ATOM 6125 O O . VAL A 1 742 ? -15.788 1.968 17.366 1.00 92.31 742 VAL A O 1
ATOM 6128 N N . TYR A 1 743 ? -15.577 1.133 15.297 1.00 91.06 743 TYR A N 1
ATOM 6129 C CA . TYR A 1 743 ? -16.382 2.174 14.656 1.00 91.06 743 TYR A CA 1
ATOM 6130 C C . TYR A 1 743 ? -17.834 2.136 15.147 1.00 91.06 743 TYR A C 1
ATOM 6132 O O . TYR A 1 743 ? -18.376 3.160 15.548 1.00 91.06 743 TYR A O 1
ATOM 6140 N N . LEU A 1 744 ? -18.438 0.946 15.221 1.00 92.69 744 LEU A N 1
ATOM 6141 C CA . LEU A 1 744 ? -19.807 0.772 15.719 1.00 92.69 744 LEU A CA 1
ATOM 6142 C C . LEU A 1 744 ? -19.929 1.109 17.212 1.00 92.69 744 LEU A C 1
ATOM 6144 O O . LEU A 1 744 ? -20.940 1.656 17.645 1.00 92.69 744 LEU A O 1
ATOM 6148 N N . ASN A 1 745 ? -18.910 0.786 18.012 1.00 95.94 745 ASN A N 1
ATOM 6149 C CA . ASN A 1 745 ? -18.908 1.081 19.446 1.00 95.94 745 ASN A CA 1
ATOM 6150 C C . ASN A 1 745 ? -18.732 2.585 19.715 1.00 95.94 745 ASN A C 1
ATOM 6152 O O . ASN A 1 745 ? -19.406 3.110 20.598 1.00 95.94 745 ASN A O 1
ATOM 6156 N N . ARG A 1 746 ? -17.917 3.296 18.922 1.00 95.00 746 ARG A N 1
ATOM 6157 C CA . ARG A 1 746 ? -17.827 4.769 18.956 1.00 95.00 746 ARG A CA 1
ATOM 6158 C C . ARG A 1 746 ? -19.144 5.439 18.572 1.00 95.00 746 ARG A C 1
ATOM 6160 O O . ARG A 1 746 ? -19.572 6.371 19.234 1.00 95.00 746 ARG A O 1
ATOM 6167 N N . GLU A 1 747 ? -19.830 4.930 17.559 1.00 94.19 747 GLU A N 1
ATOM 6168 C CA . GLU A 1 747 ? -21.139 5.467 17.165 1.00 94.19 747 GLU A CA 1
ATOM 6169 C C . GLU A 1 747 ? -22.214 5.185 18.222 1.00 94.19 747 GLU A C 1
ATOM 6171 O O . GLU A 1 747 ? -23.077 6.018 18.489 1.00 94.19 747 GLU A O 1
ATOM 6176 N N . MET A 1 748 ? -22.132 4.045 18.914 1.00 96.00 748 MET A N 1
ATOM 6177 C CA . MET A 1 748 ? -23.005 3.772 20.056 1.00 96.00 748 MET A CA 1
ATOM 6178 C C . MET A 1 748 ? -22.758 4.740 21.225 1.00 96.00 748 MET A C 1
ATOM 6180 O O . MET A 1 748 ? -23.706 5.100 21.918 1.00 96.00 748 MET A O 1
ATOM 6184 N N . VAL A 1 749 ? -21.522 5.208 21.432 1.00 96.12 749 VAL A N 1
ATOM 6185 C CA . VAL A 1 749 ? -21.223 6.251 22.429 1.00 96.12 749 VAL A CA 1
ATOM 6186 C C . VAL A 1 749 ? -22.014 7.529 22.143 1.00 96.12 749 VAL A C 1
ATOM 6188 O O . VAL A 1 749 ? -22.688 8.028 23.040 1.00 96.12 749 VAL A O 1
ATOM 6191 N N . GLU A 1 750 ? -22.037 7.992 20.892 1.00 93.62 750 GLU A N 1
ATOM 6192 C CA . GLU A 1 750 ? -22.823 9.166 20.477 1.00 93.62 750 GLU A CA 1
ATOM 6193 C C . GLU A 1 750 ? -24.329 8.988 20.730 1.00 93.62 750 GLU A C 1
ATOM 6195 O O . GLU A 1 750 ? -25.049 9.935 21.057 1.00 93.62 750 GLU A O 1
ATOM 6200 N N . VAL A 1 751 ? -24.835 7.761 20.588 1.00 94.12 751 VAL A N 1
ATOM 6201 C CA . VAL A 1 751 ? -26.240 7.423 20.861 1.00 94.12 751 VAL A CA 1
ATOM 6202 C C . VAL A 1 751 ? -26.541 7.478 22.357 1.00 94.12 751 VAL A C 1
ATOM 6204 O O . VAL A 1 751 ? -27.566 8.035 22.756 1.00 94.12 751 VAL A O 1
ATOM 6207 N N . LEU A 1 752 ? -25.662 6.916 23.190 1.00 95.19 752 LEU A N 1
ATOM 6208 C CA . LEU A 1 752 ? -25.803 6.940 24.648 1.00 95.19 752 LEU A CA 1
ATOM 6209 C C . LEU A 1 752 ? -25.732 8.372 25.194 1.00 95.19 752 LEU A C 1
ATOM 6211 O O . LEU A 1 752 ? -26.516 8.719 26.081 1.00 95.19 752 LEU A O 1
ATOM 6215 N N . ASP A 1 753 ? -24.867 9.205 24.614 1.00 92.69 753 ASP A N 1
ATOM 6216 C CA . ASP A 1 753 ? -24.737 10.626 24.944 1.00 92.69 753 ASP A CA 1
ATOM 6217 C C . ASP A 1 753 ? -26.034 11.392 24.647 1.00 92.69 753 ASP A C 1
ATOM 6219 O O . ASP A 1 753 ? -26.635 11.996 25.539 1.00 92.69 753 ASP A O 1
ATOM 6223 N N . LYS A 1 754 ? -26.574 11.242 23.428 1.00 91.69 754 LYS A N 1
ATOM 6224 C CA . LYS A 1 754 ? -27.855 11.850 23.013 1.00 91.69 754 LYS A CA 1
ATOM 6225 C C . LYS A 1 754 ? -29.048 11.403 23.858 1.00 91.69 754 LYS A C 1
ATOM 6227 O O . LYS A 1 754 ? -30.027 12.141 23.972 1.00 91.69 754 LYS A O 1
ATOM 6232 N N . ARG A 1 755 ? -28.990 10.204 24.446 1.00 91.75 755 ARG A N 1
ATOM 6233 C CA . ARG A 1 755 ? -30.031 9.656 25.333 1.00 91.75 755 ARG A CA 1
ATOM 6234 C C . ARG A 1 755 ? -29.793 9.960 26.818 1.00 91.75 755 ARG A C 1
ATOM 6236 O O . ARG A 1 755 ? -30.557 9.469 27.652 1.00 91.75 755 ARG A O 1
ATOM 6243 N N . ASN A 1 756 ? -28.793 10.784 27.148 1.00 89.00 756 ASN A N 1
ATOM 6244 C CA . ASN A 1 756 ? -28.440 11.190 28.513 1.00 89.00 756 ASN A CA 1
ATOM 6245 C C . ASN A 1 756 ? -28.250 9.984 29.459 1.00 89.00 756 ASN A C 1
ATOM 6247 O O . ASN A 1 756 ? -28.771 9.965 30.578 1.00 89.00 756 ASN A O 1
ATOM 6251 N N . CYS A 1 757 ? -27.572 8.947 28.958 1.00 93.81 757 CYS A N 1
ATOM 6252 C CA . CYS A 1 757 ? -27.211 7.743 29.704 1.00 93.81 757 CYS A CA 1
ATOM 6253 C C . CYS A 1 757 ? -25.973 8.003 30.580 1.00 93.81 757 CYS A C 1
ATOM 6255 O O . CYS A 1 757 ? -25.037 8.658 30.130 1.00 93.81 757 CYS A O 1
ATOM 6257 N N . ASP A 1 758 ? -25.898 7.429 31.788 1.00 94.88 758 ASP A N 1
ATOM 6258 C CA . ASP A 1 758 ? -24.613 7.340 32.504 1.00 94.88 758 ASP A CA 1
ATOM 6259 C C . ASP A 1 758 ? -23.758 6.273 31.816 1.00 94.88 758 ASP A C 1
ATOM 6261 O O . ASP A 1 758 ? -24.056 5.080 31.919 1.00 94.88 758 ASP A O 1
ATOM 6265 N N . TYR A 1 759 ? -22.728 6.681 31.071 1.00 96.94 759 TYR A N 1
ATOM 6266 C CA . TYR A 1 759 ? -21.858 5.731 30.388 1.00 96.94 759 TYR A CA 1
ATOM 6267 C C . TYR A 1 759 ? -20.361 6.004 30.538 1.00 96.94 759 TYR A C 1
ATOM 6269 O O . TYR A 1 759 ? -19.898 7.107 30.848 1.00 96.94 759 TYR A O 1
ATOM 6277 N N . LYS A 1 760 ? -19.576 4.948 30.303 1.00 97.62 760 LYS A N 1
ATOM 6278 C CA . LYS A 1 760 ? -18.120 5.013 30.123 1.00 97.62 760 LYS A CA 1
ATOM 6279 C C . LYS A 1 760 ? -17.703 4.192 28.919 1.00 97.62 760 LYS A C 1
ATOM 6281 O O . LYS A 1 760 ? -18.245 3.118 28.701 1.00 97.62 760 LYS A O 1
ATOM 6286 N N . TYR A 1 761 ? -16.711 4.677 28.182 1.00 97.50 761 TYR A N 1
ATOM 6287 C CA . TYR A 1 761 ? -16.131 3.972 27.046 1.00 97.50 761 TYR A CA 1
ATOM 6288 C C . TYR A 1 761 ? -14.614 3.895 27.187 1.00 97.50 761 TYR A C 1
ATOM 6290 O O . TYR A 1 761 ? -13.964 4.901 27.479 1.00 97.50 761 TYR A O 1
ATOM 6298 N N . PHE A 1 762 ? -14.062 2.698 27.003 1.00 96.00 762 PHE A N 1
ATOM 6299 C CA . PHE A 1 762 ? -12.628 2.442 27.063 1.00 96.00 762 PHE A CA 1
ATOM 6300 C C . PHE A 1 762 ? -12.159 1.713 25.809 1.00 96.00 762 PHE A C 1
ATOM 6302 O O . PHE A 1 762 ? -12.780 0.752 25.364 1.00 96.00 762 PHE A O 1
ATOM 6309 N N . GLU A 1 763 ? -11.014 2.130 25.286 1.00 94.25 763 GLU A N 1
ATOM 6310 C CA . GLU A 1 763 ? -10.351 1.453 24.179 1.00 94.25 763 GLU A CA 1
ATOM 6311 C C . GLU A 1 763 ? -9.020 0.864 24.635 1.00 94.25 763 GLU A C 1
ATOM 6313 O O . GLU A 1 763 ? -8.277 1.507 25.381 1.00 94.25 763 GLU A O 1
ATOM 6318 N N . ASN A 1 764 ? -8.697 -0.337 24.161 1.00 91.00 764 ASN A N 1
ATOM 6319 C CA . ASN A 1 764 ? -7.403 -0.980 24.377 1.00 91.00 764 ASN A CA 1
ATOM 6320 C C . ASN A 1 764 ? -6.696 -1.256 23.043 1.00 91.00 764 ASN A C 1
ATOM 6322 O O . ASN A 1 764 ? -7.337 -1.527 22.028 1.00 91.00 764 ASN A O 1
ATOM 6326 N N . ASN A 1 765 ? -5.361 -1.195 23.040 1.00 92.06 765 ASN A N 1
ATOM 6327 C CA . ASN A 1 765 ? -4.527 -1.497 21.871 1.00 92.06 765 ASN A CA 1
ATOM 6328 C C . ASN A 1 765 ? -4.416 -3.024 21.648 1.00 92.06 765 ASN A C 1
ATOM 6330 O O . ASN A 1 765 ? -3.336 -3.603 21.732 1.00 92.06 765 ASN A O 1
ATOM 6334 N N . ASP A 1 766 ? -5.558 -3.673 21.427 1.00 92.44 766 ASP A N 1
ATOM 6335 C CA . ASP A 1 766 ? -5.710 -5.089 21.070 1.00 92.44 766 ASP A CA 1
ATOM 6336 C C . ASP A 1 766 ? -6.824 -5.214 20.007 1.00 92.44 766 ASP A C 1
ATOM 6338 O O . ASP A 1 766 ? -7.447 -4.218 19.621 1.00 92.44 766 ASP A O 1
ATOM 6342 N N . GLY A 1 767 ? -7.067 -6.424 19.514 1.00 91.62 767 GLY A N 1
ATOM 6343 C CA . GLY A 1 767 ? -8.163 -6.746 18.602 1.00 91.62 767 GLY A CA 1
ATOM 6344 C C . GLY A 1 767 ? -9.365 -7.392 19.298 1.00 91.62 767 GLY A C 1
ATOM 6345 O O . GLY A 1 767 ? -9.572 -7.263 20.503 1.00 91.62 767 GLY A O 1
ATOM 6346 N N . HIS A 1 768 ? -10.148 -8.133 18.512 1.00 93.25 768 HIS A N 1
ATOM 6347 C CA . HIS A 1 768 ? -11.330 -8.876 18.962 1.00 93.25 768 HIS A CA 1
ATOM 6348 C C . HIS A 1 768 ? -10.925 -10.205 19.636 1.00 93.25 768 HIS A C 1
ATOM 6350 O O . HIS A 1 768 ? -11.091 -11.279 19.053 1.00 93.25 768 HIS A O 1
ATOM 6356 N N . THR A 1 769 ? -10.306 -10.129 20.822 1.00 92.94 769 THR A N 1
ATOM 6357 C CA . THR A 1 769 ? -9.633 -11.266 21.482 1.00 92.94 769 THR A CA 1
ATOM 6358 C C . THR A 1 769 ? -10.070 -11.465 22.940 1.00 92.94 769 THR A C 1
ATOM 6360 O O . THR A 1 769 ? -10.315 -10.505 23.673 1.00 92.94 769 THR A O 1
ATOM 6363 N N . TRP A 1 770 ? -10.094 -12.724 23.404 1.00 93.75 770 TRP A N 1
ATOM 6364 C CA . TRP A 1 770 ? -10.431 -13.072 24.796 1.00 93.75 770 TRP A CA 1
ATOM 6365 C C . TRP A 1 770 ? -9.459 -12.478 25.818 1.00 93.75 770 TRP A C 1
ATOM 6367 O O . TRP A 1 770 ? -9.879 -12.066 26.901 1.00 93.75 770 TRP A O 1
ATOM 6377 N N . THR A 1 771 ? -8.169 -12.397 25.484 1.00 91.94 771 THR A N 1
ATOM 6378 C CA . THR A 1 771 ? -7.168 -11.739 26.336 1.00 91.94 771 THR A CA 1
ATOM 6379 C C . THR A 1 771 ? -7.384 -10.225 26.379 1.00 91.94 771 THR A C 1
ATOM 6381 O O . THR A 1 771 ? -7.286 -9.630 27.452 1.00 91.94 771 THR A O 1
ATOM 6384 N N . GLY A 1 772 ? -7.749 -9.598 25.255 1.00 92.75 772 GLY A N 1
ATOM 6385 C CA . GLY A 1 772 ? -8.127 -8.186 25.213 1.00 92.75 772 GLY A CA 1
ATOM 6386 C C . GLY A 1 772 ? -9.328 -7.882 26.116 1.00 92.75 772 GLY A C 1
ATOM 6387 O O . GLY A 1 772 ? -9.289 -6.937 26.908 1.00 92.75 772 GLY A O 1
ATOM 6388 N N . TRP A 1 773 ? -10.363 -8.726 26.072 1.00 94.88 773 TRP A N 1
ATOM 6389 C CA . TRP A 1 773 ? -11.528 -8.620 26.959 1.00 94.88 773 TRP A CA 1
ATOM 6390 C C . TRP A 1 773 ? -11.191 -8.890 28.428 1.00 94.88 773 TRP A C 1
ATOM 6392 O O . TRP A 1 773 ? -11.707 -8.197 29.304 1.00 94.88 773 TRP A O 1
ATOM 6402 N N . ALA A 1 774 ? -10.280 -9.826 28.713 1.00 93.69 774 ALA A N 1
ATOM 6403 C CA . ALA A 1 774 ? -9.771 -10.069 30.063 1.00 93.69 774 ALA A CA 1
ATOM 6404 C C . ALA A 1 774 ? -9.069 -8.829 30.636 1.00 93.69 774 ALA A C 1
ATOM 6406 O O . ALA A 1 774 ? -9.317 -8.433 31.773 1.00 93.69 774 ALA A O 1
ATOM 6407 N N . ASN A 1 775 ? -8.225 -8.181 29.831 1.00 92.06 775 ASN A N 1
ATOM 6408 C CA . ASN A 1 775 ? -7.474 -6.997 30.241 1.00 92.06 775 ASN A CA 1
ATOM 6409 C C . ASN A 1 775 ? -8.373 -5.783 30.509 1.00 92.06 775 ASN A C 1
ATOM 6411 O O . ASN A 1 775 ? -8.073 -4.992 31.403 1.00 92.06 775 ASN A O 1
ATOM 6415 N N . SER A 1 776 ? -9.469 -5.629 29.761 1.00 93.75 776 SER A N 1
ATOM 6416 C CA . SER A 1 776 ? -10.406 -4.511 29.932 1.00 93.75 776 SER A CA 1
ATOM 6417 C C . SER A 1 776 ? -11.504 -4.774 30.974 1.00 93.75 776 SER A C 1
ATOM 6419 O O . SER A 1 776 ? -12.093 -3.816 31.486 1.00 93.75 776 SER A O 1
ATOM 6421 N N . MET A 1 777 ? -11.734 -6.036 31.361 1.00 95.75 777 MET A N 1
ATOM 6422 C CA . MET A 1 777 ? -12.744 -6.434 32.352 1.00 95.75 777 MET A CA 1
ATOM 6423 C C . MET A 1 777 ? -12.627 -5.671 33.686 1.00 95.75 777 MET A C 1
ATOM 6425 O O . MET A 1 777 ? -13.644 -5.136 34.142 1.00 95.75 777 MET A O 1
ATOM 6429 N N . PRO A 1 778 ? -11.434 -5.523 34.305 1.00 95.25 778 PRO A N 1
ATOM 6430 C CA . PRO A 1 778 ? -11.319 -4.814 35.575 1.00 95.25 778 PRO A CA 1
ATOM 6431 C C . PRO A 1 778 ? -11.766 -3.361 35.496 1.00 95.25 778 PRO A C 1
ATOM 6433 O O . PRO A 1 778 ? -12.501 -2.890 36.361 1.00 95.25 778 PRO A O 1
ATOM 6436 N N . GLN A 1 779 ? -11.379 -2.658 34.430 1.00 92.88 779 GLN A N 1
ATOM 6437 C CA . GLN A 1 779 ? -11.780 -1.272 34.221 1.00 92.88 779 GLN A CA 1
ATOM 6438 C C . GLN A 1 779 ? -13.306 -1.159 34.079 1.00 92.88 779 GLN A C 1
ATOM 6440 O O . GLN A 1 779 ? -13.908 -0.236 34.632 1.00 92.88 779 GLN A O 1
ATOM 6445 N N . GLY A 1 780 ? -13.936 -2.121 33.399 1.00 95.19 780 GLY A N 1
ATOM 6446 C CA . GLY A 1 780 ? -15.388 -2.217 33.281 1.00 95.19 780 GLY A CA 1
ATOM 6447 C C . GLY A 1 780 ? -16.085 -2.359 34.634 1.00 95.19 780 GLY A C 1
ATOM 6448 O O . GLY A 1 780 ? -16.894 -1.512 35.019 1.00 95.19 780 GLY A O 1
ATOM 6449 N N . LEU A 1 781 ? -15.717 -3.393 35.392 1.00 96.81 781 LEU A N 1
ATOM 6450 C CA . LEU A 1 781 ? -16.338 -3.704 36.681 1.00 96.81 781 LEU A CA 1
ATOM 6451 C C . LEU A 1 781 ? -16.058 -2.639 37.751 1.00 96.81 781 LEU A C 1
ATOM 6453 O O . LEU A 1 781 ? -16.949 -2.340 38.542 1.00 96.81 781 LEU A O 1
ATOM 6457 N N . ILE A 1 782 ? -14.884 -1.996 37.752 1.00 95.81 782 ILE A N 1
ATOM 6458 C CA . ILE A 1 782 ? -14.584 -0.868 38.654 1.00 95.81 782 ILE A CA 1
ATOM 6459 C C . ILE A 1 782 ? -15.532 0.311 38.405 1.00 95.81 782 ILE A C 1
ATOM 6461 O O . ILE A 1 782 ? -15.943 0.978 39.351 1.00 95.81 782 ILE A O 1
ATOM 6465 N N . ASN A 1 783 ? -15.928 0.581 37.159 1.00 95.12 783 ASN A N 1
ATOM 6466 C CA . ASN A 1 783 ? -16.856 1.684 36.889 1.00 95.12 783 ASN A CA 1
ATOM 6467 C C . ASN A 1 783 ? -18.289 1.388 37.347 1.00 95.12 783 ASN A C 1
ATOM 6469 O O . ASN A 1 783 ? -19.041 2.331 37.596 1.00 95.12 783 ASN A O 1
ATOM 6473 N N . ILE A 1 784 ? -18.659 0.115 37.481 1.00 95.69 784 ILE A N 1
ATOM 6474 C CA . ILE A 1 784 ? -19.996 -0.303 37.920 1.00 95.69 784 ILE A CA 1
ATOM 6475 C C . ILE A 1 784 ? -20.033 -0.498 39.444 1.00 95.69 784 ILE A C 1
ATOM 6477 O O . ILE A 1 784 ? -20.914 0.027 40.118 1.00 95.69 784 ILE A O 1
ATOM 6481 N N . PHE A 1 785 ? -19.050 -1.208 39.999 1.00 95.75 785 PHE A N 1
ATOM 6482 C CA . PHE A 1 785 ? -19.039 -1.687 41.386 1.00 95.75 785 PHE A CA 1
ATOM 6483 C C . PHE A 1 785 ? -17.834 -1.206 42.210 1.00 95.75 785 PHE A C 1
ATOM 6485 O O . PHE A 1 785 ? -17.635 -1.664 43.338 1.00 95.75 785 PHE A O 1
ATOM 6492 N N . GLY A 1 786 ? -17.008 -0.308 41.669 1.00 90.38 786 GLY A N 1
ATOM 6493 C CA . GLY A 1 786 ? -15.828 0.216 42.354 1.00 90.38 786 GLY A CA 1
ATOM 6494 C C . GLY A 1 786 ? -16.152 1.191 43.482 1.00 90.38 786 GLY A C 1
ATOM 6495 O O . GLY A 1 786 ? -17.185 1.859 43.488 1.00 90.38 786 GLY A O 1
ATOM 6496 N N . ASN A 1 787 ? -15.238 1.299 44.449 1.00 71.38 787 ASN A N 1
ATOM 6497 C CA . ASN A 1 787 ? -15.385 2.209 45.585 1.00 71.38 787 ASN A CA 1
ATOM 6498 C C . ASN A 1 787 ? -14.796 3.607 45.264 1.00 71.38 787 ASN A C 1
ATOM 6500 O O . ASN A 1 787 ? -13.568 3.735 45.155 1.00 71.38 787 ASN A O 1
ATOM 6504 N N . PRO A 1 788 ? -15.608 4.683 45.176 1.00 55.00 788 PRO A N 1
ATOM 6505 C CA . PRO A 1 788 ? -15.159 6.007 44.724 1.00 55.00 788 PRO A CA 1
ATOM 6506 C C . PRO A 1 788 ? -14.000 6.606 45.535 1.00 55.00 788 PRO A C 1
ATOM 6508 O O . PRO A 1 788 ? -13.203 7.378 45.000 1.00 55.00 788 PRO A O 1
ATOM 6511 N N . LYS A 1 789 ? -13.876 6.251 46.824 1.00 48.44 789 LYS A N 1
ATOM 6512 C CA . LYS A 1 789 ? -12.854 6.808 47.727 1.00 48.44 789 LYS A CA 1
ATOM 6513 C C . LYS A 1 789 ? -11.449 6.231 47.506 1.00 48.44 789 LYS A C 1
ATOM 6515 O O . LYS A 1 789 ? -10.480 6.899 47.849 1.00 48.44 789 LYS A O 1
ATOM 6520 N N . LYS A 1 790 ? -11.313 5.036 46.916 1.00 53.38 790 LYS A N 1
ATOM 6521 C CA . LYS A 1 790 ? -10.008 4.371 46.708 1.00 53.38 790 LYS A CA 1
ATOM 6522 C C . LYS A 1 790 ? -9.491 4.428 45.268 1.00 53.38 790 LYS A C 1
ATOM 6524 O O . LYS A 1 790 ? -8.284 4.359 45.063 1.00 53.38 790 LYS A O 1
ATOM 6529 N N . VAL A 1 791 ? -10.361 4.664 44.283 1.00 47.75 791 VAL A N 1
ATOM 6530 C CA . VAL A 1 791 ? -9.972 4.809 42.862 1.00 47.75 791 VAL A CA 1
ATOM 6531 C C . VAL A 1 791 ? -9.044 6.020 42.628 1.00 47.75 791 VAL A C 1
ATOM 6533 O O . VAL A 1 791 ? -8.214 5.996 41.722 1.00 47.75 791 VAL A O 1
ATOM 6536 N N . LYS A 1 792 ? -9.103 7.059 43.479 1.00 37.91 792 LYS A N 1
ATOM 6537 C CA . LYS A 1 792 ? -8.209 8.234 43.399 1.00 37.91 792 LYS A CA 1
ATOM 6538 C C . LYS A 1 792 ? -6.742 7.945 43.753 1.00 37.91 792 LYS A C 1
ATOM 6540 O O . LYS A 1 792 ? -5.880 8.668 43.268 1.00 37.91 792 LYS A O 1
ATOM 6545 N N . LEU A 1 793 ? -6.441 6.900 44.530 1.00 38.16 793 LEU A N 1
ATOM 6546 C CA . LEU A 1 793 ? -5.070 6.595 44.974 1.00 38.16 793 LEU A CA 1
ATOM 6547 C C . LEU A 1 793 ? -4.201 5.916 43.898 1.00 38.16 793 LEU A C 1
ATOM 6549 O O . LEU A 1 793 ? -2.993 5.834 44.071 1.00 38.16 793 LEU A O 1
ATOM 6553 N N . ARG A 1 794 ? -4.784 5.460 42.777 1.00 45.69 794 ARG A N 1
ATOM 6554 C CA . ARG A 1 794 ? -4.061 4.735 41.709 1.00 45.69 794 ARG A CA 1
ATOM 6555 C C . ARG A 1 794 ? -3.901 5.502 40.390 1.00 45.69 794 ARG A C 1
ATOM 6557 O O . ARG A 1 794 ? -3.342 4.959 39.449 1.00 45.69 794 ARG A O 1
ATOM 6564 N N . LYS A 1 795 ? -4.331 6.769 40.304 1.00 35.50 795 LYS A N 1
ATOM 6565 C CA . LYS A 1 795 ? -4.074 7.618 39.117 1.00 35.50 795 LYS A CA 1
ATOM 6566 C C . LYS A 1 795 ? -2.618 8.111 38.996 1.00 35.50 795 LYS A C 1
ATOM 6568 O O . LYS A 1 795 ? -2.319 8.857 38.072 1.00 35.50 795 LYS A O 1
ATOM 6573 N N . VAL A 1 796 ? -1.721 7.703 39.895 1.00 27.91 796 VAL A N 1
ATOM 6574 C CA . VAL A 1 796 ? -0.285 8.016 39.838 1.00 27.91 796 VAL A CA 1
ATOM 6575 C C . VAL A 1 796 ? 0.459 6.723 39.513 1.00 27.91 796 VAL A C 1
ATOM 6577 O O . VAL A 1 796 ? 0.747 5.933 40.405 1.00 27.91 796 VAL A O 1
ATOM 6580 N N . GLY A 1 797 ? 0.691 6.467 38.227 1.00 35.66 797 GLY A N 1
ATOM 6581 C CA . GLY A 1 797 ? 1.413 5.278 37.765 1.00 35.66 797 GLY A CA 1
ATOM 6582 C C . GLY A 1 797 ? 0.909 4.741 36.429 1.00 35.66 797 GLY A C 1
ATOM 6583 O O . GLY A 1 797 ? 0.584 3.561 36.335 1.00 35.66 797 GLY A O 1
ATOM 6584 N N . SER A 1 798 ? 0.800 5.605 35.420 1.00 28.38 798 SER A N 1
ATOM 6585 C CA . SER A 1 798 ? 0.675 5.216 34.010 1.00 28.38 798 SER A CA 1
ATOM 6586 C C . SER A 1 798 ? 1.776 5.888 33.219 1.00 28.38 798 SER A C 1
ATOM 6588 O O . SER A 1 798 ? 1.838 7.136 33.346 1.00 28.38 798 SER A O 1
#

Sequence (798 aa):
MSGKIICKGSGGNNDKFIRRFKTLINSSNHSDPKVRKSKKILLITAAWQKSEFEEGHLKKVLNEIGIPSSFDENGYDVNIQNLSIYFMFNNFKKKCPELYDLYHEKQETIIRIKDFYRTKNLGMIETYWEQVKLLQKHYPKMTLHEILNYKLDEKIIDHKKLTPQELEKLFFCRQVQNTMQNIITYDQKMVNVVEEMDEHFTSYSKLKENLVYQEKRKRLEERILTSNSIFILDGHISVLMNRLRFFDLRDAFVEALNRGTNFYLVGSGAEILCDKMILFNSDKKLGDNQTEHFEFYDNGFGIIKNIQIMPKNIDEIDFSNKELLTHLANRFNSHTSVFLNKGSYLFMENQIDEEANSQEVKYISIGGSKDYLQVFSKDGVVEKVKTGEEIFPSREHKRFQNLIERHTSKNLAELLKRVFRLSKIHPSGIEKAVENFIVENSFPLREKLVTTFFYYDPTGKVESVYLESALGFRGDNNVFFQYQNTGIFYFPLEFQPNSRLEYKIALDFGNGQREILDPYNPNLANAPFGPKSVMTTLDYKPTIFSISEERTESYIERFEFDSKIMKDKREFQIYTPKEFENEALPIVVFHDGYDYLRFSNLQKILDSMIYEKAIKPIRGIFTKPIDRRNEYAASPDYAKFISEELIEEIGKHKKLPSGKENFCTVGASFGGLISLYLMDSYPKVFGNALCQSGSFFMKLHGFDYYTSHFPKINKFVNSFVKSKTKIDSKVVLTCGRFESLVYLNREMVEVLDKRNCDYKYFENNDGHTWTGWANSMPQGLINIFGNPKKVKLRKVGS

Radius of gyration: 36.25 Å; Cα contacts (8 Å, |Δi|>4): 1451; chains: 1; bounding box: 80×60×110 Å

Nearest PDB structures (foldseek):
  3mga-assembly2_B  TM=8.084E-01  e=1.447E-20  Salmonella enterica subsp. enterica serovar Typhimurium
  3c87-assembly3_B  TM=7.995E-01  e=2.356E-20  Shigella flexneri 2a str. 2457T
  3c8h-assembly1_A  TM=7.427E-01  e=3.353E-21  Shigella flexneri 2a str. 2457T
  3c87-assembly3_A  TM=7.657E-01  e=1.947E-19  Shigella flexneri 2a str. 2457T
  6ne9-assembly1_B  TM=5.969E-01  e=1.890E-16  Bacteroides intestinalis